Protein 3EAP (pdb70)

Radius of gyration: 31.5 Å; Cα contacts (8 Å, |Δi|>4): 1151; chains: 4; bounding box: 55×84×88 Å

InterPro domains:
  IPR000198 Rho GTPase-activating protein domain [PF00620] (66-207)
  IPR000198 Rho GTPase-activating protein domain [PS50238] (49-239)
  IPR000198 Rho GTPase-activating protein domain [SM00324] (63-236)
  IPR008936 Rho GTPase activation protein [G3DSA:1.10.555.10] (1-253)
  IPR008936 Rho GTPase activation protein [SSF48350] (42-237)
  IPR042869 Rho GTPase-activating protein 11 [PTHR15670] (1-1022)

Organism: Homo sapiens (NCBI:txid9606)

Foldseek 3Di:
DVVCVLADLVVLLVLLQVCLCVPQVQHWPFQQFLDAQVPADWDQDPPLGTEHPLLVVLLVVCVVVLLEDVVLLVVVVVCVRNPPDDNVSSVVVVLRRQLRYPAFLLHPTCLVSLLSLLPDPPVRSLVSLQSSLLNHDVNSLSNLLVNLQSLLVSQVNCVRHVQHLLNVLLRRLCSRNNHDHDDDVDDPVRVSSSSSSSVSRSSCNNPSNSRSPRDPVSVVVDDGD/DDDLVLLLVLLQVCLCVPQVFHWLFQAFLEAQVPAQWDQDPPQGTGHPLLVCLLVVCVVVLLAACPDDVVLVVVSVCNRNVPNNSSVNVVLRRQLRYPAQLLHPGCLVRLLSLLVDDDVSSLVSLLSSLLNHPPNSLSHLLVNLQSVLVSQVNCVRHVCHLLNSLLSRQCSNNVHDVVVVVSSSSSSVSSSSCSNPSNSRNPDDPVSVVPRDD/DLVLLLVLLQVCLCPPQNFHWLVQFLEAQVNADWDQDPPLGTEHPLLVLLLVLCPVVLLAAPLLPPVLLVVQVVCVSPVNRPSNPDDSNSSNVVVLRRQLNHNAFLCHPTLLVSLLSLLPDDDVGSLVSLQSSLLNHDPRSLSHQLVNLQSLLVSQVSCVRHVDHLLNVLLSRLCSRNNHPDPVVVSSSNSSSVSRSSCSNPSVRRSPRDPVSVVD/DVVCVVDDLVLLLVLLQVCCCPPQVFHWLQQFLDAPVRAAWDQDVPQGTERVLLVVLLVVCPVVLLAPPVNLVVVVVCVSVPPNVSSVVVVLRRQLNHPAALLHPTCLVRLLSLLPDDPVSSLVSLQSSLLVHDPNSQSNQLVVLQSLLVSQVSCVRHVQHLLNVLLSNQCSRNNHVPVVVSSSVSSSVSSSSCNPCSNSGNPRDPVSVVVD

CATH classification: 1.10.555.10

B-factor: mean 60.8, std 5.31, range [2.0, 83.1]

Structure (mmCIF, N/CA/C/O backbone):
data_3EAP
#
_entry.id   3EAP
#
_cell.length_a   46.066
_cell.length_b   106.150
_cell.length_c   107.335
_cell.angle_alpha   90.000
_cell.angle_beta   97.160
_cell.angle_gamma   90.000
#
_symmetry.space_group_name_H-M   'P 1 21 1'
#
loop_
_entity.id
_entity.type
_entity.pdbx_description
1 polymer 'Rho GTPase-activating protein 11A'
2 non-polymer 'UNKNOWN LIGAND'
3 water water
#
loop_
_atom_site.group_PDB
_atom_site.id
_atom_site.type_symbol
_atom_site.label_atom_id
_atom_site.label_alt_id
_atom_site.label_comp_id
_atom_site.label_asym_id
_atom_site.label_entity_id
_atom_site.label_seq_id
_atom_site.pdbx_PDB_ins_code
_atom_site.Cartn_x
_atom_site.Cartn_y
_atom_site.Cartn_z
_atom_site.occupancy
_atom_site.B_iso_or_equiv
_atom_site.auth_seq_id
_atom_site.auth_comp_id
_atom_site.auth_asym_id
_atom_site.auth_atom_id
_atom_site.pdbx_PDB_model_num
ATOM 1 N N . LEU A 1 14 ? -10.581 48.058 45.672 1.00 69.77 -4 LEU A N 1
ATOM 2 C CA . LEU A 1 14 ? -9.300 48.017 46.433 1.00 69.46 -4 LEU A CA 1
ATOM 3 C C . LEU A 1 14 ? -9.368 49.127 47.474 1.00 70.41 -4 LEU A C 1
ATOM 4 O O . LEU A 1 14 ? -8.524 50.023 47.547 1.00 69.86 -4 LEU A O 1
ATOM 9 N N . TYR A 1 15 ? -10.427 49.040 48.262 1.00 70.72 -3 TYR A N 1
ATOM 10 C CA . TYR A 1 15 ? -10.738 50.039 49.278 1.00 71.78 -3 TYR A CA 1
ATOM 11 C C . TYR A 1 15 ? -9.671 50.074 50.361 1.00 70.85 -3 TYR A C 1
ATOM 12 O O . TYR A 1 15 ? -9.155 51.145 50.737 1.00 70.41 -3 TYR A O 1
ATOM 21 N N . PHE A 1 16 ? -9.354 48.895 50.871 1.00 67.50 -2 PHE A N 1
ATOM 22 C CA . PHE A 1 16 ? -8.467 48.803 52.033 1.00 65.33 -2 PHE A CA 1
ATOM 23 C C . PHE A 1 16 ? -7.186 49.606 51.838 1.00 62.45 -2 PHE A C 1
ATOM 24 O O . PHE A 1 16 ? -6.726 50.292 52.738 1.00 61.10 -2 PHE A O 1
ATOM 32 N N . GLN A 1 17 ? -6.639 49.539 50.635 1.00 61.17 -1 GLN A N 1
ATOM 33 C CA . GLN A 1 17 ? -5.379 50.247 50.298 1.00 60.67 -1 GLN A CA 1
ATOM 34 C C . GLN A 1 17 ? -5.606 51.753 50.050 1.00 59.33 -1 GLN A C 1
ATOM 35 O O . GLN A 1 17 ? -4.684 52.567 50.121 1.00 58.07 -1 GLN A O 1
ATOM 41 N N . GLY A 1 18 ? -6.859 52.094 49.811 1.00 58.92 0 GLY A N 1
ATOM 42 C CA . GLY A 1 18 ? -7.302 53.485 49.657 1.00 59.09 0 GLY A CA 1
ATOM 43 C C . GLY A 1 18 ? -7.204 54.254 50.952 1.00 58.99 0 GLY A C 1
ATOM 44 O O . GLY A 1 18 ? -7.270 55.491 50.983 1.00 58.93 0 GLY A O 1
ATOM 45 N N . MET A 1 19 ? -7.014 53.500 52.021 1.00 58.83 1 MET A N 1
ATOM 46 C CA . MET A 1 19 ? -6.893 54.078 53.378 1.00 59.58 1 MET A CA 1
ATOM 47 C C . MET A 1 19 ? -5.507 54.600 53.684 1.00 57.97 1 MET A C 1
ATOM 48 O O . MET A 1 19 ? -5.243 55.128 54.769 1.00 58.26 1 MET A O 1
ATOM 53 N N . TRP A 1 20 ? -4.646 54.465 52.692 1.00 56.44 2 TRP A N 1
ATOM 54 C CA . TRP A 1 20 ? -3.297 54.992 52.748 1.00 55.23 2 TRP A CA 1
ATOM 55 C C . TRP A 1 20 ? -3.159 56.045 51.684 1.00 55.24 2 TRP A C 1
ATOM 56 O O . TRP A 1 20 ? -3.800 55.969 50.653 1.00 54.71 2 TRP A O 1
ATOM 67 N N . ASP A 1 21 ? -2.337 57.040 51.963 1.00 56.23 3 ASP A N 1
ATOM 68 C CA . ASP A 1 21 ? -1.965 58.043 50.954 1.00 56.33 3 ASP A CA 1
ATOM 69 C C . ASP A 1 21 ? -1.223 57.323 49.840 1.00 56.75 3 ASP A C 1
ATOM 70 O O . ASP A 1 21 ? -0.143 56.794 50.055 1.00 57.96 3 ASP A O 1
ATOM 75 N N . GLN A 1 22 ? -1.813 57.304 48.652 1.00 55.34 4 GLN A N 1
ATOM 76 C CA . GLN A 1 22 ? -1.227 56.575 47.525 1.00 55.61 4 GLN A CA 1
ATOM 77 C C . GLN A 1 22 ? 0.180 57.061 47.207 1.00 54.18 4 GLN A C 1
ATOM 78 O O . GLN A 1 22 ? 1.019 56.319 46.728 1.00 52.42 4 GLN A O 1
ATOM 80 N N . ARG A 1 23 ? 0.417 58.328 47.476 1.00 54.28 5 ARG A N 1
ATOM 81 C CA . ARG A 1 23 ? 1.743 58.933 47.264 1.00 55.25 5 ARG A CA 1
ATOM 82 C C . ARG A 1 23 ? 2.808 58.121 47.985 1.00 56.15 5 ARG A C 1
ATOM 83 O O . ARG A 1 23 ? 3.828 57.744 47.417 1.00 56.75 5 ARG A O 1
ATOM 85 N N . LEU A 1 24 ? 2.526 57.867 49.256 1.00 56.61 6 LEU A N 1
ATOM 86 C CA . LEU A 1 24 ? 3.431 57.138 50.149 1.00 56.12 6 LEU A CA 1
ATOM 87 C C . LEU A 1 24 ? 3.460 55.661 49.807 1.00 56.22 6 LEU A C 1
ATOM 88 O O . LEU A 1 24 ? 4.521 55.026 49.831 1.00 54.65 6 LEU A O 1
ATOM 90 N N . VAL A 1 25 ? 2.299 55.121 49.460 1.00 55.14 7 VAL A N 1
ATOM 91 C CA . VAL A 1 25 ? 2.218 53.703 49.072 1.00 55.62 7 VAL A CA 1
ATOM 92 C C . VAL A 1 25 ? 3.169 53.441 47.908 1.00 55.89 7 VAL A C 1
ATOM 93 O O . VAL A 1 25 ? 3.822 52.412 47.816 1.00 56.97 7 VAL A O 1
ATOM 97 N N . ARG A 1 26 ? 3.236 54.419 47.038 1.00 57.34 8 ARG A N 1
ATOM 98 C CA . ARG A 1 26 ? 4.015 54.345 45.807 1.00 59.96 8 ARG A CA 1
ATOM 99 C C . ARG A 1 26 ? 5.496 54.363 46.145 1.00 59.27 8 ARG A C 1
ATOM 100 O O . ARG A 1 26 ? 6.284 53.572 45.644 1.00 57.90 8 ARG A O 1
ATOM 108 N N . LEU A 1 27 ? 5.846 55.301 47.009 1.00 58.58 9 LEU A N 1
ATOM 109 C CA . LEU A 1 27 ? 7.227 55.443 47.510 1.00 58.42 9 LEU A CA 1
ATOM 110 C C . LEU A 1 27 ? 7.707 54.147 48.157 1.00 56.91 9 LEU A C 1
ATOM 111 O O . LEU A 1 27 ? 8.829 53.679 47.914 1.00 58.43 9 LEU A O 1
ATOM 116 N N . ALA A 1 28 ? 6.830 53.572 48.964 1.00 54.20 10 ALA A N 1
ATOM 117 C CA . ALA A 1 28 ? 7.118 52.326 49.684 1.00 53.48 10 ALA A CA 1
ATOM 118 C C . ALA A 1 28 ? 7.240 51.117 48.750 1.00 54.03 10 ALA A C 1
ATOM 119 O O . ALA A 1 28 ? 8.070 50.246 48.955 1.00 54.98 10 ALA A O 1
ATOM 121 N N . LEU A 1 29 ? 6.410 51.067 47.727 1.00 53.08 11 LEU A N 1
ATOM 122 C CA . LEU A 1 29 ? 6.519 49.993 46.732 1.00 54.21 11 LEU A CA 1
ATOM 123 C C . LEU A 1 29 ? 7.882 50.041 46.036 1.00 54.52 11 LEU A C 1
ATOM 124 O O . LEU A 1 29 ? 8.563 49.016 45.866 1.00 52.35 11 LEU A O 1
ATOM 129 N N . LEU A 1 30 ? 8.241 51.248 45.622 1.00 53.73 12 LEU A N 1
ATOM 130 C CA . LEU A 1 30 ? 9.494 51.494 44.904 1.00 55.11 12 LEU A CA 1
ATOM 131 C C . LEU A 1 30 ? 10.709 51.182 45.767 1.00 56.41 12 LEU A C 1
ATOM 132 O O . LEU A 1 30 ? 11.727 50.677 45.292 1.00 56.98 12 LEU A O 1
ATOM 137 N N . GLN A 1 31 ? 10.579 51.477 47.047 1.00 57.03 13 GLN A N 1
ATOM 138 C CA . GLN A 1 31 ? 11.663 51.252 48.001 1.00 58.17 13 GLN A CA 1
ATOM 139 C C . GLN A 1 31 ? 11.892 49.761 48.217 1.00 57.11 13 GLN A C 1
ATOM 140 O O . GLN A 1 31 ? 13.024 49.306 48.282 1.00 56.57 13 GLN A O 1
ATOM 146 N N . HIS A 1 32 ? 10.799 49.020 48.306 1.00 55.97 14 HIS A N 1
ATOM 147 C CA . HIS A 1 32 ? 10.844 47.552 48.498 1.00 56.28 14 HIS A CA 1
ATOM 148 C C . HIS A 1 32 ? 11.383 46.833 47.250 1.00 55.20 14 HIS A C 1
ATOM 149 O O . HIS A 1 32 ? 12.064 45.823 47.348 1.00 54.30 14 HIS A O 1
ATOM 156 N N . LEU A 1 33 ? 11.061 47.371 46.083 1.00 54.59 15 LEU A N 1
ATOM 157 C CA . LEU A 1 33 ? 11.472 46.768 44.790 1.00 54.34 15 LEU A CA 1
ATOM 158 C C . LEU A 1 33 ? 12.998 46.895 44.577 1.00 55.77 15 LEU A C 1
ATOM 159 O O . LEU A 1 33 ? 13.646 46.033 43.951 1.00 55.28 15 LEU A O 1
ATOM 164 N N . ARG A 1 34 ? 13.560 47.977 45.106 1.00 54.56 16 ARG A N 1
ATOM 165 C CA . ARG A 1 34 ? 15.007 48.202 45.014 1.00 55.47 16 ARG A CA 1
ATOM 166 C C . ARG A 1 34 ? 15.720 47.417 46.109 1.00 56.41 16 ARG A C 1
ATOM 167 O O . ARG A 1 34 ? 16.641 46.629 45.842 1.00 55.12 16 ARG A O 1
ATOM 169 N N . ALA A 1 35 ? 15.237 47.603 47.332 1.00 57.77 17 ALA A N 1
ATOM 170 C CA . ALA A 1 35 ? 15.861 47.019 48.548 1.00 58.46 17 ALA A CA 1
ATOM 171 C C . ALA A 1 35 ? 15.935 45.510 48.481 1.00 60.03 17 ALA A C 1
ATOM 172 O O . ALA A 1 35 ? 16.920 44.877 48.853 1.00 62.03 17 ALA A O 1
ATOM 174 N N . PHE A 1 36 ? 14.866 44.947 47.990 1.00 60.71 18 PHE A N 1
ATOM 175 C CA . PHE A 1 36 ? 14.622 43.531 48.122 1.00 63.16 18 PHE A CA 1
ATOM 176 C C . PHE A 1 36 ? 15.004 42.756 46.855 1.00 63.85 18 PHE A C 1
ATOM 177 O O . PHE A 1 36 ? 15.401 41.590 46.922 1.00 64.69 18 PHE A O 1
ATOM 185 N N . TYR A 1 37 ? 14.877 43.425 45.711 1.00 63.61 19 TYR A N 1
ATOM 186 C CA . TYR A 1 37 ? 15.066 42.788 44.394 1.00 62.70 19 TYR A CA 1
ATOM 187 C C . TYR A 1 37 ? 16.024 43.483 43.431 1.00 63.09 19 TYR A C 1
ATOM 188 O O . TYR A 1 37 ? 16.350 42.952 42.380 1.00 65.94 19 TYR A O 1
ATOM 197 N N . GLY A 1 38 ? 16.474 44.665 43.789 1.00 62.23 20 GLY A N 1
ATOM 198 C CA . GLY A 1 38 ? 17.381 45.432 42.938 1.00 62.33 20 GLY A CA 1
ATOM 199 C C . GLY A 1 38 ? 16.726 46.052 41.723 1.00 63.32 20 GLY A C 1
ATOM 200 O O . GLY A 1 38 ? 17.389 46.627 40.868 1.00 63.73 20 GLY A O 1
ATOM 201 N N . ILE A 1 39 ? 15.406 45.925 41.659 1.00 64.47 21 ILE A N 1
ATOM 202 C CA . ILE A 1 39 ? 14.605 46.513 40.576 1.00 63.92 21 ILE A CA 1
ATOM 203 C C . ILE A 1 39 ? 14.360 48.005 40.846 1.00 66.42 21 ILE A C 1
ATOM 204 O O . ILE A 1 39 ? 13.621 48.389 41.763 1.00 65.29 21 ILE A O 1
ATOM 209 N N . LYS A 1 40 ? 15.012 48.829 40.033 1.00 68.91 22 LYS A N 1
ATOM 210 C CA . LYS A 1 40 ? 14.829 50.285 40.054 1.00 70.84 22 LYS A CA 1
ATOM 211 C C . LYS A 1 40 ? 13.916 50.708 38.912 1.00 72.79 22 LYS A C 1
ATOM 212 O O . LYS A 1 40 ? 14.094 50.290 37.763 1.00 76.20 22 LYS A O 1
ATOM 214 N N . VAL A 1 41 ? 12.915 51.507 39.246 1.00 72.72 23 VAL A N 1
ATOM 215 C CA . VAL A 1 41 ? 12.097 52.178 38.247 1.00 72.76 23 VAL A CA 1
ATOM 216 C C . VAL A 1 41 ? 12.354 53.685 38.318 1.00 72.89 23 VAL A C 1
ATOM 217 O O . VAL A 1 41 ? 13.165 54.224 37.558 1.00 73.33 23 VAL A O 1
ATOM 221 N N . GLY A 1 61 ? -7.392 57.618 12.903 1.00 47.59 43 GLY A N 1
ATOM 222 C CA . GLY A 1 61 ? -8.366 58.577 12.361 1.00 48.85 43 GLY A CA 1
ATOM 223 C C . GLY A 1 61 ? -9.805 58.201 12.647 1.00 48.42 43 GLY A C 1
ATOM 224 O O . GLY A 1 61 ? -10.704 59.015 12.530 1.00 44.69 43 GLY A O 1
ATOM 225 N N . GLY A 1 62 ? -9.987 56.947 13.040 1.00 50.92 44 GLY A N 1
ATOM 226 C CA . GLY A 1 62 ? -11.293 56.394 13.424 1.00 52.81 44 GLY A CA 1
ATOM 227 C C . GLY A 1 62 ? -11.593 56.492 14.914 1.00 55.76 44 GLY A C 1
ATOM 228 O O . GLY A 1 62 ? -10.847 57.087 15.710 1.00 56.85 44 GLY A O 1
ATOM 229 N N . LYS A 1 63 ? -12.687 55.851 15.285 1.00 56.87 45 LYS A N 1
ATOM 230 C CA . LYS A 1 63 ? -13.346 56.101 16.579 1.00 58.04 45 LYS A CA 1
ATOM 231 C C . LYS A 1 63 ? -12.836 55.227 17.731 1.00 59.16 45 LYS A C 1
ATOM 232 O O . LYS A 1 63 ? -13.013 55.548 18.921 1.00 60.47 45 LYS A O 1
ATOM 234 N N . ILE A 1 64 ? -12.192 54.133 17.367 1.00 58.34 46 ILE A N 1
ATOM 235 C CA . ILE A 1 64 ? -11.731 53.165 18.336 1.00 59.04 46 ILE A CA 1
ATOM 236 C C . ILE A 1 64 ? -10.210 53.039 18.334 1.00 59.38 46 ILE A C 1
ATOM 237 O O . ILE A 1 64 ? -9.542 53.418 19.293 1.00 60.35 46 ILE A O 1
ATOM 242 N N . PHE A 1 65 ? -9.686 52.525 17.230 1.00 58.15 47 PHE A N 1
ATOM 243 C CA . PHE A 1 65 ? -8.259 52.145 17.126 1.00 57.45 47 PHE A CA 1
ATOM 244 C C . PHE A 1 65 ? -7.306 53.338 17.026 1.00 57.04 47 PHE A C 1
ATOM 245 O O . PHE A 1 65 ? -7.509 54.276 16.263 1.00 54.60 47 PHE A O 1
ATOM 253 N N . GLY A 1 66 ? -6.266 53.286 17.841 1.00 57.86 48 GLY A N 1
ATOM 254 C CA . GLY A 1 66 ? -5.259 54.347 17.893 1.00 59.34 48 GLY A CA 1
ATOM 255 C C . GLY A 1 66 ? -5.609 55.505 18.806 1.00 60.98 48 GLY A C 1
ATOM 256 O O . GLY A 1 66 ? -4.807 56.413 19.005 1.00 63.55 48 GLY A O 1
ATOM 257 N N . VAL A 1 67 ? -6.825 55.474 19.337 1.00 61.96 49 VAL A N 1
ATOM 258 C CA . VAL A 1 67 ? -7.278 56.441 20.349 1.00 61.81 49 VAL A CA 1
ATOM 259 C C . VAL A 1 67 ? -6.715 56.057 21.725 1.00 60.79 49 VAL A C 1
ATOM 260 O O . VAL A 1 67 ? -6.652 54.873 22.063 1.00 60.69 49 VAL A O 1
ATOM 264 N N . PRO A 1 68 ? -6.253 57.045 22.508 1.00 60.30 50 PRO A N 1
ATOM 265 C CA . PRO A 1 68 ? -5.874 56.694 23.890 1.00 60.48 50 PRO A CA 1
ATOM 266 C C . PRO A 1 68 ? -7.074 56.099 24.604 1.00 60.97 50 PRO A C 1
ATOM 267 O O . PRO A 1 68 ? -8.170 56.691 24.585 1.00 59.44 50 PRO A O 1
ATOM 271 N N . PHE A 1 69 ? -6.883 54.929 25.212 1.00 61.18 51 PHE A N 1
ATOM 272 C CA . PHE A 1 69 ? -8.039 54.141 25.689 1.00 62.72 51 PHE A CA 1
ATOM 273 C C . PHE A 1 69 ? -8.860 54.879 26.735 1.00 63.90 51 PHE A C 1
ATOM 274 O O . PHE A 1 69 ? -10.070 54.658 26.871 1.00 64.32 51 PHE A O 1
ATOM 282 N N . ASN A 1 70 ? -8.199 55.777 27.451 1.00 65.22 52 ASN A N 1
ATOM 283 C CA . ASN A 1 70 ? -8.893 56.643 28.418 1.00 66.14 52 ASN A CA 1
ATOM 284 C C . ASN A 1 70 ? -9.876 57.601 27.738 1.00 65.02 52 ASN A C 1
ATOM 285 O O . ASN A 1 70 ? -10.857 58.020 28.324 1.00 67.06 52 ASN A O 1
ATOM 290 N N . ALA A 1 71 ? -9.614 57.917 26.487 1.00 64.19 53 ALA A N 1
ATOM 291 C CA . ALA A 1 71 ? -10.456 58.871 25.723 1.00 64.61 53 ALA A CA 1
ATOM 292 C C . ALA A 1 71 ? -11.656 58.214 25.019 1.00 64.76 53 ALA A C 1
ATOM 293 O O . ALA A 1 71 ? -12.473 58.900 24.389 1.00 66.11 53 ALA A O 1
ATOM 295 N N . LEU A 1 72 ? -11.739 56.889 25.131 1.00 64.00 54 LEU A N 1
ATOM 296 C CA . LEU A 1 72 ? -12.800 56.077 24.489 1.00 62.78 54 LEU A CA 1
ATOM 297 C C . LEU A 1 72 ? -14.073 56.109 25.324 1.00 62.67 54 LEU A C 1
ATOM 298 O O . LEU A 1 72 ? -14.033 56.485 26.500 1.00 62.77 54 LEU A O 1
ATOM 303 N N . PRO A 1 73 ? -15.215 55.727 24.717 1.00 62.60 55 PRO A N 1
ATOM 304 C CA . PRO A 1 73 ? -16.423 55.483 25.508 1.00 62.64 55 PRO A CA 1
ATOM 305 C C . PRO A 1 73 ? -16.194 54.418 26.552 1.00 61.25 55 PRO A C 1
ATOM 306 O O . PRO A 1 73 ? -15.808 53.319 26.235 1.00 62.25 55 PRO A O 1
ATOM 310 N N . HIS A 1 74 ? -16.439 54.766 27.796 1.00 61.34 56 HIS A N 1
ATOM 311 C CA . HIS A 1 74 ? -16.358 53.797 28.885 1.00 62.17 56 HIS A CA 1
ATOM 312 C C . HIS A 1 74 ? -17.727 53.355 29.321 1.00 61.70 56 HIS A C 1
ATOM 313 O O . HIS A 1 74 ? -18.728 54.068 29.169 1.00 60.98 56 HIS A O 1
ATOM 320 N N . SER A 1 75 ? -17.743 52.142 29.843 1.00 60.81 57 SER A N 1
ATOM 321 C CA . SER A 1 75 ? -18.924 51.586 30.463 1.00 61.50 57 SER A CA 1
ATOM 322 C C . SER A 1 75 ? -18.595 51.226 31.895 1.00 62.08 57 SER A C 1
ATOM 323 O O . SER A 1 75 ? -17.558 50.618 32.176 1.00 63.23 57 SER A O 1
ATOM 326 N N . ALA A 1 76 ? -19.466 51.634 32.801 1.00 62.26 58 ALA A N 1
ATOM 327 C CA . ALA A 1 76 ? -19.398 51.143 34.184 1.00 62.85 58 ALA A CA 1
ATOM 328 C C . ALA A 1 76 ? -19.555 49.627 34.141 1.00 62.92 58 ALA A C 1
ATOM 329 O O . ALA A 1 76 ? -20.527 49.096 33.587 1.00 62.08 58 ALA A O 1
ATOM 331 N N . VAL A 1 77 ? -18.559 48.952 34.689 1.00 63.87 59 VAL A N 1
ATOM 332 C CA . VAL A 1 77 ? -18.568 47.495 34.856 1.00 65.47 59 VAL A CA 1
ATOM 333 C C . VAL A 1 77 ? -18.412 47.196 36.359 1.00 68.27 59 VAL A C 1
ATOM 334 O O . VAL A 1 77 ? -17.511 47.750 37.007 1.00 68.27 59 VAL A O 1
ATOM 338 N N . PRO A 1 78 ? -19.273 46.321 36.917 1.00 70.41 60 PRO A N 1
ATOM 339 C CA . PRO A 1 78 ? -19.242 46.143 38.368 1.00 71.78 60 PRO A CA 1
ATOM 340 C C . PRO A 1 78 ? -18.023 45.373 38.822 1.00 71.23 60 PRO A C 1
ATOM 341 O O . PRO A 1 78 ? -17.496 44.514 38.096 1.00 72.47 60 PRO A O 1
ATOM 345 N N . GLU A 1 79 ? -17.572 45.746 40.009 1.00 69.17 61 GLU A N 1
ATOM 346 C CA . GLU A 1 79 ? -16.394 45.174 40.656 1.00 67.57 61 GLU A CA 1
ATOM 347 C C . GLU A 1 79 ? -15.122 45.370 39.865 1.00 67.11 61 GLU A C 1
ATOM 348 O O . GLU A 1 79 ? -14.089 44.814 40.210 1.00 68.18 61 GLU A O 1
ATOM 350 N N . TYR A 1 80 ? -15.223 46.139 38.779 1.00 66.44 62 TYR A N 1
ATOM 351 C CA . TYR A 1 80 ? -14.041 46.592 37.997 1.00 65.35 62 TYR A CA 1
ATOM 352 C C . TYR A 1 80 ? -13.999 48.093 37.739 1.00 64.42 62 TYR A C 1
ATOM 353 O O . TYR A 1 80 ? -12.944 48.651 37.484 1.00 66.85 62 TYR A O 1
ATOM 362 N N . GLY A 1 81 ? -15.149 48.731 37.805 1.00 62.34 63 GLY A N 1
ATOM 363 C CA . GLY A 1 81 ? -15.253 50.175 37.551 1.00 61.98 63 GLY A CA 1
ATOM 364 C C . GLY A 1 81 ? -15.648 50.491 36.118 1.00 61.11 63 GLY A C 1
ATOM 365 O O . GLY A 1 81 ? -16.437 49.779 35.500 1.00 59.90 63 GLY A O 1
ATOM 366 N N . HIS A 1 82 ? -15.075 51.562 35.595 1.00 59.88 64 HIS A N 1
ATOM 367 C CA . HIS A 1 82 ? -15.312 51.963 34.215 1.00 59.86 64 HIS A CA 1
ATOM 368 C C . HIS A 1 82 ? -14.216 51.418 33.337 1.00 60.33 64 HIS A C 1
ATOM 369 O O . HIS A 1 82 ? -13.003 51.633 33.565 1.00 58.78 64 HIS A O 1
ATOM 376 N N . ILE A 1 83 ? -14.672 50.667 32.345 1.00 58.95 65 ILE A N 1
ATOM 377 C CA . ILE A 1 83 ? -13.795 50.032 31.391 1.00 57.94 65 ILE A CA 1
ATOM 378 C C . ILE A 1 83 ? -14.283 50.439 29.993 1.00 57.82 65 ILE A C 1
ATOM 379 O O . ILE A 1 83 ? -15.488 50.583 29.791 1.00 55.28 65 ILE A O 1
ATOM 384 N N . PRO A 1 84 ? -13.352 50.641 29.032 1.00 58.43 66 PRO A N 1
ATOM 385 C CA . PRO A 1 84 ? -13.745 50.947 27.636 1.00 58.74 66 PRO A CA 1
ATOM 386 C C . PRO A 1 84 ? -14.773 49.971 27.079 1.00 57.10 66 PRO A C 1
ATOM 387 O O . PRO A 1 84 ? -14.672 48.762 27.282 1.00 55.63 66 PRO A O 1
ATOM 391 N N . SER A 1 85 ? -15.767 50.533 26.412 1.00 56.55 67 SER A N 1
ATOM 392 C CA . SER A 1 85 ? -16.947 49.777 25.940 1.00 56.81 67 SER A CA 1
ATOM 393 C C . SER A 1 85 ? -16.578 48.728 24.889 1.00 58.45 67 SER A C 1
ATOM 394 O O . SER A 1 85 ? -17.092 47.602 24.913 1.00 60.76 67 SER A O 1
ATOM 397 N N . PHE A 1 86 ? -15.659 49.082 23.998 1.00 57.61 68 PHE A N 1
ATOM 398 C CA . PHE A 1 86 ? -15.130 48.101 23.015 1.00 57.38 68 PHE A CA 1
ATOM 399 C C . PHE A 1 86 ? -14.594 46.838 23.691 1.00 57.10 68 PHE A C 1
ATOM 400 O O . PHE A 1 86 ? -14.803 45.711 23.222 1.00 55.68 68 PHE A O 1
ATOM 408 N N . LEU A 1 87 ? -13.867 47.050 24.775 1.00 57.23 69 LEU A N 1
ATOM 409 C CA . LEU A 1 87 ? -13.243 45.933 25.531 1.00 56.82 69 LEU A CA 1
ATOM 410 C C . LEU A 1 87 ? -14.299 45.060 26.149 1.00 57.19 69 LEU A C 1
ATOM 411 O O . LEU A 1 87 ? -14.299 43.836 26.016 1.00 57.30 69 LEU A O 1
ATOM 416 N N . VAL A 1 88 ? -15.199 45.739 26.840 1.00 57.91 70 VAL A N 1
ATOM 417 C CA . VAL A 1 88 ? -16.356 45.116 27.484 1.00 58.21 70 VAL A CA 1
ATOM 418 C C . VAL A 1 88 ? -17.138 44.279 26.481 1.00 59.14 70 VAL A C 1
ATOM 419 O O . VAL A 1 88 ? -17.405 43.116 26.702 1.00 60.99 70 VAL A O 1
ATOM 423 N N . ASP A 1 89 ? -17.469 44.888 25.360 1.00 60.29 71 ASP A N 1
ATOM 424 C CA . ASP A 1 89 ? -18.295 44.225 24.315 1.00 61.43 71 ASP A CA 1
ATOM 425 C C . ASP A 1 89 ? -17.573 43.108 23.540 1.00 60.32 71 ASP A C 1
ATOM 426 O O . ASP A 1 89 ? -18.169 42.109 23.148 1.00 60.73 71 ASP A O 1
ATOM 431 N N . ALA A 1 90 ? -16.288 43.289 23.329 1.00 59.52 72 ALA A N 1
ATOM 432 C CA . ALA A 1 90 ? -15.475 42.254 22.703 1.00 59.85 72 ALA A CA 1
ATOM 433 C C . ALA A 1 90 ? -15.418 41.027 23.617 1.00 61.84 72 ALA A C 1
ATOM 434 O O . ALA A 1 90 ? -15.641 39.882 23.187 1.00 61.15 72 ALA A O 1
ATOM 436 N N . CYS A 1 91 ? -15.110 41.289 24.886 1.00 61.87 73 CYS A N 1
ATOM 437 C CA . CYS A 1 91 ? -14.912 40.215 25.871 1.00 62.47 73 CYS A CA 1
ATOM 438 C C . CYS A 1 91 ? -16.204 39.514 26.170 1.00 63.45 73 CYS A C 1
ATOM 439 O O . CYS A 1 91 ? -16.257 38.288 26.226 1.00 64.99 73 CYS A O 1
ATOM 442 N N . THR A 1 92 ? -17.246 40.310 26.356 1.00 64.12 74 THR A N 1
ATOM 443 C CA . THR A 1 92 ? -18.613 39.785 26.584 1.00 64.23 74 THR A CA 1
ATOM 444 C C . THR A 1 92 ? -19.140 38.949 25.422 1.00 65.18 74 THR A C 1
ATOM 445 O O . THR A 1 92 ? -19.937 38.024 25.614 1.00 66.64 74 THR A O 1
ATOM 449 N N . SER A 1 93 ? -18.694 39.269 24.217 1.00 65.57 75 SER A N 1
ATOM 450 C CA . SER A 1 93 ? -19.139 38.523 23.020 1.00 66.35 75 SER A CA 1
ATOM 451 C C . SER A 1 93 ? -18.427 37.186 22.907 1.00 65.71 75 SER A C 1
ATOM 452 O O . SER A 1 93 ? -18.970 36.232 22.369 1.00 65.93 75 SER A O 1
ATOM 455 N N . LEU A 1 94 ? -17.209 37.141 23.426 1.00 65.28 76 LEU A N 1
ATOM 456 C CA . LEU A 1 94 ? -16.385 35.916 23.424 1.00 66.08 76 LEU A CA 1
ATOM 457 C C . LEU A 1 94 ? -16.683 35.018 24.628 1.00 67.71 76 LEU A C 1
ATOM 458 O O . LEU A 1 94 ? -16.232 33.877 24.697 1.00 67.25 76 LEU A O 1
ATOM 463 N N . GLU A 1 95 ? -17.447 35.556 25.570 1.00 69.26 77 GLU A N 1
ATOM 464 C CA . GLU A 1 95 ? -17.827 34.827 26.790 1.00 70.29 77 GLU A CA 1
ATOM 465 C C . GLU A 1 95 ? -18.421 33.466 26.474 1.00 69.95 77 GLU A C 1
ATOM 466 O O . GLU A 1 95 ? -18.167 32.481 27.171 1.00 69.68 77 GLU A O 1
ATOM 468 N N . ASP A 1 96 ? -19.209 33.441 25.408 1.00 69.59 78 ASP A N 1
ATOM 469 C CA . ASP A 1 96 ? -20.017 32.267 25.036 1.00 69.68 78 ASP A CA 1
ATOM 470 C C . ASP A 1 96 ? -19.258 31.256 24.192 1.00 69.28 78 ASP A C 1
ATOM 471 O O . ASP A 1 96 ? -19.758 30.163 23.890 1.00 69.58 78 ASP A O 1
ATOM 473 N N . HIS A 1 97 ? -18.045 31.631 23.822 1.00 69.57 79 HIS A N 1
ATOM 474 C CA . HIS A 1 97 ? -17.207 30.818 22.933 1.00 69.64 79 HIS A CA 1
ATOM 475 C C . HIS A 1 97 ? -15.862 30.422 23.519 1.00 69.32 79 HIS A C 1
ATOM 476 O O . HIS A 1 97 ? -15.021 29.871 22.819 1.00 69.20 79 HIS A O 1
ATOM 483 N N . ILE A 1 98 ? -15.682 30.673 24.813 1.00 69.16 80 ILE A N 1
ATOM 484 C CA . ILE A 1 98 ? -14.430 30.303 25.537 1.00 69.14 80 ILE A CA 1
ATOM 485 C C . ILE A 1 98 ? -13.997 28.852 25.317 1.00 70.12 80 ILE A C 1
ATOM 486 O O . ILE A 1 98 ? -12.824 28.531 25.393 1.00 69.58 80 ILE A O 1
ATOM 491 N N . HIS A 1 99 ? -14.976 28.001 25.046 1.00 72.44 81 HIS A N 1
ATOM 492 C CA . HIS A 1 99 ? -14.767 26.562 24.766 1.00 73.98 81 HIS A CA 1
ATOM 493 C C . HIS A 1 99 ? -14.070 26.310 23.427 1.00 74.17 81 HIS A C 1
ATOM 494 O O . HIS A 1 99 ? -13.291 25.360 23.275 1.00 73.72 81 HIS A O 1
ATOM 501 N N . THR A 1 100 ? -14.374 27.172 22.467 1.00 73.83 82 THR A N 1
ATOM 502 C CA . THR A 1 100 ? -13.875 27.039 21.084 1.00 73.32 82 THR A CA 1
ATOM 503 C C . THR A 1 100 ? -12.362 26.764 21.024 1.00 72.69 82 THR A C 1
ATOM 504 O O . THR A 1 100 ? -11.541 27.628 21.348 1.00 71.62 82 THR A O 1
ATOM 506 N N . SER A 1 109 ? -9.071 35.067 7.661 1.00 69.66 91 SER A N 1
ATOM 507 C CA . SER A 1 109 ? -8.837 36.046 6.591 1.00 70.21 91 SER A CA 1
ATOM 508 C C . SER A 1 109 ? -8.737 37.458 7.146 1.00 69.84 91 SER A C 1
ATOM 509 O O . SER A 1 109 ? -9.672 37.978 7.760 1.00 68.76 91 SER A O 1
ATOM 511 N N . VAL A 1 110 ? -7.579 38.061 6.905 1.00 70.21 92 VAL A N 1
ATOM 512 C CA . VAL A 1 110 ? -7.283 39.438 7.348 1.00 70.25 92 VAL A CA 1
ATOM 513 C C . VAL A 1 110 ? -7.988 40.465 6.471 1.00 69.14 92 VAL A C 1
ATOM 514 O O . VAL A 1 110 ? -8.049 41.646 6.802 1.00 71.47 92 VAL A O 1
ATOM 518 N N . ILE A 1 111 ? -8.527 40.006 5.355 1.00 66.60 93 ILE A N 1
ATOM 519 C CA . ILE A 1 111 ? -9.424 40.843 4.553 1.00 65.26 93 ILE A CA 1
ATOM 520 C C . ILE A 1 111 ? -10.768 40.938 5.293 1.00 63.88 93 ILE A C 1
ATOM 521 O O . ILE A 1 111 ? -11.295 42.032 5.524 1.00 64.67 93 ILE A O 1
ATOM 523 N N . ARG A 1 112 ? -11.292 39.788 5.701 1.00 61.65 94 ARG A N 1
ATOM 524 C CA . ARG A 1 112 ? -12.562 39.750 6.461 1.00 61.31 94 ARG A CA 1
ATOM 525 C C . ARG A 1 112 ? -12.396 40.426 7.833 1.00 59.44 94 ARG A C 1
ATOM 526 O O . ARG A 1 112 ? -13.286 41.118 8.303 1.00 59.43 94 ARG A O 1
ATOM 534 N N . LEU A 1 113 ? -11.235 40.233 8.442 1.00 58.08 95 LEU A N 1
ATOM 535 C CA . LEU A 1 113 ? -10.908 40.862 9.746 1.00 57.27 95 LEU A CA 1
ATOM 536 C C . LEU A 1 113 ? -10.858 42.376 9.654 1.00 56.70 95 LEU A C 1
ATOM 537 O O . LEU A 1 113 ? -11.386 43.086 10.503 1.00 58.72 95 LEU A O 1
ATOM 542 N N . LYS A 1 114 ? -10.201 42.835 8.604 1.00 56.73 96 LYS A N 1
ATOM 543 C CA . LYS A 1 114 ? -10.011 44.273 8.311 1.00 56.43 96 LYS A CA 1
ATOM 544 C C . LYS A 1 114 ? -11.336 44.988 8.054 1.00 55.47 96 LYS A C 1
ATOM 545 O O . LYS A 1 114 ? -11.531 46.128 8.468 1.00 56.69 96 LYS A O 1
ATOM 547 N N . ALA A 1 115 ? -12.238 44.313 7.362 1.00 54.49 97 ALA A N 1
ATOM 548 C CA . ALA A 1 115 ? -13.576 44.878 7.118 1.00 54.91 97 ALA A CA 1
ATOM 549 C C . ALA A 1 115 ? -14.283 45.140 8.457 1.00 54.71 97 ALA A C 1
ATOM 550 O O . ALA A 1 115 ? -14.827 46.220 8.676 1.00 53.91 97 ALA A O 1
ATOM 552 N N . LEU A 1 116 ? -14.209 44.163 9.360 1.00 54.88 98 LEU A N 1
ATOM 553 C CA . LEU A 1 116 ? -14.858 44.280 10.689 1.00 55.43 98 LEU A CA 1
ATOM 554 C C . LEU A 1 116 ? -14.206 45.369 11.527 1.00 56.73 98 LEU A C 1
ATOM 555 O O . LEU A 1 116 ? -14.889 46.144 12.213 1.00 57.13 98 LEU A O 1
ATOM 560 N N . LYS A 1 117 ? -12.881 45.420 11.463 1.00 57.38 99 LYS A N 1
ATOM 561 C CA . LYS A 1 117 ? -12.123 46.503 12.124 1.00 57.83 99 LYS A CA 1
ATOM 562 C C . LYS A 1 117 ? -12.613 47.873 11.634 1.00 57.59 99 LYS A C 1
ATOM 563 O O . LYS A 1 117 ? -12.862 48.765 12.428 1.00 58.75 99 LYS A O 1
ATOM 565 N N . ASN A 1 118 ? -12.774 48.011 10.326 1.00 56.30 100 ASN A N 1
ATOM 566 C CA . ASN A 1 118 ? -13.259 49.275 9.733 1.00 57.22 100 ASN A CA 1
ATOM 567 C C . ASN A 1 118 ? -14.680 49.650 10.144 1.00 56.83 100 ASN A C 1
ATOM 568 O O . ASN A 1 118 ? -14.996 50.827 10.346 1.00 56.07 100 ASN A O 1
ATOM 573 N N . LYS A 1 119 ? -15.526 48.632 10.242 1.00 56.60 101 LYS A N 1
ATOM 574 C CA . LYS A 1 119 ? -16.916 48.813 10.679 1.00 55.64 101 LYS A CA 1
ATOM 575 C C . LYS A 1 119 ? -16.901 49.248 12.140 1.00 56.54 101 LYS A C 1
ATOM 576 O O . LYS A 1 119 ? -17.544 50.222 12.523 1.00 56.99 101 LYS A O 1
ATOM 578 N N . VAL A 1 120 ? -16.122 48.543 12.943 1.00 57.28 102 VAL A N 1
ATOM 579 C CA . VAL A 1 120 ? -15.970 48.900 14.356 1.00 58.48 102 VAL A CA 1
ATOM 580 C C . VAL A 1 120 ? -15.392 50.307 14.501 1.00 59.01 102 VAL A C 1
ATOM 581 O O . VAL A 1 120 ? -15.879 51.104 15.292 1.00 59.99 102 VAL A O 1
ATOM 585 N N . ASP A 1 121 ? -14.372 50.617 13.711 1.00 59.49 103 ASP A N 1
ATOM 586 C CA . ASP A 1 121 ? -13.741 51.969 13.762 1.00 60.58 103 ASP A CA 1
ATOM 587 C C . ASP A 1 121 ? -14.731 53.065 13.321 1.00 62.27 103 ASP A C 1
ATOM 588 O O . ASP A 1 121 ? -14.685 54.193 13.816 1.00 63.55 103 ASP A O 1
ATOM 593 N N . HIS A 1 122 ? -15.620 52.707 12.394 1.00 62.61 104 HIS A N 1
ATOM 594 C CA . HIS A 1 122 ? -16.710 53.599 11.940 1.00 63.23 104 HIS A CA 1
ATOM 595 C C . HIS A 1 122 ? -17.886 53.605 12.929 1.00 64.18 104 HIS A C 1
ATOM 596 O O . HIS A 1 122 ? -18.536 54.626 13.126 1.00 64.50 104 HIS A O 1
ATOM 598 N N . GLY A 1 123 ? -18.130 52.455 13.546 1.00 64.99 105 GLY A N 1
ATOM 599 C CA . GLY A 1 123 ? -19.185 52.289 14.560 1.00 65.34 105 GLY A CA 1
ATOM 600 C C . GLY A 1 123 ? -20.474 51.674 14.018 1.00 66.23 105 GLY A C 1
ATOM 601 O O . GLY A 1 123 ? -20.485 50.557 13.481 1.00 66.31 105 GLY A O 1
ATOM 60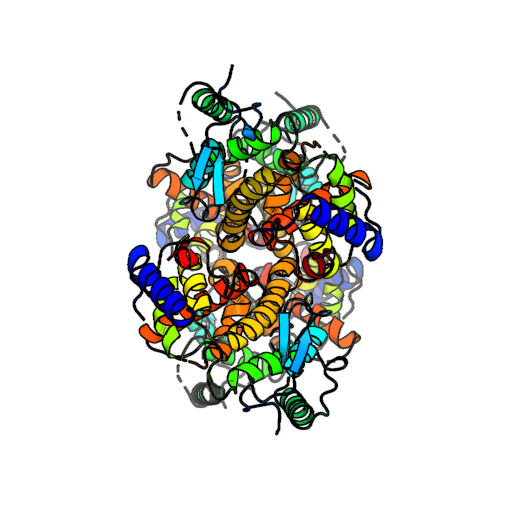2 N N . SER A 1 129 ? -22.314 39.615 17.299 1.00 65.57 111 SER A N 1
ATOM 603 C CA . SER A 1 129 ? -22.683 39.165 15.956 1.00 66.68 111 SER A CA 1
ATOM 604 C C . SER A 1 129 ? -21.506 38.585 15.171 1.00 67.46 111 SER A C 1
ATOM 605 O O . SER A 1 129 ? -21.661 37.638 14.409 1.00 67.40 111 SER A O 1
ATOM 607 N N . ALA A 1 130 ? -20.325 39.153 15.383 1.00 68.71 112 ALA A N 1
ATOM 608 C CA . ALA A 1 130 ? -19.120 38.779 14.594 1.00 69.41 112 ALA A CA 1
ATOM 609 C C . ALA A 1 130 ? -18.736 37.303 14.753 1.00 69.06 112 ALA A C 1
ATOM 610 O O . ALA A 1 130 ? -19.158 36.644 15.707 1.00 71.46 112 ALA A O 1
ATOM 612 N N . PRO A 1 131 ? -17.920 36.776 13.819 1.00 67.29 113 PRO A N 1
ATOM 613 C CA . PRO A 1 131 ? -17.273 35.487 14.111 1.00 65.96 113 PRO A CA 1
ATOM 614 C C . PRO A 1 131 ? -16.297 35.639 15.290 1.00 65.21 113 PRO A C 1
ATOM 615 O O . PRO A 1 131 ? -15.659 36.682 15.412 1.00 65.50 113 PRO A O 1
ATOM 619 N N . PRO A 1 132 ? -16.174 34.608 16.153 1.00 63.73 114 PRO A N 1
ATOM 620 C CA . PRO A 1 132 ? -15.401 34.748 17.402 1.00 61.89 114 PRO A CA 1
ATOM 621 C C . PRO A 1 132 ? -13.922 34.974 17.159 1.00 60.22 114 PRO A C 1
ATOM 622 O O . PRO A 1 132 ? -13.299 35.819 17.788 1.00 59.35 114 PRO A O 1
ATOM 626 N N . CYS A 1 133 ? -13.391 34.183 16.246 1.00 59.30 115 CYS A N 1
ATOM 627 C CA . CYS A 1 133 ? -12.050 34.390 15.651 1.00 59.07 115 CYS A CA 1
ATOM 628 C C . CYS A 1 133 ? -11.713 35.878 15.461 1.00 58.55 115 CYS A C 1
ATOM 629 O O . CYS A 1 133 ? -10.703 36.387 15.967 1.00 58.90 115 CYS A O 1
ATOM 631 N N . ASP A 1 134 ? -12.597 36.559 14.742 1.00 58.35 116 ASP A N 1
ATOM 632 C CA . ASP A 1 134 ? -12.379 37.963 14.336 1.00 58.35 116 ASP A CA 1
ATOM 633 C C . ASP A 1 134 ? -12.428 38.957 15.505 1.00 58.26 116 ASP A C 1
ATOM 634 O O . ASP A 1 134 ? -11.716 39.975 15.509 1.00 57.35 116 ASP A O 1
ATOM 639 N N . ILE A 1 135 ? -13.277 38.664 16.482 1.00 57.71 117 ILE A N 1
ATOM 640 C CA . ILE A 1 135 ? -13.339 39.492 17.724 1.00 58.19 117 ILE A CA 1
ATOM 641 C C . ILE A 1 135 ? -12.001 39.441 18.453 1.00 57.30 117 ILE A C 1
ATOM 642 O O . ILE A 1 135 ? -11.409 40.471 18.838 1.00 55.72 117 ILE A O 1
ATOM 647 N N . ALA A 1 136 ? -11.545 38.205 18.613 1.00 58.02 118 ALA A N 1
ATOM 648 C CA . ALA A 1 136 ? -10.244 37.882 19.226 1.00 57.81 118 ALA A CA 1
ATOM 649 C C . ALA A 1 136 ? -9.133 38.598 18.509 1.00 58.95 118 ALA A C 1
ATOM 650 O O . ALA A 1 136 ? -8.271 39.264 19.121 1.00 60.69 118 ALA A O 1
ATOM 652 N N . GLY A 1 137 ? -9.169 38.435 17.197 1.00 57.85 119 GLY A N 1
ATOM 653 C CA . GLY A 1 137 ? -8.276 39.128 16.289 1.00 57.92 119 GLY A CA 1
ATOM 654 C C . GLY A 1 137 ? -8.259 40.621 16.500 1.00 58.75 119 GLY A C 1
ATOM 655 O O . GLY A 1 137 ? -7.208 41.257 16.411 1.00 61.57 119 GLY A O 1
ATOM 656 N N . LEU A 1 138 ? -9.428 41.189 16.769 1.00 58.18 120 LEU A N 1
ATOM 657 C CA . LEU A 1 138 ? -9.546 42.655 16.999 1.00 57.24 120 LEU A CA 1
ATOM 658 C C . LEU A 1 138 ? -9.023 43.074 18.351 1.00 56.93 120 LEU A C 1
ATOM 659 O O . LEU A 1 138 ? -8.518 44.201 18.509 1.00 56.97 120 LEU A O 1
ATOM 664 N N . LEU A 1 139 ? -9.162 42.187 19.330 1.00 55.97 121 LEU A N 1
ATOM 665 C CA . LEU A 1 139 ? -8.637 42.479 20.679 1.00 56.66 121 LEU A CA 1
ATOM 666 C C . LEU A 1 139 ? -7.113 42.633 20.621 1.00 56.88 121 LEU A C 1
ATOM 667 O O . LEU A 1 139 ? -6.557 43.552 21.175 1.00 54.18 121 LEU A O 1
ATOM 672 N N . LYS A 1 140 ? -6.467 41.733 19.887 1.00 59.87 122 LYS A N 1
ATOM 673 C CA . LYS A 1 140 ? -4.996 41.778 19.714 1.00 60.34 122 LYS A CA 1
ATOM 674 C C . LYS A 1 140 ? -4.566 43.081 19.034 1.00 60.47 122 LYS A C 1
ATOM 675 O O . LYS A 1 140 ? -3.611 43.761 19.468 1.00 60.64 122 LYS A O 1
ATOM 681 N N . GLN A 1 141 ? -5.290 43.425 17.977 1.00 57.12 123 GLN A N 1
ATOM 682 C CA . GLN A 1 141 ? -5.011 44.658 17.204 1.00 56.75 123 GLN A CA 1
ATOM 683 C C . GLN A 1 141 ? -5.228 45.927 18.037 1.00 57.79 123 GLN A C 1
ATOM 684 O O . GLN A 1 141 ? -4.458 46.906 17.930 1.00 56.03 123 GLN A O 1
ATOM 686 N N . PHE A 1 142 ? -6.273 45.877 18.876 1.00 57.31 124 PHE A N 1
ATOM 687 C CA . PHE A 1 142 ? -6.645 47.001 19.770 1.00 56.90 124 PHE A CA 1
ATOM 688 C C . PHE A 1 142 ? -5.468 47.428 20.655 1.00 56.30 124 PHE A C 1
ATOM 689 O O . PHE A 1 142 ? -5.075 48.589 20.711 1.00 56.31 124 PHE A O 1
ATOM 697 N N . PHE A 1 143 ? -4.899 46.456 21.321 1.00 57.20 125 PHE A N 1
ATOM 698 C CA . PHE A 1 143 ? -3.767 46.703 22.232 1.00 57.46 125 PHE A CA 1
ATOM 699 C C . PHE A 1 143 ? -2.496 47.115 21.483 1.00 57.10 125 PHE A C 1
ATOM 700 O O . PHE A 1 143 ? -1.774 48.044 21.886 1.00 56.05 125 PHE A O 1
ATOM 708 N N . ARG A 1 144 ? -2.253 46.437 20.372 1.00 57.15 126 ARG A N 1
ATOM 709 C CA . ARG A 1 144 ? -1.100 46.762 19.520 1.00 56.97 126 ARG A CA 1
ATOM 710 C C . ARG A 1 144 ? -1.139 48.209 19.047 1.00 57.43 126 ARG A C 1
ATOM 711 O O . ARG A 1 144 ? -0.100 48.837 18.882 1.00 59.53 126 ARG A O 1
ATOM 713 N N . GLU A 1 145 ? -2.343 48.734 18.840 1.00 57.79 127 GLU A N 1
ATOM 714 C CA . GLU A 1 145 ? -2.514 50.040 18.151 1.00 59.07 127 GLU A CA 1
ATOM 715 C C . GLU A 1 145 ? -2.636 51.229 19.086 1.00 56.98 127 GLU A C 1
ATOM 716 O O . GLU A 1 145 ? -2.686 52.381 18.638 1.00 54.44 127 GLU A O 1
ATOM 722 N N . LEU A 1 146 ? -2.666 50.934 20.379 1.00 56.51 128 LEU A N 1
ATOM 723 C CA . LEU A 1 146 ? -2.735 51.985 21.410 1.00 56.40 128 LEU A CA 1
ATOM 724 C C . LEU A 1 146 ? -1.552 52.927 21.272 1.00 57.66 128 LEU A C 1
ATOM 725 O O . LEU A 1 146 ? -0.418 52.482 21.061 1.00 58.23 128 LEU A O 1
ATOM 730 N N . PRO A 1 147 ? -1.797 54.237 21.407 1.00 59.64 129 PRO A N 1
ATOM 731 C CA . PRO A 1 147 ? -0.689 55.206 21.271 1.00 61.03 129 PRO A CA 1
ATOM 732 C C . PRO A 1 147 ? 0.514 54.800 22.119 1.00 61.66 129 PRO A C 1
ATOM 733 O O . PRO A 1 147 ? 1.644 54.791 21.659 1.00 62.48 129 PRO A O 1
ATOM 737 N N . GLU A 1 148 ? 0.215 54.464 23.363 1.00 62.97 130 GLU A N 1
ATOM 738 C CA . GLU A 1 148 ? 1.178 53.946 24.310 1.00 62.44 130 GLU A CA 1
ATOM 739 C C . GLU A 1 148 ? 0.741 52.544 24.681 1.00 61.78 130 GLU A C 1
ATOM 740 O O . GLU A 1 148 ? -0.455 52.293 24.799 1.00 61.13 130 GLU A O 1
ATOM 746 N N . PRO A 1 149 ? 1.697 51.618 24.870 1.00 62.61 131 PRO A N 1
ATOM 747 C CA . PRO A 1 149 ? 1.382 50.285 25.415 1.00 62.54 131 PRO A CA 1
ATOM 748 C C . PRO A 1 149 ? 0.711 50.370 26.773 1.00 60.58 131 PRO A C 1
ATOM 749 O O . PRO A 1 149 ? 1.087 51.200 27.606 1.00 58.72 131 PRO A O 1
ATOM 753 N N . ILE A 1 150 ? -0.269 49.508 26.983 1.00 60.14 132 ILE A N 1
ATOM 754 C CA . ILE A 1 150 ? -1.017 49.473 28.260 1.00 60.48 132 ILE A CA 1
ATOM 755 C C . ILE A 1 150 ? -0.158 49.047 29.441 1.00 62.00 132 ILE A C 1
ATOM 756 O O . ILE A 1 150 ? -0.385 49.435 30.582 1.00 64.08 132 ILE A O 1
ATOM 761 N N . LEU A 1 151 ? 0.833 48.235 29.140 1.00 62.82 133 LEU A N 1
ATOM 762 C CA . LEU A 1 151 ? 1.932 47.993 30.056 1.00 61.11 133 LEU A CA 1
ATOM 763 C C . LEU A 1 151 ? 3.028 48.953 29.604 1.00 60.43 133 LEU A C 1
ATOM 764 O O . LEU A 1 151 ? 3.680 48.712 28.585 1.00 60.02 133 LEU A O 1
ATOM 769 N N . PRO A 1 152 ? 3.235 50.041 30.355 1.00 60.20 134 PRO A N 1
ATOM 770 C CA . PRO A 1 152 ? 4.076 51.119 29.871 1.00 60.94 134 PRO A CA 1
ATOM 771 C C . PRO A 1 152 ? 5.540 50.740 29.821 1.00 61.21 134 PRO A C 1
ATOM 772 O O . PRO A 1 152 ? 6.052 50.031 30.684 1.00 60.75 134 PRO A O 1
ATOM 776 N N . ALA A 1 153 ? 6.186 51.245 28.782 1.00 62.73 135 ALA A N 1
ATOM 777 C CA . ALA A 1 153 ? 7.577 50.877 28.420 1.00 63.57 135 ALA A CA 1
ATOM 778 C C . ALA A 1 153 ? 8.580 50.992 29.562 1.00 63.49 135 ALA A C 1
ATOM 779 O O . ALA A 1 153 ? 9.533 50.218 29.652 1.00 63.81 135 ALA A O 1
ATOM 781 N N . ASP A 1 154 ? 8.363 51.961 30.435 1.00 63.79 136 ASP A N 1
ATOM 782 C CA . ASP A 1 154 ? 9.290 52.194 31.560 1.00 65.63 136 ASP A CA 1
ATOM 783 C C . ASP A 1 154 ? 9.293 51.061 32.588 1.00 64.94 136 ASP A C 1
ATOM 784 O O . ASP A 1 154 ? 10.231 50.905 33.369 1.00 66.37 136 ASP A O 1
ATOM 789 N N . LEU A 1 155 ? 8.241 50.267 32.567 1.00 64.32 137 LEU A N 1
ATOM 790 C CA . LEU A 1 155 ? 8.131 49.106 33.462 1.00 63.96 137 LEU A CA 1
ATOM 791 C C . LEU A 1 155 ? 8.689 47.818 32.865 1.00 63.12 137 LEU A C 1
ATOM 792 O O . LEU A 1 155 ? 8.895 46.836 33.582 1.00 62.84 137 LEU A O 1
ATOM 797 N N . HIS A 1 156 ? 8.947 47.838 31.561 1.00 61.07 138 HIS A N 1
ATOM 798 C CA . HIS A 1 156 ? 9.286 46.600 30.815 1.00 60.73 138 HIS A CA 1
ATOM 799 C C . HIS A 1 156 ? 10.528 45.913 31.328 1.00 60.89 138 HIS A C 1
ATOM 800 O O . HIS A 1 156 ? 10.508 44.732 31.679 1.00 59.42 138 HIS A O 1
ATOM 807 N N . GLU A 1 157 ? 11.616 46.664 31.376 1.00 62.85 139 GLU A N 1
ATOM 808 C CA . GLU A 1 157 ? 12.865 46.136 31.943 1.00 63.15 139 GLU A CA 1
ATOM 809 C C . GLU A 1 157 ? 12.611 45.566 33.353 1.00 61.66 139 GLU A C 1
ATOM 810 O O . GLU A 1 157 ? 13.019 44.448 33.672 1.00 63.45 139 GLU A O 1
ATOM 816 N N . ALA A 1 158 ? 11.891 46.321 34.171 1.00 58.93 140 ALA A N 1
ATOM 817 C CA . ALA A 1 158 ? 11.613 45.923 35.573 1.00 57.43 140 ALA A CA 1
ATOM 818 C C . ALA A 1 158 ? 10.862 44.614 35.603 1.00 56.59 140 ALA A C 1
ATOM 819 O O . ALA A 1 158 ? 11.129 43.731 36.406 1.00 56.96 140 ALA A O 1
ATOM 821 N N . LEU A 1 159 ? 9.919 44.518 34.690 1.00 55.75 141 LEU A N 1
ATOM 822 C CA . LEU A 1 159 ? 9.060 43.346 34.560 1.00 55.53 141 LEU A CA 1
ATOM 823 C C . LEU A 1 159 ? 9.830 42.095 34.142 1.00 57.28 141 LEU A C 1
ATOM 824 O O . LEU A 1 159 ? 9.628 40.997 34.686 1.00 57.54 141 LEU A O 1
ATOM 829 N N . LEU A 1 160 ? 10.724 42.294 33.184 1.00 59.67 142 LEU A N 1
ATOM 830 C CA . LEU A 1 160 ? 11.668 41.254 32.723 1.00 60.71 142 LEU A CA 1
ATOM 831 C C . LEU A 1 160 ? 12.638 40.848 33.793 1.00 59.57 142 LEU A C 1
ATOM 832 O O . LEU A 1 160 ? 12.964 39.684 33.938 1.00 58.97 142 LEU A O 1
ATOM 837 N N . LYS A 1 161 ? 13.133 41.837 34.517 1.00 61.10 143 LYS A N 1
ATOM 838 C CA . LYS A 1 161 ? 14.035 41.574 35.670 1.00 60.42 143 LYS A CA 1
ATOM 839 C C . LYS A 1 161 ? 13.319 40.715 36.700 1.00 59.51 143 LYS A C 1
ATOM 840 O O . LYS A 1 161 ? 13.846 39.746 37.211 1.00 59.23 143 LYS A O 1
ATOM 843 N N . ALA A 1 162 ? 12.082 41.064 36.964 1.00 58.89 144 ALA A N 1
ATOM 844 C CA . ALA A 1 162 ? 11.242 40.283 37.893 1.00 60.64 144 ALA A CA 1
ATOM 845 C C . ALA A 1 162 ? 11.164 38.817 37.493 1.00 61.61 144 ALA A C 1
ATOM 846 O O . ALA A 1 162 ? 10.988 37.923 38.313 1.00 64.25 144 ALA A O 1
ATOM 848 N N . GLN A 1 163 ? 11.288 38.602 36.200 1.00 62.00 145 GLN A N 1
ATOM 849 C CA . GLN A 1 163 ? 11.028 37.313 35.572 1.00 62.68 145 GLN A CA 1
ATOM 850 C C . GLN A 1 163 ? 12.286 36.439 35.557 1.00 63.28 145 GLN A C 1
ATOM 851 O O . GLN A 1 163 ? 12.294 35.316 35.061 1.00 63.42 145 GLN A O 1
ATOM 857 N N . GLN A 1 164 ? 13.338 36.981 36.148 1.00 63.13 146 GLN A N 1
ATOM 858 C CA . GLN A 1 164 ? 14.597 36.274 36.334 1.00 63.30 146 GLN A CA 1
ATOM 859 C C . GLN A 1 164 ? 14.809 35.837 37.771 1.00 61.55 146 GLN A C 1
ATOM 860 O O . GLN A 1 164 ? 15.649 34.992 38.075 1.00 61.23 146 GLN A O 1
ATOM 866 N N . LEU A 1 165 ? 13.997 36.391 38.645 1.00 60.03 147 LEU A N 1
ATOM 867 C CA . LEU A 1 165 ? 13.960 35.960 40.041 1.00 58.22 147 LEU A CA 1
ATOM 868 C C . LEU A 1 165 ? 13.524 34.501 40.110 1.00 59.01 147 LEU A C 1
ATOM 869 O O . LEU A 1 165 ? 13.029 33.927 39.139 1.00 59.37 147 LEU A O 1
ATOM 874 N N . GLY A 1 166 ? 13.737 33.911 41.269 1.00 60.84 148 GLY A N 1
ATOM 875 C CA . GLY A 1 166 ? 13.190 32.592 41.591 1.00 62.31 148 GLY A CA 1
ATOM 876 C C . GLY A 1 166 ? 11.677 32.572 41.463 1.00 63.40 148 GLY A C 1
ATOM 877 O O . GLY A 1 166 ? 11.006 33.602 41.577 1.00 63.78 148 GLY A O 1
ATOM 878 N N . THR A 1 167 ? 11.152 31.387 41.214 1.00 63.61 149 THR A N 1
ATOM 879 C CA . THR A 1 167 ? 9.704 31.191 40.974 1.00 64.78 149 THR A CA 1
ATOM 880 C C . THR A 1 167 ? 8.826 32.003 41.921 1.00 64.12 149 THR A C 1
ATOM 881 O O . THR A 1 167 ? 8.008 32.854 41.502 1.00 65.23 149 THR A O 1
ATOM 885 N N . GLU A 1 168 ? 9.033 31.762 43.202 1.00 62.91 150 GLU A N 1
ATOM 886 C CA . GLU A 1 168 ? 8.156 32.310 44.244 1.00 63.93 150 GLU A CA 1
ATOM 887 C C . GLU A 1 168 ? 8.258 33.821 44.252 1.00 65.53 150 GLU A C 1
ATOM 888 O O . GLU A 1 168 ? 7.282 34.554 44.503 1.00 65.53 150 GLU A O 1
ATOM 894 N N . GLU A 1 169 ? 9.438 34.292 43.915 1.00 65.31 151 GLU A N 1
ATOM 895 C CA . GLU A 1 169 ? 9.718 35.722 44.012 1.00 66.61 151 GLU A CA 1
ATOM 896 C C . GLU A 1 169 ? 9.404 36.486 42.711 1.00 67.16 151 GLU A C 1
ATOM 897 O O . GLU A 1 169 ? 9.210 37.700 42.736 1.00 66.65 151 GLU A O 1
ATOM 903 N N . LYS A 1 170 ? 9.259 35.750 41.604 1.00 65.61 152 LYS A N 1
ATOM 904 C CA . LYS A 1 170 ? 8.846 36.374 40.304 1.00 65.14 152 LYS A CA 1
ATOM 905 C C . LYS A 1 170 ? 7.451 36.922 40.435 1.00 61.31 152 LYS A C 1
ATOM 906 O O . LYS A 1 170 ? 7.140 38.038 40.041 1.00 59.73 152 LYS A O 1
ATOM 912 N N . ASN A 1 171 ? 6.625 36.074 40.993 1.00 60.51 153 ASN A N 1
ATOM 913 C CA . ASN A 1 171 ? 5.203 36.325 41.164 1.00 61.14 153 ASN A CA 1
ATOM 914 C C . ASN A 1 171 ? 4.967 37.551 42.012 1.00 60.13 153 ASN A C 1
ATOM 915 O O . ASN A 1 171 ? 4.228 38.447 41.639 1.00 60.67 153 ASN A O 1
ATOM 920 N N . LYS A 1 172 ? 5.658 37.569 43.130 1.00 59.91 154 LYS A N 1
ATOM 921 C CA . LYS A 1 172 ? 5.618 38.680 44.098 1.00 60.95 154 LYS A CA 1
ATOM 922 C C . LYS A 1 172 ? 6.036 40.008 43.467 1.00 59.11 154 LYS A C 1
ATOM 923 O O . LYS A 1 172 ? 5.371 41.020 43.599 1.00 60.64 154 LYS A O 1
ATOM 926 N N . ALA A 1 173 ? 7.182 39.970 42.818 1.00 55.92 155 ALA A N 1
ATOM 927 C CA . ALA A 1 173 ? 7.780 41.162 42.218 1.00 55.80 155 ALA A CA 1
ATOM 928 C C . ALA A 1 173 ? 6.889 41.717 41.107 1.00 55.48 155 ALA A C 1
ATOM 929 O O . ALA A 1 173 ? 6.633 42.918 41.002 1.00 52.17 155 ALA A O 1
ATOM 931 N N . THR A 1 174 ? 6.420 40.794 40.289 1.00 55.44 156 THR A N 1
ATOM 932 C CA . THR A 1 174 ? 5.566 41.135 39.158 1.00 55.70 156 THR A CA 1
ATOM 933 C C . THR A 1 174 ? 4.305 41.845 39.632 1.00 55.14 156 THR A C 1
ATOM 934 O O . THR A 1 174 ? 3.922 42.859 39.093 1.00 54.57 156 THR A O 1
ATOM 938 N N . LEU A 1 175 ? 3.702 41.300 40.671 1.00 55.87 157 LEU A N 1
ATOM 939 C CA . LEU A 1 175 ? 2.463 41.861 41.261 1.00 54.43 157 LEU A CA 1
ATOM 940 C C . LEU A 1 175 ? 2.702 43.216 41.938 1.00 52.69 157 LEU A C 1
ATOM 941 O O . LEU A 1 175 ? 1.952 44.148 41.763 1.00 53.30 157 LEU A O 1
ATOM 946 N N . LEU A 1 176 ? 3.800 43.340 42.648 1.00 54.95 158 LEU A N 1
ATOM 947 C CA . LEU A 1 176 ? 4.275 44.685 43.124 1.00 55.96 158 LEU A CA 1
ATOM 948 C C . LEU A 1 176 ? 4.422 45.719 41.974 1.00 55.64 158 LEU A C 1
ATOM 949 O O . LEU A 1 176 ? 4.001 46.896 42.090 1.00 56.57 158 LEU A O 1
ATOM 954 N N . LEU A 1 177 ? 4.984 45.271 40.860 1.00 53.95 159 LEU A N 1
ATOM 955 C CA . LEU A 1 177 ? 5.110 46.139 39.682 1.00 55.07 159 LEU A CA 1
ATOM 956 C C . LEU A 1 177 ? 3.735 46.622 39.142 1.00 56.31 159 LEU A C 1
ATOM 957 O O . LEU A 1 177 ? 3.565 47.797 38.782 1.00 55.92 159 LEU A O 1
ATOM 962 N N . SER A 1 178 ? 2.755 45.724 39.157 1.00 55.10 160 SER A N 1
ATOM 963 C CA . SER A 1 178 ? 1.388 46.069 38.705 1.00 56.19 160 SER A CA 1
ATOM 964 C C . SER A 1 178 ? 0.722 47.148 39.581 1.00 57.13 160 SER A C 1
ATOM 965 O O . SER A 1 178 ? -0.208 47.873 39.142 1.00 58.41 160 SER A O 1
ATOM 968 N N . CYS A 1 179 ? 1.190 47.245 40.820 1.00 57.71 161 CYS A N 1
ATOM 969 C CA . CYS A 1 179 ? 0.704 48.276 41.756 1.00 57.39 161 CYS A CA 1
ATOM 970 C C . CYS A 1 179 ? 1.304 49.648 41.464 1.00 57.18 161 CYS A C 1
ATOM 971 O O . CYS A 1 179 ? 0.925 50.628 42.059 1.00 59.14 161 CYS A O 1
ATOM 974 N N . LEU A 1 180 ? 2.254 49.698 40.550 1.00 58.83 162 LEU A N 1
ATOM 975 C CA . LEU A 1 180 ? 2.867 50.976 40.122 1.00 58.96 162 LEU A CA 1
ATOM 976 C C . LEU A 1 180 ? 2.084 51.624 38.973 1.00 59.70 162 LEU A C 1
ATOM 977 O O . LEU A 1 180 ? 2.340 52.760 38.572 1.00 60.65 162 LEU A O 1
ATOM 982 N N . LEU A 1 181 ? 1.127 50.875 38.468 1.00 59.65 163 LEU A N 1
ATOM 983 C CA . LEU A 1 181 ? 0.321 51.276 37.312 1.00 60.18 163 LEU A CA 1
ATOM 984 C C . LEU A 1 181 ? -0.671 52.298 37.771 1.00 59.68 163 LEU A C 1
ATOM 985 O O . LEU A 1 181 ? -1.092 52.289 38.925 1.00 58.23 163 LEU A O 1
ATOM 990 N N . ALA A 1 182 ? -1.015 53.201 36.857 1.00 61.36 164 ALA A N 1
ATOM 991 C CA . ALA A 1 182 ? -2.047 54.218 37.109 1.00 62.53 164 ALA A CA 1
ATOM 992 C C . ALA A 1 182 ? -3.289 53.433 37.401 1.00 63.26 164 ALA A C 1
ATOM 993 O O . ALA A 1 182 ? -3.450 52.335 36.862 1.00 61.32 164 ALA A O 1
ATOM 995 N N . ASP A 1 183 ? -4.167 53.939 38.258 1.00 64.15 165 ASP A N 1
ATOM 996 C CA . ASP A 1 183 ? -5.269 53.078 38.714 1.00 67.85 165 ASP A CA 1
ATOM 997 C C . ASP A 1 183 ? -6.363 52.896 37.641 1.00 67.64 165 ASP A C 1
ATOM 998 O O . ASP A 1 183 ? -7.119 51.932 37.704 1.00 67.67 165 ASP A O 1
ATOM 1003 N N . HIS A 1 184 ? -6.433 53.767 36.635 1.00 66.54 166 HIS A N 1
ATOM 1004 C CA . HIS A 1 184 ? -7.349 53.470 35.532 1.00 67.59 166 HIS A CA 1
ATOM 1005 C C . HIS A 1 184 ? -6.844 52.218 34.813 1.00 64.49 166 HIS A C 1
ATOM 1006 O O . HIS A 1 184 ? -7.587 51.293 34.565 1.00 64.69 166 HIS A O 1
ATOM 1013 N N . THR A 1 185 ? -5.555 52.214 34.535 1.00 61.54 167 THR A N 1
ATOM 1014 C CA . THR A 1 185 ? -4.867 51.087 33.870 1.00 61.47 167 THR A CA 1
ATOM 1015 C C . THR A 1 185 ? -5.018 49.803 34.628 1.00 60.60 167 THR A C 1
ATOM 1016 O O . THR A 1 185 ? -5.299 48.764 34.060 1.00 59.18 167 THR A O 1
ATOM 1020 N N . VAL A 1 186 ? -4.802 49.911 35.930 1.00 62.16 168 VAL A N 1
ATOM 1021 C CA . VAL A 1 186 ? -4.987 48.799 36.877 1.00 61.14 168 VAL A CA 1
ATOM 1022 C C . VAL A 1 186 ? -6.340 48.159 36.715 1.00 60.62 168 VAL A C 1
ATOM 1023 O O . VAL A 1 186 ? -6.469 46.944 36.710 1.00 61.13 168 VAL A O 1
ATOM 1027 N N . HIS A 1 187 ? -7.357 48.988 36.568 1.00 60.59 169 HIS A N 1
ATOM 1028 C CA . HIS A 1 187 ? -8.745 48.488 36.476 1.00 60.50 169 HIS A CA 1
ATOM 1029 C C . HIS A 1 187 ? -9.070 47.881 35.113 1.00 59.48 169 HIS A C 1
ATOM 1030 O O . HIS A 1 187 ? -9.718 46.835 35.018 1.00 58.98 169 HIS A O 1
ATOM 1037 N N . VAL A 1 188 ? -8.585 48.524 34.063 1.00 57.53 170 VAL A N 1
ATOM 1038 C CA . VAL A 1 188 ? -8.685 47.970 32.689 1.00 56.24 170 VAL A CA 1
ATOM 1039 C C . VAL A 1 188 ? -7.943 46.611 32.591 1.00 56.94 170 VAL A C 1
ATOM 1040 O O . VAL A 1 188 ? -8.439 45.634 32.028 1.00 57.67 170 VAL A O 1
ATOM 1044 N N . LEU A 1 189 ? -6.758 46.558 33.177 1.00 54.67 171 LEU A N 1
ATOM 1045 C CA . LEU A 1 189 ? -5.955 45.338 33.155 1.00 56.87 171 LEU A CA 1
ATOM 1046 C C . LEU A 1 189 ? -6.529 44.225 34.032 1.00 56.26 171 LEU A C 1
ATOM 1047 O O . LEU A 1 189 ? -6.480 43.069 33.678 1.00 57.94 171 LEU A O 1
ATOM 1052 N N . ARG A 1 190 ? -7.099 44.588 35.161 1.00 56.25 172 ARG A N 1
ATOM 1053 C CA . ARG A 1 190 ? -7.735 43.588 36.064 1.00 57.25 172 ARG A CA 1
ATOM 1054 C C . ARG A 1 190 ? -8.925 42.911 35.389 1.00 57.39 172 ARG A C 1
ATOM 1055 O O . ARG A 1 190 ? -9.217 41.731 35.597 1.00 58.94 172 ARG A O 1
ATOM 1063 N N . TYR A 1 191 ? -9.632 43.714 34.613 1.00 57.93 173 TYR A N 1
ATOM 1064 C CA . TYR A 1 191 ? -10.785 43.279 33.842 1.00 56.52 173 TYR A CA 1
ATOM 1065 C C . TYR A 1 191 ? -10.365 42.341 32.721 1.00 56.91 173 TYR A C 1
ATOM 1066 O O . TYR A 1 191 ? -10.907 41.244 32.518 1.00 57.69 173 TYR A O 1
ATOM 1075 N N . PHE A 1 192 ? -9.400 42.803 31.972 1.00 56.06 174 PHE A N 1
ATOM 1076 C CA . PHE A 1 192 ? -8.926 42.057 30.798 1.00 56.18 174 PHE A CA 1
ATOM 1077 C C . PHE A 1 192 ? -8.192 40.777 31.193 1.00 57.03 174 PHE A C 1
ATOM 1078 O O . PHE A 1 192 ? -8.406 39.719 30.625 1.00 58.22 174 PHE A O 1
ATOM 1086 N N . PHE A 1 193 ? -7.335 40.877 32.180 1.00 55.85 175 PHE A N 1
ATOM 1087 C CA . PHE A 1 193 ? -6.641 39.683 32.667 1.00 56.76 175 PHE A CA 1
ATOM 1088 C C . PHE A 1 193 ? -7.583 38.685 33.338 1.00 56.78 175 PHE A C 1
ATOM 1089 O O . PHE A 1 193 ? -7.363 37.486 33.233 1.00 56.97 175 PHE A O 1
ATOM 1097 N N . ASN A 1 194 ? -8.658 39.169 33.958 1.00 55.77 176 ASN A N 1
ATOM 1098 C CA . ASN A 1 194 ? -9.737 38.263 34.421 1.00 56.94 176 ASN A CA 1
ATOM 1099 C C . ASN A 1 194 ? -10.355 37.461 33.284 1.00 57.31 176 ASN A C 1
ATOM 1100 O O . ASN A 1 194 ? -10.595 36.259 33.396 1.00 58.24 176 ASN A O 1
ATOM 1105 N N . PHE A 1 195 ? -10.635 38.154 32.196 1.00 59.48 177 PHE A N 1
ATOM 1106 C CA . PHE A 1 195 ? -11.157 37.509 30.985 1.00 59.88 177 PHE A CA 1
ATOM 1107 C C . PHE A 1 195 ? -10.196 36.467 30.454 1.00 59.90 177 PHE A C 1
ATOM 1108 O O . PHE A 1 195 ? -10.582 35.338 30.170 1.00 61.77 177 PHE A O 1
ATOM 1116 N N . LEU A 1 196 ? -8.938 36.858 30.350 1.00 57.84 178 LEU A N 1
ATOM 1117 C CA . LEU A 1 196 ? -7.870 35.938 29.938 1.00 57.64 178 LEU A CA 1
ATOM 1118 C C . LEU A 1 196 ? -7.765 34.757 30.860 1.00 56.47 178 LEU A C 1
ATOM 1119 O O . LEU A 1 196 ? -7.613 33.626 30.431 1.00 55.77 178 LEU A O 1
ATOM 1124 N N . ARG A 1 197 ? -7.813 35.040 32.149 1.00 57.89 179 ARG A N 1
ATOM 1125 C CA . ARG A 1 197 ? -7.655 33.991 33.148 1.00 56.69 179 ARG A CA 1
ATOM 1126 C C . ARG A 1 197 ? -8.718 32.935 32.969 1.00 56.44 179 ARG A C 1
ATOM 1127 O O . ARG A 1 197 ? -8.482 31.739 33.159 1.00 55.54 179 ARG A O 1
ATOM 1135 N N . ASN A 1 198 ? -9.906 33.420 32.650 1.00 56.71 180 ASN A N 1
ATOM 1136 C CA . ASN A 1 198 ? -11.083 32.574 32.479 1.00 56.18 180 ASN A CA 1
ATOM 1137 C C . ASN A 1 198 ? -10.939 31.695 31.272 1.00 53.67 180 ASN A C 1
ATOM 1138 O O . ASN A 1 198 ? -11.310 30.547 31.282 1.00 52.24 180 ASN A O 1
ATOM 1143 N N . VAL A 1 199 ? -10.370 32.243 30.224 1.00 53.65 181 VAL A N 1
ATOM 1144 C CA . VAL A 1 199 ? -10.076 31.413 29.060 1.00 54.25 181 VAL A CA 1
ATOM 1145 C C . VAL A 1 199 ? -9.129 30.303 29.518 1.00 54.33 181 VAL A C 1
ATOM 1146 O O . VAL A 1 199 ? -9.347 29.119 29.267 1.00 55.35 181 VAL A O 1
ATOM 1150 N N . SER A 1 200 ? -8.102 30.715 30.242 1.00 54.55 182 SER A N 1
ATOM 1151 C CA . SER A 1 200 ? -7.022 29.810 30.613 1.00 55.37 182 SER A CA 1
ATOM 1152 C C . SER A 1 200 ? -7.503 28.679 31.503 1.00 55.05 182 SER A C 1
ATOM 1153 O O . SER A 1 200 ? -7.035 27.566 31.376 1.00 56.15 182 SER A O 1
ATOM 1156 N N . LEU A 1 201 ? -8.429 28.984 32.409 1.00 53.55 183 LEU A N 1
ATOM 1157 C CA . LEU A 1 201 ? -8.951 27.982 33.345 1.00 54.10 183 LEU A CA 1
ATOM 1158 C C . LEU A 1 201 ? -9.746 26.870 32.664 1.00 54.11 183 LEU A C 1
ATOM 1159 O O . LEU A 1 201 ? -10.007 25.837 33.253 1.00 54.32 183 LEU A O 1
ATOM 1164 N N . ARG A 1 202 ? -10.112 27.095 31.417 1.00 56.50 184 ARG A N 1
ATOM 1165 C CA . ARG A 1 202 ? -10.934 26.145 30.658 1.00 56.93 184 ARG A CA 1
ATOM 1166 C C . ARG A 1 202 ? -10.198 25.559 29.465 1.00 56.32 184 ARG A C 1
ATOM 1167 O O . ARG A 1 202 ? -10.771 25.301 28.402 1.00 52.49 184 ARG A O 1
ATOM 1175 N N . SER A 1 203 ? -8.911 25.315 29.701 1.00 57.40 185 SER A N 1
ATOM 1176 C CA . SER A 1 203 ? -7.958 24.887 28.647 1.00 57.85 185 SER A CA 1
ATOM 1177 C C . SER A 1 203 ? -8.072 23.427 28.266 1.00 56.60 185 SER A C 1
ATOM 1178 O O . SER A 1 203 ? -7.600 23.002 27.207 1.00 56.91 185 SER A O 1
ATOM 1181 N N . SER A 1 204 ? -8.696 22.653 29.137 1.00 56.48 186 SER A N 1
ATOM 1182 C CA . SER A 1 204 ? -8.989 21.259 28.815 1.00 55.66 186 SER A CA 1
ATOM 1183 C C . SER A 1 204 ? -9.781 21.238 27.527 1.00 56.19 186 SER A C 1
ATOM 1184 O O . SER A 1 204 ? -9.645 20.322 26.730 1.00 56.55 186 SER A O 1
ATOM 1187 N N . GLU A 1 205 ? -10.555 22.301 27.325 1.00 56.84 187 GLU A N 1
ATOM 1188 C CA . GLU A 1 205 ? -11.463 22.450 26.170 1.00 57.27 187 GLU A CA 1
ATOM 1189 C C . GLU A 1 205 ? -10.854 23.256 25.020 1.00 57.69 187 GLU A C 1
ATOM 1190 O O . GLU A 1 205 ? -10.680 22.757 23.910 1.00 58.66 187 GLU A O 1
ATOM 1196 N N . ASN A 1 206 ? -10.538 24.504 25.288 1.00 57.87 188 ASN A N 1
ATOM 1197 C CA . ASN A 1 206 ? -10.127 25.445 24.217 1.00 58.26 188 ASN A CA 1
ATOM 1198 C C . ASN A 1 206 ? -8.674 25.333 23.805 1.00 60.46 188 ASN A C 1
ATOM 1199 O O . ASN A 1 206 ? -8.246 25.956 22.835 1.00 60.74 188 ASN A O 1
ATOM 1204 N N . LYS A 1 207 ? -7.924 24.550 24.569 1.00 62.20 189 LYS A N 1
ATOM 1205 C CA . LYS A 1 207 ? -6.492 24.314 24.314 1.00 63.03 189 LYS A CA 1
ATOM 1206 C C . LYS A 1 207 ? -5.575 25.508 24.623 1.00 64.07 189 LYS A C 1
ATOM 1207 O O . LYS A 1 207 ? -4.345 25.391 24.588 1.00 64.92 189 LYS A O 1
ATOM 1209 N N . MET A 1 208 ? -6.178 26.646 24.938 1.00 64.01 190 MET A N 1
ATOM 1210 C CA . MET A 1 208 ? -5.422 27.850 25.299 1.00 63.82 190 MET A CA 1
ATOM 1211 C C . MET A 1 208 ? -5.250 27.917 26.821 1.00 64.45 190 MET A C 1
ATOM 1212 O O . MET A 1 208 ? -6.161 28.294 27.562 1.00 64.78 190 MET A O 1
ATOM 1217 N N . ASP A 1 209 ? -4.075 27.500 27.265 1.00 63.69 191 ASP A N 1
ATOM 1218 C CA . ASP A 1 209 ? -3.634 27.707 28.639 1.00 61.82 191 ASP A CA 1
ATOM 1219 C C . ASP A 1 209 ? -2.898 29.055 28.693 1.00 59.64 191 ASP A C 1
ATOM 1220 O O . ASP A 1 209 ? -2.681 29.686 27.679 1.00 59.61 191 ASP A O 1
ATOM 1225 N N . SER A 1 210 ? -2.536 29.493 29.887 1.00 60.17 192 SER A N 1
ATOM 1226 C CA . SER A 1 210 ? -2.033 30.878 30.087 1.00 57.69 192 SER A CA 1
ATOM 1227 C C . SER A 1 210 ? -0.717 31.120 29.405 1.00 57.42 192 SER A C 1
ATOM 1228 O O . SER A 1 210 ? -0.383 32.237 29.036 1.00 58.31 192 SER A O 1
ATOM 1231 N N . SER A 1 211 ? 0.031 30.055 29.254 1.00 57.57 193 SER A N 1
ATOM 1232 C CA . SER A 1 211 ? 1.284 30.094 28.511 1.00 58.26 193 SER A CA 1
ATOM 1233 C C . SER A 1 211 ? 1.003 30.393 27.048 1.00 58.13 193 SER A C 1
ATOM 1234 O O . SER A 1 211 ? 1.605 31.280 26.438 1.00 57.36 193 SER A O 1
ATOM 1237 N N . ASN A 1 212 ? 0.073 29.618 26.513 1.00 58.39 194 ASN A N 1
ATOM 1238 C CA . ASN A 1 212 ? -0.402 29.745 25.125 1.00 58.37 194 ASN A CA 1
ATOM 1239 C C . ASN A 1 212 ? -0.968 31.134 24.824 1.00 59.48 194 ASN A C 1
ATOM 1240 O O . ASN A 1 212 ? -0.679 31.713 23.800 1.00 56.32 194 ASN A O 1
ATOM 1245 N N . LEU A 1 213 ? -1.785 31.651 25.744 1.00 60.73 195 LEU A N 1
ATOM 1246 C CA . LEU A 1 213 ? -2.383 33.002 25.586 1.00 60.87 195 LEU A CA 1
ATOM 1247 C C . LEU A 1 213 ? -1.335 34.123 25.673 1.00 59.75 195 LEU A C 1
ATOM 1248 O O . LEU A 1 213 ? -1.372 35.097 24.916 1.00 60.34 195 LEU A O 1
ATOM 1253 N N . ALA A 1 214 ? -0.427 33.973 26.624 1.00 57.90 196 ALA A N 1
ATOM 1254 C CA . ALA A 1 214 ? 0.650 34.963 26.871 1.00 57.28 196 ALA A CA 1
ATOM 1255 C C . ALA A 1 214 ? 1.568 35.181 25.632 1.00 58.09 196 ALA A C 1
ATOM 1256 O O . ALA A 1 214 ? 1.918 36.321 25.239 1.00 56.49 196 ALA A O 1
ATOM 1258 N N . VAL A 1 215 ? 1.941 34.065 25.026 1.00 57.39 197 VAL A N 1
ATOM 1259 C CA . VAL A 1 215 ? 2.793 34.086 23.846 1.00 56.05 197 VAL A CA 1
ATOM 1260 C C . VAL A 1 215 ? 2.150 34.954 22.769 1.00 57.07 197 VAL A C 1
ATOM 1261 O O . VAL A 1 215 ? 2.804 35.752 22.093 1.00 54.55 197 VAL A O 1
ATOM 1265 N N . ILE A 1 216 ? 0.839 34.801 22.672 1.00 58.71 198 ILE A N 1
ATOM 1266 C CA . ILE A 1 216 ? 0.002 35.498 21.676 1.00 59.05 198 ILE A CA 1
ATOM 1267 C C . ILE A 1 216 ? -0.214 36.978 22.003 1.00 59.75 198 ILE A C 1
ATOM 1268 O O . ILE A 1 216 ? -0.025 37.857 21.170 1.00 63.54 198 ILE A O 1
ATOM 1273 N N . PHE A 1 217 ? -0.557 37.245 23.240 1.00 58.53 199 PHE A N 1
ATOM 1274 C CA . PHE A 1 217 ? -0.917 38.605 23.657 1.00 58.44 199 PHE A CA 1
ATOM 1275 C C . PHE A 1 217 ? 0.263 39.489 24.016 1.00 58.06 199 PHE A C 1
ATOM 1276 O O . PHE A 1 217 ? 0.242 40.692 23.756 1.00 57.28 199 PHE A O 1
ATOM 1284 N N . ALA A 1 218 ? 1.279 38.896 24.620 1.00 56.76 200 ALA A N 1
ATOM 1285 C CA . ALA A 1 218 ? 2.444 39.678 25.119 1.00 56.71 200 ALA A CA 1
ATOM 1286 C C . ALA A 1 218 ? 2.937 40.703 24.101 1.00 57.79 200 ALA A C 1
ATOM 1287 O O . ALA A 1 218 ? 3.026 41.892 24.417 1.00 58.94 200 ALA A O 1
ATOM 1289 N N . PRO A 1 219 ? 3.250 40.260 22.860 1.00 59.54 201 PRO A N 1
ATOM 1290 C CA . PRO A 1 219 ? 3.717 41.239 21.856 1.00 59.45 201 PRO A CA 1
ATOM 1291 C C . PRO A 1 219 ? 2.734 42.374 21.610 1.00 59.13 201 PRO A C 1
ATOM 1292 O O . PRO A 1 219 ? 3.136 43.486 21.274 1.00 57.89 201 PRO A O 1
ATOM 1296 N N . ASN A 1 220 ? 1.458 42.060 21.766 1.00 58.22 202 ASN A N 1
ATOM 1297 C CA . ASN A 1 220 ? 0.362 43.031 21.537 1.00 59.08 202 ASN A CA 1
ATOM 1298 C C . ASN A 1 220 ? 0.199 43.990 22.708 1.00 59.72 202 ASN A C 1
ATOM 1299 O O . ASN A 1 220 ? -0.120 45.184 22.531 1.00 60.61 202 ASN A O 1
ATOM 1304 N N . LEU A 1 221 ? 0.465 43.463 23.898 1.00 59.01 203 LEU A N 1
ATOM 1305 C CA . LEU A 1 221 ? 0.305 44.230 25.134 1.00 58.53 203 LEU A CA 1
ATOM 1306 C C . LEU A 1 221 ? 1.504 45.091 25.354 1.00 58.85 203 LEU A C 1
ATOM 1307 O O . LEU A 1 221 ? 1.382 46.253 25.777 1.00 58.99 203 LEU A O 1
ATOM 1312 N N . LEU A 1 222 ? 2.665 44.515 25.047 1.00 57.41 204 LEU A N 1
ATOM 1313 C CA . LEU A 1 222 ? 3.949 45.212 25.228 1.00 58.25 204 LEU A CA 1
ATOM 1314 C C . LEU A 1 222 ? 4.354 45.995 24.003 1.00 60.09 204 LEU A C 1
ATOM 1315 O O . LEU A 1 222 ? 5.171 46.892 24.079 1.00 61.73 204 LEU A O 1
ATOM 1320 N N . GLN A 1 223 ? 3.749 45.652 22.880 1.00 62.01 205 GLN A N 1
ATOM 1321 C CA . GLN A 1 223 ? 3.945 46.361 21.612 1.00 64.27 205 GLN A CA 1
ATOM 1322 C C . GLN A 1 223 ? 5.341 46.095 21.131 1.00 65.75 205 GLN A C 1
ATOM 1323 O O . GLN A 1 223 ? 6.112 47.001 20.788 1.00 64.75 205 GLN A O 1
ATOM 1329 N N . THR A 1 224 ? 5.634 44.802 21.127 1.00 67.53 206 THR A N 1
ATOM 1330 C CA . THR A 1 224 ? 6.921 44.265 20.707 1.00 69.02 206 THR A CA 1
ATOM 1331 C C . THR A 1 224 ? 6.768 43.382 19.462 1.00 70.56 206 THR A C 1
ATOM 1332 O O . THR A 1 224 ? 5.653 43.093 19.001 1.00 69.77 206 THR A O 1
ATOM 1336 N N . SER A 1 225 ? 7.907 42.958 18.930 1.00 71.60 207 SER A N 1
ATOM 1337 C CA . SER A 1 225 ? 7.936 42.105 17.726 1.00 71.37 207 SER A CA 1
ATOM 1338 C C . SER A 1 225 ? 7.574 40.685 18.108 1.00 72.02 207 SER A C 1
ATOM 1339 O O . SER A 1 225 ? 7.551 40.305 19.283 1.00 72.58 207 SER A O 1
ATOM 1342 N N . GLU A 1 226 ? 7.297 39.906 17.084 1.00 73.15 208 GLU A N 1
ATOM 1343 C CA . GLU A 1 226 ? 6.882 38.524 17.261 1.00 74.11 208 GLU A CA 1
ATOM 1344 C C . GLU A 1 226 ? 8.081 37.641 17.009 1.00 72.68 208 GLU A C 1
ATOM 1345 O O . GLU A 1 226 ? 9.116 38.086 16.509 1.00 72.49 208 GLU A O 1
ATOM 1351 N N . GLY A 1 227 ? 7.908 36.374 17.338 1.00 71.04 209 GLY A N 1
ATOM 1352 C CA . GLY A 1 227 ? 8.946 35.376 17.169 1.00 68.98 209 GLY A CA 1
ATOM 1353 C C . GLY A 1 227 ? 9.131 35.036 15.712 1.00 67.90 209 GLY A C 1
ATOM 1354 O O . GLY A 1 227 ? 8.183 34.985 14.940 1.00 68.18 209 GLY A O 1
ATOM 1355 N N . HIS A 1 228 ? 10.376 34.812 15.349 1.00 65.77 210 HIS A N 1
ATOM 1356 C CA . HIS A 1 228 ? 10.722 34.385 13.999 1.00 64.38 210 HIS A CA 1
ATOM 1357 C C . HIS A 1 228 ? 11.908 33.415 14.012 1.00 63.82 210 HIS A C 1
ATOM 1358 O O . HIS A 1 228 ? 12.441 33.079 15.068 1.00 63.88 210 HIS A O 1
ATOM 1365 N N . GLU A 1 229 ? 12.308 32.976 12.833 1.00 63.53 211 GLU A N 1
ATOM 1366 C CA . GLU A 1 229 ? 13.247 31.853 12.709 1.00 63.56 211 GLU A CA 1
ATOM 1367 C C . GLU A 1 229 ? 14.701 32.232 12.964 1.00 64.14 211 GLU A C 1
ATOM 1368 O O . GLU A 1 229 ? 15.468 31.463 13.562 1.00 64.59 211 GLU A O 1
ATOM 1370 N N . LYS A 1 230 ? 15.092 33.403 12.482 1.00 63.84 212 LYS A N 1
ATOM 1371 C CA . LYS A 1 230 ? 16.523 33.818 12.526 1.00 63.54 212 LYS A CA 1
ATOM 1372 C C . LYS A 1 230 ? 16.894 34.524 13.837 1.00 62.35 212 LYS A C 1
ATOM 1373 O O . LYS A 1 230 ? 17.902 35.230 13.919 1.00 62.00 212 LYS A O 1
ATOM 1375 N N . MET A 1 231 ? 16.066 34.306 14.853 1.00 61.20 213 MET A N 1
ATOM 1376 C CA . MET A 1 231 ? 16.234 34.967 16.154 1.00 60.28 213 MET A CA 1
ATOM 1377 C C . MET A 1 231 ? 17.543 34.634 16.825 1.00 60.14 213 MET A C 1
ATOM 1378 O O . MET A 1 231 ? 17.914 33.475 17.000 1.00 57.92 213 MET A O 1
ATOM 1383 N N . SER A 1 232 ? 18.217 35.694 17.227 1.00 60.79 214 SER A N 1
ATOM 1384 C CA . SER A 1 232 ? 19.359 35.587 18.122 1.00 61.11 214 SER A CA 1
ATOM 1385 C C . SER A 1 232 ? 18.902 34.891 19.388 1.00 62.07 214 SER A C 1
ATOM 1386 O O . SER A 1 232 ? 17.703 34.867 19.718 1.00 62.29 214 SER A O 1
ATOM 1389 N N . SER A 1 233 ? 19.873 34.323 20.086 1.00 62.42 215 SER A N 1
ATOM 1390 C CA . SER A 1 233 ? 19.628 33.699 21.396 1.00 63.48 215 SER A CA 1
ATOM 1391 C C . SER A 1 233 ? 19.088 34.734 22.391 1.00 64.43 215 SER A C 1
ATOM 1392 O O . SER A 1 233 ? 18.276 34.422 23.274 1.00 65.26 215 SER A O 1
ATOM 1394 N N . ASN A 1 234 ? 19.527 35.973 22.191 1.00 64.33 216 ASN A N 1
ATOM 1395 C CA . ASN A 1 234 ? 19.155 37.118 23.049 1.00 64.33 216 ASN A CA 1
ATOM 1396 C C . ASN A 1 234 ? 17.744 37.629 22.812 1.00 64.00 216 ASN A C 1
ATOM 1397 O O . ASN A 1 234 ? 16.999 37.941 23.747 1.00 62.66 216 ASN A O 1
ATOM 1399 N N . THR A 1 235 ? 17.401 37.734 21.537 1.00 64.55 217 THR A N 1
ATOM 1400 C CA . THR A 1 235 ? 16.092 38.257 21.117 1.00 63.73 217 THR A CA 1
ATOM 1401 C C . THR A 1 235 ? 14.989 37.316 21.565 1.00 63.35 217 THR A C 1
ATOM 1402 O O . THR A 1 235 ? 13.901 37.723 21.971 1.00 63.13 217 THR A O 1
ATOM 1404 N N . GLU A 1 236 ? 15.304 36.042 21.485 1.00 63.38 218 GLU A N 1
ATOM 1405 C CA . GLU A 1 236 ? 14.338 34.995 21.765 1.00 63.93 218 GLU A CA 1
ATOM 1406 C C . GLU A 1 236 ? 14.116 34.827 23.266 1.00 61.98 218 GLU A C 1
ATOM 1407 O O . GLU A 1 236 ? 12.986 34.633 23.725 1.00 61.01 218 GLU A O 1
ATOM 1413 N N . LYS A 1 237 ? 15.204 34.905 24.018 1.00 60.92 219 LYS A N 1
ATOM 1414 C CA . LYS A 1 237 ? 15.130 34.825 25.491 1.00 61.05 219 LYS A CA 1
ATOM 1415 C C . LYS A 1 237 ? 14.217 35.937 26.012 1.00 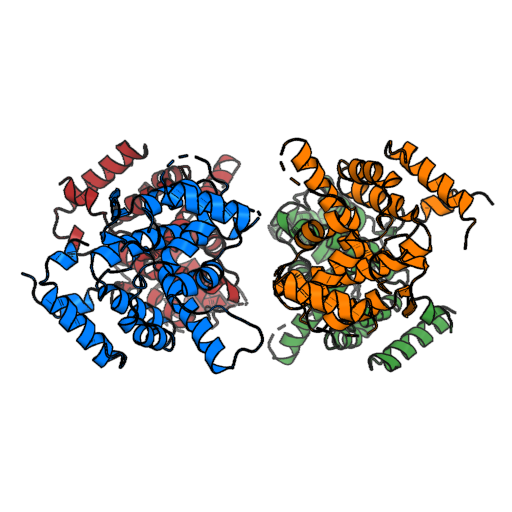60.80 219 LYS A C 1
ATOM 1416 O O . LYS A 1 237 ? 13.319 35.710 26.827 1.00 60.94 219 LYS A O 1
ATOM 1418 N N . LYS A 1 238 ? 14.445 37.131 25.484 1.00 60.58 220 LYS A N 1
ATOM 1419 C CA . LYS A 1 238 ? 13.608 38.318 25.780 1.00 59.73 220 LYS A CA 1
ATOM 1420 C C . LYS A 1 238 ? 12.137 38.057 25.479 1.00 60.04 220 LYS A C 1
ATOM 1421 O O . LYS A 1 238 ? 11.261 38.348 26.308 1.00 56.52 220 LYS A O 1
ATOM 1427 N N . LEU A 1 239 ? 11.871 37.495 24.293 1.00 60.02 221 LEU A N 1
ATOM 1428 C CA . LEU A 1 239 ? 10.468 37.135 23.898 1.00 59.87 221 LEU A CA 1
ATOM 1429 C C . LEU A 1 239 ? 9.802 36.252 24.937 1.00 59.64 221 LEU A C 1
ATOM 1430 O O . LEU A 1 239 ? 8.688 36.497 25.377 1.00 58.68 221 LEU A O 1
ATOM 1435 N N . ARG A 1 240 ? 10.538 35.226 25.330 1.00 60.23 222 ARG A N 1
ATOM 1436 C CA . ARG A 1 240 ? 10.034 34.201 26.250 1.00 59.57 222 ARG A CA 1
ATOM 1437 C C . ARG A 1 240 ? 9.675 34.824 27.588 1.00 58.91 222 ARG A C 1
ATOM 1438 O O . ARG A 1 240 ? 8.659 34.500 28.191 1.00 59.50 222 ARG A O 1
ATOM 1440 N N . LEU A 1 241 ? 10.528 35.736 28.022 1.00 59.44 223 LEU A N 1
ATOM 1441 C CA . LEU A 1 241 ? 10.404 36.389 29.335 1.00 58.58 223 LEU A CA 1
ATOM 1442 C C . LEU A 1 241 ? 9.264 37.418 29.324 1.00 59.42 223 LEU A C 1
ATOM 1443 O O . LEU A 1 241 ? 8.488 37.560 30.297 1.00 58.70 223 LEU A O 1
ATOM 1448 N N . GLN A 1 242 ? 9.132 38.086 28.190 1.00 58.22 224 GLN A N 1
ATOM 1449 C CA . GLN A 1 242 ? 7.984 38.973 27.944 1.00 57.94 224 GLN A CA 1
ATOM 1450 C C . GLN A 1 242 ? 6.674 38.214 27.969 1.00 58.05 224 GLN A C 1
ATOM 1451 O O . GLN A 1 242 ? 5.707 38.660 28.554 1.00 57.14 224 GLN A O 1
ATOM 1457 N N . ALA A 1 243 ? 6.644 37.055 27.327 1.00 57.70 225 ALA A N 1
ATOM 1458 C CA . ALA A 1 243 ? 5.476 36.169 27.452 1.00 57.24 225 ALA A CA 1
ATOM 1459 C C . ALA A 1 243 ? 5.271 35.722 28.904 1.00 57.07 225 ALA A C 1
ATOM 1460 O O . ALA A 1 243 ? 4.153 35.583 29.371 1.00 57.47 225 ALA A O 1
ATOM 1462 N N . ALA A 1 244 ? 6.371 35.512 29.607 1.00 57.45 226 ALA A N 1
ATOM 1463 C CA . ALA A 1 244 ? 6.333 35.028 31.008 1.00 59.24 226 ALA A CA 1
ATOM 1464 C C . ALA A 1 244 ? 5.701 36.091 31.951 1.00 58.00 226 ALA A C 1
ATOM 1465 O O . ALA A 1 244 ? 4.917 35.784 32.814 1.00 60.29 226 ALA A O 1
ATOM 1467 N N . VAL A 1 245 ? 6.057 37.341 31.739 1.00 57.61 227 VAL A N 1
ATOM 1468 C CA . VAL A 1 245 ? 5.396 38.474 32.385 1.00 55.36 227 VAL A CA 1
ATOM 1469 C C . VAL A 1 245 ? 3.859 38.358 32.277 1.00 57.14 227 VAL A C 1
ATOM 1470 O O . VAL A 1 245 ? 3.124 38.426 33.282 1.00 58.30 227 VAL A O 1
ATOM 1474 N N . VAL A 1 246 ? 3.397 38.175 31.048 1.00 56.20 228 VAL A N 1
ATOM 1475 C CA . VAL A 1 246 ? 1.965 38.174 30.729 1.00 57.28 228 VAL A CA 1
ATOM 1476 C C . VAL A 1 246 ? 1.254 36.952 31.279 1.00 59.28 228 VAL A C 1
ATOM 1477 O O . VAL A 1 246 ? 0.116 37.039 31.781 1.00 62.12 228 VAL A O 1
ATOM 1481 N N . GLN A 1 247 ? 1.952 35.826 31.209 1.00 57.47 229 GLN A N 1
ATOM 1482 C CA . GLN A 1 247 ? 1.480 34.578 31.799 1.00 56.33 229 GLN A CA 1
ATOM 1483 C C . GLN A 1 247 ? 1.261 34.714 33.320 1.00 55.67 229 GLN A C 1
ATOM 1484 O O . GLN A 1 247 ? 0.297 34.230 33.860 1.00 53.81 229 GLN A O 1
ATOM 1490 N N . THR A 1 248 ? 2.191 35.366 33.989 1.00 56.15 230 THR A N 1
ATOM 1491 C CA . THR A 1 248 ? 2.060 35.634 35.429 1.00 57.00 230 THR A CA 1
ATOM 1492 C C . THR A 1 248 ? 0.799 36.483 35.697 1.00 55.87 230 THR A C 1
ATOM 1493 O O . THR A 1 248 ? -0.025 36.179 36.551 1.00 55.00 230 THR A O 1
ATOM 1497 N N . LEU A 1 249 ? 0.682 37.552 34.936 1.00 56.95 231 LEU A N 1
ATOM 1498 C CA . LEU A 1 249 ? -0.509 38.443 34.990 1.00 55.95 231 LEU A CA 1
ATOM 1499 C C . LEU A 1 249 ? -1.834 37.696 34.800 1.00 57.71 231 LEU A C 1
ATOM 1500 O O . LEU A 1 249 ? -2.834 38.016 35.450 1.00 58.00 231 LEU A O 1
ATOM 1505 N N . ILE A 1 250 ? -1.815 36.682 33.930 1.00 58.58 232 ILE A N 1
ATOM 1506 C CA . ILE A 1 250 ? -2.985 35.815 33.688 1.00 58.90 232 ILE A CA 1
ATOM 1507 C C . ILE A 1 250 ? -3.294 34.932 34.916 1.00 59.01 232 ILE A C 1
ATOM 1508 O O . ILE A 1 250 ? -4.425 34.873 35.410 1.00 57.81 232 ILE A O 1
ATOM 1513 N N . ASP A 1 251 ? -2.256 34.278 35.408 1.00 57.74 233 ASP A N 1
ATOM 1514 C CA . ASP A 1 251 ? -2.394 33.283 36.482 1.00 56.63 233 ASP A CA 1
ATOM 1515 C C . ASP A 1 251 ? -2.784 33.941 37.806 1.00 57.34 233 ASP A C 1
ATOM 1516 O O . ASP A 1 251 ? -3.526 33.380 38.590 1.00 55.37 233 ASP A O 1
ATOM 1521 N N . TYR A 1 252 ? -2.265 35.147 38.028 1.00 57.46 234 TYR A N 1
ATOM 1522 C CA . TYR A 1 252 ? -2.572 35.934 39.225 1.00 57.08 234 TYR A CA 1
ATOM 1523 C C . TYR A 1 252 ? -3.462 37.168 38.935 1.00 57.10 234 TYR A C 1
ATOM 1524 O O . TYR A 1 252 ? -3.316 38.244 39.530 1.00 57.70 234 TYR A O 1
ATOM 1533 N N . ALA A 1 253 ? -4.408 36.976 38.026 1.00 56.16 235 ALA A N 1
ATOM 1534 C CA . ALA A 1 253 ? -5.296 38.061 37.551 1.00 56.16 235 ALA A CA 1
ATOM 1535 C C . ALA A 1 253 ? -5.925 38.840 38.684 1.00 56.84 235 ALA A C 1
ATOM 1536 O O . ALA A 1 253 ? -6.035 40.089 38.642 1.00 53.20 235 ALA A O 1
ATOM 1538 N N . SER A 1 254 ? -6.335 38.090 39.702 1.00 55.64 236 SER A N 1
ATOM 1539 C CA . SER A 1 254 ? -7.180 38.667 40.754 1.00 57.68 236 SER A CA 1
ATOM 1540 C C . SER A 1 254 ? -6.366 39.503 41.726 1.00 55.64 236 SER A C 1
ATOM 1541 O O . SER A 1 254 ? -6.909 40.312 42.437 1.00 55.73 236 SER A O 1
ATOM 1544 N N . ASP A 1 255 ? -5.057 39.331 41.672 1.00 55.54 237 ASP A N 1
ATOM 1545 C CA . ASP A 1 255 ? -4.114 40.032 42.538 1.00 56.86 237 ASP A CA 1
ATOM 1546 C C . ASP A 1 255 ? -3.433 41.243 41.875 1.00 57.84 237 ASP A C 1
ATOM 1547 O O . ASP A 1 255 ? -2.614 41.914 42.488 1.00 59.14 237 ASP A O 1
ATOM 1552 N N . ILE A 1 256 ? -3.805 41.522 40.645 1.00 58.29 238 ILE A N 1
ATOM 1553 C CA . ILE A 1 256 ? -3.270 42.686 39.917 1.00 58.37 238 ILE A CA 1
ATOM 1554 C C . ILE A 1 256 ? -3.649 43.978 40.646 1.00 57.45 238 ILE A C 1
ATOM 1555 O O . ILE A 1 256 ? -4.788 44.159 41.036 1.00 57.21 238 ILE A O 1
ATOM 1560 N N . GLY A 1 257 ? -2.669 44.847 40.862 1.00 55.97 239 GLY A N 1
ATOM 1561 C CA . GLY A 1 257 ? -2.917 46.180 41.467 1.00 55.65 239 GLY A CA 1
ATOM 1562 C C . GLY A 1 257 ? -3.167 46.195 42.981 1.00 55.95 239 GLY A C 1
ATOM 1563 O O . GLY A 1 257 ? -3.383 47.235 43.590 1.00 55.61 239 GLY A O 1
ATOM 1564 N N . ARG A 1 258 ? -3.104 45.020 43.559 1.00 55.79 240 ARG A N 1
ATOM 1565 C CA . ARG A 1 258 ? -3.432 44.774 44.960 1.00 57.32 240 ARG A CA 1
ATOM 1566 C C . ARG A 1 258 ? -2.158 44.837 45.803 1.00 55.57 240 ARG A C 1
ATOM 1567 O O . ARG A 1 258 ? -1.308 43.992 45.685 1.00 56.09 240 ARG A O 1
ATOM 1575 N N . VAL A 1 259 ? -2.044 45.861 46.642 1.00 55.57 241 VAL A N 1
ATOM 1576 C CA . VAL A 1 259 ? -0.833 46.093 47.443 1.00 55.45 241 VAL A CA 1
ATOM 1577 C C . VAL A 1 259 ? -0.797 45.128 48.621 1.00 56.58 241 VAL A C 1
ATOM 1578 O O . VAL A 1 259 ? -1.750 45.053 49.363 1.00 59.69 241 VAL A O 1
ATOM 1582 N N . PRO A 1 260 ? 0.300 44.375 48.791 1.00 56.08 242 PRO A N 1
ATOM 1583 C CA . PRO A 1 260 ? 0.414 43.481 49.955 1.00 57.51 242 PRO A CA 1
ATOM 1584 C C . PRO A 1 260 ? 0.540 44.187 51.301 1.00 58.79 242 PRO A C 1
ATOM 1585 O O . PRO A 1 260 ? 1.038 45.315 51.410 1.00 57.86 242 PRO A O 1
ATOM 1589 N N . ASP A 1 261 ? 0.111 43.475 52.317 1.00 59.72 243 ASP A N 1
ATOM 1590 C CA . ASP A 1 261 ? 0.059 44.002 53.684 1.00 63.87 243 ASP A CA 1
ATOM 1591 C C . ASP A 1 261 ? 1.391 44.357 54.286 1.00 62.97 243 ASP A C 1
ATOM 1592 O O . ASP A 1 261 ? 1.471 45.202 55.174 1.00 63.81 243 ASP A O 1
ATOM 1597 N N . PHE A 1 262 ? 2.440 43.714 53.800 1.00 62.65 244 PHE A N 1
ATOM 1598 C CA . PHE A 1 262 ? 3.806 43.986 54.306 1.00 62.09 244 PHE A CA 1
ATOM 1599 C C . PHE A 1 262 ? 4.292 45.310 53.791 1.00 60.51 244 PHE A C 1
ATOM 1600 O O . PHE A 1 262 ? 5.129 45.955 54.409 1.00 65.08 244 PHE A O 1
ATOM 1608 N N . ILE A 1 263 ? 3.765 45.722 52.650 1.00 59.07 245 ILE A N 1
ATOM 1609 C CA . ILE A 1 263 ? 4.002 47.089 52.148 1.00 57.58 245 ILE A CA 1
ATOM 1610 C C . ILE A 1 263 ? 3.255 48.069 53.020 1.00 54.97 245 ILE A C 1
ATOM 1611 O O . ILE A 1 263 ? 3.818 48.993 53.575 1.00 55.12 245 ILE A O 1
ATOM 1616 N N . LEU A 1 264 ? 1.962 47.830 53.118 1.00 55.81 246 LEU A N 1
ATOM 1617 C CA . LEU A 1 264 ? 1.019 48.719 53.847 1.00 57.36 246 LEU A CA 1
ATOM 1618 C C . LEU A 1 264 ? 1.344 48.824 55.318 1.00 58.48 246 LEU A C 1
ATOM 1619 O O . LEU A 1 264 ? 1.203 49.889 55.933 1.00 59.18 246 LEU A O 1
ATOM 1624 N N . GLU A 1 265 ? 1.801 47.699 55.854 1.00 60.11 247 GLU A N 1
ATOM 1625 C CA . GLU A 1 265 ? 2.206 47.568 57.273 1.00 62.77 247 GLU A CA 1
ATOM 1626 C C . GLU A 1 265 ? 3.269 48.585 57.698 1.00 62.85 247 GLU A C 1
ATOM 1627 O O . GLU A 1 265 ? 3.323 48.990 58.847 1.00 64.01 247 GLU A O 1
ATOM 1629 N N . LYS A 1 266 ? 4.092 48.988 56.744 1.00 64.52 248 LYS A N 1
ATOM 1630 C CA . LYS A 1 266 ? 5.225 49.921 56.989 1.00 65.06 248 LYS A CA 1
ATOM 1631 C C . LYS A 1 266 ? 4.805 51.371 57.054 1.00 65.16 248 LYS A C 1
ATOM 1632 O O . LYS A 1 266 ? 5.610 52.246 57.376 1.00 63.52 248 LYS A O 1
ATOM 1638 N N . ILE A 1 267 ? 3.546 51.616 56.719 1.00 66.81 249 ILE A N 1
ATOM 1639 C CA . ILE A 1 267 ? 3.013 52.983 56.607 1.00 67.82 249 ILE A CA 1
ATOM 1640 C C . ILE A 1 267 ? 1.819 53.207 57.537 1.00 68.92 249 ILE A C 1
ATOM 1641 O O . ILE A 1 267 ? 1.078 52.271 57.817 1.00 69.49 249 ILE A O 1
ATOM 1646 N N . PRO A 1 268 ? 1.637 54.449 58.033 1.00 70.05 250 PRO A N 1
ATOM 1647 C CA . PRO A 1 268 ? 0.371 54.782 58.681 1.00 70.40 250 PRO A CA 1
ATOM 1648 C C . PRO A 1 268 ? -0.650 55.257 57.657 1.00 70.32 250 PRO A C 1
ATOM 1649 O O . PRO A 1 268 ? -0.284 55.766 56.603 1.00 71.13 250 PRO A O 1
ATOM 1653 N N . ALA A 1 269 ? -1.919 55.066 57.979 1.00 70.51 251 ALA A N 1
ATOM 1654 C CA . ALA A 1 269 ? -3.039 55.349 57.050 1.00 70.90 251 ALA A CA 1
ATOM 1655 C C . ALA A 1 269 ? -3.814 56.608 57.413 1.00 70.31 251 ALA A C 1
ATOM 1656 O O . ALA A 1 269 ? -4.243 56.787 58.550 1.00 69.54 251 ALA A O 1
ATOM 1658 N N . MET A 1 270 ? -3.978 57.461 56.411 1.00 70.32 252 MET A N 1
ATOM 1659 C CA . MET A 1 270 ? -4.771 58.713 56.503 1.00 69.92 252 MET A CA 1
ATOM 1660 C C . MET A 1 270 ? -5.159 59.090 57.936 1.00 70.26 252 MET A C 1
ATOM 1661 O O . MET A 1 270 ? -6.246 58.752 58.408 1.00 70.39 252 MET A O 1
ATOM 1666 N N . MET B 1 19 ? 0.529 -11.328 -5.827 1.00 67.37 1 MET B N 1
ATOM 1667 C CA . MET B 1 19 ? -0.030 -11.622 -7.189 1.00 67.80 1 MET B CA 1
ATOM 1668 C C . MET B 1 19 ? -1.416 -12.293 -7.146 1.00 67.61 1 MET B C 1
ATOM 1669 O O . MET B 1 19 ? -1.622 -13.387 -6.603 1.00 67.18 1 MET B O 1
ATOM 1671 N N . TRP B 1 20 ? -2.363 -11.564 -7.703 1.00 66.29 2 TRP B N 1
ATOM 1672 C CA . TRP B 1 20 ? -3.683 -12.091 -8.007 1.00 65.12 2 TRP B CA 1
ATOM 1673 C C . TRP B 1 20 ? -4.167 -11.378 -9.242 1.00 64.07 2 TRP B C 1
ATOM 1674 O O . TRP B 1 20 ? -3.603 -10.362 -9.650 1.00 60.23 2 TRP B O 1
ATOM 1685 N N . ASP B 1 21 ? -5.218 -11.936 -9.813 1.00 64.48 3 ASP B N 1
ATOM 1686 C CA . ASP B 1 21 ? -5.952 -11.302 -10.913 1.00 64.69 3 ASP B CA 1
ATOM 1687 C C . ASP B 1 21 ? -6.620 -10.041 -10.403 1.00 63.37 3 ASP B C 1
ATOM 1688 O O . ASP B 1 21 ? -7.514 -10.063 -9.560 1.00 62.32 3 ASP B O 1
ATOM 1693 N N . GLN B 1 22 ? -6.180 -8.943 -10.971 1.00 63.87 4 GLN B N 1
ATOM 1694 C CA . GLN B 1 22 ? -6.506 -7.606 -10.462 1.00 65.46 4 GLN B CA 1
ATOM 1695 C C . GLN B 1 22 ? -7.983 -7.251 -10.713 1.00 65.52 4 GLN B C 1
ATOM 1696 O O . GLN B 1 22 ? -8.634 -6.603 -9.890 1.00 65.06 4 GLN B O 1
ATOM 1702 N N . ARG B 1 23 ? -8.500 -7.720 -11.845 1.00 62.69 5 ARG B N 1
ATOM 1703 C CA . ARG B 1 23 ? -9.876 -7.413 -12.235 1.00 62.21 5 ARG B CA 1
ATOM 1704 C C . ARG B 1 23 ? -10.863 -8.157 -11.353 1.00 61.43 5 ARG B C 1
ATOM 1705 O O . ARG B 1 23 ? -11.876 -7.601 -10.907 1.00 60.91 5 ARG B O 1
ATOM 1707 N N . LEU B 1 24 ? -10.546 -9.423 -11.116 1.00 59.60 6 LEU B N 1
ATOM 1708 C CA . LEU B 1 24 ? -11.335 -10.279 -10.209 1.00 58.33 6 LEU B CA 1
ATOM 1709 C C . LEU B 1 24 ? -11.377 -9.711 -8.791 1.00 58.92 6 LEU B C 1
ATOM 1710 O O . LEU B 1 24 ? -12.416 -9.693 -8.150 1.00 59.08 6 LEU B O 1
ATOM 1715 N N . VAL B 1 25 ? -10.243 -9.219 -8.321 1.00 58.70 7 VAL B N 1
ATOM 1716 C CA . VAL B 1 25 ? -10.152 -8.738 -6.942 1.00 60.87 7 VAL B CA 1
ATOM 1717 C C . VAL B 1 25 ? -10.995 -7.494 -6.797 1.00 61.52 7 VAL B C 1
ATOM 1718 O O . VAL B 1 25 ? -11.711 -7.320 -5.804 1.00 62.81 7 VAL B O 1
ATOM 1722 N N . ARG B 1 26 ? -10.969 -6.679 -7.834 1.00 61.06 8 ARG B N 1
ATOM 1723 C CA . ARG B 1 26 ? -11.755 -5.439 -7.866 1.00 61.76 8 ARG B CA 1
ATOM 1724 C C . ARG B 1 26 ? -13.233 -5.729 -7.796 1.00 60.51 8 ARG B C 1
ATOM 1725 O O . ARG B 1 26 ? -13.971 -5.070 -7.083 1.00 63.07 8 ARG B O 1
ATOM 1733 N N . LEU B 1 27 ? -13.670 -6.733 -8.522 1.00 60.80 9 LEU B N 1
ATOM 1734 C CA . LEU B 1 27 ? -15.097 -7.103 -8.520 1.00 61.07 9 LEU B CA 1
ATOM 1735 C C . LEU B 1 27 ? -15.522 -7.611 -7.151 1.00 59.59 9 LEU B C 1
ATOM 1736 O O . LEU B 1 27 ? -16.625 -7.339 -6.677 1.00 58.85 9 LEU B O 1
ATOM 1741 N N . ALA B 1 28 ? -14.631 -8.355 -6.527 1.00 59.68 10 ALA B N 1
ATOM 1742 C CA . ALA B 1 28 ? -14.906 -8.939 -5.204 1.00 59.15 10 ALA B CA 1
ATOM 1743 C C . ALA B 1 28 ? -15.066 -7.839 -4.162 1.00 58.72 10 ALA B C 1
ATOM 1744 O O . ALA B 1 28 ? -15.950 -7.900 -3.313 1.00 59.65 10 ALA B O 1
ATOM 1746 N N . LEU B 1 29 ? -14.215 -6.826 -4.278 1.00 59.28 11 LEU B N 1
ATOM 1747 C CA . LEU B 1 29 ? -14.192 -5.684 -3.345 1.00 58.48 11 LEU B CA 1
ATOM 1748 C C . LEU B 1 29 ? -15.478 -4.860 -3.458 1.00 59.15 11 LEU B C 1
ATOM 1749 O O . LEU B 1 29 ? -16.087 -4.503 -2.465 1.00 60.88 11 LEU B O 1
ATOM 1754 N N . LEU B 1 30 ? -15.874 -4.562 -4.684 1.00 60.28 12 LEU B N 1
ATOM 1755 C CA . LEU B 1 30 ? -17.073 -3.740 -4.947 1.00 61.33 12 LEU B CA 1
ATOM 1756 C C . LEU B 1 30 ? -18.347 -4.497 -4.542 1.00 61.16 12 LEU B C 1
ATOM 1757 O O . LEU B 1 30 ? -19.333 -3.920 -4.080 1.00 60.70 12 LEU B O 1
ATOM 1762 N N . GLN B 1 31 ? -18.288 -5.800 -4.728 1.00 61.03 13 GLN B N 1
ATOM 1763 C CA . GLN B 1 31 ? -19.402 -6.716 -4.424 1.00 60.48 13 GLN B CA 1
ATOM 1764 C C . GLN B 1 31 ? -19.554 -6.884 -2.925 1.00 58.63 13 GLN B C 1
ATOM 1765 O O . GLN B 1 31 ? -20.669 -6.963 -2.395 1.00 56.82 13 GLN B O 1
ATOM 1771 N N . HIS B 1 32 ? -18.419 -6.936 -2.243 1.00 56.33 14 HIS B N 1
ATOM 1772 C CA . HIS B 1 32 ? -18.417 -7.075 -0.774 1.00 56.29 14 HIS B CA 1
ATOM 1773 C C . HIS B 1 32 ? -18.922 -5.786 -0.152 1.00 55.78 14 HIS B C 1
ATOM 1774 O O . HIS B 1 32 ? -19.673 -5.775 0.830 1.00 54.18 14 HIS B O 1
ATOM 1781 N N . LEU B 1 33 ? -18.491 -4.700 -0.768 1.00 55.34 15 LEU B N 1
ATOM 1782 C CA . LEU B 1 33 ? -18.791 -3.355 -0.285 1.00 55.08 15 LEU B CA 1
ATOM 1783 C C . LEU B 1 33 ? -20.290 -3.057 -0.298 1.00 53.99 15 LEU B C 1
ATOM 1784 O O . LEU B 1 33 ? -20.836 -2.567 0.681 1.00 53.70 15 LEU B O 1
ATOM 1789 N N . ARG B 1 34 ? -20.934 -3.362 -1.411 1.00 54.97 16 ARG B N 1
ATOM 1790 C CA . ARG B 1 34 ? -22.395 -3.156 -1.556 1.00 57.38 16 ARG B CA 1
ATOM 1791 C C . ARG B 1 34 ? -23.186 -4.109 -0.661 1.00 58.36 16 ARG B C 1
ATOM 1792 O O . ARG B 1 34 ? -24.124 -3.709 0.009 1.00 61.05 16 ARG B O 1
ATOM 1794 N N . ALA B 1 35 ? -22.768 -5.364 -0.646 1.00 59.24 17 ALA B N 1
ATOM 1795 C CA . ALA B 1 35 ? -23.474 -6.429 0.088 1.00 59.32 17 ALA B CA 1
ATOM 1796 C C . ALA B 1 35 ? -23.446 -6.254 1.591 1.00 60.46 17 ALA B C 1
ATOM 1797 O O . ALA B 1 35 ? -24.459 -6.472 2.271 1.00 63.15 17 ALA B O 1
ATOM 1799 N N . PHE B 1 36 ? -22.290 -5.889 2.107 1.00 58.85 18 PHE B N 1
ATOM 1800 C CA . PHE B 1 36 ? -22.116 -5.712 3.561 1.00 58.57 18 PHE B CA 1
ATOM 1801 C C . PHE B 1 36 ? -22.537 -4.354 4.044 1.00 57.66 18 PHE B C 1
ATOM 1802 O O . PHE B 1 36 ? -23.124 -4.225 5.108 1.00 58.71 18 PHE B O 1
ATOM 1810 N N . TYR B 1 37 ? -22.189 -3.340 3.272 1.00 57.89 19 TYR B N 1
ATOM 1811 C CA . TYR B 1 37 ? -22.254 -1.950 3.753 1.00 57.38 19 TYR B CA 1
ATOM 1812 C C . TYR B 1 37 ? -23.184 -1.038 2.969 1.00 58.94 19 TYR B C 1
ATOM 1813 O O . TYR B 1 37 ? -23.390 0.118 3.342 1.00 59.12 19 TYR B O 1
ATOM 1822 N N . GLY B 1 38 ? -23.768 -1.575 1.907 1.00 59.78 20 GLY B N 1
ATOM 1823 C CA . GLY B 1 38 ? -24.682 -0.807 1.046 1.00 60.13 20 GLY B CA 1
ATOM 1824 C C . GLY B 1 38 ? -23.984 0.340 0.341 1.00 61.05 20 GLY B C 1
ATOM 1825 O O . GLY B 1 38 ? -24.591 1.379 0.028 1.00 60.67 20 GLY B O 1
ATOM 1826 N N . ILE B 1 39 ? -22.693 0.143 0.108 1.00 60.86 21 ILE B N 1
ATOM 1827 C CA . ILE B 1 39 ? -21.828 1.161 -0.517 1.00 60.84 21 ILE B CA 1
ATOM 1828 C C . ILE B 1 39 ? -21.591 0.814 -1.982 1.00 61.26 21 ILE B C 1
ATOM 1829 O O . ILE B 1 39 ? -21.087 -0.258 -2.317 1.00 58.85 21 ILE B O 1
ATOM 1834 N N . LYS B 1 40 ? -22.000 1.751 -2.833 1.00 64.16 22 LYS B N 1
ATOM 1835 C CA . LYS B 1 40 ? -21.881 1.658 -4.300 1.00 65.72 22 LYS B CA 1
ATOM 1836 C C . LYS B 1 40 ? -20.926 2.740 -4.768 1.00 66.15 22 LYS B C 1
ATOM 1837 O O . LYS B 1 40 ? -20.985 3.887 -4.307 1.00 66.16 22 LYS B O 1
ATOM 1839 N N . VAL B 1 41 ? -20.039 2.354 -5.672 1.00 67.38 23 VAL B N 1
ATOM 1840 C CA . VAL B 1 41 ? -18.967 3.245 -6.155 1.00 68.41 23 VAL B CA 1
ATOM 1841 C C . VAL B 1 41 ? -19.271 3.806 -7.546 1.00 68.86 23 VAL B C 1
ATOM 1842 O O . VAL B 1 41 ? -20.024 3.215 -8.318 1.00 68.05 23 VAL B O 1
ATOM 1844 N N . GLY B 1 61 ? 4.272 25.544 -17.678 1.00 64.38 43 GLY B N 1
ATOM 1845 C CA . GLY B 1 61 ? 5.700 25.850 -17.566 1.00 64.13 43 GLY B CA 1
ATOM 1846 C C . GLY B 1 61 ? 6.415 25.013 -16.515 1.00 62.91 43 GLY B C 1
ATOM 1847 O O . GLY B 1 61 ? 7.416 24.349 -16.789 1.00 61.60 43 GLY B O 1
ATOM 1848 N N . GLY B 1 62 ? 5.888 25.064 -15.303 1.00 62.10 44 GLY B N 1
ATOM 1849 C CA . GLY B 1 62 ? 6.478 24.369 -14.161 1.00 61.75 44 GLY B CA 1
ATOM 1850 C C . GLY B 1 62 ? 6.623 22.869 -14.325 1.00 61.91 44 GLY B C 1
ATOM 1851 O O . GLY B 1 62 ? 5.770 22.194 -14.908 1.00 62.60 44 GLY B O 1
ATOM 1852 N N . LYS B 1 63 ? 7.717 22.365 -13.775 1.00 61.50 45 LYS B N 1
ATOM 1853 C CA . LYS B 1 63 ? 8.066 20.925 -13.848 1.00 61.63 45 LYS B CA 1
ATOM 1854 C C . LYS B 1 63 ? 7.212 20.037 -12.939 1.00 60.94 45 LYS B C 1
ATOM 1855 O O . LYS B 1 63 ? 7.040 18.850 -13.206 1.00 61.14 45 LYS B O 1
ATOM 1857 N N . ILE B 1 64 ? 6.687 20.622 -11.869 1.00 58.86 46 ILE B N 1
ATOM 1858 C CA . ILE B 1 64 ? 6.146 19.829 -10.761 1.00 59.21 46 ILE B CA 1
ATOM 1859 C C . ILE B 1 64 ? 4.661 20.022 -10.441 1.00 58.93 46 ILE B C 1
ATOM 1860 O O . ILE B 1 64 ? 3.929 19.072 -10.314 1.00 59.61 46 ILE B O 1
ATOM 1865 N N . PHE B 1 65 ? 4.243 21.264 -10.294 1.00 59.90 47 PHE B N 1
ATOM 1866 C CA . PHE B 1 65 ? 2.901 21.565 -9.787 1.00 58.33 47 PHE B CA 1
ATOM 1867 C C . PHE B 1 65 ? 1.928 21.664 -10.926 1.00 59.16 47 PHE B C 1
ATOM 1868 O O . PHE B 1 65 ? 2.136 22.403 -11.878 1.00 59.40 47 PHE B O 1
ATOM 1876 N N . GLY B 1 66 ? 0.869 20.881 -10.819 1.00 60.14 48 GLY B N 1
ATOM 1877 C CA . GLY B 1 66 ? -0.165 20.822 -11.856 1.00 59.96 48 GLY B CA 1
ATOM 1878 C C . GLY B 1 66 ? 0.056 19.705 -12.843 1.00 59.59 48 GLY B C 1
ATOM 1879 O O . GLY B 1 66 ? -0.735 19.507 -13.764 1.00 59.41 48 GLY B O 1
ATOM 1880 N N . VAL B 1 67 ? 1.138 18.975 -12.645 1.00 58.72 49 VAL B N 1
ATOM 1881 C CA . VAL B 1 67 ? 1.487 17.877 -13.529 1.00 60.07 49 VAL B CA 1
ATOM 1882 C C . VAL B 1 67 ? 0.899 16.559 -12.997 1.00 60.77 49 VAL B C 1
ATOM 1883 O O . VAL B 1 67 ? 0.862 16.335 -11.782 1.00 59.89 49 VAL B O 1
ATOM 1887 N N . PRO B 1 68 ? 0.397 15.691 -13.905 1.00 62.51 50 PRO B N 1
ATOM 1888 C CA . PRO B 1 68 ? -0.058 14.390 -13.427 1.00 63.26 50 PRO B CA 1
ATOM 1889 C C . PRO B 1 68 ? 1.083 13.752 -12.688 1.00 64.44 50 PRO B C 1
ATOM 1890 O O . PRO B 1 68 ? 2.203 13.731 -13.208 1.00 65.52 50 PRO B O 1
ATOM 1894 N N . PHE B 1 69 ? 0.815 13.252 -11.483 1.00 65.36 51 PHE B N 1
ATOM 1895 C CA . PHE B 1 69 ? 1.909 12.787 -10.597 1.00 67.31 51 PHE B CA 1
ATOM 1896 C C . PHE B 1 69 ? 2.586 11.548 -11.152 1.00 67.74 51 PHE B C 1
ATOM 1897 O O . PHE B 1 69 ? 3.737 11.260 -10.828 1.00 68.09 51 PHE B O 1
ATOM 1905 N N . ASN B 1 70 ? 1.875 10.840 -12.018 1.00 69.61 52 ASN B N 1
ATOM 1906 C CA . ASN B 1 70 ? 2.407 9.607 -12.655 1.00 70.30 52 ASN B CA 1
ATOM 1907 C C . ASN B 1 70 ? 3.433 9.903 -13.742 1.00 69.56 52 ASN B C 1
ATOM 1908 O O . ASN B 1 70 ? 4.239 9.034 -14.124 1.00 68.75 52 ASN B O 1
ATOM 1910 N N . ALA B 1 71 ? 3.399 11.134 -14.230 1.00 68.72 53 ALA B N 1
ATOM 1911 C CA . ALA B 1 71 ? 4.336 11.597 -15.282 1.00 67.83 53 ALA B CA 1
ATOM 1912 C C . ALA B 1 71 ? 5.569 12.278 -14.711 1.00 65.49 53 ALA B C 1
ATOM 1913 O O . ALA B 1 71 ? 6.482 12.640 -15.453 1.00 67.60 53 ALA B O 1
ATOM 1915 N N . LEU B 1 72 ? 5.584 12.437 -13.394 1.00 62.26 54 LEU B N 1
ATOM 1916 C CA . LEU B 1 72 ? 6.693 13.137 -12.675 1.00 58.84 54 LEU B CA 1
ATOM 1917 C C . LEU B 1 72 ? 7.961 12.284 -12.564 1.00 56.12 54 LEU B C 1
ATOM 1918 O O . LEU B 1 72 ? 7.888 11.046 -12.625 1.00 56.61 54 LEU B O 1
ATOM 1923 N N . PRO B 1 73 ? 9.123 12.937 -12.349 1.00 53.36 55 PRO B N 1
ATOM 1924 C CA . PRO B 1 73 ? 10.315 12.203 -11.923 1.00 52.89 55 PRO B CA 1
ATOM 1925 C C . PRO B 1 73 ? 10.021 11.466 -10.610 1.00 52.04 55 PRO B C 1
ATOM 1926 O O . PRO B 1 73 ? 9.274 11.948 -9.777 1.00 49.22 55 PRO B O 1
ATOM 1930 N N . HIS B 1 74 ? 10.580 10.278 -10.495 1.00 51.42 56 HIS B N 1
ATOM 1931 C CA . HIS B 1 74 ? 10.311 9.396 -9.398 1.00 52.24 56 HIS B CA 1
ATOM 1932 C C . HIS B 1 74 ? 11.610 8.946 -8.769 1.00 51.67 56 HIS B C 1
ATOM 1933 O O . HIS B 1 74 ? 12.619 8.946 -9.407 1.00 52.54 56 HIS B O 1
ATOM 1940 N N . SER B 1 75 ? 11.537 8.533 -7.509 1.00 53.92 57 SER B N 1
ATOM 1941 C CA . SER B 1 75 ? 12.656 7.882 -6.809 1.00 54.40 57 SER B CA 1
ATOM 1942 C C . SER B 1 75 ? 12.220 6.582 -6.161 1.00 56.36 57 SER B C 1
ATOM 1943 O O . SER B 1 75 ? 11.116 6.463 -5.619 1.00 57.17 57 SER B O 1
ATOM 1946 N N . ALA B 1 76 ? 13.118 5.610 -6.204 1.00 58.71 58 ALA B N 1
ATOM 1947 C CA . ALA B 1 76 ? 12.904 4.322 -5.519 1.00 60.22 58 ALA B CA 1
ATOM 1948 C C . ALA B 1 76 ? 13.080 4.531 -4.036 1.00 60.37 58 ALA B C 1
ATOM 1949 O O . ALA B 1 76 ? 14.125 4.989 -3.589 1.00 64.06 58 ALA B O 1
ATOM 1951 N N . VAL B 1 77 ? 12.047 4.180 -3.300 1.00 60.76 59 VAL B N 1
ATOM 1952 C CA . VAL B 1 77 ? 12.036 4.161 -1.834 1.00 61.15 59 VAL B CA 1
ATOM 1953 C C . VAL B 1 77 ? 11.877 2.723 -1.335 1.00 61.84 59 VAL B C 1
ATOM 1954 O O . VAL B 1 77 ? 11.014 1.994 -1.821 1.00 62.49 59 VAL B O 1
ATOM 1958 N N . PRO B 1 78 ? 12.712 2.306 -0.363 1.00 63.00 60 PRO B N 1
ATOM 1959 C CA . PRO B 1 78 ? 12.545 0.972 0.202 1.00 63.05 60 PRO B CA 1
ATOM 1960 C C . PRO B 1 78 ? 11.170 0.764 0.819 1.00 63.70 60 PRO B C 1
ATOM 1961 O O . PRO B 1 78 ? 10.659 1.609 1.568 1.00 63.36 60 PRO B O 1
ATOM 1965 N N . GLU B 1 79 ? 10.587 -0.374 0.474 1.00 62.77 61 GLU B N 1
ATOM 1966 C CA . GLU B 1 79 ? 9.277 -0.770 0.971 1.00 62.31 61 GLU B CA 1
ATOM 1967 C C . GLU B 1 79 ? 8.121 0.042 0.389 1.00 62.94 61 GLU B C 1
ATOM 1968 O O . GLU B 1 79 ? 6.988 -0.176 0.767 1.00 65.23 61 GLU B O 1
ATOM 1970 N N . TYR B 1 80 ? 8.409 1.000 -0.493 1.00 62.00 62 TYR B N 1
ATOM 1971 C CA . TYR B 1 80 ? 7.331 1.807 -1.128 1.00 61.05 62 TYR B CA 1
ATOM 1972 C C . TYR B 1 80 ? 7.327 1.781 -2.674 1.00 59.87 62 TYR B C 1
ATOM 1973 O O . TYR B 1 80 ? 6.345 2.138 -3.314 1.00 60.39 62 TYR B O 1
ATOM 1982 N N . GLY B 1 81 ? 8.414 1.336 -3.262 1.00 58.74 63 GLY B N 1
ATOM 1983 C CA . GLY B 1 81 ? 8.558 1.397 -4.734 1.00 59.21 63 GLY B CA 1
ATOM 1984 C C . GLY B 1 81 ? 8.982 2.768 -5.240 1.00 59.43 63 GLY B C 1
ATOM 1985 O O . GLY B 1 81 ? 9.677 3.509 -4.553 1.00 58.07 63 GLY B O 1
ATOM 1986 N N . HIS B 1 82 ? 8.535 3.097 -6.447 1.00 61.32 64 HIS B N 1
ATOM 1987 C CA . HIS B 1 82 ? 8.832 4.409 -7.093 1.00 62.07 64 HIS B CA 1
ATOM 1988 C C . HIS B 1 82 ? 7.839 5.483 -6.622 1.00 59.26 64 HIS B C 1
ATOM 1989 O O . HIS B 1 82 ? 6.639 5.327 -6.766 1.00 60.10 64 HIS B O 1
ATOM 1996 N N . ILE B 1 83 ? 8.366 6.559 -6.050 1.00 57.49 65 ILE B N 1
ATOM 1997 C CA . ILE B 1 83 ? 7.540 7.686 -5.543 1.00 55.77 65 ILE B CA 1
ATOM 1998 C C . ILE B 1 83 ? 8.011 8.960 -6.209 1.00 57.02 65 ILE B C 1
ATOM 1999 O O . ILE B 1 83 ? 9.201 9.074 -6.496 1.00 56.19 65 ILE B O 1
ATOM 2004 N N . PRO B 1 84 ? 7.090 9.903 -6.514 1.00 57.50 66 PRO B N 1
ATOM 2005 C CA . PRO B 1 84 ? 7.520 11.184 -7.070 1.00 59.05 66 PRO B CA 1
ATOM 2006 C C . PRO B 1 84 ? 8.632 11.756 -6.253 1.00 59.11 66 PRO B C 1
ATOM 2007 O O . PRO B 1 84 ? 8.588 11.741 -5.015 1.00 60.81 66 PRO B O 1
ATOM 2011 N N . SER B 1 85 ? 9.630 12.225 -6.972 1.00 57.92 67 SER B N 1
ATOM 2012 C CA . SER B 1 85 ? 10.868 12.704 -6.384 1.00 57.88 67 SER B CA 1
ATOM 2013 C C . SER B 1 85 ? 10.652 13.940 -5.513 1.00 58.78 67 SER B C 1
ATOM 2014 O O . SER B 1 85 ? 11.292 14.091 -4.487 1.00 59.87 67 SER B O 1
ATOM 2017 N N . PHE B 1 86 ? 9.725 14.805 -5.915 1.00 58.71 68 PHE B N 1
ATOM 2018 C CA . PHE B 1 86 ? 9.342 15.974 -5.077 1.00 57.51 68 PHE B CA 1
ATOM 2019 C C . PHE B 1 86 ? 8.794 15.576 -3.683 1.00 58.00 68 PHE B C 1
ATOM 2020 O O . PHE B 1 86 ? 9.132 16.177 -2.660 1.00 55.89 68 PHE B O 1
ATOM 2028 N N . LEU B 1 87 ? 7.927 14.574 -3.678 1.00 58.11 69 LEU B N 1
ATOM 2029 C CA . LEU B 1 87 ? 7.294 14.096 -2.424 1.00 58.87 69 LEU B CA 1
ATOM 2030 C C . LEU B 1 87 ? 8.325 13.511 -1.469 1.00 57.67 69 LEU B C 1
ATOM 2031 O O . LEU B 1 87 ? 8.285 13.748 -0.270 1.00 55.76 69 LEU B O 1
ATOM 2036 N N . VAL B 1 88 ? 9.250 12.761 -2.047 1.00 56.81 70 VAL B N 1
ATOM 2037 C CA . VAL B 1 88 ? 10.323 12.139 -1.302 1.00 56.92 70 VAL B CA 1
ATOM 2038 C C . VAL B 1 88 ? 11.225 13.190 -0.682 1.00 58.02 70 VAL B C 1
ATOM 2039 O O . VAL B 1 88 ? 11.609 13.075 0.480 1.00 57.02 70 VAL B O 1
ATOM 2043 N N . ASP B 1 89 ? 11.551 14.217 -1.466 1.00 58.99 71 ASP B N 1
ATOM 2044 C CA . ASP B 1 89 ? 12.429 15.310 -0.991 1.00 60.51 71 ASP B CA 1
ATOM 2045 C C . ASP B 1 89 ? 11.735 16.158 0.084 1.00 60.93 71 ASP B C 1
ATOM 2046 O O . ASP B 1 89 ? 12.270 16.385 1.163 1.00 60.85 71 ASP B O 1
ATOM 2051 N N . ALA B 1 90 ? 10.515 16.572 -0.208 1.00 61.88 72 ALA B N 1
ATOM 2052 C CA . ALA B 1 90 ? 9.700 17.336 0.759 1.00 62.76 72 ALA B CA 1
ATOM 2053 C C . ALA B 1 90 ? 9.576 16.607 2.112 1.00 64.44 72 ALA B C 1
ATOM 2054 O O . ALA B 1 90 ? 9.862 17.161 3.175 1.00 64.36 72 ALA B O 1
ATOM 2056 N N . CYS B 1 91 ? 9.136 15.359 2.051 1.00 63.82 73 CYS B N 1
ATOM 2057 C CA . CYS B 1 91 ? 8.885 14.581 3.273 1.00 64.16 73 CYS B CA 1
ATOM 2058 C C . CYS B 1 91 ? 10.149 14.306 4.060 1.00 63.70 73 CYS B C 1
ATOM 2059 O O . CYS B 1 91 ? 10.154 14.351 5.285 1.00 63.18 73 CYS B O 1
ATOM 2062 N N . THR B 1 92 ? 11.206 14.015 3.319 1.00 62.55 74 THR B N 1
ATOM 2063 C CA . THR B 1 92 ? 12.525 13.779 3.890 1.00 61.86 74 THR B CA 1
ATOM 2064 C C . THR B 1 92 ? 13.065 15.036 4.576 1.00 62.99 74 THR B C 1
ATOM 2065 O O . THR B 1 92 ? 13.582 14.965 5.695 1.00 63.04 74 THR B O 1
ATOM 2069 N N . SER B 1 93 ? 12.918 16.181 3.913 1.00 61.46 75 SER B N 1
ATOM 2070 C CA . SER B 1 93 ? 13.491 17.430 4.437 1.00 62.02 75 SER B CA 1
ATOM 2071 C C . SER B 1 93 ? 12.846 17.810 5.753 1.00 61.34 75 SER B C 1
ATOM 2072 O O . SER B 1 93 ? 13.469 18.410 6.628 1.00 60.92 75 SER B O 1
ATOM 2075 N N . LEU B 1 94 ? 11.587 17.435 5.866 1.00 61.10 76 LEU B N 1
ATOM 2076 C CA . LEU B 1 94 ? 10.740 17.784 7.018 1.00 62.30 76 LEU B CA 1
ATOM 2077 C C . LEU B 1 94 ? 10.952 16.868 8.206 1.00 63.30 76 LEU B C 1
ATOM 2078 O O . LEU B 1 94 ? 10.305 17.030 9.239 1.00 62.48 76 LEU B O 1
ATOM 2083 N N . GLU B 1 95 ? 11.878 15.932 8.065 1.00 65.01 77 GLU B N 1
ATOM 2084 C CA . GLU B 1 95 ? 11.998 14.831 9.032 1.00 68.32 77 GLU B CA 1
ATOM 2085 C C . GLU B 1 95 ? 12.498 15.280 10.391 1.00 67.45 77 GLU B C 1
ATOM 2086 O O . GLU B 1 95 ? 11.917 14.923 11.411 1.00 67.65 77 GLU B O 1
ATOM 2092 N N . ASP B 1 96 ? 13.551 16.089 10.391 1.00 66.37 78 ASP B N 1
ATOM 2093 C CA . ASP B 1 96 ? 14.135 16.609 11.645 1.00 66.49 78 ASP B CA 1
ATOM 2094 C C . ASP B 1 96 ? 13.298 17.759 12.211 1.00 66.03 78 ASP B C 1
ATOM 2095 O O . ASP B 1 96 ? 13.705 18.452 13.157 1.00 63.60 78 ASP B O 1
ATOM 2100 N N . HIS B 1 97 ? 12.129 17.952 11.616 1.00 66.20 79 HIS B N 1
ATOM 2101 C CA . HIS B 1 97 ? 11.232 19.042 12.014 1.00 67.66 79 HIS B CA 1
ATOM 2102 C C . HIS B 1 97 ? 9.856 18.587 12.490 1.00 67.46 79 HIS B C 1
ATOM 2103 O O . HIS B 1 97 ? 9.027 19.407 12.890 1.00 67.17 79 HIS B O 1
ATOM 2110 N N . ILE B 1 98 ? 9.645 17.277 12.487 1.00 67.27 80 ILE B N 1
ATOM 2111 C CA . ILE B 1 98 ? 8.349 16.684 12.904 1.00 68.20 80 ILE B CA 1
ATOM 2112 C C . ILE B 1 98 ? 7.991 17.011 14.360 1.00 67.73 80 ILE B C 1
ATOM 2113 O O . ILE B 1 98 ? 6.829 17.004 14.755 1.00 67.05 80 ILE B O 1
ATOM 2118 N N . HIS B 1 99 ? 9.018 17.308 15.136 1.00 67.32 81 HIS B N 1
ATOM 2119 C CA . HIS B 1 99 ? 8.883 17.641 16.574 1.00 67.83 81 HIS B CA 1
ATOM 2120 C C . HIS B 1 99 ? 8.159 18.968 16.899 1.00 66.97 81 HIS B C 1
ATOM 2121 O O . HIS B 1 99 ? 7.850 19.240 18.053 1.00 66.35 81 HIS B O 1
ATOM 2128 N N . THR B 1 100 ? 7.920 19.795 15.892 1.00 66.54 82 THR B N 1
ATOM 2129 C CA . THR B 1 100 ? 7.604 21.208 16.122 1.00 66.46 82 THR B CA 1
ATOM 2130 C C . THR B 1 100 ? 6.159 21.609 15.867 1.00 66.36 82 THR B C 1
ATOM 2131 O O . THR B 1 100 ? 5.546 21.226 14.880 1.00 64.71 82 THR B O 1
ATOM 2133 N N . GLU B 1 101 ? 5.649 22.426 16.774 1.00 67.06 83 GLU B N 1
ATOM 2134 C CA . GLU B 1 101 ? 4.297 23.013 16.657 1.00 67.52 83 GLU B CA 1
ATOM 2135 C C . GLU B 1 101 ? 4.283 24.103 15.584 1.00 67.75 83 GLU B C 1
ATOM 2136 O O . GLU B 1 101 ? 3.474 24.069 14.655 1.00 67.21 83 GLU B O 1
ATOM 2138 N N . SER B 1 107 ? -0.386 29.071 8.126 1.00 69.79 89 SER B N 1
ATOM 2139 C CA . SER B 1 107 ? 0.110 28.731 6.778 1.00 70.79 89 SER B CA 1
ATOM 2140 C C . SER B 1 107 ? 1.137 29.746 6.286 1.00 70.83 89 SER B C 1
ATOM 2141 O O . SER B 1 107 ? 1.380 29.889 5.085 1.00 73.29 89 SER B O 1
ATOM 2143 N N . GLY B 1 108 ? 1.700 30.472 7.246 1.00 69.77 90 GLY B N 1
ATOM 2144 C CA . GLY B 1 108 ? 2.938 31.223 7.062 1.00 67.48 90 GLY B CA 1
ATOM 2145 C C . GLY B 1 108 ? 2.850 32.528 6.323 1.00 66.75 90 GLY B C 1
ATOM 2146 O O . GLY B 1 108 ? 2.406 33.548 6.870 1.00 66.62 90 GLY B O 1
ATOM 2147 N N . SER B 1 109 ? 3.339 32.488 5.083 1.00 64.19 91 SER B N 1
ATOM 2148 C CA . SER B 1 109 ? 3.411 33.666 4.196 1.00 60.82 91 SER B CA 1
ATOM 2149 C C . SER B 1 109 ? 3.354 33.291 2.707 1.00 58.41 91 SER B C 1
ATOM 2150 O O . SER B 1 109 ? 4.160 32.505 2.215 1.00 54.41 91 SER B O 1
ATOM 2152 N N . VAL B 1 110 ? 2.391 33.883 2.010 1.00 56.90 92 VAL B N 1
ATOM 2153 C CA . VAL B 1 110 ? 2.038 33.467 0.633 1.00 56.59 92 VAL B CA 1
ATOM 2154 C C . VAL B 1 110 ? 3.105 33.841 -0.395 1.00 55.27 92 VAL B C 1
ATOM 2155 O O . VAL B 1 110 ? 3.453 33.056 -1.277 1.00 54.82 92 VAL B O 1
ATOM 2159 N N . ILE B 1 111 ? 3.619 35.050 -0.245 1.00 54.73 93 ILE B N 1
ATOM 2160 C CA . ILE B 1 111 ? 4.657 35.558 -1.144 1.00 54.41 93 ILE B CA 1
ATOM 2161 C C . ILE B 1 111 ? 5.845 34.617 -1.085 1.00 54.88 93 ILE B C 1
ATOM 2162 O O . ILE B 1 111 ? 6.356 34.127 -2.097 1.00 52.42 93 ILE B O 1
ATOM 2167 N N . ARG B 1 112 ? 6.227 34.321 0.137 1.00 54.98 94 ARG B N 1
ATOM 2168 C CA . ARG B 1 112 ? 7.429 33.539 0.403 1.00 56.08 94 ARG B CA 1
ATOM 2169 C C . ARG B 1 112 ? 7.300 32.125 -0.139 1.00 56.58 94 ARG B C 1
ATOM 2170 O O . ARG B 1 112 ? 8.220 31.555 -0.738 1.00 56.19 94 ARG B O 1
ATOM 2178 N N . LEU B 1 113 ? 6.111 31.577 0.051 1.00 56.09 95 LEU B N 1
ATOM 2179 C CA . LEU B 1 113 ? 5.808 30.236 -0.385 1.00 55.14 95 LEU B CA 1
ATOM 2180 C C . LEU B 1 113 ? 5.702 30.206 -1.879 1.00 53.69 95 LEU B C 1
ATOM 2181 O O . LEU B 1 113 ? 6.059 29.239 -2.531 1.00 52.37 95 LEU B O 1
ATOM 2186 N N . LYS B 1 114 ? 5.188 31.295 -2.411 1.00 53.15 96 LYS B N 1
ATOM 2187 C CA . LYS B 1 114 ? 5.049 31.461 -3.866 1.00 52.90 96 LYS B CA 1
ATOM 2188 C C . LYS B 1 114 ? 6.403 31.325 -4.562 1.00 53.11 96 LYS B C 1
ATOM 2189 O O . LYS B 1 114 ? 6.553 30.572 -5.549 1.00 53.11 96 LYS B O 1
ATOM 2191 N N . ALA B 1 115 ? 7.370 32.066 -4.020 1.00 51.15 97 ALA B N 1
ATOM 2192 C CA . ALA B 1 115 ? 8.782 32.057 -4.492 1.00 50.77 97 ALA B CA 1
ATOM 2193 C C . ALA B 1 115 ? 9.425 30.654 -4.488 1.00 52.61 97 ALA B C 1
ATOM 2194 O O . ALA B 1 115 ? 10.158 30.273 -5.427 1.00 52.68 97 ALA B O 1
ATOM 2196 N N . LEU B 1 116 ? 9.153 29.898 -3.431 1.00 51.39 98 LEU B N 1
ATOM 2197 C CA . LEU B 1 116 ? 9.762 28.567 -3.283 1.00 52.77 98 LEU B CA 1
ATOM 2198 C C . LEU B 1 116 ? 9.127 27.580 -4.264 1.00 55.00 98 LEU B C 1
ATOM 2199 O O . LEU B 1 116 ? 9.800 26.723 -4.830 1.00 54.91 98 LEU B O 1
ATOM 2204 N N . LYS B 1 117 ? 7.825 27.728 -4.467 1.00 56.78 99 LYS B N 1
ATOM 2205 C CA . LYS B 1 117 ? 7.104 26.956 -5.501 1.00 57.83 99 LYS B CA 1
ATOM 2206 C C . LYS B 1 117 ? 7.710 27.186 -6.893 1.00 57.72 99 LYS B C 1
ATOM 2207 O O . LYS B 1 117 ? 7.813 26.270 -7.687 1.00 57.30 99 LYS B O 1
ATOM 2213 N N . ASN B 1 118 ? 8.117 28.414 -7.173 1.00 58.89 100 ASN B N 1
ATOM 2214 C CA . ASN B 1 118 ? 8.736 28.727 -8.488 1.00 60.42 100 ASN B CA 1
ATOM 2215 C C . ASN B 1 118 ? 10.056 28.015 -8.677 1.00 59.87 100 ASN B C 1
ATOM 2216 O O . ASN B 1 118 ? 10.281 27.345 -9.671 1.00 59.99 100 ASN B O 1
ATOM 2221 N N . LYS B 1 119 ? 10.920 28.168 -7.691 1.00 60.37 101 LYS B N 1
ATOM 2222 C CA . LYS B 1 119 ? 12.267 27.558 -7.725 1.00 61.27 101 LYS B CA 1
ATOM 2223 C C . LYS B 1 119 ? 12.207 26.035 -7.903 1.00 61.16 101 LYS B C 1
ATOM 2224 O O . LYS B 1 119 ? 13.078 25.435 -8.543 1.00 63.50 101 LYS B O 1
ATOM 2226 N N . VAL B 1 120 ? 11.157 25.434 -7.356 1.00 59.73 102 VAL B N 1
ATOM 2227 C CA . VAL B 1 120 ? 10.911 23.981 -7.475 1.00 58.89 102 VAL B CA 1
ATOM 2228 C C . VAL B 1 120 ? 10.287 23.636 -8.828 1.00 58.89 102 VAL B C 1
ATOM 2229 O O . VAL B 1 120 ? 10.549 22.594 -9.393 1.00 60.75 102 VAL B O 1
ATOM 2233 N N . ASP B 1 121 ? 9.455 24.526 -9.332 1.00 59.17 103 ASP B N 1
ATOM 2234 C CA . ASP B 1 121 ? 8.812 24.340 -10.640 1.00 59.23 103 ASP B CA 1
ATOM 2235 C C . ASP B 1 121 ? 9.766 24.557 -11.817 1.00 59.84 103 ASP B C 1
ATOM 2236 O O . ASP B 1 121 ? 9.628 23.949 -12.874 1.00 59.23 103 ASP B O 1
ATOM 2241 N N . HIS B 1 122 ? 10.717 25.449 -11.627 1.00 61.75 104 HIS B N 1
ATOM 2242 C CA . HIS B 1 122 ? 11.667 25.815 -12.693 1.00 63.53 104 HIS B CA 1
ATOM 2243 C C . HIS B 1 122 ? 13.086 25.629 -12.212 1.00 66.36 104 HIS B C 1
ATOM 2244 O O . HIS B 1 122 ? 13.838 26.578 -11.999 1.00 69.26 104 HIS B O 1
ATOM 2251 N N . GLY B 1 123 ? 13.430 24.365 -12.054 1.00 69.01 105 GLY B N 1
ATOM 2252 C CA . GLY B 1 123 ? 14.724 23.967 -11.519 1.00 69.84 105 GLY B CA 1
ATOM 2253 C C . GLY B 1 123 ? 14.588 23.048 -10.329 1.00 68.65 105 GLY B C 1
ATOM 2254 O O . GLY B 1 123 ? 15.576 22.758 -9.665 1.00 69.05 105 GLY B O 1
ATOM 2255 N N . PRO B 1 131 ? 11.981 26.857 4.791 1.00 58.58 113 PRO B N 1
ATOM 2256 C CA . PRO B 1 131 ? 11.576 26.621 6.164 1.00 58.06 113 PRO B CA 1
ATOM 2257 C C . PRO B 1 131 ? 10.495 25.579 6.208 1.00 59.89 113 PRO B C 1
ATOM 2258 O O . PRO B 1 131 ? 9.804 25.383 5.204 1.00 55.57 113 PRO B O 1
ATOM 2262 N N . PRO B 1 132 ? 10.290 24.959 7.391 1.00 62.83 114 PRO B N 1
ATOM 2263 C CA . PRO B 1 132 ? 9.450 23.782 7.511 1.00 64.56 114 PRO B CA 1
ATOM 2264 C C . PRO B 1 132 ? 8.025 24.035 7.071 1.00 66.55 114 PRO B C 1
ATOM 2265 O O . PRO B 1 132 ? 7.407 23.177 6.432 1.00 67.75 114 PRO B O 1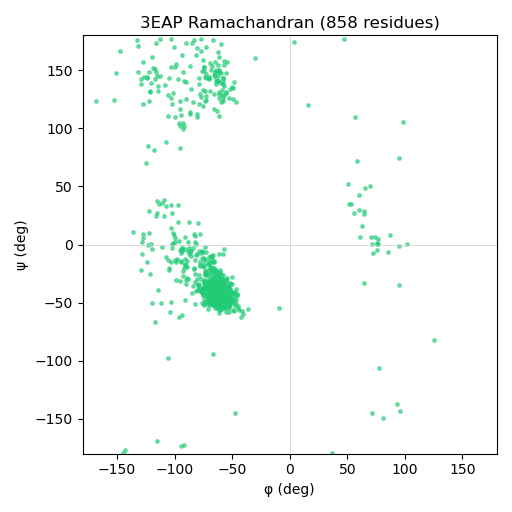
ATOM 2269 N N . CYS B 1 133 ? 7.518 25.214 7.418 1.00 66.96 115 CYS B N 1
ATOM 2270 C CA . CYS B 1 133 ? 6.119 25.579 7.111 1.00 67.10 115 CYS B CA 1
ATOM 2271 C C . CYS B 1 133 ? 5.929 25.877 5.620 1.00 66.83 115 CYS B C 1
ATOM 2272 O O . CYS B 1 133 ? 4.804 25.802 5.093 1.00 67.83 115 CYS B O 1
ATOM 2275 N N . ASP B 1 134 ? 7.033 26.222 4.953 1.00 63.93 116 ASP B N 1
ATOM 2276 C CA . ASP B 1 134 ? 7.036 26.432 3.487 1.00 61.61 116 ASP B CA 1
ATOM 2277 C C . ASP B 1 134 ? 7.072 25.120 2.749 1.00 61.13 116 ASP B C 1
ATOM 2278 O O . ASP B 1 134 ? 6.462 24.965 1.688 1.00 61.55 116 ASP B O 1
ATOM 2283 N N . ILE B 1 135 ? 7.815 24.184 3.314 1.00 59.65 117 ILE B N 1
ATOM 2284 C CA . ILE B 1 135 ? 7.877 22.828 2.761 1.00 59.50 117 ILE B CA 1
ATOM 2285 C C . ILE B 1 135 ? 6.510 22.202 2.927 1.00 58.13 117 ILE B C 1
ATOM 2286 O O . ILE B 1 135 ? 5.905 21.703 1.982 1.00 56.28 117 ILE B O 1
ATOM 2291 N N . ALA B 1 136 ? 6.041 22.269 4.162 1.00 58.71 118 ALA B N 1
ATOM 2292 C CA . ALA B 1 136 ? 4.710 21.786 4.560 1.00 60.11 118 ALA B CA 1
ATOM 2293 C C . ALA B 1 136 ? 3.578 22.472 3.805 1.00 61.04 118 ALA B C 1
ATOM 2294 O O . ALA B 1 136 ? 2.519 21.888 3.570 1.00 63.68 118 ALA B O 1
ATOM 2296 N N . GLY B 1 137 ? 3.809 23.719 3.440 1.00 59.98 119 GLY B N 1
ATOM 2297 C CA . GLY B 1 137 ? 2.880 24.466 2.583 1.00 59.26 119 GLY B CA 1
ATOM 2298 C C . GLY B 1 137 ? 2.853 23.996 1.131 1.00 58.00 119 GLY B C 1
ATOM 2299 O O . GLY B 1 137 ? 1.802 23.975 0.479 1.00 56.74 119 GLY B O 1
ATOM 2300 N N . LEU B 1 138 ? 4.020 23.639 0.616 1.00 55.96 120 LEU B N 1
ATOM 2301 C CA . LEU B 1 138 ? 4.119 23.166 -0.772 1.00 56.44 120 LEU B CA 1
ATOM 2302 C C . LEU B 1 138 ? 3.428 21.823 -0.905 1.00 55.73 120 LEU B C 1
ATOM 2303 O O . LEU B 1 138 ? 2.802 21.519 -1.906 1.00 54.43 120 LEU B O 1
ATOM 2308 N N . LEU B 1 139 ? 3.546 21.031 0.146 1.00 57.89 121 LEU B N 1
ATOM 2309 C CA . LEU B 1 139 ? 2.957 19.707 0.163 1.00 57.75 121 LEU B CA 1
ATOM 2310 C C . LEU B 1 139 ? 1.471 19.825 -0.083 1.00 59.82 121 LEU B C 1
ATOM 2311 O O . LEU B 1 139 ? 0.893 19.163 -0.946 1.00 62.02 121 LEU B O 1
ATOM 2316 N N . LYS B 1 140 ? 0.852 20.682 0.696 1.00 59.70 122 LYS B N 1
ATOM 2317 C CA . LYS B 1 140 ? -0.584 20.838 0.618 1.00 59.15 122 LYS B CA 1
ATOM 2318 C C . LYS B 1 140 ? -0.941 21.224 -0.790 1.00 59.38 122 LYS B C 1
ATOM 2319 O O . LYS B 1 140 ? -1.859 20.662 -1.421 1.00 57.28 122 LYS B O 1
ATOM 2325 N N . GLN B 1 141 ? -0.176 22.196 -1.261 1.00 59.93 123 GLN B N 1
ATOM 2326 C CA . GLN B 1 141 ? -0.373 22.812 -2.591 1.00 61.33 123 GLN B CA 1
ATOM 2327 C C . GLN B 1 141 ? -0.099 21.822 -3.716 1.00 59.65 123 GLN B C 1
ATOM 2328 O O . GLN B 1 141 ? -0.748 21.871 -4.755 1.00 59.34 123 GLN B O 1
ATOM 2334 N N . PHE B 1 142 ? 0.851 20.921 -3.488 1.00 59.72 124 PHE B N 1
ATOM 2335 C CA . PHE B 1 142 ? 1.098 19.791 -4.417 1.00 59.36 124 PHE B CA 1
ATOM 2336 C C . PHE B 1 142 ? -0.171 18.987 -4.658 1.00 59.41 124 PHE B C 1
ATOM 2337 O O . PHE B 1 142 ? -0.566 18.738 -5.811 1.00 58.68 124 PHE B O 1
ATOM 2345 N N . PHE B 1 143 ? -0.838 18.626 -3.568 1.00 58.96 125 PHE B N 1
ATOM 2346 C CA . PHE B 1 143 ? -2.075 17.809 -3.664 1.00 59.12 125 PHE B CA 1
ATOM 2347 C C . PHE B 1 143 ? -3.278 18.611 -4.181 1.00 60.73 125 PHE B C 1
ATOM 2348 O O . PHE B 1 143 ? -4.100 18.120 -4.974 1.00 62.28 125 PHE B O 1
ATOM 2356 N N . ARG B 1 144 ? -3.346 19.860 -3.753 1.00 59.14 126 ARG B N 1
ATOM 2357 C CA . ARG B 1 144 ? -4.418 20.754 -4.160 1.00 59.33 126 ARG B CA 1
ATOM 2358 C C . ARG B 1 144 ? -4.423 20.919 -5.679 1.00 60.45 126 ARG B C 1
ATOM 2359 O O . ARG B 1 144 ? -5.480 21.024 -6.307 1.00 58.97 126 ARG B O 1
ATOM 2367 N N . GLU B 1 145 ? -3.222 20.903 -6.253 1.00 60.51 127 GLU B N 1
ATOM 2368 C CA . GLU B 1 145 ? -3.009 21.253 -7.662 1.00 60.47 127 GLU B CA 1
ATOM 2369 C C . GLU B 1 145 ? -2.825 20.091 -8.647 1.00 59.72 127 GLU B C 1
ATOM 2370 O O . GLU B 1 145 ? -2.467 20.305 -9.782 1.00 59.82 127 GLU B O 1
ATOM 2376 N N . LEU B 1 146 ? -3.063 18.874 -8.205 1.00 59.30 128 LEU B N 1
ATOM 2377 C CA . LEU B 1 146 ? -3.050 17.732 -9.134 1.00 58.32 128 LEU B CA 1
ATOM 2378 C C . LEU B 1 146 ? -4.219 17.891 -10.122 1.00 58.40 128 LEU B C 1
ATOM 2379 O O . LEU B 1 146 ? -5.263 18.442 -9.774 1.00 59.91 128 LEU B O 1
ATOM 2384 N N . PRO B 1 147 ? -4.041 17.452 -11.377 1.00 58.62 129 PRO B N 1
ATOM 2385 C CA . PRO B 1 147 ? -5.175 17.578 -12.319 1.00 59.44 129 PRO B CA 1
ATOM 2386 C C . PRO B 1 147 ? -6.437 16.819 -11.875 1.00 60.35 129 PRO B C 1
ATOM 2387 O O . PRO B 1 147 ? -7.559 17.298 -12.043 1.00 60.12 129 PRO B O 1
ATOM 2391 N N . GLU B 1 148 ? -6.220 15.643 -11.309 1.00 61.57 130 GLU B N 1
ATOM 2392 C CA . GLU B 1 148 ? -7.260 14.871 -10.630 1.00 62.36 130 GLU B CA 1
ATOM 2393 C C . GLU B 1 148 ? -6.884 14.784 -9.134 1.00 61.33 130 GLU B C 1
ATOM 2394 O O . GLU B 1 148 ? -5.699 14.681 -8.799 1.00 59.86 130 GLU B O 1
ATOM 2400 N N . PRO B 1 149 ? -7.883 14.807 -8.226 1.00 61.06 131 PRO B N 1
ATOM 2401 C CA . PRO B 1 149 ? -7.538 14.552 -6.824 1.00 60.24 131 PRO B CA 1
ATOM 2402 C C . PRO B 1 149 ? -7.005 13.148 -6.665 1.00 59.53 131 PRO B C 1
ATOM 2403 O O . PRO B 1 149 ? -7.498 12.201 -7.262 1.00 58.72 131 PRO B O 1
ATOM 2407 N N . ILE B 1 150 ? -5.971 13.033 -5.875 1.00 59.46 132 ILE B N 1
ATOM 2408 C CA . ILE B 1 150 ? -5.291 11.747 -5.719 1.00 60.23 132 ILE B CA 1
ATOM 2409 C C . ILE B 1 150 ? -6.267 10.708 -5.164 1.00 60.68 132 ILE B C 1
ATOM 2410 O O . ILE B 1 150 ? -6.181 9.518 -5.485 1.00 61.34 132 ILE B O 1
ATOM 2415 N N . LEU B 1 151 ? -7.180 11.208 -4.337 1.00 59.99 133 LEU B N 1
ATOM 2416 C CA . LEU B 1 151 ? -8.355 10.479 -3.874 1.00 60.22 133 LEU B CA 1
ATOM 2417 C C . LEU B 1 151 ? -9.478 10.809 -4.850 1.00 61.03 133 LEU B C 1
ATOM 2418 O O . LEU B 1 151 ? -10.082 11.874 -4.767 1.00 62.30 133 LEU B O 1
ATOM 2423 N N . PRO B 1 152 ? -9.771 9.886 -5.776 1.00 61.15 134 PRO B N 1
ATOM 2424 C CA . PRO B 1 152 ? -10.647 10.202 -6.900 1.00 60.78 134 PRO B CA 1
ATOM 2425 C C . PRO B 1 152 ? -12.107 10.406 -6.499 1.00 61.29 134 PRO B C 1
ATOM 2426 O O . PRO B 1 152 ? -12.647 9.728 -5.600 1.00 62.11 134 PRO B O 1
ATOM 2430 N N . ALA B 1 153 ? -12.715 11.339 -7.197 1.00 60.62 135 ALA B N 1
ATOM 2431 C CA . ALA B 1 153 ? -14.086 11.822 -6.923 1.00 62.09 135 ALA B CA 1
ATOM 2432 C C . ALA B 1 153 ? -15.136 10.730 -6.858 1.00 63.18 135 ALA B C 1
ATOM 2433 O O . ALA B 1 153 ? -16.053 10.793 -6.038 1.00 63.43 135 ALA B O 1
ATOM 2435 N N . ASP B 1 154 ? -14.983 9.725 -7.718 1.00 64.71 136 ASP B N 1
ATOM 2436 C CA . ASP B 1 154 ? -15.995 8.644 -7.846 1.00 65.67 136 ASP B CA 1
ATOM 2437 C C . ASP B 1 154 ? -16.055 7.758 -6.613 1.00 64.30 136 ASP B C 1
ATOM 2438 O O . ASP B 1 154 ? -16.979 6.943 -6.459 1.00 63.82 136 ASP B O 1
ATOM 2443 N N . LEU B 1 155 ? -15.083 7.950 -5.728 1.00 61.99 137 LEU B N 1
ATOM 2444 C CA . LEU B 1 155 ? -15.042 7.243 -4.424 1.00 61.96 137 LEU B CA 1
ATOM 2445 C C . LEU B 1 155 ? -15.467 8.117 -3.239 1.00 61.48 137 LEU B C 1
ATOM 2446 O O . LEU B 1 155 ? -15.773 7.602 -2.157 1.00 59.29 137 LEU B O 1
ATOM 2451 N N . HIS B 1 156 ? -15.514 9.431 -3.458 1.00 60.85 138 HIS B N 1
ATOM 2452 C CA . HIS B 1 156 ? -15.723 10.397 -2.348 1.00 61.56 138 HIS B CA 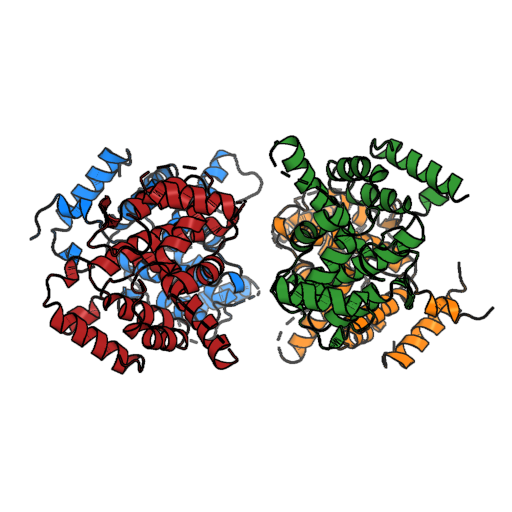1
ATOM 2453 C C . HIS B 1 156 ? -17.015 10.126 -1.585 1.00 61.38 138 HIS B C 1
ATOM 2454 O O . HIS B 1 156 ? -17.042 10.091 -0.352 1.00 62.42 138 HIS B O 1
ATOM 2461 N N . GLU B 1 157 ? -18.080 9.905 -2.335 1.00 61.48 139 GLU B N 1
ATOM 2462 C CA . GLU B 1 157 ? -19.375 9.600 -1.731 1.00 62.25 139 GLU B CA 1
ATOM 2463 C C . GLU B 1 157 ? -19.284 8.296 -0.964 1.00 60.26 139 GLU B C 1
ATOM 2464 O O . GLU B 1 157 ? -19.801 8.165 0.129 1.00 59.10 139 GLU B O 1
ATOM 2470 N N . ALA B 1 158 ? -18.587 7.347 -1.557 1.00 59.38 140 ALA B N 1
ATOM 2471 C CA . ALA B 1 158 ? -18.360 6.049 -0.917 1.00 59.12 140 ALA B CA 1
ATOM 2472 C C . ALA B 1 158 ? -17.659 6.261 0.417 1.00 58.90 140 ALA B C 1
ATOM 2473 O O . ALA B 1 158 ? -18.067 5.738 1.455 1.00 60.13 140 ALA B O 1
ATOM 2475 N N . LEU B 1 159 ? -16.620 7.072 0.370 1.00 59.04 141 LEU B N 1
ATOM 2476 C CA . LEU B 1 159 ? -15.771 7.310 1.533 1.00 58.39 141 LEU B CA 1
ATOM 2477 C C . LEU B 1 159 ? -16.558 7.981 2.638 1.00 60.27 141 LEU B C 1
ATOM 2478 O O . LEU B 1 159 ? -16.457 7.599 3.800 1.00 62.79 141 LEU B O 1
ATOM 2483 N N . LEU B 1 160 ? -17.371 8.951 2.254 1.00 60.57 142 LEU B N 1
ATOM 2484 C CA . LEU B 1 160 ? -18.315 9.592 3.195 1.00 61.55 142 LEU B CA 1
ATOM 2485 C C . LEU B 1 160 ? -19.322 8.605 3.816 1.00 59.89 142 LEU B C 1
ATOM 2486 O O . LEU B 1 160 ? -19.524 8.616 5.024 1.00 59.45 142 LEU B O 1
ATOM 2491 N N . LYS B 1 161 ? -19.932 7.745 3.009 1.00 58.90 143 LYS B N 1
ATOM 2492 C CA . LYS B 1 161 ? -20.869 6.741 3.565 1.00 61.63 143 LYS B CA 1
ATOM 2493 C C . LYS B 1 161 ? -20.179 5.903 4.631 1.00 61.86 143 LYS B C 1
ATOM 2494 O O . LYS B 1 161 ? -20.763 5.581 5.670 1.00 62.77 143 LYS B O 1
ATOM 2500 N N . ALA B 1 162 ? -18.930 5.543 4.357 1.00 61.88 144 ALA B N 1
ATOM 2501 C CA . ALA B 1 162 ? -18.169 4.644 5.265 1.00 61.81 144 ALA B CA 1
ATOM 2502 C C . ALA B 1 162 ? -18.116 5.274 6.640 1.00 61.55 144 ALA B C 1
ATOM 2503 O O . ALA B 1 162 ? -18.167 4.597 7.664 1.00 60.92 144 ALA B O 1
ATOM 2505 N N . GLN B 1 163 ? -18.072 6.593 6.633 1.00 62.93 145 GLN B N 1
ATOM 2506 C CA . GLN B 1 163 ? -17.917 7.392 7.864 1.00 64.59 145 GLN B CA 1
ATOM 2507 C C . GLN B 1 163 ? -19.142 7.398 8.785 1.00 64.76 145 GLN B C 1
ATOM 2508 O O . GLN B 1 163 ? -19.004 7.615 9.997 1.00 65.71 145 GLN B O 1
ATOM 2514 N N . GLN B 1 164 ? -20.320 7.105 8.234 1.00 64.51 146 GLN B N 1
ATOM 2515 C CA . GLN B 1 164 ? -21.549 6.990 9.069 1.00 64.86 146 GLN B CA 1
ATOM 2516 C C . GLN B 1 164 ? -21.698 5.622 9.750 1.00 63.07 146 GLN B C 1
ATOM 2517 O O . GLN B 1 164 ? -22.499 5.459 10.679 1.00 61.53 146 GLN B O 1
ATOM 2523 N N . LEU B 1 165 ? -20.898 4.658 9.309 1.00 61.76 147 LEU B N 1
ATOM 2524 C CA . LEU B 1 165 ? -20.786 3.348 10.013 1.00 61.00 147 LEU B CA 1
ATOM 2525 C C . LEU B 1 165 ? -20.191 3.497 11.411 1.00 60.26 147 LEU B C 1
ATOM 2526 O O . LEU B 1 165 ? -19.477 4.444 11.715 1.00 60.61 147 LEU B O 1
ATOM 2531 N N . GLY B 1 166 ? -20.483 2.527 12.253 1.00 60.79 148 GLY B N 1
ATOM 2532 C CA . GLY B 1 166 ? -19.786 2.400 13.545 1.00 62.18 148 GLY B CA 1
ATOM 2533 C C . GLY B 1 166 ? -18.304 2.157 13.321 1.00 61.44 148 GLY B C 1
ATOM 2534 O O . GLY B 1 166 ? -17.918 1.621 12.283 1.00 59.39 148 GLY B O 1
ATOM 2535 N N . THR B 1 167 ? -17.490 2.534 14.310 1.00 62.04 149 THR B N 1
ATOM 2536 C CA . THR B 1 167 ? -15.989 2.586 14.155 1.00 63.57 149 THR B CA 1
ATOM 2537 C C . THR B 1 167 ? -15.339 1.388 13.472 1.00 62.96 149 THR B C 1
ATOM 2538 O O . THR B 1 167 ? -14.596 1.535 12.503 1.00 62.15 149 THR B O 1
ATOM 2542 N N . GLU B 1 168 ? -15.631 0.200 13.970 1.00 62.56 150 GLU B N 1
ATOM 2543 C CA . GLU B 1 168 ? -14.972 -1.016 13.437 1.00 62.63 150 GLU B CA 1
ATOM 2544 C C . GLU B 1 168 ? -15.328 -1.185 11.960 1.00 60.56 150 GLU B C 1
ATOM 2545 O O . GLU B 1 168 ? -14.492 -1.377 11.114 1.00 61.60 150 GLU B O 1
ATOM 2551 N N . GLU B 1 169 ? -16.596 -1.008 11.665 1.00 61.27 151 GLU B N 1
ATOM 2552 C CA . GLU B 1 169 ? -17.099 -1.154 10.295 1.00 62.32 151 GLU B CA 1
ATOM 2553 C C . GLU B 1 169 ? -16.580 -0.030 9.392 1.00 60.93 151 GLU B C 1
ATOM 2554 O O . GLU B 1 169 ? -16.246 -0.233 8.223 1.00 60.78 151 GLU B O 1
ATOM 2560 N N . LYS B 1 170 ? -16.482 1.144 9.976 1.00 58.90 152 LYS B N 1
ATOM 2561 C CA . LYS B 1 170 ? -16.019 2.333 9.255 1.00 60.63 152 LYS B CA 1
ATOM 2562 C C . LYS B 1 170 ? -14.593 2.115 8.753 1.00 59.94 152 LYS B C 1
ATOM 2563 O O . LYS B 1 170 ? -14.248 2.409 7.633 1.00 60.74 152 LYS B O 1
ATOM 2569 N N . ASN B 1 171 ? -13.777 1.553 9.612 1.00 60.26 153 ASN B N 1
ATOM 2570 C CA . ASN B 1 171 ? -12.375 1.292 9.281 1.00 58.79 153 ASN B CA 1
ATOM 2571 C C . ASN B 1 171 ? -12.230 0.268 8.209 1.00 57.83 153 ASN B C 1
ATOM 2572 O O . ASN B 1 171 ? -11.357 0.362 7.353 1.00 57.16 153 ASN B O 1
ATOM 2577 N N . LYS B 1 172 ? -13.087 -0.736 8.272 1.00 59.36 154 LYS B N 1
ATOM 2578 C CA . LYS B 1 172 ? -13.010 -1.860 7.309 1.00 58.72 154 LYS B CA 1
ATOM 2579 C C . LYS B 1 172 ? -13.399 -1.375 5.927 1.00 57.64 154 LYS B C 1
ATOM 2580 O O . LYS B 1 172 ? -12.718 -1.628 4.950 1.00 59.41 154 LYS B O 1
ATOM 2586 N N . ALA B 1 173 ? -14.501 -0.649 5.888 1.00 55.32 155 ALA B N 1
ATOM 2587 C CA . ALA B 1 173 ? -15.037 -0.119 4.654 1.00 55.77 155 ALA B CA 1
ATOM 2588 C C . ALA B 1 173 ? -14.077 0.875 3.988 1.00 54.55 155 ALA B C 1
ATOM 2589 O O . ALA B 1 173 ? -13.863 0.863 2.775 1.00 54.85 155 ALA B O 1
ATOM 2591 N N . THR B 1 174 ? -13.535 1.749 4.809 1.00 55.01 156 THR B N 1
ATOM 2592 C CA . THR B 1 174 ? -12.589 2.770 4.356 1.00 55.86 156 THR B CA 1
ATOM 2593 C C . THR B 1 174 ? -11.374 2.111 3.759 1.00 57.19 156 THR B C 1
ATOM 2594 O O . THR B 1 174 ? -10.982 2.431 2.639 1.00 59.35 156 THR B O 1
ATOM 2598 N N . LEU B 1 175 ? -10.802 1.154 4.483 1.00 56.77 157 LEU B N 1
ATOM 2599 C CA . LEU B 1 175 ? -9.623 0.418 3.954 1.00 57.07 157 LEU B CA 1
ATOM 2600 C C . LEU B 1 175 ? -9.945 -0.380 2.706 1.00 59.20 157 LEU B C 1
ATOM 2601 O O . LEU B 1 175 ? -9.139 -0.472 1.752 1.00 60.75 157 LEU B O 1
ATOM 2606 N N . LEU B 1 176 ? -11.123 -0.975 2.721 1.00 58.73 158 LEU B N 1
ATOM 2607 C CA . LEU B 1 176 ? -11.593 -1.712 1.553 1.00 57.61 158 LEU B CA 1
ATOM 2608 C C . LEU B 1 176 ? -11.628 -0.769 0.364 1.00 57.11 158 LEU B C 1
ATOM 2609 O O . LEU B 1 176 ? -11.127 -1.091 -0.734 1.00 54.48 158 LEU B O 1
ATOM 2614 N N . LEU B 1 177 ? -12.222 0.403 0.598 1.00 56.09 159 LEU B N 1
ATOM 2615 C CA . LEU B 1 177 ? -12.396 1.392 -0.470 1.00 56.32 159 LEU B CA 1
ATOM 2616 C C . LEU B 1 177 ? -11.027 1.806 -1.019 1.00 56.32 159 LEU B C 1
ATOM 2617 O O . LEU B 1 177 ? -10.844 1.975 -2.228 1.00 55.92 159 LEU B O 1
ATOM 2622 N N . SER B 1 178 ? -10.071 1.898 -0.113 1.00 56.26 160 SER B N 1
ATOM 2623 C CA . SER B 1 178 ? -8.664 2.216 -0.470 1.00 58.52 160 SER B CA 1
ATOM 2624 C C . SER B 1 178 ? -8.017 1.185 -1.403 1.00 59.66 160 SER B C 1
ATOM 2625 O O . SER B 1 178 ? -7.100 1.507 -2.150 1.00 62.11 160 SER B O 1
ATOM 2628 N N . CYS B 1 179 ? -8.523 -0.044 -1.357 1.00 57.55 161 CYS B N 1
ATOM 2629 C CA . CYS B 1 179 ? -8.036 -1.132 -2.207 1.00 56.13 161 CYS B CA 1
ATOM 2630 C C . CYS B 1 179 ? -8.510 -0.996 -3.644 1.00 57.24 161 CYS B C 1
ATOM 2631 O O . CYS B 1 179 ? -8.092 -1.731 -4.534 1.00 51.95 161 CYS B O 1
ATOM 2634 N N . LEU B 1 180 ? -9.377 -0.022 -3.860 1.00 59.73 162 LEU B N 1
ATOM 2635 C CA . LEU B 1 180 ? -9.897 0.249 -5.202 1.00 60.22 162 LEU B CA 1
ATOM 2636 C C . LEU B 1 180 ? -9.090 1.314 -5.931 1.00 59.29 162 LEU B C 1
ATOM 2637 O O . LEU B 1 180 ? -9.370 1.599 -7.082 1.00 59.60 162 LEU B O 1
ATOM 2642 N N . LEU B 1 181 ? -8.087 1.885 -5.267 1.00 58.98 163 LEU B N 1
ATOM 2643 C CA . LEU B 1 181 ? -7.257 2.921 -5.915 1.00 57.16 163 LEU B CA 1
ATOM 2644 C C . LEU B 1 181 ? -6.337 2.240 -6.914 1.00 56.79 163 LEU B C 1
ATOM 2645 O O . LEU B 1 181 ? -6.013 1.075 -6.769 1.00 55.39 163 LEU B O 1
ATOM 2650 N N . ALA B 1 182 ? -5.944 2.984 -7.940 1.00 58.33 164 ALA B N 1
ATOM 2651 C CA . ALA B 1 182 ? -4.921 2.521 -8.898 1.00 59.45 164 ALA B CA 1
ATOM 2652 C C . ALA B 1 182 ? -3.669 2.142 -8.131 1.00 60.26 164 ALA B C 1
ATOM 2653 O O . ALA B 1 182 ? -3.351 2.717 -7.101 1.00 61.62 164 ALA B O 1
ATOM 2655 N N . ASP B 1 183 ? -2.976 1.163 -8.661 1.00 62.37 165 ASP B N 1
ATOM 2656 C CA . ASP B 1 183 ? -1.807 0.566 -8.001 1.00 65.53 165 ASP B CA 1
ATOM 2657 C C . ASP B 1 183 ? -0.770 1.594 -7.605 1.00 65.75 165 ASP B C 1
ATOM 2658 O O . ASP B 1 183 ? -0.186 1.576 -6.527 1.00 66.64 165 ASP B O 1
ATOM 2663 N N . HIS B 1 184 ? -0.518 2.470 -8.533 1.00 65.55 166 HIS B N 1
ATOM 2664 C CA . HIS B 1 184 ? 0.477 3.482 -8.336 1.00 66.73 166 HIS B CA 1
ATOM 2665 C C . HIS B 1 184 ? 0.008 4.474 -7.274 1.00 64.61 166 HIS B C 1
ATOM 2666 O O . HIS B 1 184 ? 0.791 4.937 -6.457 1.00 61.94 166 HIS B O 1
ATOM 2673 N N . THR B 1 185 ? -1.289 4.763 -7.290 1.00 63.37 167 THR B N 1
ATOM 2674 C CA . THR B 1 185 ? -1.886 5.630 -6.269 1.00 61.78 167 THR B CA 1
ATOM 2675 C C . THR B 1 185 ? -1.711 5.028 -4.866 1.00 60.49 167 THR B C 1
ATOM 2676 O O . THR B 1 185 ? -1.368 5.726 -3.914 1.00 58.52 167 THR B O 1
ATOM 2680 N N . VAL B 1 186 ? -1.921 3.727 -4.747 1.00 59.90 168 VAL B N 1
ATOM 2681 C CA . VAL B 1 186 ? -1.740 3.054 -3.430 1.00 58.75 168 VAL B CA 1
ATOM 2682 C C . VAL B 1 186 ? -0.312 3.299 -2.931 1.00 59.37 168 VAL B C 1
ATOM 2683 O O . VAL B 1 186 ? -0.087 3.670 -1.806 1.00 59.07 168 VAL B O 1
ATOM 2687 N N . HIS B 1 187 ? 0.642 3.098 -3.816 1.00 59.21 169 HIS B N 1
ATOM 2688 C CA . HIS B 1 187 ? 2.061 3.224 -3.479 1.00 59.76 169 HIS B CA 1
ATOM 2689 C C . HIS B 1 187 ? 2.358 4.606 -2.896 1.00 58.90 169 HIS B C 1
ATOM 2690 O O . HIS B 1 187 ? 2.951 4.746 -1.842 1.00 57.84 169 HIS B O 1
ATOM 2697 N N . VAL B 1 188 ? 1.916 5.608 -3.629 1.00 58.18 170 VAL B N 1
ATOM 2698 C CA . VAL B 1 188 ? 2.144 7.022 -3.281 1.00 58.82 170 VAL B CA 1
ATOM 2699 C C . VAL B 1 188 ? 1.401 7.470 -2.005 1.00 59.74 170 VAL B C 1
ATOM 2700 O O . VAL B 1 188 ? 1.963 8.158 -1.134 1.00 61.36 170 VAL B O 1
ATOM 2704 N N . LEU B 1 189 ? 0.146 7.071 -1.897 1.00 59.73 171 LEU B N 1
ATOM 2705 C CA . LEU B 1 189 ? -0.662 7.359 -0.684 1.00 59.19 171 LEU B CA 1
ATOM 2706 C C . LEU B 1 189 ? -0.083 6.627 0.516 1.00 57.43 171 LEU B C 1
ATOM 2707 O O . LEU B 1 189 ? 0.037 7.192 1.589 1.00 54.20 171 LEU B O 1
ATOM 2712 N N . ARG B 1 190 ? 0.320 5.376 0.301 1.00 57.14 172 ARG B N 1
ATOM 2713 C CA . ARG B 1 190 ? 0.976 4.595 1.358 1.00 56.83 172 ARG B CA 1
ATOM 2714 C C . ARG B 1 190 ? 2.146 5.403 1.895 1.00 59.35 172 ARG B C 1
ATOM 2715 O O . ARG B 1 190 ? 2.248 5.692 3.083 1.00 59.46 172 ARG B O 1
ATOM 2723 N N . TYR B 1 191 ? 3.010 5.799 0.967 1.00 61.33 173 TYR B N 1
ATOM 2724 C CA . TYR B 1 191 ? 4.177 6.657 1.270 1.00 59.21 173 TYR B CA 1
ATOM 2725 C C . TYR B 1 191 ? 3.816 7.921 2.037 1.00 59.48 173 TYR B C 1
ATOM 2726 O O . TYR B 1 191 ? 4.405 8.253 3.069 1.00 59.56 173 TYR B O 1
ATOM 2735 N N . PHE B 1 192 ? 2.854 8.642 1.507 1.00 60.10 174 PHE B N 1
ATOM 2736 C CA . PHE B 1 192 ? 2.516 9.941 2.097 1.00 60.37 174 PHE B CA 1
ATOM 2737 C C . PHE B 1 192 ? 1.775 9.838 3.431 1.00 59.10 174 PHE B C 1
ATOM 2738 O O . PHE B 1 192 ? 1.994 10.627 4.362 1.00 56.58 174 PHE B O 1
ATOM 2746 N N . PHE B 1 193 ? 0.912 8.848 3.537 1.00 58.97 175 PHE B N 1
ATOM 2747 C CA . PHE B 1 193 ? 0.164 8.670 4.784 1.00 60.30 175 PHE B CA 1
ATOM 2748 C C . PHE B 1 193 ? 1.045 8.120 5.870 1.00 59.45 175 PHE B C 1
ATOM 2749 O O . PHE B 1 193 ? 0.774 8.351 7.040 1.00 58.85 175 PHE B O 1
ATOM 2757 N N . ASN B 1 194 ? 2.111 7.429 5.460 1.00 58.47 176 ASN B N 1
ATOM 2758 C CA . ASN B 1 194 ? 3.158 6.997 6.403 1.00 59.61 176 ASN B CA 1
ATOM 2759 C C . ASN B 1 194 ? 3.756 8.189 7.088 1.00 58.76 176 ASN B C 1
ATOM 2760 O O . ASN B 1 194 ? 3.936 8.201 8.306 1.00 58.98 176 ASN B O 1
ATOM 2765 N N . PHE B 1 195 ? 4.081 9.182 6.274 1.00 59.48 177 PHE B N 1
ATOM 2766 C CA . PHE B 1 195 ? 4.695 10.414 6.770 1.00 58.40 177 PHE B CA 1
ATOM 2767 C C . PHE B 1 195 ? 3.724 11.154 7.703 1.00 57.80 177 PHE B C 1
ATOM 2768 O O . PHE B 1 195 ? 4.098 11.583 8.773 1.00 59.76 177 PHE B O 1
ATOM 2776 N N . LEU B 1 196 ? 2.474 11.263 7.286 1.00 56.55 178 LEU B N 1
ATOM 2777 C CA . LEU B 1 196 ? 1.439 11.926 8.089 1.00 56.35 178 LEU B CA 1
ATOM 2778 C C . LEU B 1 196 ? 1.187 11.183 9.388 1.00 56.85 178 LEU B C 1
ATOM 2779 O O . LEU B 1 196 ? 1.008 11.776 10.445 1.00 54.77 178 LEU B O 1
ATOM 2784 N N . ARG B 1 197 ? 1.216 9.872 9.288 1.00 58.73 179 ARG B N 1
ATOM 2785 C CA . ARG B 1 197 ? 1.119 9.001 10.451 1.00 58.21 179 ARG B CA 1
ATOM 2786 C C . ARG B 1 197 ? 2.258 9.239 11.436 1.00 58.38 179 ARG B C 1
ATOM 2787 O O . ARG B 1 197 ? 2.045 9.325 12.651 1.00 57.02 179 ARG B O 1
ATOM 2795 N N . ASN B 1 198 ? 3.458 9.394 10.898 1.00 58.99 180 ASN B N 1
ATOM 2796 C CA . ASN B 1 198 ? 4.636 9.681 11.716 1.00 58.31 180 ASN B CA 1
ATOM 2797 C C . ASN B 1 198 ? 4.515 11.028 12.429 1.00 58.30 180 ASN B C 1
ATOM 2798 O O . ASN B 1 198 ? 4.888 11.161 13.575 1.00 59.57 180 ASN B O 1
ATOM 2803 N N . VAL B 1 199 ? 3.985 12.031 11.744 1.00 57.56 181 VAL B N 1
ATOM 2804 C CA . VAL B 1 199 ? 3.764 13.335 12.395 1.00 56.22 181 VAL B CA 1
ATOM 2805 C C . VAL B 1 199 ? 2.824 13.138 13.608 1.00 56.70 181 VAL B C 1
ATOM 2806 O O . VAL B 1 199 ? 3.049 13.654 14.716 1.00 53.90 181 VAL B O 1
ATOM 2810 N N . SER B 1 200 ? 1.783 12.342 13.377 1.00 55.02 182 SER B N 1
ATOM 2811 C CA . SER B 1 200 ? 0.636 12.327 14.265 1.00 56.27 182 SER B CA 1
ATOM 2812 C C . SER B 1 200 ? 0.938 11.503 15.496 1.00 56.21 182 SER B C 1
ATOM 2813 O O . SER B 1 200 ? 0.393 11.764 16.569 1.00 56.74 182 SER B O 1
ATOM 2816 N N . LEU B 1 201 ? 1.856 10.550 15.339 1.00 55.30 183 LEU B N 1
ATOM 2817 C CA . LEU B 1 201 ? 2.325 9.709 16.460 1.00 57.41 183 LEU B CA 1
ATOM 2818 C C . LEU B 1 201 ? 3.218 10.477 17.432 1.00 58.15 183 LEU B C 1
ATOM 2819 O O . LEU B 1 201 ? 3.594 9.980 18.498 1.00 56.09 183 LEU B O 1
ATOM 2824 N N . ARG B 1 202 ? 3.536 11.705 17.046 1.00 59.98 184 ARG B N 1
ATOM 2825 C CA . ARG B 1 202 ? 4.360 12.612 17.853 1.00 60.48 184 ARG B CA 1
ATOM 2826 C C . ARG B 1 202 ? 3.601 13.856 18.312 1.00 61.02 184 ARG B C 1
ATOM 2827 O O . ARG B 1 202 ? 4.197 14.918 18.560 1.00 60.78 184 ARG B O 1
ATOM 2835 N N . SER B 1 203 ? 2.288 13.722 18.435 1.00 61.30 185 SER B N 1
ATOM 2836 C CA . SER B 1 203 ? 1.416 14.884 18.723 1.00 61.79 185 SER B CA 1
ATOM 2837 C C . SER B 1 203 ? 1.638 15.480 20.116 1.00 61.88 185 SER B C 1
ATOM 2838 O O . SER B 1 203 ? 1.237 16.615 20.395 1.00 61.17 185 SER B O 1
ATOM 2841 N N . SER B 1 204 ? 2.322 14.742 20.974 1.00 61.55 186 SER B N 1
ATOM 2842 C CA . SER B 1 204 ? 2.647 15.270 22.322 1.00 61.88 186 SER B CA 1
ATOM 2843 C C . SER B 1 204 ? 3.679 16.386 22.228 1.00 61.67 186 SER B C 1
ATOM 2844 O O . SER B 1 204 ? 3.851 17.181 23.142 1.00 62.23 186 SER B O 1
ATOM 2847 N N . GLU B 1 205 ? 4.356 16.429 21.093 1.00 62.59 187 GLU B N 1
ATOM 2848 C CA . GLU B 1 205 ? 5.396 17.429 20.835 1.00 61.57 187 GLU B CA 1
ATOM 2849 C C . GLU B 1 205 ? 4.879 18.523 19.921 1.00 60.44 187 GLU B C 1
ATOM 2850 O O . GLU B 1 205 ? 5.028 19.719 20.193 1.00 59.91 187 GLU B O 1
ATOM 2856 N N . ASN B 1 206 ? 4.273 18.084 18.832 1.00 59.58 188 ASN B N 1
ATOM 2857 C CA . ASN B 1 206 ? 3.863 18.975 17.731 1.00 58.27 188 ASN B CA 1
ATOM 2858 C C . ASN B 1 206 ? 2.423 19.453 17.815 1.00 58.74 188 ASN B C 1
ATOM 2859 O O . ASN B 1 206 ? 2.018 20.383 17.118 1.00 59.06 188 ASN B O 1
ATOM 2864 N N . LYS B 1 207 ? 1.657 18.802 18.674 1.00 59.01 189 LYS B N 1
ATOM 2865 C CA . LYS B 1 207 ? 0.250 19.156 18.900 1.00 60.28 189 LYS B CA 1
ATOM 2866 C C . LYS B 1 207 ? -0.628 18.988 17.662 1.00 59.83 189 LYS B C 1
ATOM 2867 O O . LYS B 1 207 ? -1.736 19.484 17.600 1.00 60.24 189 LYS B O 1
ATOM 2873 N N . MET B 1 208 ? -0.124 18.269 16.679 1.00 60.07 190 MET B N 1
ATOM 2874 C CA . MET B 1 208 ? -0.922 17.941 15.505 1.00 60.33 190 MET B CA 1
ATOM 2875 C C . MET B 1 208 ? -1.306 16.464 15.533 1.00 59.36 190 MET B C 1
ATOM 2876 O O . MET B 1 208 ? -0.614 15.612 14.975 1.00 60.36 190 MET B O 1
ATOM 2881 N N . ASP B 1 209 ? -2.423 16.170 16.179 1.00 57.26 191 ASP B N 1
ATOM 2882 C CA . ASP B 1 209 ? -2.979 14.807 16.125 1.00 58.71 191 ASP B CA 1
ATOM 2883 C C . ASP B 1 209 ? -3.587 14.547 14.759 1.00 56.35 191 ASP B C 1
ATOM 2884 O O . ASP B 1 209 ? -3.708 15.435 13.910 1.00 58.34 191 ASP B O 1
ATOM 2889 N N . SER B 1 210 ? -3.922 13.304 14.547 1.00 55.73 192 SER B N 1
ATOM 2890 C CA . SER B 1 210 ? -4.390 12.835 13.227 1.00 55.16 192 SER B CA 1
ATOM 2891 C C . SER B 1 210 ? -5.646 13.550 12.774 1.00 55.79 192 SER B C 1
ATOM 2892 O O . SER B 1 210 ? -5.875 13.771 11.581 1.00 57.51 192 SER B O 1
ATOM 2895 N N . SER B 1 211 ? -6.451 13.923 13.749 1.00 57.19 193 SER B N 1
ATOM 2896 C CA . SER B 1 211 ? -7.651 14.746 13.508 1.00 58.43 193 SER B CA 1
ATOM 2897 C C . SER B 1 211 ? -7.313 16.171 13.032 1.00 59.29 193 SER B C 1
ATOM 2898 O O . SER B 1 211 ? -7.940 16.738 12.100 1.00 59.52 193 SER B O 1
ATOM 2901 N N . ASN B 1 212 ? -6.332 16.754 13.701 1.00 59.55 194 ASN B N 1
ATOM 2902 C CA . ASN B 1 212 ? -5.885 18.108 13.368 1.00 58.37 194 ASN B CA 1
ATOM 2903 C C . ASN B 1 212 ? -5.293 18.119 11.957 1.00 58.04 194 ASN B C 1
ATOM 2904 O O . ASN B 1 212 ? -5.596 18.983 11.139 1.00 57.92 194 ASN B O 1
ATOM 2909 N N . LEU B 1 213 ? -4.433 17.140 11.714 1.00 58.21 195 LEU B N 1
ATOM 2910 C CA . LEU B 1 213 ? -3.750 16.939 10.399 1.00 59.18 195 LEU B CA 1
ATOM 2911 C C . LEU B 1 213 ? -4.710 16.694 9.228 1.00 58.61 195 LEU B C 1
ATOM 2912 O O . LEU B 1 213 ? -4.473 17.141 8.096 1.00 57.92 195 LEU B O 1
ATOM 2917 N N . ALA B 1 214 ? -5.773 15.958 9.521 1.00 57.51 196 ALA B N 1
ATOM 2918 C CA . ALA B 1 214 ? -6.781 15.595 8.519 1.00 57.48 196 ALA B CA 1
ATOM 2919 C C . ALA B 1 214 ? -7.576 16.812 8.092 1.00 58.03 196 ALA B C 1
ATOM 2920 O O . ALA B 1 214 ? -7.853 17.016 6.917 1.00 60.34 196 ALA B O 1
ATOM 2922 N N . VAL B 1 215 ? -7.923 17.627 9.079 1.00 57.70 197 VAL B N 1
ATOM 2923 C CA . VAL B 1 215 ? -8.709 18.849 8.881 1.00 55.68 197 VAL B CA 1
ATOM 2924 C C . VAL B 1 215 ? -7.983 19.754 7.907 1.00 58.09 197 VAL B C 1
ATOM 2925 O O . VAL B 1 215 ? -8.604 20.450 7.092 1.00 56.82 197 VAL B O 1
ATOM 2929 N N . ILE B 1 216 ? -6.658 19.702 7.997 1.00 58.77 198 ILE B N 1
ATOM 2930 C CA . ILE B 1 216 ? -5.749 20.486 7.133 1.00 58.68 198 ILE B CA 1
ATOM 2931 C C . ILE B 1 216 ? -5.533 19.861 5.751 1.00 57.15 198 ILE B C 1
ATOM 2932 O O . ILE B 1 216 ? -5.481 20.557 4.742 1.00 53.90 198 ILE B O 1
ATOM 2937 N N . PHE B 1 217 ? -5.426 18.536 5.710 1.00 57.42 199 PHE B N 1
ATOM 2938 C CA . PHE B 1 217 ? -5.045 17.871 4.457 1.00 56.68 199 PHE B CA 1
ATOM 2939 C C . PHE B 1 217 ? -6.207 17.495 3.571 1.00 57.49 199 PHE B C 1
ATOM 2940 O O . PHE B 1 217 ? -6.098 17.474 2.336 1.00 57.33 199 PHE B O 1
ATOM 2948 N N . ALA B 1 218 ? -7.323 17.208 4.196 1.00 57.44 200 ALA B N 1
ATOM 2949 C CA . ALA B 1 218 ? -8.446 16.644 3.458 1.00 59.22 200 ALA B CA 1
ATOM 2950 C C . ALA B 1 218 ? -8.928 17.574 2.313 1.00 60.68 200 ALA B C 1
ATOM 2951 O O . ALA B 1 218 ? -9.097 17.121 1.182 1.00 61.03 200 ALA B O 1
ATOM 2953 N N . PRO B 1 219 ? -9.165 18.880 2.600 1.00 60.69 201 PRO B N 1
ATOM 2954 C CA . PRO B 1 219 ? -9.595 19.742 1.489 1.00 61.32 201 PRO B CA 1
ATOM 2955 C C . PRO B 1 219 ? -8.664 19.670 0.269 1.00 60.79 201 PRO B C 1
ATOM 2956 O O . PRO B 1 219 ? -9.125 19.655 -0.860 1.00 61.55 201 PRO B O 1
ATOM 2960 N N . ASN B 1 220 ? -7.367 19.613 0.535 1.00 58.55 202 ASN B N 1
ATOM 2961 C CA . ASN B 1 220 ? -6.344 19.561 -0.510 1.00 58.03 202 ASN B CA 1
ATOM 2962 C C . ASN B 1 220 ? -6.344 18.214 -1.243 1.00 58.32 202 ASN B C 1
ATOM 2963 O O . ASN B 1 220 ? -6.292 18.170 -2.461 1.00 55.83 202 ASN B O 1
ATOM 2968 N N . LEU B 1 221 ? -6.413 17.130 -0.474 1.00 57.66 203 LEU B N 1
ATOM 2969 C CA . LEU B 1 221 ? -6.392 15.755 -1.041 1.00 59.76 203 LEU B CA 1
ATOM 2970 C C . LEU B 1 221 ? -7.630 15.441 -1.874 1.00 60.11 203 LEU B C 1
ATOM 2971 O O . LEU B 1 221 ? -7.563 14.703 -2.848 1.00 61.45 203 LEU B O 1
ATOM 2976 N N . LEU B 1 222 ? -8.749 16.005 -1.454 1.00 60.05 204 LEU B N 1
ATOM 2977 C CA . LEU B 1 222 ? -10.048 15.767 -2.079 1.00 60.34 204 LEU B CA 1
ATOM 2978 C C . LEU B 1 222 ? -10.403 16.876 -3.053 1.00 61.81 204 LEU B C 1
ATOM 2979 O O . LEU B 1 222 ? -11.336 16.760 -3.841 1.00 61.72 204 LEU B O 1
ATOM 2984 N N . GLN B 1 223 ? -9.635 17.953 -2.965 1.00 61.72 205 GLN B N 1
ATOM 2985 C CA . GLN B 1 223 ? -9.833 19.157 -3.756 1.00 62.87 205 GLN B CA 1
ATOM 2986 C C . GLN B 1 223 ? -11.228 19.755 -3.526 1.00 65.19 205 GLN B C 1
ATOM 2987 O O . GLN B 1 223 ? -12.112 19.704 -4.383 1.00 65.06 205 GLN B O 1
ATOM 2993 N N . THR B 1 224 ? -11.383 20.324 -2.333 1.00 67.47 206 THR B N 1
ATOM 2994 C CA . THR B 1 224 ? -12.646 20.958 -1.895 1.00 69.50 206 THR B CA 1
ATOM 2995 C C . THR B 1 224 ? -12.417 22.351 -1.283 1.00 70.39 206 THR B C 1
ATOM 2996 O O . THR B 1 224 ? -11.282 22.753 -1.028 1.00 70.47 206 THR B O 1
ATOM 3000 N N . SER B 1 225 ? -13.506 23.075 -1.043 1.00 71.11 207 SER B N 1
ATOM 3001 C CA . SER B 1 225 ? -13.415 24.416 -0.418 1.00 71.78 207 SER B CA 1
ATOM 3002 C C . SER B 1 225 ? -12.920 24.322 1.034 1.00 71.28 207 SER B C 1
ATOM 3003 O O . SER B 1 225 ? -12.737 23.224 1.575 1.00 70.11 207 SER B O 1
ATOM 3005 N N . SER B 1 233 ? -25.186 24.052 8.206 1.00 69.74 215 SER B N 1
ATOM 3006 C CA . SER B 1 233 ? -25.012 22.975 9.187 1.00 69.88 215 SER B CA 1
ATOM 3007 C C . SER B 1 233 ? -24.832 21.634 8.516 1.00 69.78 215 SER B C 1
ATOM 3008 O O . SER B 1 233 ? -23.860 20.920 8.770 1.00 71.35 215 SER B O 1
ATOM 3010 N N . ASN B 1 234 ? -25.787 21.295 7.663 1.00 68.74 216 ASN B N 1
ATOM 3011 C CA . ASN B 1 234 ? -25.703 20.055 6.853 1.00 67.86 216 ASN B CA 1
ATOM 3012 C C . ASN B 1 234 ? -24.396 19.983 6.050 1.00 67.06 216 ASN B C 1
ATOM 3013 O O . ASN B 1 234 ? -23.790 18.906 5.900 1.00 65.70 216 ASN B O 1
ATOM 3015 N N . THR B 1 235 ? -23.968 21.152 5.571 1.00 65.78 217 THR B N 1
ATOM 3016 C CA . THR B 1 235 ? -22.693 21.318 4.826 1.00 65.37 217 THR B CA 1
ATOM 3017 C C . THR B 1 235 ? -21.466 21.225 5.734 1.00 64.52 217 THR B C 1
ATOM 3018 O O . THR B 1 235 ? -20.401 20.760 5.327 1.00 66.60 217 THR B O 1
ATOM 3020 N N . GLU B 1 236 ? -21.631 21.677 6.965 1.00 63.95 218 GLU B N 1
ATOM 3021 C CA . GLU B 1 236 ? -20.585 21.553 8.002 1.00 64.28 218 GLU B CA 1
ATOM 3022 C C . GLU B 1 236 ? -20.265 20.085 8.291 1.00 63.46 218 GLU B C 1
ATOM 3023 O O . GLU B 1 236 ? -19.111 19.675 8.313 1.00 61.64 218 GLU B O 1
ATOM 3025 N N . LYS B 1 237 ? -21.320 19.311 8.492 1.00 63.49 219 LYS B N 1
ATOM 3026 C CA . LYS B 1 237 ? -21.196 17.864 8.787 1.00 63.21 219 LYS B CA 1
ATOM 3027 C C . LYS B 1 237 ? -20.492 17.133 7.664 1.00 63.75 219 LYS B C 1
ATOM 3028 O O . LYS B 1 237 ? -19.841 16.101 7.875 1.00 65.11 219 LYS B O 1
ATOM 3030 N N . LYS B 1 238 ? -20.627 17.682 6.467 1.00 63.79 220 LYS B N 1
ATOM 3031 C CA . LYS B 1 238 ? -19.959 17.134 5.277 1.00 65.36 220 LYS B CA 1
ATOM 3032 C C . LYS B 1 238 ? -18.443 17.253 5.416 1.00 65.12 220 LYS B C 1
ATOM 3033 O O . LYS B 1 238 ? -17.707 16.276 5.326 1.00 65.01 220 LYS B O 1
ATOM 3037 N N . LEU B 1 239 ? -18.012 18.480 5.660 1.00 65.79 221 LEU B N 1
ATOM 3038 C CA . LEU B 1 239 ? -16.584 18.809 5.884 1.00 65.76 221 LEU B CA 1
ATOM 3039 C C . LEU B 1 239 ? -15.959 18.020 7.030 1.00 65.27 221 LEU B C 1
ATOM 3040 O O . LEU B 1 239 ? -14.793 17.651 6.977 1.00 65.68 221 LEU B O 1
ATOM 3045 N N . ARG B 1 240 ? -16.755 17.794 8.061 1.00 63.82 222 ARG B N 1
ATOM 3046 C CA . ARG B 1 240 ? -16.318 17.033 9.243 1.00 64.15 222 ARG B CA 1
ATOM 3047 C C . ARG B 1 240 ? -16.034 15.602 8.867 1.00 63.20 222 ARG B C 1
ATOM 3048 O O . ARG B 1 240 ? -15.008 15.022 9.236 1.00 63.19 222 ARG B O 1
ATOM 3050 N N . LEU B 1 241 ? -16.987 15.039 8.140 1.00 63.01 223 LEU B N 1
ATOM 3051 C CA . LEU B 1 241 ? -16.914 13.637 7.700 1.00 62.23 223 LEU B CA 1
ATOM 3052 C C . LEU B 1 241 ? -15.748 13.448 6.739 1.00 60.82 223 LEU B C 1
ATOM 3053 O O . LEU B 1 241 ? -15.047 12.441 6.787 1.00 58.38 223 LEU B O 1
ATOM 3058 N N . GLN B 1 242 ? -15.540 14.443 5.891 1.00 60.72 224 GLN B N 1
ATOM 3059 C CA . GLN B 1 242 ? -14.424 14.405 4.908 1.00 61.20 224 GLN B CA 1
ATOM 3060 C C . GLN B 1 242 ? -13.065 14.333 5.616 1.00 60.09 224 GLN B C 1
ATOM 3061 O O . GLN B 1 242 ? -12.214 13.518 5.290 1.00 60.40 224 GLN B O 1
ATOM 3067 N N . ALA B 1 243 ? -12.899 15.174 6.620 1.00 58.79 225 ALA B N 1
ATOM 3068 C CA . ALA B 1 243 ? -11.707 15.131 7.474 1.00 57.94 225 ALA B CA 1
ATOM 3069 C C . ALA B 1 243 ? -11.563 13.743 8.149 1.00 56.75 225 ALA B C 1
ATOM 3070 O O . ALA B 1 243 ? -10.467 13.178 8.227 1.00 57.59 225 ALA B O 1
ATOM 3072 N N . ALA B 1 244 ? -12.677 13.188 8.601 1.00 56.62 226 ALA B N 1
ATOM 3073 C CA . ALA B 1 244 ? -12.669 11.851 9.284 1.00 56.82 226 ALA B CA 1
ATOM 3074 C C . ALA B 1 244 ? -12.152 10.754 8.371 1.00 57.80 226 ALA B C 1
ATOM 3075 O O . ALA B 1 244 ? -11.442 9.858 8.817 1.00 60.09 226 ALA B O 1
ATOM 3077 N N . VAL B 1 245 ? -12.500 10.851 7.087 1.00 56.95 227 VAL B N 1
ATOM 3078 C CA . VAL B 1 245 ? -11.970 9.942 6.043 1.00 56.44 227 VAL B CA 1
ATOM 3079 C C . VAL B 1 245 ? -10.440 9.902 6.064 1.00 55.67 227 VAL B C 1
ATOM 3080 O O . VAL B 1 245 ? -9.784 8.827 6.135 1.00 54.93 227 VAL B O 1
ATOM 3084 N N . VAL B 1 246 ? -9.892 11.106 6.009 1.00 55.17 228 VAL B N 1
ATOM 3085 C CA . VAL B 1 246 ? -8.437 11.322 5.954 1.00 55.34 228 VAL B CA 1
ATOM 3086 C C . VAL B 1 246 ? -7.803 10.908 7.270 1.00 55.26 228 VAL B C 1
ATOM 3087 O O . VAL B 1 246 ? -6.731 10.316 7.293 1.00 56.30 228 VAL B O 1
ATOM 3091 N N . GLN B 1 247 ? -8.511 11.197 8.360 1.00 55.41 229 GLN B N 1
ATOM 3092 C CA . GLN B 1 247 ? -8.050 10.838 9.706 1.00 53.88 229 GLN B CA 1
ATOM 3093 C C . GLN B 1 247 ? -7.906 9.320 9.813 1.00 53.81 229 GLN B C 1
ATOM 3094 O O . GLN B 1 247 ? -6.946 8.826 10.345 1.00 53.38 229 GLN B O 1
ATOM 3100 N N . THR B 1 248 ? -8.871 8.597 9.256 1.00 55.53 230 THR B N 1
ATOM 3101 C CA . THR B 1 248 ? -8.861 7.128 9.289 1.00 57.05 230 THR B CA 1
ATOM 3102 C C . THR B 1 248 ? -7.661 6.604 8.528 1.00 58.37 230 THR B C 1
ATOM 3103 O O . THR B 1 248 ? -7.011 5.648 8.933 1.00 59.70 230 THR B O 1
ATOM 3107 N N . LEU B 1 249 ? -7.371 7.302 7.436 1.00 59.64 231 LEU B N 1
ATOM 3108 C CA . LEU B 1 249 ? -6.264 6.966 6.523 1.00 58.47 231 LEU B CA 1
ATOM 3109 C C . LEU B 1 249 ? -4.906 7.224 7.104 1.00 56.15 231 LEU B C 1
ATOM 3110 O O . LEU B 1 249 ? -3.978 6.456 6.876 1.00 56.68 231 LEU B O 1
ATOM 3115 N N . ILE B 1 250 ? -4.789 8.282 7.879 1.00 57.53 232 ILE B N 1
ATOM 3116 C CA . ILE B 1 250 ? -3.552 8.507 8.666 1.00 57.64 232 ILE B CA 1
ATOM 3117 C C . ILE B 1 250 ? -3.408 7.434 9.728 1.00 58.45 232 ILE B C 1
ATOM 3118 O O . ILE B 1 250 ? -2.358 6.827 9.903 1.00 60.29 232 ILE B O 1
ATOM 3123 N N . ASP B 1 251 ? -4.483 7.180 10.438 1.00 58.90 233 ASP B N 1
ATOM 3124 C CA . ASP B 1 251 ? -4.391 6.267 11.581 1.00 58.32 233 ASP B CA 1
ATOM 3125 C C . ASP B 1 251 ? -4.050 4.878 11.118 1.00 58.08 233 ASP B C 1
ATOM 3126 O O . ASP B 1 251 ? -3.316 4.169 11.792 1.00 59.10 233 ASP B O 1
ATOM 3131 N N . TYR B 1 252 ? -4.598 4.494 9.980 1.00 56.35 234 TYR B N 1
ATOM 3132 C CA . TYR B 1 252 ? -4.413 3.131 9.463 1.00 56.73 234 TYR B CA 1
ATOM 3133 C C . TYR B 1 252 ? -3.486 3.098 8.250 1.00 56.01 234 TYR B C 1
ATOM 3134 O O . TYR B 1 252 ? -3.624 2.261 7.340 1.00 51.97 234 TYR B O 1
ATOM 3143 N N . ALA B 1 253 ? -2.525 4.021 8.278 1.00 57.18 235 ALA B N 1
ATOM 3144 C CA . ALA B 1 253 ? -1.615 4.255 7.137 1.00 57.75 235 ALA B CA 1
ATOM 3145 C C . ALA B 1 253 ? -1.021 2.966 6.562 1.00 58.15 235 ALA B C 1
ATOM 3146 O O . ALA B 1 253 ? -0.919 2.800 5.347 1.00 56.95 235 ALA B O 1
ATOM 3148 N N . SER B 1 254 ? -0.657 2.064 7.461 1.00 56.85 236 SER B N 1
ATOM 3149 C CA . SER B 1 254 ? 0.041 0.805 7.104 1.00 57.65 236 SER B CA 1
ATOM 3150 C C . SER B 1 254 ? -0.838 -0.160 6.335 1.00 57.62 236 SER B C 1
ATOM 3151 O O . SER B 1 254 ? -0.347 -1.071 5.662 1.00 58.61 236 SER B O 1
ATOM 3154 N N . ASP B 1 255 ? -2.131 0.033 6.452 1.00 55.05 237 ASP B N 1
ATOM 3155 C CA . ASP B 1 255 ? -3.068 -0.904 5.874 1.00 56.50 237 ASP B CA 1
ATOM 3156 C C . ASP B 1 255 ? -3.674 -0.418 4.586 1.00 54.12 237 ASP B C 1
ATOM 3157 O O . ASP B 1 255 ? -4.469 -1.084 3.978 1.00 52.72 237 ASP B O 1
ATOM 3162 N N . ILE B 1 256 ? -3.269 0.757 4.167 1.00 55.86 238 ILE B N 1
ATOM 3163 C CA . ILE B 1 256 ? -3.814 1.340 2.919 1.00 56.50 238 ILE B CA 1
ATOM 3164 C C . ILE B 1 256 ? -3.481 0.430 1.757 1.00 56.53 238 ILE B C 1
ATOM 3165 O O . ILE B 1 256 ? -2.337 0.051 1.562 1.00 56.17 238 ILE B O 1
ATOM 3170 N N . GLY B 1 257 ? -4.507 0.049 1.006 1.00 56.78 239 GLY B N 1
ATOM 3171 C CA . GLY B 1 257 ? -4.327 -0.842 -0.143 1.00 55.06 239 GLY B CA 1
ATOM 3172 C C . GLY B 1 257 ? -4.114 -2.306 0.139 1.00 55.54 239 GLY B C 1
ATOM 3173 O O . GLY B 1 257 ? -3.944 -3.094 -0.793 1.00 56.54 239 GLY B O 1
ATOM 3174 N N . ARG B 1 258 ? -4.123 -2.681 1.419 1.00 56.14 240 ARG B N 1
ATOM 3175 C CA . ARG B 1 258 ? -4.011 -4.117 1.835 1.00 56.43 240 ARG B CA 1
ATOM 3176 C C . ARG B 1 258 ? -5.344 -4.874 1.723 1.00 56.54 240 ARG B C 1
ATOM 3177 O O . ARG B 1 258 ? -6.272 -4.606 2.445 1.00 56.35 240 ARG B O 1
ATOM 3185 N N . VAL B 1 259 ? -5.423 -5.825 0.801 1.00 58.28 241 VAL B N 1
ATOM 3186 C CA . VAL B 1 259 ? -6.661 -6.554 0.614 1.00 58.68 241 VAL B CA 1
ATOM 3187 C C . VAL B 1 259 ? -6.719 -7.563 1.758 1.00 58.77 241 VAL B C 1
ATOM 3188 O O . VAL B 1 259 ? -5.755 -8.290 1.952 1.00 60.98 241 VAL B O 1
ATOM 3192 N N . PRO B 1 260 ? -7.845 -7.629 2.500 1.00 57.22 242 PRO B N 1
ATOM 3193 C CA . PRO B 1 260 ? -8.049 -8.665 3.514 1.00 57.54 242 PRO B CA 1
ATOM 3194 C C . PRO B 1 260 ? -8.101 -10.058 2.944 1.00 58.21 242 PRO B C 1
ATOM 3195 O O . PRO B 1 260 ? -8.609 -10.265 1.830 1.00 58.21 242 PRO B O 1
ATOM 3199 N N . ASP B 1 261 ? -7.671 -11.002 3.769 1.00 57.59 243 ASP B N 1
ATOM 3200 C CA . ASP B 1 261 ? -7.675 -12.417 3.414 1.00 56.66 243 ASP B CA 1
ATOM 3201 C C . ASP B 1 261 ? -9.033 -12.848 2.888 1.00 57.37 243 ASP B C 1
ATOM 3202 O O . ASP B 1 261 ? -9.147 -13.519 1.875 1.00 57.07 243 ASP B O 1
ATOM 3207 N N . PHE B 1 262 ? -10.076 -12.457 3.591 1.00 58.38 244 PHE B N 1
ATOM 3208 C CA . PHE B 1 262 ? -11.414 -13.042 3.311 1.00 58.19 244 PHE B CA 1
ATOM 3209 C C . PHE B 1 262 ? -11.865 -12.600 1.911 1.00 54.15 244 PHE B C 1
ATOM 3210 O O . PHE B 1 262 ? -12.662 -13.254 1.277 1.00 53.22 244 PHE B O 1
ATOM 3218 N N . ILE B 1 263 ? -11.328 -11.483 1.433 1.00 54.02 245 ILE B N 1
ATOM 3219 C CA . ILE B 1 263 ? -11.600 -11.051 0.049 1.00 51.94 245 ILE B CA 1
ATOM 3220 C C . ILE B 1 263 ? -10.882 -12.009 -0.901 1.00 53.89 245 ILE B C 1
ATOM 3221 O O . ILE B 1 263 ? -11.482 -12.609 -1.796 1.00 52.74 245 ILE B O 1
ATOM 3226 N N . LEU B 1 264 ? -9.597 -12.186 -0.651 1.00 55.75 246 LEU B N 1
ATOM 3227 C CA . LEU B 1 264 ? -8.728 -13.009 -1.523 1.00 57.75 246 LEU B CA 1
ATOM 3228 C C . LEU B 1 264 ? -9.184 -14.461 -1.585 1.00 59.07 246 LEU B C 1
ATOM 3229 O O . LEU B 1 264 ? -9.090 -15.136 -2.630 1.00 58.22 246 LEU B O 1
ATOM 3234 N N . GLU B 1 265 ? -9.736 -14.886 -0.458 1.00 59.91 247 GLU B N 1
ATOM 3235 C CA . GLU B 1 265 ? -10.332 -16.226 -0.273 1.00 62.31 247 GLU B CA 1
ATOM 3236 C C . GLU B 1 265 ? -11.463 -16.531 -1.232 1.00 61.71 247 GLU B C 1
ATOM 3237 O O . GLU B 1 265 ? -11.709 -17.671 -1.599 1.00 60.95 247 GLU B O 1
ATOM 3243 N N . LYS B 1 266 ? -12.182 -15.484 -1.575 1.00 62.02 248 LYS B N 1
ATOM 3244 C CA . LYS B 1 266 ? -13.426 -15.578 -2.382 1.00 64.15 248 LYS B CA 1
ATOM 3245 C C . LYS B 1 266 ? -13.137 -15.573 -3.878 1.00 62.37 248 LYS B C 1
ATOM 3246 O O . LYS B 1 266 ? -14.015 -15.780 -4.699 1.00 60.26 248 LYS B O 1
ATOM 3252 N N . ILE B 1 267 ? -11.874 -15.361 -4.205 1.00 62.53 249 ILE B N 1
ATOM 3253 C CA . ILE B 1 267 ? -11.438 -15.225 -5.593 1.00 61.34 249 ILE B CA 1
ATOM 3254 C C . ILE B 1 267 ? -11.408 -16.601 -6.267 1.00 60.62 249 ILE B C 1
ATOM 3255 O O . ILE B 1 267 ? -10.911 -17.585 -5.698 1.00 62.07 249 ILE B O 1
ATOM 3260 N N . PRO B 1 268 ? -11.969 -16.688 -7.479 1.00 58.48 250 PRO B N 1
ATOM 3261 C CA . PRO B 1 268 ? -12.004 -17.985 -8.133 1.00 58.17 250 PRO B CA 1
ATOM 3262 C C . PRO B 1 268 ? -10.634 -18.481 -8.546 1.00 57.87 250 PRO B C 1
ATOM 3263 O O . PRO B 1 268 ? -9.735 -17.690 -8.841 1.00 57.22 250 PRO B O 1
ATOM 3267 N N . ALA B 1 269 ? -10.517 -19.803 -8.549 1.00 58.12 251 ALA B N 1
ATOM 3268 C CA . ALA B 1 269 ? -9.316 -20.514 -9.025 1.00 59.85 251 ALA B CA 1
ATOM 3269 C C . ALA B 1 269 ? -9.186 -20.415 -10.557 1.00 60.18 251 ALA B C 1
ATOM 3270 O O . ALA B 1 269 ? -8.656 -19.429 -11.076 1.00 60.04 251 ALA B O 1
ATOM 3272 N N . ASP C 1 21 ? 13.795 -22.444 6.010 1.00 66.16 3 ASP C N 1
ATOM 3273 C CA . ASP C 1 21 ? 13.339 -21.186 5.311 1.00 66.44 3 ASP C CA 1
ATOM 3274 C C . ASP C 1 21 ? 12.761 -20.147 6.284 1.00 64.47 3 ASP C C 1
ATOM 3275 O O . ASP C 1 21 ? 12.873 -18.944 6.062 1.00 64.45 3 ASP C O 1
ATOM 3277 N N . GLN C 1 22 ? 12.157 -20.603 7.368 1.00 63.37 4 GLN C N 1
ATOM 3278 C CA . GLN C 1 22 ? 11.879 -19.680 8.487 1.00 63.29 4 GLN C CA 1
ATOM 3279 C C . GLN C 1 22 ? 13.212 -19.430 9.202 1.00 62.16 4 GLN C C 1
ATOM 3280 O O . GLN C 1 22 ? 13.526 -18.314 9.599 1.00 61.46 4 GLN C O 1
ATOM 3283 N N . ARG C 1 23 ? 14.000 -20.488 9.302 1.00 61.76 5 ARG C N 1
ATOM 3284 C CA . ARG C 1 23 ? 15.418 -20.397 9.742 1.00 61.67 5 ARG C CA 1
ATOM 3285 C C . ARG C 1 23 ? 16.176 -19.329 8.959 1.00 60.12 5 ARG C C 1
ATOM 3286 O O . ARG C 1 23 ? 16.860 -18.477 9.513 1.00 59.12 5 ARG C O 1
ATOM 3288 N N . LEU C 1 24 ? 16.034 -19.407 7.652 1.00 59.38 6 LEU C N 1
ATOM 3289 C CA . LEU C 1 24 ? 16.691 -18.465 6.736 1.00 59.94 6 LEU C CA 1
ATOM 3290 C C . LEU C 1 24 ? 16.188 -17.045 6.936 1.00 61.01 6 LEU C C 1
ATOM 3291 O O . LEU C 1 24 ? 16.947 -16.072 6.893 1.00 61.18 6 LEU C O 1
ATOM 3296 N N . VAL C 1 25 ? 14.883 -16.950 7.148 1.00 60.48 7 VAL C N 1
ATOM 3297 C CA . VAL C 1 25 ? 14.204 -15.666 7.318 1.00 59.50 7 VAL C CA 1
ATOM 3298 C C . VAL C 1 25 ? 14.711 -14.985 8.578 1.00 59.17 7 VAL C C 1
ATOM 3299 O O . VAL C 1 25 ? 14.969 -13.790 8.591 1.00 57.79 7 VAL C O 1
ATOM 3303 N N . ARG C 1 26 ? 14.892 -15.782 9.617 1.00 60.29 8 ARG C N 1
ATOM 3304 C CA . ARG C 1 26 ? 15.456 -15.305 10.900 1.00 61.96 8 ARG C CA 1
ATOM 3305 C C . ARG C 1 26 ? 16.884 -14.742 10.765 1.00 61.11 8 ARG C C 1
ATOM 3306 O O . ARG C 1 26 ? 17.209 -13.662 11.278 1.00 59.47 8 ARG C O 1
ATOM 3314 N N . LEU C 1 27 ? 17.723 -15.528 10.101 1.00 59.78 9 LEU C N 1
ATOM 3315 C CA . LEU C 1 27 ? 19.129 -15.151 9.798 1.00 59.16 9 LEU C CA 1
ATOM 3316 C C . LEU C 1 27 ? 19.218 -13.846 9.030 1.00 58.36 9 LEU C C 1
ATOM 3317 O O . LEU C 1 27 ? 20.069 -13.009 9.305 1.00 59.34 9 LEU C O 1
ATOM 3319 N N . ALA C 1 28 ? 18.322 -13.697 8.063 1.00 57.25 10 ALA C N 1
ATOM 3320 C CA . ALA C 1 28 ? 18.254 -12.483 7.224 1.00 56.01 10 ALA C CA 1
ATOM 3321 C C . ALA C 1 28 ? 17.772 -11.291 8.046 1.00 55.86 10 ALA C C 1
ATOM 3322 O O . ALA C 1 28 ? 18.262 -10.168 7.907 1.00 54.68 10 ALA C O 1
ATOM 3324 N N . LEU C 1 29 ? 16.802 -11.558 8.908 1.00 57.07 11 LEU C N 1
ATOM 3325 C CA . LEU C 1 29 ? 16.301 -10.546 9.849 1.00 56.56 11 LEU C CA 1
ATOM 3326 C C . LEU C 1 29 ? 17.453 -10.090 10.748 1.00 56.39 11 LEU C C 1
ATOM 3327 O O . LEU C 1 29 ? 17.733 -8.894 10.882 1.00 56.82 11 LEU C O 1
ATOM 3332 N N . LEU C 1 30 ? 18.144 -11.068 11.316 1.00 55.85 12 LEU C N 1
ATOM 3333 C CA . LEU C 1 30 ? 19.253 -10.815 12.255 1.00 56.45 12 LEU C CA 1
ATOM 3334 C C . LEU C 1 30 ? 20.406 -10.052 11.617 1.00 56.60 12 LEU C C 1
ATOM 3335 O O . LEU C 1 30 ? 21.010 -9.172 12.242 1.00 58.02 12 LEU C O 1
ATOM 3340 N N . GLN C 1 31 ? 20.698 -10.390 10.367 1.00 55.06 13 GLN C N 1
ATOM 3341 C CA . GLN C 1 31 ? 21.713 -9.689 9.603 1.00 54.50 13 GLN C CA 1
ATOM 3342 C C . GLN C 1 31 ? 21.348 -8.225 9.394 1.00 54.97 13 GLN C C 1
ATOM 3343 O O . GLN C 1 31 ? 22.130 -7.323 9.660 1.00 53.85 13 GLN C O 1
ATOM 3345 N N . HIS C 1 32 ? 20.149 -7.995 8.902 1.00 56.92 14 HIS C N 1
ATOM 3346 C CA . HIS C 1 32 ? 19.690 -6.605 8.622 1.00 58.81 14 HIS C CA 1
ATOM 3347 C C . HIS C 1 32 ? 19.611 -5.734 9.899 1.00 58.78 14 HIS C C 1
ATOM 3348 O O . HIS C 1 32 ? 19.879 -4.524 9.876 1.00 60.11 14 HIS C O 1
ATOM 3355 N N . LEU C 1 33 ? 19.262 -6.376 11.004 1.00 57.22 15 LEU C N 1
ATOM 3356 C CA . LEU C 1 33 ? 19.211 -5.696 12.326 1.00 55.78 15 LEU C CA 1
ATOM 3357 C C . LEU C 1 33 ? 20.564 -5.211 12.761 1.00 55.37 15 LEU C C 1
ATOM 3358 O O . LEU C 1 33 ? 20.708 -4.106 13.272 1.00 56.02 15 LEU C O 1
ATOM 3363 N N . ARG C 1 34 ? 21.560 -6.048 12.520 1.00 55.23 16 ARG C N 1
ATOM 3364 C CA . ARG C 1 34 ? 22.957 -5.702 12.786 1.00 54.48 16 ARG C CA 1
ATOM 3365 C C . ARG C 1 34 ? 23.479 -4.629 11.820 1.00 55.04 16 ARG C C 1
ATOM 3366 O O . ARG C 1 34 ? 24.191 -3.710 12.217 1.00 53.01 16 ARG C O 1
ATOM 3369 N N . ALA C 1 35 ? 23.126 -4.769 10.546 1.00 55.54 17 ALA C N 1
ATOM 3370 C CA . ALA C 1 35 ? 23.759 -3.959 9.454 1.00 54.64 17 ALA C CA 1
ATOM 3371 C C . ALA C 1 35 ? 23.318 -2.506 9.467 1.00 55.22 17 ALA C C 1
ATOM 3372 O O . ALA C 1 35 ? 24.117 -1.594 9.301 1.00 56.36 17 ALA C O 1
ATOM 3374 N N . PHE C 1 36 ? 22.024 -2.314 9.661 1.00 57.28 18 PHE C N 1
ATOM 3375 C CA . PHE C 1 36 ? 21.400 -0.978 9.551 1.00 57.97 18 PHE C CA 1
ATOM 3376 C C . PHE C 1 36 ? 21.392 -0.234 10.871 1.00 58.56 18 PHE C C 1
ATOM 3377 O O . PHE C 1 36 ? 21.549 1.001 10.913 1.00 58.56 18 PHE C O 1
ATOM 3385 N N . TYR C 1 37 ? 21.234 -1.011 11.941 1.00 60.12 19 TYR C N 1
ATOM 3386 C CA . TYR C 1 37 ? 20.922 -0.477 13.295 1.00 59.81 19 TYR C CA 1
ATOM 3387 C C . TYR C 1 37 ? 21.824 -0.944 14.424 1.00 58.66 19 TYR C C 1
ATOM 3388 O O . TYR C 1 37 ? 21.595 -0.609 15.583 1.00 59.12 19 TYR C O 1
ATOM 3397 N N . GLY C 1 38 ? 22.822 -1.741 14.088 1.00 56.31 20 GLY C N 1
ATOM 3398 C CA . GLY C 1 38 ? 23.787 -2.226 15.070 1.00 55.14 20 GLY C CA 1
ATOM 3399 C C . GLY C 1 38 ? 23.213 -3.048 16.201 1.00 55.78 20 GLY C C 1
ATOM 3400 O O . GLY C 1 38 ? 23.731 -3.043 17.305 1.00 52.76 20 GLY C O 1
ATOM 3401 N N . ILE C 1 39 ? 22.122 -3.743 15.914 1.00 58.08 21 ILE C N 1
ATOM 3402 C CA . ILE C 1 39 ? 21.467 -4.625 16.884 1.00 58.83 21 ILE C CA 1
ATOM 3403 C C . ILE C 1 39 ? 21.846 -6.077 16.657 1.00 59.73 21 ILE C C 1
ATOM 3404 O O . ILE C 1 39 ? 21.436 -6.714 15.689 1.00 60.59 21 ILE C O 1
ATOM 3409 N N . LYS C 1 40 ? 22.625 -6.593 17.580 1.00 62.43 22 LYS C N 1
ATOM 3410 C CA . LYS C 1 40 ? 22.953 -8.015 17.624 1.00 63.69 22 LYS C CA 1
ATOM 3411 C C . LYS C 1 40 ? 21.929 -8.643 18.552 1.00 64.81 22 LYS C C 1
ATOM 3412 O O . LYS C 1 40 ? 21.228 -7.934 19.304 1.00 65.25 22 LYS C O 1
ATOM 3414 N N . VAL C 1 41 ? 21.804 -9.962 18.476 1.00 65.37 23 VAL C N 1
ATOM 3415 C CA . VAL C 1 41 ? 20.788 -10.679 19.270 1.00 66.01 23 VAL C CA 1
ATOM 3416 C C . VAL C 1 41 ? 21.375 -11.901 19.983 1.00 65.50 23 VAL C C 1
ATOM 3417 O O . VAL C 1 41 ? 21.855 -12.839 19.338 1.00 64.65 23 VAL C O 1
ATOM 3419 N N . GLY C 1 62 ? -6.313 -23.154 38.994 1.00 65.82 44 GLY C N 1
ATOM 3420 C CA . GLY C 1 62 ? -7.234 -22.899 37.889 1.00 65.44 44 GLY C CA 1
ATOM 3421 C C . GLY C 1 62 ? -6.646 -23.211 36.531 1.00 65.40 44 GLY C C 1
ATOM 3422 O O . GLY C 1 62 ? -5.484 -23.632 36.399 1.00 67.10 44 GLY C O 1
ATOM 3423 N N . LYS C 1 63 ? -7.484 -22.972 35.533 1.00 63.33 45 LYS C N 1
ATOM 3424 C CA . LYS C 1 63 ? -7.254 -23.377 34.152 1.00 61.43 45 LYS C CA 1
ATOM 3425 C C . LYS C 1 63 ? -6.902 -22.229 33.195 1.00 60.23 45 LYS C C 1
ATOM 3426 O O . LYS C 1 63 ? -6.500 -22.475 32.059 1.00 60.19 45 LYS C O 1
ATOM 3428 N N . ILE C 1 64 ? -7.055 -20.986 33.647 1.00 57.99 46 ILE C N 1
ATOM 3429 C CA . ILE C 1 64 ? -6.733 -19.835 32.815 1.00 56.90 46 ILE C CA 1
ATOM 3430 C C . ILE C 1 64 ? -5.412 -19.177 33.218 1.00 57.81 46 ILE C C 1
ATOM 3431 O O . ILE C 1 64 ? -4.488 -19.068 32.424 1.00 56.68 46 ILE C O 1
ATOM 3436 N N . PHE C 1 65 ? -5.338 -18.752 34.465 1.00 58.24 47 PHE C N 1
ATOM 3437 C CA . PHE C 1 65 ? -4.217 -17.910 34.932 1.00 58.76 47 PHE C CA 1
ATOM 3438 C C . PHE C 1 65 ? -3.053 -18.749 35.363 1.00 57.47 47 PHE C C 1
ATOM 3439 O O . PHE C 1 65 ? -3.218 -19.742 36.021 1.00 59.94 47 PHE C O 1
ATOM 3447 N N . GLY C 1 66 ? -1.885 -18.350 34.909 1.00 58.13 48 GLY C N 1
ATOM 3448 C CA . GLY C 1 66 ? -0.636 -19.035 35.208 1.00 59.19 48 GLY C CA 1
ATOM 3449 C C . GLY C 1 66 ? -0.325 -20.167 34.252 1.00 60.14 48 GLY C C 1
ATOM 3450 O O . GLY C 1 66 ? 0.603 -20.951 34.456 1.00 60.87 48 GLY C O 1
ATOM 3451 N N . VAL C 1 67 ? -1.127 -20.246 33.209 1.00 60.99 49 VAL C N 1
ATOM 3452 C CA . VAL C 1 67 ? -1.088 -21.362 32.287 1.00 61.04 49 VAL C CA 1
ATOM 3453 C C . VAL C 1 67 ? -0.403 -20.888 31.007 1.00 62.15 49 VAL C C 1
ATOM 3454 O O . VAL C 1 67 ? -0.549 -19.732 30.642 1.00 63.11 49 VAL C O 1
ATOM 3458 N N . PRO C 1 68 ? 0.399 -21.765 30.360 1.00 61.92 50 PRO C N 1
ATOM 3459 C CA . PRO C 1 68 ? 0.959 -21.420 29.057 1.00 62.46 50 PRO C CA 1
ATOM 3460 C C . PRO C 1 68 ? -0.160 -21.108 28.108 1.00 62.25 50 PRO C C 1
ATOM 3461 O O . PRO C 1 68 ? -1.094 -21.889 27.977 1.00 60.42 50 PRO C O 1
ATOM 3465 N N . PHE C 1 69 ? -0.075 -19.960 27.450 1.00 63.54 51 PHE C N 1
ATOM 3466 C CA . PHE C 1 69 ? -1.208 -19.467 26.632 1.00 64.28 51 PHE C CA 1
ATOM 3467 C C . PHE C 1 69 ? -1.515 -20.347 25.424 1.00 64.61 51 PHE C C 1
ATOM 3468 O O . PHE C 1 69 ? -2.629 -20.314 24.875 1.00 64.63 51 PHE C O 1
ATOM 3476 N N . ASN C 1 70 ? -0.522 -21.139 25.034 1.00 64.67 52 ASN C N 1
ATOM 3477 C CA . ASN C 1 70 ? -0.654 -22.073 23.913 1.00 65.99 52 ASN C CA 1
ATOM 3478 C C . ASN C 1 70 ? -1.488 -23.295 24.283 1.00 63.09 52 ASN C C 1
ATOM 3479 O O . ASN C 1 70 ? -1.975 -24.019 23.430 1.00 63.67 52 ASN C O 1
ATOM 3484 N N . ALA C 1 71 ? -1.649 -23.485 25.576 1.00 61.32 53 ALA C N 1
ATOM 3485 C CA . ALA C 1 71 ? -2.365 -24.642 26.132 1.00 60.76 53 ALA C CA 1
ATOM 3486 C C . ALA C 1 71 ? -3.781 -24.291 26.601 1.00 60.16 53 ALA C C 1
ATOM 3487 O O . ALA C 1 71 ? -4.428 -25.055 27.297 1.00 62.42 53 ALA C O 1
ATOM 3489 N N . LEU C 1 72 ? -4.245 -23.121 26.185 1.00 60.91 54 LEU C N 1
ATOM 3490 C CA . LEU C 1 72 ? -5.560 -22.606 26.573 1.00 57.77 54 LEU C CA 1
ATOM 3491 C C . LEU C 1 72 ? -6.591 -22.862 25.469 1.00 55.88 54 LEU C C 1
ATOM 3492 O O . LEU C 1 72 ? -6.233 -22.964 24.312 1.00 55.67 54 LEU C O 1
ATOM 3497 N N . PRO C 1 73 ? -7.886 -22.929 25.818 1.00 55.28 55 PRO C N 1
ATOM 3498 C CA . PRO C 1 73 ? -8.903 -22.890 24.745 1.00 54.20 55 PRO C CA 1
ATOM 3499 C C . PRO C 1 73 ? -8.828 -21.615 23.906 1.00 53.84 55 PRO C C 1
ATOM 3500 O O . PRO C 1 73 ? -8.611 -20.504 24.398 1.00 53.69 55 PRO C O 1
ATOM 3504 N N . HIS C 1 74 ? -8.988 -21.837 22.625 1.00 54.12 56 HIS C N 1
ATOM 3505 C CA . HIS C 1 74 ? -8.873 -20.824 21.611 1.00 55.37 56 HIS C CA 1
ATOM 3506 C C . HIS C 1 74 ? -10.161 -20.643 20.863 1.00 56.81 56 HIS C C 1
ATOM 3507 O O . HIS C 1 74 ? -10.978 -21.559 20.721 1.00 56.47 56 HIS C O 1
ATOM 3514 N N . SER C 1 75 ? -10.313 -19.425 20.382 1.00 58.01 57 SER C N 1
ATOM 3515 C CA . SER C 1 75 ? -11.394 -19.058 19.483 1.00 57.34 57 SER C CA 1
ATOM 3516 C C . SER C 1 75 ? -10.822 -18.538 18.181 1.00 57.21 57 SER C C 1
ATOM 3517 O O . SER C 1 75 ? -9.846 -17.765 18.167 1.00 55.06 57 SER C O 1
ATOM 3520 N N . ALA C 1 76 ? -11.465 -18.963 17.096 1.00 55.91 58 ALA C N 1
ATOM 3521 C CA . ALA C 1 76 ? -11.139 -18.493 15.738 1.00 57.51 58 ALA C CA 1
ATOM 3522 C C . ALA C 1 76 ? -11.636 -17.060 15.578 1.00 56.49 58 ALA C C 1
ATOM 3523 O O . ALA C 1 76 ? -12.768 -16.733 15.905 1.00 57.06 58 ALA C O 1
ATOM 3525 N N . VAL C 1 77 ? -10.732 -16.210 15.141 1.00 57.12 59 VAL C N 1
ATOM 3526 C CA . VAL C 1 77 ? -11.032 -14.810 14.863 1.00 57.82 59 VAL C CA 1
ATOM 3527 C C . VAL C 1 77 ? -10.672 -14.555 13.416 1.00 58.09 59 VAL C C 1
ATOM 3528 O O . VAL C 1 77 ? -9.536 -14.782 13.035 1.00 58.71 59 VAL C O 1
ATOM 3532 N N . PRO C 1 78 ? -11.628 -14.077 12.610 1.00 58.60 60 PRO C N 1
ATOM 3533 C CA . PRO C 1 78 ? -11.305 -13.638 11.253 1.00 59.48 60 PRO C CA 1
ATOM 3534 C C . PRO C 1 78 ? -10.106 -12.712 11.187 1.00 60.25 60 PRO C C 1
ATOM 3535 O O . PRO C 1 78 ? -9.920 -11.845 12.025 1.00 60.11 60 PRO C O 1
ATOM 3539 N N . GLU C 1 79 ? -9.312 -12.938 10.158 1.00 61.67 61 GLU C N 1
ATOM 3540 C CA . GLU C 1 79 ? -8.049 -12.232 9.896 1.00 62.98 61 GLU C CA 1
ATOM 3541 C C . GLU C 1 79 ? -6.966 -12.463 10.940 1.00 63.96 61 GLU C C 1
ATOM 3542 O O . GLU C 1 79 ? -5.808 -12.491 10.600 1.00 66.23 61 GLU C O 1
ATOM 3548 N N . TYR C 1 80 ? -7.331 -12.647 12.206 1.00 64.27 62 TYR C N 1
ATOM 3549 C CA . TYR C 1 80 ? -6.308 -12.851 13.257 1.00 61.84 62 TYR C CA 1
ATOM 3550 C C . TYR C 1 80 ? -5.999 -14.308 13.506 1.00 61.57 62 TYR C C 1
ATOM 3551 O O . TYR C 1 80 ? -4.915 -14.642 13.947 1.00 62.36 62 TYR C O 1
ATOM 3560 N N . GLY C 1 81 ? -6.981 -15.153 13.239 1.00 58.72 63 GLY C N 1
ATOM 3561 C CA . GLY C 1 81 ? -6.821 -16.608 13.362 1.00 60.36 63 GLY C CA 1
ATOM 3562 C C . GLY C 1 81 ? -7.262 -17.090 14.720 1.00 61.58 63 GLY C C 1
ATOM 3563 O O . GLY C 1 81 ? -8.304 -16.635 15.243 1.00 61.23 63 GLY C O 1
ATOM 3564 N N . HIS C 1 82 ? -6.460 -17.995 15.296 1.00 60.52 64 HIS C N 1
ATOM 3565 C CA . HIS C 1 82 ? -6.774 -18.613 16.606 1.00 59.72 64 HIS C CA 1
ATOM 3566 C C . HIS C 1 82 ? -6.126 -17.952 17.806 1.00 60.10 64 HIS C C 1
ATOM 3567 O O . HIS C 1 82 ? -4.900 -17.937 17.971 1.00 60.51 64 HIS C O 1
ATOM 3574 N N . ILE C 1 83 ? -7.005 -17.429 18.656 1.00 58.09 65 ILE C N 1
ATOM 3575 C CA . ILE C 1 83 ? -6.627 -16.623 19.791 1.00 57.35 65 ILE C CA 1
ATOM 3576 C C . ILE C 1 83 ? -7.214 -17.231 21.118 1.00 56.38 65 ILE C C 1
ATOM 3577 O O . ILE C 1 83 ? -8.305 -17.776 21.133 1.00 57.08 65 ILE C O 1
ATOM 3582 N N . PRO C 1 84 ? -6.463 -17.158 22.217 1.00 53.07 66 PRO C N 1
ATOM 3583 C CA . PRO C 1 84 ? -7.010 -17.531 23.478 1.00 54.09 66 PRO C CA 1
ATOM 3584 C C . PRO C 1 84 ? -8.367 -16.869 23.716 1.00 56.56 66 PRO C C 1
ATOM 3585 O O . PRO C 1 84 ? -8.529 -15.629 23.646 1.00 56.59 66 PRO C O 1
ATOM 3589 N N . SER C 1 85 ? -9.317 -17.731 23.992 1.00 55.61 67 SER C N 1
ATOM 3590 C CA . SER C 1 85 ? -10.713 -17.354 24.121 1.00 57.72 67 SER C CA 1
ATOM 3591 C C . SER C 1 85 ? -10.935 -16.355 25.229 1.00 58.66 67 SER C C 1
ATOM 3592 O O . SER C 1 85 ? -11.772 -15.442 25.093 1.00 56.36 67 SER C O 1
ATOM 3595 N N . PHE C 1 86 ? -10.139 -16.496 26.299 1.00 58.49 68 PHE C N 1
ATOM 3596 C CA . PHE C 1 86 ? -10.150 -15.513 27.381 1.00 58.94 68 PHE C CA 1
ATOM 3597 C C . PHE C 1 86 ? -9.882 -14.107 26.861 1.00 59.48 68 PHE C C 1
ATOM 3598 O O . PHE C 1 86 ? -10.563 -13.149 27.202 1.00 58.83 68 PHE C O 1
ATOM 3606 N N . LEU C 1 87 ? -8.830 -14.003 26.072 1.00 61.19 69 LEU C N 1
ATOM 3607 C CA . LEU C 1 87 ? -8.427 -12.733 25.460 1.00 60.23 69 LEU C CA 1
ATOM 3608 C C . LEU C 1 87 ? -9.498 -12.196 24.560 1.00 60.44 69 LEU C C 1
ATOM 3609 O O . LEU C 1 87 ? -9.790 -11.001 24.513 1.00 63.06 69 LEU C O 1
ATOM 3614 N N . VAL C 1 88 ? -10.074 -13.095 23.804 1.00 61.26 70 VAL C N 1
ATOM 3615 C CA . VAL C 1 88 ? -11.122 -12.705 22.891 1.00 60.10 70 VAL C CA 1
ATOM 3616 C C . VAL C 1 88 ? -12.298 -12.123 23.711 1.00 59.97 70 VAL C C 1
ATOM 3617 O O . VAL C 1 88 ? -12.767 -10.996 23.487 1.00 59.26 70 VAL C O 1
ATOM 3621 N N . ASP C 1 89 ? -12.734 -12.896 24.683 1.00 59.02 71 ASP C N 1
ATOM 3622 C CA . ASP C 1 89 ? -13.905 -12.503 25.483 1.00 60.41 71 ASP C CA 1
ATOM 3623 C C . ASP C 1 89 ? -13.671 -11.220 26.247 1.00 58.05 71 ASP C C 1
ATOM 3624 O O . ASP C 1 89 ? -14.480 -10.336 26.202 1.00 58.66 71 ASP C O 1
ATOM 3629 N N . ALA C 1 90 ? -12.545 -11.150 26.934 1.00 58.13 72 ALA C N 1
ATOM 3630 C CA . ALA C 1 90 ? -12.070 -9.918 27.616 1.00 58.15 72 ALA C CA 1
ATOM 3631 C C . ALA C 1 90 ? -12.113 -8.696 26.740 1.00 56.37 72 ALA C C 1
ATOM 3632 O O . ALA C 1 90 ? -12.726 -7.700 27.077 1.00 57.68 72 ALA C O 1
ATOM 3634 N N . CYS C 1 91 ? -11.426 -8.783 25.610 1.00 58.08 73 CYS C N 1
ATOM 3635 C CA . CYS C 1 91 ? -11.298 -7.635 24.675 1.00 56.58 73 CYS C CA 1
ATOM 3636 C C . CYS C 1 91 ? -12.656 -7.318 24.038 1.00 57.93 73 CYS C C 1
ATOM 3637 O O . CYS C 1 91 ? -13.082 -6.158 23.987 1.00 56.83 73 CYS C O 1
ATOM 3640 N N . THR C 1 92 ? -13.338 -8.371 23.613 1.00 57.69 74 THR C N 1
ATOM 3641 C CA . THR C 1 92 ? -14.707 -8.251 23.072 1.00 58.86 74 THR C CA 1
ATOM 3642 C C . THR C 1 92 ? -15.617 -7.561 24.078 1.00 59.55 74 THR C C 1
ATOM 3643 O O . THR C 1 92 ? -16.397 -6.713 23.730 1.00 61.54 74 THR C O 1
ATOM 3647 N N . SER C 1 93 ? -15.474 -7.911 25.338 1.00 59.30 75 SER C N 1
ATOM 3648 C CA . SER C 1 93 ? -16.316 -7.341 26.369 1.00 59.28 75 SER C CA 1
ATOM 3649 C C . SER C 1 93 ? -16.000 -5.868 26.642 1.00 59.78 75 SER C C 1
ATOM 3650 O O . SER C 1 93 ? -16.875 -5.120 27.081 1.00 60.43 75 SER C O 1
ATOM 3653 N N . LEU C 1 94 ? -14.758 -5.457 26.389 1.00 59.44 76 LEU C N 1
ATOM 3654 C CA . LEU C 1 94 ? -14.342 -4.046 26.620 1.00 59.14 76 LEU C CA 1
ATOM 3655 C C . LEU C 1 94 ? -14.574 -3.111 25.416 1.00 59.75 76 LEU C C 1
ATOM 3656 O O . LEU C 1 94 ? -14.392 -1.877 25.496 1.00 55.37 76 LEU C O 1
ATOM 3661 N N . GLU C 1 95 ? -15.001 -3.701 24.310 1.00 61.11 77 GLU C N 1
ATOM 3662 C CA . GLU C 1 95 ? -15.188 -2.914 23.076 1.00 63.98 77 GLU C CA 1
ATOM 3663 C C . GLU C 1 95 ? -16.140 -1.737 23.246 1.00 62.85 77 GLU C C 1
ATOM 3664 O O . GLU C 1 95 ? -15.957 -0.703 22.659 1.00 61.76 77 GLU C O 1
ATOM 3670 N N . ASP C 1 96 ? -17.166 -1.916 24.043 1.00 64.21 78 ASP C N 1
ATOM 3671 C CA . ASP C 1 96 ? -18.203 -0.869 24.177 1.00 64.35 78 ASP C CA 1
ATOM 3672 C C . ASP C 1 96 ? -17.916 0.102 25.304 1.00 62.49 78 ASP C C 1
ATOM 3673 O O . ASP C 1 96 ? -18.720 0.977 25.605 1.00 64.13 78 ASP C O 1
ATOM 3678 N N . HIS C 1 97 ? -16.740 -0.053 25.894 1.00 60.68 79 HIS C N 1
ATOM 3679 C CA . HIS C 1 97 ? -16.261 0.817 27.001 1.00 59.81 79 HIS C CA 1
ATOM 3680 C C . HIS C 1 97 ? -14.918 1.522 26.738 1.00 61.35 79 HIS C C 1
ATOM 3681 O O . HIS C 1 97 ? -14.416 2.268 27.556 1.00 59.50 79 HIS C O 1
ATOM 3688 N N . ILE C 1 98 ? -14.366 1.248 25.573 1.00 63.30 80 ILE C N 1
ATOM 3689 C CA . ILE C 1 98 ? -13.063 1.782 25.126 1.00 67.52 80 ILE C CA 1
ATOM 3690 C C . ILE C 1 98 ? -13.008 3.300 25.190 1.00 67.32 80 ILE C C 1
ATOM 3691 O O . ILE C 1 98 ? -11.991 3.931 25.434 1.00 66.06 80 ILE C O 1
ATOM 3696 N N . HIS C 1 99 ? -14.152 3.848 24.895 1.00 68.57 81 HIS C N 1
ATOM 3697 C CA . HIS C 1 99 ? -14.398 5.302 24.946 1.00 69.97 81 HIS C CA 1
ATOM 3698 C C . HIS C 1 99 ? -14.377 5.860 26.378 1.00 69.57 81 HIS C C 1
ATOM 3699 O O . HIS C 1 99 ? -14.109 7.034 26.609 1.00 69.87 81 HIS C O 1
ATOM 3706 N N . THR C 1 100 ? -14.643 4.993 27.330 1.00 70.10 82 THR C N 1
ATOM 3707 C CA . THR C 1 100 ? -14.807 5.402 28.734 1.00 70.86 82 THR C CA 1
ATOM 3708 C C . THR C 1 100 ? -13.474 5.715 29.400 1.00 70.18 82 THR C C 1
ATOM 3709 O O . THR C 1 100 ? -12.596 4.864 29.533 1.00 67.96 82 THR C O 1
ATOM 3711 N N . GLU C 1 101 ? -13.356 6.960 29.831 1.00 70.80 83 GLU C N 1
ATOM 3712 C CA . GLU C 1 101 ? -12.187 7.418 30.595 1.00 71.11 83 GLU C CA 1
ATOM 3713 C C . GLU C 1 101 ? -12.118 6.717 31.950 1.00 71.68 83 GLU C C 1
ATOM 3714 O O . GLU C 1 101 ? -13.102 6.663 32.692 1.00 72.41 83 GLU C O 1
ATOM 3720 N N . GLY C 1 102 ? -10.946 6.166 32.246 1.00 72.42 84 GLY C N 1
ATOM 3721 C CA . GLY C 1 102 ? -10.687 5.439 33.506 1.00 72.58 84 GLY C CA 1
ATOM 3722 C C . GLY C 1 102 ? -10.701 3.915 33.418 1.00 73.37 84 GLY C C 1
ATOM 3723 O O . GLY C 1 102 ? -10.497 3.209 34.408 1.00 73.72 84 GLY C O 1
ATOM 3724 N N . LEU C 1 103 ? -10.931 3.393 32.230 1.00 73.87 85 LEU C N 1
ATOM 3725 C CA . LEU C 1 103 ? -10.996 1.921 32.059 1.00 73.64 85 LEU C CA 1
ATOM 3726 C C . LEU C 1 103 ? -9.719 1.219 32.546 1.00 73.05 85 LEU C C 1
ATOM 3727 O O . LEU C 1 103 ? -9.764 0.303 33.407 1.00 71.69 85 LEU C O 1
ATOM 3732 N N . PHE C 1 104 ? -8.596 1.672 31.991 1.00 70.20 86 PHE C N 1
ATOM 3733 C CA . PHE C 1 104 ? -7.263 1.172 32.376 1.00 70.50 86 PHE C CA 1
ATOM 3734 C C . PHE C 1 104 ? -6.575 2.057 33.441 1.00 73.32 86 PHE C C 1
ATOM 3735 O O . PHE C 1 104 ? -5.874 1.565 34.343 1.00 74.53 86 PHE C O 1
ATOM 3743 N N . SER C 1 109 ? -11.907 -2.673 43.073 1.00 56.31 91 SER C N 1
ATOM 3744 C CA . SER C 1 109 ? -11.478 -3.386 44.280 1.00 56.45 91 SER C CA 1
ATOM 3745 C C . SER C 1 109 ? -10.589 -4.584 43.974 1.00 55.03 91 SER C C 1
ATOM 3746 O O . SER C 1 109 ? -10.876 -5.387 43.100 1.00 52.51 91 SER C O 1
ATOM 3748 N N . VAL C 1 110 ? -9.505 -4.689 44.725 1.00 54.79 92 VAL C N 1
ATOM 3749 C CA . VAL C 1 110 ? -8.644 -5.890 44.662 1.00 55.13 92 VAL C CA 1
ATOM 3750 C C . VAL C 1 110 ? -9.441 -7.167 45.007 1.00 54.06 92 VAL C C 1
ATOM 3751 O O . VAL C 1 110 ? -9.234 -8.218 44.458 1.00 54.29 92 VAL C O 1
ATOM 3755 N N . ILE C 1 111 ? -10.364 -7.005 45.919 1.00 53.69 93 ILE C N 1
ATOM 3756 C CA . ILE C 1 111 ? -11.199 -8.102 46.412 1.00 53.79 93 ILE C CA 1
ATOM 3757 C C . ILE C 1 111 ? -12.154 -8.548 45.322 1.00 56.07 93 ILE C C 1
ATOM 3758 O O . ILE C 1 111 ? -12.264 -9.727 45.015 1.00 56.47 93 ILE C O 1
ATOM 3763 N N . ARG C 1 112 ? -12.781 -7.563 44.693 1.00 58.14 94 ARG C N 1
ATOM 3764 C CA . ARG C 1 112 ? -13.747 -7.803 43.608 1.00 58.11 94 ARG C CA 1
ATOM 3765 C C . ARG C 1 112 ? -13.062 -8.408 42.401 1.00 56.56 94 ARG C C 1
ATOM 3766 O O . ARG C 1 112 ? -13.593 -9.324 41.774 1.00 56.79 94 ARG C O 1
ATOM 3774 N N . LEU C 1 113 ? -11.863 -7.914 42.117 1.00 53.49 95 LEU C N 1
ATOM 3775 C CA . LEU C 1 113 ? -11.046 -8.402 40.979 1.00 55.86 95 LEU C CA 1
ATOM 3776 C C . LEU C 1 113 ? -10.619 -9.862 41.141 1.00 55.34 95 LEU C C 1
ATOM 3777 O O . LEU C 1 113 ? -10.555 -10.627 40.163 1.00 54.26 95 LEU C O 1
ATOM 3782 N N . LYS C 1 114 ? -10.327 -10.218 42.385 1.00 53.34 96 LYS C N 1
ATOM 3783 C CA . LYS C 1 114 ? -9.928 -11.567 42.747 1.00 54.96 96 LYS C CA 1
ATOM 3784 C C . LYS C 1 114 ? -11.120 -12.525 42.630 1.00 55.09 96 LYS C C 1
ATOM 3785 O O . LYS C 1 114 ? -11.016 -13.614 42.062 1.00 55.81 96 LYS C O 1
ATOM 3791 N N . ALA C 1 115 ? -12.253 -12.110 43.169 1.00 51.66 97 ALA C N 1
ATOM 3792 C CA . ALA C 1 115 ? -13.486 -12.887 42.980 1.00 52.76 97 ALA C CA 1
ATOM 3793 C C . ALA C 1 115 ? -13.681 -13.216 41.492 1.00 52.58 97 ALA C C 1
ATOM 3794 O O . ALA C 1 115 ? -14.049 -14.324 41.141 1.00 57.45 97 ALA C O 1
ATOM 3796 N N . LEU C 1 116 ? -13.421 -12.252 40.632 1.00 52.10 98 LEU C N 1
ATOM 3797 C CA . LEU C 1 116 ? -13.677 -12.417 39.177 1.00 51.79 98 LEU C CA 1
ATOM 3798 C C . LEU C 1 116 ? -12.636 -13.347 38.526 1.00 53.69 98 LEU C C 1
ATOM 3799 O O . LEU C 1 116 ? -12.922 -14.125 37.627 1.00 52.83 98 LEU C O 1
ATOM 3804 N N . LYS C 1 117 ? -11.416 -13.238 39.008 1.00 55.23 99 LYS C N 1
ATOM 3805 C CA . LYS C 1 117 ? -10.339 -14.092 38.567 1.00 56.85 99 LYS C CA 1
ATOM 3806 C C . LYS C 1 117 ? -10.677 -15.563 38.829 1.00 56.09 99 LYS C C 1
ATOM 3807 O O . LYS C 1 117 ? -10.471 -16.428 37.980 1.00 57.01 99 LYS C O 1
ATOM 3813 N N . ASN C 1 118 ? -11.194 -15.815 40.012 1.00 54.36 100 ASN C N 1
ATOM 3814 C CA . ASN C 1 118 ? -11.533 -17.176 40.438 1.00 56.39 100 ASN C CA 1
ATOM 3815 C C . ASN C 1 118 ? -12.666 -17.775 39.614 1.00 57.31 100 ASN C C 1
ATOM 3816 O O . ASN C 1 118 ? -12.743 -18.995 39.429 1.00 58.30 100 ASN C O 1
ATOM 3821 N N . LYS C 1 119 ? -13.564 -16.908 39.167 1.00 56.73 101 LYS C N 1
ATOM 3822 C CA . LYS C 1 119 ? -14.724 -17.347 38.390 1.00 56.66 101 LYS C CA 1
ATOM 3823 C C . LYS C 1 119 ? -14.200 -17.770 37.051 1.00 55.22 101 LYS C C 1
ATOM 3824 O O . LYS C 1 119 ? -14.444 -18.896 36.605 1.00 52.57 101 LYS C O 1
ATOM 3828 N N . VAL C 1 120 ? -13.421 -16.877 36.448 1.00 55.16 102 VAL C N 1
ATOM 3829 C CA . VAL C 1 120 ? -12.766 -17.138 35.135 1.00 55.34 102 VAL C CA 1
ATOM 3830 C C . VAL C 1 120 ? -11.880 -18.386 35.149 1.00 55.63 102 VAL C C 1
ATOM 3831 O O . VAL C 1 120 ? -11.879 -19.165 34.229 1.00 57.40 102 VAL C O 1
ATOM 3835 N N . ASP C 1 121 ? -11.130 -18.564 36.217 1.00 57.85 103 ASP C N 1
ATOM 3836 C CA . ASP C 1 121 ? -10.199 -19.690 36.321 1.00 59.87 103 ASP C CA 1
ATOM 3837 C C . ASP C 1 121 ? -10.931 -21.035 36.378 1.00 62.61 103 ASP C C 1
ATOM 3838 O O . ASP C 1 121 ? -10.317 -22.089 36.208 1.00 64.13 103 ASP C O 1
ATOM 3843 N N . HIS C 1 122 ? -12.232 -20.969 36.647 1.00 62.55 104 HIS C N 1
ATOM 3844 C CA . HIS C 1 122 ? -13.109 -22.139 36.692 1.00 63.17 104 HIS C CA 1
ATOM 3845 C C . HIS C 1 122 ? -14.280 -22.022 35.696 1.00 62.93 104 HIS C C 1
ATOM 3846 O O . HIS C 1 122 ? -15.358 -22.574 35.875 1.00 60.93 104 HIS C O 1
ATOM 3853 N N . GLY C 1 123 ? -14.019 -21.295 34.629 1.00 64.12 105 GLY C N 1
ATOM 3854 C CA . GLY C 1 123 ? -14.988 -21.121 33.537 1.00 66.76 105 GLY C CA 1
ATOM 3855 C C . GLY C 1 123 ? -16.378 -20.631 33.923 1.00 69.08 105 GLY C C 1
ATOM 3856 O O . GLY C 1 123 ? -17.372 -21.027 33.340 1.00 70.49 105 GLY C O 1
ATOM 3857 N N . GLU C 1 124 ? -16.429 -19.774 34.929 1.00 70.48 106 GLU C N 1
ATOM 3858 C CA . GLU C 1 124 ? -17.679 -19.136 35.363 1.00 69.44 106 GLU C CA 1
ATOM 3859 C C . GLU C 1 124 ? -17.569 -17.635 35.142 1.00 70.07 106 GLU C C 1
ATOM 3860 O O . GLU C 1 124 ? -18.228 -16.826 35.787 1.00 69.82 106 GLU C O 1
ATOM 3866 N N . GLY C 1 125 ? -16.710 -17.286 34.215 1.00 71.79 107 GLY C N 1
ATOM 3867 C CA . GLY C 1 125 ? -16.406 -15.882 33.899 1.00 74.68 107 GLY C CA 1
ATOM 3868 C C . GLY C 1 125 ? -17.509 -14.843 33.817 1.00 75.78 107 GLY C C 1
ATOM 3869 O O . GLY C 1 125 ? -17.505 -13.860 34.559 1.00 76.76 107 GLY C O 1
ATOM 3870 N N . CYS C 1 126 ? -18.423 -15.040 32.878 1.00 76.74 108 CYS C N 1
ATOM 3871 C CA . CYS C 1 126 ? -19.458 -14.038 32.566 1.00 76.37 108 CYS C CA 1
ATOM 3872 C C . CYS C 1 126 ? -18.851 -12.635 32.328 1.00 74.71 108 CYS C C 1
ATOM 3873 O O . CYS C 1 126 ? -19.267 -11.640 32.913 1.00 73.33 108 CYS C O 1
ATOM 3876 N N . LEU C 1 127 ? -17.861 -12.580 31.447 1.00 73.42 109 LEU C N 1
ATOM 3877 C CA . LEU C 1 127 ? -17.107 -11.315 31.210 1.00 73.30 109 LEU C CA 1
ATOM 3878 C C . LEU C 1 127 ? -17.938 -10.151 30.662 1.00 73.99 109 LEU C C 1
ATOM 3879 O O . LEU C 1 127 ? -17.678 -8.998 30.981 1.00 74.97 109 LEU C O 1
ATOM 3884 N N . SER C 1 128 ? -18.937 -10.464 29.852 1.00 75.49 110 SER C N 1
ATOM 3885 C CA . SER C 1 128 ? -19.786 -9.404 29.222 1.00 75.04 110 SER C CA 1
ATOM 3886 C C . SER C 1 128 ? -20.430 -8.502 30.287 1.00 74.60 110 SER C C 1
ATOM 3887 O O . SER C 1 128 ? -20.370 -7.266 30.232 1.00 75.63 110 SER C O 1
ATOM 3889 N N . SER C 1 129 ? -21.030 -9.148 31.264 1.00 73.67 111 SER C N 1
ATOM 3890 C CA . SER C 1 129 ? -21.775 -8.451 32.338 1.00 72.61 111 SER C CA 1
ATOM 3891 C C . SER C 1 129 ? -20.898 -7.916 33.469 1.00 71.22 111 SER C C 1
ATOM 3892 O O . SER C 1 129 ? -21.423 -7.420 34.468 1.00 73.03 111 SER C O 1
ATOM 3894 N N . ALA C 1 130 ? -19.577 -8.001 33.306 1.00 69.71 112 ALA C N 1
ATOM 3895 C CA . ALA C 1 130 ? -18.613 -7.651 34.394 1.00 68.26 112 ALA C CA 1
ATOM 3896 C C . ALA C 1 130 ? -18.1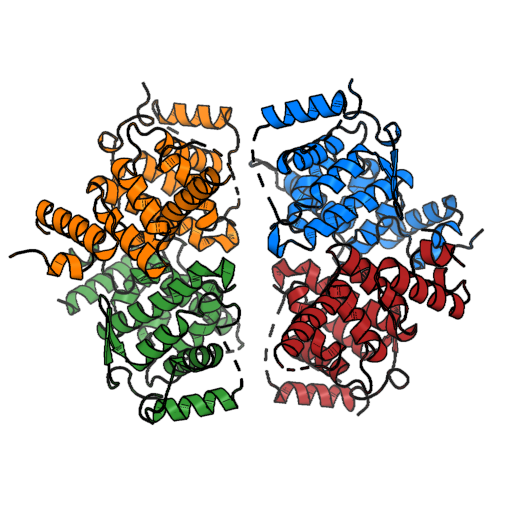48 -6.199 34.317 1.00 67.55 112 ALA C C 1
ATOM 3897 O O . ALA C 1 130 ? -18.035 -5.638 33.227 1.00 67.23 112 ALA C O 1
ATOM 3899 N N . PRO C 1 131 ? -17.856 -5.572 35.472 1.00 67.10 113 PRO C N 1
ATOM 3900 C CA . PRO C 1 131 ? -17.444 -4.165 35.373 1.00 66.37 113 PRO C CA 1
ATOM 3901 C C . PRO C 1 131 ? -16.233 -3.998 34.467 1.00 65.71 113 PRO C C 1
ATOM 3902 O O . PRO C 1 131 ? -15.279 -4.782 34.560 1.00 66.33 113 PRO C O 1
ATOM 3906 N N . PRO C 1 132 ? -16.261 -2.976 33.594 1.00 64.26 114 PRO C N 1
ATOM 3907 C CA . PRO C 1 132 ? -15.145 -2.671 32.699 1.00 62.86 114 PRO C CA 1
ATOM 3908 C C . PRO C 1 132 ? -13.795 -2.695 33.372 1.00 62.28 114 PRO C C 1
ATOM 3909 O O . PRO C 1 132 ? -12.834 -3.206 32.810 1.00 59.98 114 PRO C O 1
ATOM 3913 N N . CYS C 1 133 ? -13.734 -2.134 34.573 1.00 62.21 115 CYS C N 1
ATOM 3914 C CA . CYS C 1 133 ? -12.433 -1.893 35.237 1.00 62.86 115 CYS C CA 1
ATOM 3915 C C . CYS C 1 133 ? -11.834 -3.213 35.678 1.00 59.80 115 CYS C C 1
ATOM 3916 O O . CYS C 1 133 ? -10.631 -3.399 35.669 1.00 58.95 115 CYS C O 1
ATOM 3919 N N . ASP C 1 134 ? -12.705 -4.141 36.022 1.00 57.35 116 ASP C N 1
ATOM 3920 C CA . ASP C 1 134 ? -12.276 -5.494 36.433 1.00 56.43 116 ASP C CA 1
ATOM 3921 C C . ASP C 1 134 ? -11.734 -6.313 35.260 1.00 56.25 116 ASP C C 1
ATOM 3922 O O . ASP C 1 134 ? -10.746 -7.031 35.384 1.00 56.25 116 ASP C O 1
ATOM 3927 N N . ILE C 1 135 ? -12.353 -6.166 34.103 1.00 56.56 117 ILE C N 1
ATOM 3928 C CA . ILE C 1 135 ? -11.878 -6.899 32.919 1.00 56.98 117 ILE C CA 1
ATOM 3929 C C . ILE C 1 135 ? -10.491 -6.399 32.550 1.00 57.14 117 ILE C C 1
ATOM 3930 O O . ILE C 1 135 ? -9.605 -7.186 32.263 1.00 58.86 117 ILE C O 1
ATOM 3935 N N . ALA C 1 136 ? -10.313 -5.080 32.627 1.00 56.89 118 ALA C N 1
ATOM 3936 C CA . ALA C 1 136 ? -9.014 -4.425 32.343 1.00 57.31 118 ALA C CA 1
ATOM 3937 C C . ALA C 1 136 ? -7.928 -4.941 33.254 1.00 55.66 118 ALA C C 1
ATOM 3938 O O . ALA C 1 136 ? -6.837 -5.248 32.829 1.00 58.70 118 ALA C O 1
ATOM 3940 N N . GLY C 1 137 ? -8.241 -4.964 34.531 1.00 53.54 119 GLY C N 1
ATOM 3941 C CA . GLY C 1 137 ? -7.338 -5.522 35.557 1.00 52.97 119 GLY C CA 1
ATOM 3942 C C . GLY C 1 137 ? -6.950 -6.969 35.256 1.00 53.31 119 GLY C C 1
ATOM 3943 O O . GLY C 1 137 ? -5.799 -7.354 35.425 1.00 54.46 119 GLY C O 1
ATOM 3944 N N . LEU C 1 138 ? -7.925 -7.764 34.816 1.00 52.86 120 LEU C N 1
ATOM 3945 C CA . LEU C 1 138 ? -7.678 -9.213 34.518 1.00 54.55 120 LEU C CA 1
ATOM 3946 C C . LEU C 1 138 ? -6.749 -9.374 33.276 1.00 55.43 120 LEU C C 1
ATOM 3947 O O . LEU C 1 138 ? -5.955 -10.335 33.179 1.00 53.81 120 LEU C O 1
ATOM 3952 N N . LEU C 1 139 ? -6.838 -8.413 32.366 1.00 53.88 121 LEU C N 1
ATOM 3953 C CA . LEU C 1 139 ? -5.965 -8.429 31.169 1.00 56.79 121 LEU C CA 1
ATOM 3954 C C . LEU C 1 139 ? -4.483 -8.195 31.538 1.00 59.63 121 LEU C C 1
ATOM 3955 O O . LEU C 1 139 ? -3.573 -8.899 31.083 1.00 59.47 121 LEU C O 1
ATOM 3960 N N . LYS C 1 140 ? -4.258 -7.210 32.387 1.00 61.16 122 LYS C N 1
ATOM 3961 C CA . LYS C 1 140 ? -2.894 -6.977 32.915 1.00 62.11 122 LYS C CA 1
ATOM 3962 C C . LYS C 1 140 ? -2.432 -8.251 33.617 1.00 61.88 122 LYS C C 1
ATOM 3963 O O . LYS C 1 140 ? -1.372 -8.799 33.362 1.00 63.76 122 LYS C O 1
ATOM 3969 N N . GLN C 1 141 ? -3.264 -8.684 34.533 1.00 61.12 123 GLN C N 1
ATOM 3970 C CA . GLN C 1 141 ? -2.959 -9.842 35.349 1.00 62.01 123 GLN C CA 1
ATOM 3971 C C . GLN C 1 141 ? -2.688 -11.073 34.504 1.00 60.23 123 GLN C C 1
ATOM 3972 O O . GLN C 1 141 ? -1.713 -11.753 34.708 1.00 58.50 123 GLN C O 1
ATOM 3978 N N . PHE C 1 142 ? -3.560 -11.333 33.535 1.00 61.08 124 PHE C N 1
ATOM 3979 C CA . PHE C 1 142 ? -3.291 -12.388 32.507 1.00 61.15 124 PHE C CA 1
ATOM 3980 C C . PHE C 1 142 ? -1.836 -12.358 31.951 1.00 58.85 124 PHE C C 1
ATOM 3981 O O . PHE C 1 142 ? -1.117 -13.333 32.031 1.00 56.63 124 PHE C O 1
ATOM 3989 N N . PHE C 1 143 ? -1.397 -11.232 31.421 1.00 56.57 125 PHE C N 1
ATOM 3990 C CA . PHE C 1 143 ? -0.032 -11.191 30.855 1.00 56.99 125 PHE C CA 1
ATOM 3991 C C . PHE C 1 143 ? 1.041 -11.351 31.926 1.00 57.55 125 PHE C C 1
ATOM 3992 O O . PHE C 1 143 ? 2.049 -12.003 31.721 1.00 57.02 125 PHE C O 1
ATOM 4000 N N . ARG C 1 144 ? 0.762 -10.778 33.089 1.00 58.27 126 ARG C N 1
ATOM 4001 C CA . ARG C 1 144 ? 1.672 -10.809 34.227 1.00 59.35 126 ARG C CA 1
ATOM 4002 C C . ARG C 1 144 ? 2.026 -12.208 34.667 1.00 60.45 126 ARG C C 1
ATOM 4003 O O . ARG C 1 144 ? 3.178 -12.475 35.098 1.00 60.00 126 ARG C O 1
ATOM 4011 N N . GLU C 1 145 ? 1.018 -13.083 34.613 1.00 58.35 127 GLU C N 1
ATOM 4012 C CA . GLU C 1 145 ? 1.108 -14.391 35.243 1.00 58.75 127 GLU C CA 1
ATOM 4013 C C . GLU C 1 145 ? 1.439 -15.518 34.308 1.00 57.31 127 GLU C C 1
ATOM 4014 O O . GLU C 1 145 ? 1.448 -16.684 34.712 1.00 59.31 127 GLU C O 1
ATOM 4020 N N . LEU C 1 146 ? 1.715 -15.171 33.064 1.00 57.13 128 LEU C N 1
ATOM 4021 C CA . LEU C 1 146 ? 2.101 -16.170 32.056 1.00 54.26 128 LEU C CA 1
ATOM 4022 C C . LEU C 1 146 ? 3.390 -16.791 32.532 1.00 55.67 128 LEU C C 1
ATOM 4023 O O . LEU C 1 146 ? 4.256 -16.087 33.078 1.00 54.96 128 LEU C O 1
ATOM 4028 N N . PRO C 1 147 ? 3.548 -18.112 32.353 1.00 57.54 129 PRO C N 1
ATOM 4029 C CA . PRO C 1 147 ? 4.778 -18.706 32.900 1.00 58.62 129 PRO C CA 1
ATOM 4030 C C . PRO C 1 147 ? 6.040 -18.025 32.358 1.00 59.54 129 PRO C C 1
ATOM 4031 O O . PRO C 1 147 ? 6.968 -17.722 33.101 1.00 59.48 129 PRO C O 1
ATOM 4035 N N . GLU C 1 148 ? 6.026 -17.806 31.056 1.00 60.96 130 GLU C N 1
ATOM 4036 C CA . GLU C 1 148 ? 7.061 -17.058 30.338 1.00 61.84 130 GLU C CA 1
ATOM 4037 C C . GLU C 1 148 ? 6.466 -15.741 29.798 1.00 60.98 130 GLU C C 1
ATOM 4038 O O . GLU C 1 148 ? 5.297 -15.697 29.436 1.00 61.10 130 GLU C O 1
ATOM 4040 N N . PRO C 1 149 ? 7.264 -14.657 29.768 1.00 61.36 131 PRO C N 1
ATOM 4041 C CA . PRO C 1 149 ? 6.742 -13.394 29.233 1.00 61.44 131 PRO C CA 1
ATOM 4042 C C . PRO C 1 149 ? 6.396 -13.486 27.772 1.00 60.38 131 PRO C C 1
ATOM 4043 O O . PRO C 1 149 ? 7.096 -14.111 27.011 1.00 59.71 131 PRO C O 1
ATOM 4047 N N . ILE C 1 150 ? 5.301 -12.855 27.396 1.00 62.41 132 ILE C N 1
ATOM 4048 C CA . ILE C 1 150 ? 4.814 -12.923 25.998 1.00 62.40 132 ILE C CA 1
ATOM 4049 C C . ILE C 1 150 ? 5.835 -12.287 25.018 1.00 63.05 132 ILE C C 1
ATOM 4050 O O . ILE C 1 150 ? 6.034 -12.759 23.900 1.00 61.81 132 ILE C O 1
ATOM 4055 N N . LEU C 1 151 ? 6.473 -11.222 25.484 1.00 63.43 133 LEU C N 1
ATOM 4056 C CA . LEU C 1 151 ? 7.677 -10.673 24.843 1.00 62.68 133 LEU C CA 1
ATOM 4057 C C . LEU C 1 151 ? 8.890 -11.309 25.525 1.00 63.90 133 LEU C C 1
ATOM 4058 O O . LEU C 1 151 ? 9.222 -10.942 26.668 1.00 61.09 133 LEU C O 1
ATOM 4063 N N . PRO C 1 152 ? 9.547 -12.275 24.839 1.00 64.71 134 PRO C N 1
ATOM 4064 C CA . PRO C 1 152 ? 10.578 -13.111 25.475 1.00 65.16 134 PRO C CA 1
ATOM 4065 C C . PRO C 1 152 ? 11.828 -12.361 25.921 1.00 64.73 134 PRO C C 1
ATOM 4066 O O . PRO C 1 152 ? 12.282 -11.393 25.277 1.00 62.43 134 PRO C O 1
ATOM 4070 N N . ALA C 1 153 ? 12.368 -12.869 27.016 1.00 64.26 135 ALA C N 1
ATOM 4071 C CA . ALA C 1 153 ? 13.542 -12.291 27.700 1.00 65.55 135 ALA C CA 1
ATOM 4072 C C . ALA C 1 153 ? 14.736 -12.050 26.774 1.00 65.64 135 ALA C C 1
ATOM 4073 O O . ALA C 1 153 ? 15.454 -11.076 26.921 1.00 65.92 135 ALA C O 1
ATOM 4075 N N . ASP C 1 154 ? 14.892 -12.921 25.787 1.00 67.36 136 ASP C N 1
ATOM 4076 C CA . ASP C 1 154 ? 16.050 -12.881 24.849 1.00 67.08 136 ASP C CA 1
ATOM 4077 C C . ASP C 1 154 ? 15.977 -11.722 23.845 1.00 65.79 136 ASP C C 1
ATOM 4078 O O . ASP C 1 154 ? 16.996 -11.278 23.283 1.00 66.94 136 ASP C O 1
ATOM 4080 N N . LEU C 1 155 ? 14.770 -11.248 23.614 1.00 63.41 137 LEU C N 1
ATOM 4081 C CA . LEU C 1 155 ? 14.539 -10.112 22.708 1.00 62.44 137 LEU C CA 1
ATOM 4082 C C . LEU C 1 155 ? 14.510 -8.781 23.450 1.00 62.22 137 LEU C C 1
ATOM 4083 O O . LEU C 1 155 ? 14.455 -7.718 22.835 1.00 60.32 137 LEU C O 1
ATOM 4088 N N . HIS C 1 156 ? 14.584 -8.855 24.778 1.00 62.83 138 HIS C N 1
ATOM 4089 C CA . HIS C 1 156 ? 14.357 -7.670 25.637 1.00 63.48 138 HIS C CA 1
ATOM 4090 C C . HIS C 1 156 ? 15.441 -6.608 25.415 1.00 63.35 138 HIS C C 1
ATOM 4091 O O . HIS C 1 156 ? 15.153 -5.443 25.149 1.00 64.83 138 HIS C O 1
ATOM 4098 N N . GLU C 1 157 ? 16.681 -7.044 25.496 1.00 62.41 139 GLU C N 1
ATOM 4099 C CA . GLU C 1 157 ? 17.836 -6.143 25.328 1.00 62.49 139 GLU C CA 1
ATOM 4100 C C . GLU C 1 157 ? 17.796 -5.498 23.958 1.00 62.00 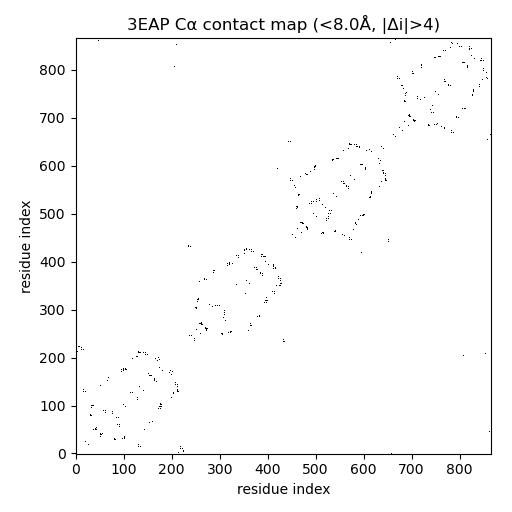139 GLU C C 1
ATOM 4101 O O . GLU C 1 157 ? 17.855 -4.264 23.808 1.00 61.17 139 GLU C O 1
ATOM 4103 N N . ALA C 1 158 ? 17.662 -6.346 22.953 1.00 60.46 140 ALA C N 1
ATOM 4104 C CA . ALA C 1 158 ? 17.619 -5.855 21.560 1.00 59.53 140 ALA C CA 1
ATOM 4105 C C . ALA C 1 158 ? 16.514 -4.814 21.380 1.00 58.42 140 ALA C C 1
ATOM 4106 O O . ALA C 1 158 ? 16.703 -3.778 20.733 1.00 58.60 140 ALA C O 1
ATOM 4108 N N . LEU C 1 159 ? 15.381 -5.078 22.001 1.00 58.00 141 LEU C N 1
ATOM 4109 C CA . LEU C 1 159 ? 14.208 -4.183 21.897 1.00 57.57 141 LEU C CA 1
ATOM 4110 C C . LEU C 1 159 ? 14.473 -2.850 22.561 1.00 57.38 141 LEU C C 1
ATOM 4111 O O . LEU C 1 159 ? 14.091 -1.814 22.060 1.00 58.55 141 LEU C O 1
ATOM 4116 N N . LEU C 1 160 ? 15.160 -2.894 23.688 1.00 58.03 142 LEU C N 1
ATOM 4117 C CA . LEU C 1 160 ? 15.589 -1.664 24.386 1.00 58.10 142 LEU C CA 1
ATOM 4118 C C . LEU C 1 160 ? 16.599 -0.881 23.526 1.00 58.05 142 LEU C C 1
ATOM 4119 O O . LEU C 1 160 ? 16.493 0.334 23.337 1.00 57.52 142 LEU C O 1
ATOM 4124 N N . LYS C 1 161 ? 17.559 -1.602 22.980 1.00 57.68 143 LYS C N 1
ATOM 4125 C CA . LYS C 1 161 ? 18.517 -0.997 22.041 1.00 58.87 143 LYS C CA 1
ATOM 4126 C C . LYS C 1 161 ? 17.819 -0.255 20.903 1.00 58.81 143 LYS C C 1
ATOM 4127 O O . LYS C 1 161 ? 18.170 0.884 20.584 1.00 59.34 143 LYS C O 1
ATOM 4133 N N . ALA C 1 162 ? 16.819 -0.903 20.307 1.00 57.71 144 ALA C N 1
ATOM 4134 C CA . ALA C 1 162 ? 15.973 -0.265 19.252 1.00 57.21 144 ALA C CA 1
ATOM 4135 C C . ALA C 1 162 ? 15.435 1.110 19.645 1.00 57.67 144 ALA C C 1
ATOM 4136 O O . ALA C 1 162 ? 15.449 2.030 18.871 1.00 56.38 144 ALA C O 1
ATOM 4138 N N . GLN C 1 163 ? 14.989 1.247 20.880 1.00 59.80 145 GLN C N 1
ATOM 4139 C CA . GLN C 1 163 ? 14.371 2.523 21.349 1.00 61.07 145 GLN C CA 1
ATOM 4140 C C . GLN C 1 163 ? 15.352 3.682 21.544 1.00 62.08 145 GLN C C 1
ATOM 4141 O O . GLN C 1 163 ? 14.941 4.841 21.689 1.00 60.02 145 GLN C O 1
ATOM 4147 N N . GLN C 1 164 ? 16.638 3.343 21.546 1.00 62.43 146 GLN C N 1
ATOM 4148 C CA . GLN C 1 164 ? 17.719 4.326 21.675 1.00 64.73 146 GLN C CA 1
ATOM 4149 C C . GLN C 1 164 ? 18.197 4.827 20.324 1.00 64.22 146 GLN C C 1
ATOM 4150 O O . GLN C 1 164 ? 19.023 5.725 20.238 1.00 64.86 146 GLN C O 1
ATOM 4156 N N . LEU C 1 165 ? 17.637 4.254 19.271 1.00 64.67 147 LEU C N 1
ATOM 4157 C CA . LEU C 1 165 ? 17.986 4.640 17.881 1.00 64.32 147 LEU C CA 1
ATOM 4158 C C . LEU C 1 165 ? 17.297 5.942 17.543 1.00 64.46 147 LEU C C 1
ATOM 4159 O O . LEU C 1 165 ? 16.503 6.479 18.322 1.00 65.78 147 LEU C O 1
ATOM 4164 N N . GLY C 1 166 ? 17.584 6.428 16.355 1.00 64.01 148 GLY C N 1
ATOM 4165 C CA . GLY C 1 166 ? 16.881 7.576 15.800 1.00 65.52 148 GLY C CA 1
ATOM 4166 C C . GLY C 1 166 ? 15.385 7.372 15.638 1.00 67.32 148 GLY C C 1
ATOM 4167 O O . GLY C 1 166 ? 14.838 6.279 15.798 1.00 64.46 148 GLY C O 1
ATOM 4168 N N . THR C 1 167 ? 14.742 8.464 15.275 1.00 70.14 149 THR C N 1
ATOM 4169 C CA . THR C 1 167 ? 13.266 8.562 15.253 1.00 71.23 149 THR C CA 1
ATOM 4170 C C . THR C 1 167 ? 12.605 7.610 14.273 1.00 71.22 149 THR C C 1
ATOM 4171 O O . THR C 1 167 ? 11.689 6.836 14.605 1.00 69.16 149 THR C O 1
ATOM 4173 N N . GLU C 1 168 ? 13.083 7.724 13.045 1.00 72.18 150 GLU C N 1
ATOM 4174 C CA . GLU C 1 168 ? 12.607 6.918 11.913 1.00 72.99 150 GLU C CA 1
ATOM 4175 C C . GLU C 1 168 ? 13.291 5.569 11.874 1.00 72.20 150 GLU C C 1
ATOM 4176 O O . GLU C 1 168 ? 13.127 4.813 10.919 1.00 75.75 150 GLU C O 1
ATOM 4182 N N . GLU C 1 169 ? 14.043 5.260 12.921 1.00 68.87 151 GLU C N 1
ATOM 4183 C CA . GLU C 1 169 ? 14.811 4.008 12.968 1.00 66.91 151 GLU C CA 1
ATOM 4184 C C . GLU C 1 169 ? 14.347 3.019 14.046 1.00 65.84 151 GLU C C 1
ATOM 4185 O O . GLU C 1 169 ? 14.284 1.813 13.805 1.00 64.74 151 GLU C O 1
ATOM 4188 N N . LYS C 1 170 ? 13.989 3.546 15.209 1.00 64.89 152 LYS C N 1
ATOM 4189 C CA . LYS C 1 170 ? 13.574 2.702 16.350 1.00 65.04 152 LYS C CA 1
ATOM 4190 C C . LYS C 1 170 ? 12.318 1.873 16.051 1.00 62.67 152 LYS C C 1
ATOM 4191 O O . LYS C 1 170 ? 12.175 0.741 16.486 1.00 60.75 152 LYS C O 1
ATOM 4196 N N . ASN C 1 171 ? 11.433 2.475 15.285 1.00 60.45 153 ASN C N 1
ATOM 4197 C CA . ASN C 1 171 ? 10.151 1.858 14.894 1.00 59.52 153 ASN C CA 1
ATOM 4198 C C . ASN C 1 171 ? 10.299 0.736 13.873 1.00 57.92 153 ASN C C 1
ATOM 4199 O O . ASN C 1 171 ? 9.697 -0.296 13.982 1.00 57.72 153 ASN C O 1
ATOM 4204 N N . LYS C 1 172 ? 11.173 0.945 12.914 1.00 59.49 154 LYS C N 1
ATOM 4205 C CA . LYS C 1 172 ? 11.527 -0.105 11.931 1.00 58.90 154 LYS C CA 1
ATOM 4206 C C . LYS C 1 172 ? 12.251 -1.253 12.607 1.00 56.81 154 LYS C C 1
ATOM 4207 O O . LYS C 1 172 ? 11.886 -2.417 12.459 1.00 57.84 154 LYS C O 1
ATOM 4211 N N . ALA C 1 173 ? 13.288 -0.906 13.347 1.00 55.46 155 ALA C N 1
ATOM 4212 C CA . ALA C 1 173 ? 14.087 -1.919 14.091 1.00 56.07 155 ALA C CA 1
ATOM 4213 C C . ALA C 1 173 ? 13.201 -2.754 15.045 1.00 55.72 155 ALA C C 1
ATOM 4214 O O . ALA C 1 173 ? 13.258 -3.984 15.087 1.00 54.69 155 ALA C O 1
ATOM 4216 N N . THR C 1 174 ? 12.362 -2.052 15.775 1.00 56.52 156 THR C N 1
ATOM 4217 C CA . THR C 1 174 ? 11.364 -2.688 16.657 1.00 56.38 156 THR C CA 1
ATOM 4218 C C . THR C 1 174 ? 10.457 -3.674 15.915 1.00 56.10 156 THR C C 1
ATOM 4219 O O . THR C 1 174 ? 10.197 -4.783 16.384 1.00 55.62 156 THR C O 1
ATOM 4223 N N . LEU C 1 175 ? 9.989 -3.251 14.747 1.00 56.36 157 LEU C N 1
ATOM 4224 C CA . LEU C 1 175 ? 9.087 -4.082 13.943 1.00 56.48 157 LEU C CA 1
ATOM 4225 C C . LEU C 1 175 ? 9.772 -5.312 13.395 1.00 56.76 157 LEU C C 1
ATOM 4226 O O . LEU C 1 175 ? 9.210 -6.400 13.380 1.00 58.94 157 LEU C O 1
ATOM 4231 N N . LEU C 1 176 ? 11.006 -5.127 12.965 1.00 57.23 158 LEU C N 1
ATOM 4232 C CA . LEU C 1 176 ? 11.836 -6.248 12.531 1.00 58.39 158 LEU C CA 1
ATOM 4233 C C . LEU C 1 176 ? 12.069 -7.274 13.672 1.00 58.47 158 LEU C C 1
ATOM 4234 O O . LEU C 1 176 ? 12.024 -8.483 13.464 1.00 60.47 158 LEU C O 1
ATOM 4239 N N . LEU C 1 177 ? 12.324 -6.771 14.865 1.00 56.45 159 LEU C N 1
ATOM 4240 C CA . LEU C 1 177 ? 12.526 -7.644 16.043 1.00 56.61 159 LEU C CA 1
ATOM 4241 C C . LEU C 1 177 ? 11.231 -8.461 16.362 1.00 55.66 159 LEU C C 1
ATOM 4242 O O . LEU C 1 177 ? 11.291 -9.599 16.806 1.00 54.27 159 LEU C O 1
ATOM 4247 N N . SER C 1 178 ? 10.083 -7.858 16.093 1.00 56.20 160 SER C N 1
ATOM 4248 C CA . SER C 1 178 ? 8.767 -8.533 16.220 1.00 56.42 160 SER C CA 1
ATOM 4249 C C . SER C 1 178 ? 8.613 -9.741 15.266 1.00 56.14 160 SER C C 1
ATOM 4250 O O . SER C 1 178 ? 7.906 -10.711 15.536 1.00 58.35 160 SER C O 1
ATOM 4253 N N . CYS C 1 179 ? 9.321 -9.699 14.167 1.00 57.66 161 CYS C N 1
ATOM 4254 C CA . CYS C 1 179 ? 9.246 -10.779 13.171 1.00 57.96 161 CYS C CA 1
ATOM 4255 C C . CYS C 1 179 ? 10.062 -11.973 13.606 1.00 57.08 161 CYS C C 1
ATOM 4256 O O . CYS C 1 179 ? 10.040 -13.011 12.972 1.00 58.91 161 CYS C O 1
ATOM 4259 N N . LEU C 1 180 ? 10.775 -11.819 14.698 1.00 58.06 162 LEU C N 1
ATOM 4260 C CA . LEU C 1 180 ? 11.534 -12.932 15.300 1.00 57.76 162 LEU C CA 1
ATOM 4261 C C . LEU C 1 180 ? 10.771 -13.756 16.312 1.00 58.44 162 LEU C C 1
ATOM 4262 O O . LEU C 1 180 ? 11.239 -14.825 16.698 1.00 58.51 162 LEU C O 1
ATOM 4267 N N . LEU C 1 181 ? 9.633 -13.236 16.775 1.00 58.76 163 LEU C N 1
ATOM 4268 C CA . LEU C 1 181 ? 8.775 -13.962 17.731 1.00 59.12 163 LEU C CA 1
ATOM 4269 C C . LEU C 1 181 ? 8.145 -15.144 17.021 1.00 59.12 163 LEU C C 1
ATOM 4270 O O . LEU C 1 181 ? 7.964 -15.152 15.803 1.00 60.85 163 LEU C O 1
ATOM 4275 N N . ALA C 1 182 ? 7.778 -16.121 17.813 1.00 58.04 164 ALA C N 1
ATOM 4276 C CA . ALA C 1 182 ? 7.067 -17.302 17.310 1.00 58.22 164 ALA C CA 1
ATOM 4277 C C . ALA C 1 182 ? 5.718 -16.896 16.696 1.00 59.08 164 ALA C C 1
ATOM 4278 O O . ALA C 1 182 ? 5.067 -15.907 17.113 1.00 60.52 164 ALA C O 1
ATOM 4280 N N . ASP C 1 183 ? 5.307 -17.676 15.709 1.00 59.76 165 ASP C N 1
ATOM 4281 C CA . ASP C 1 183 ? 4.098 -17.393 14.905 1.00 60.42 165 ASP C CA 1
ATOM 4282 C C . ASP C 1 183 ? 2.840 -17.179 15.752 1.00 61.27 165 ASP C C 1
A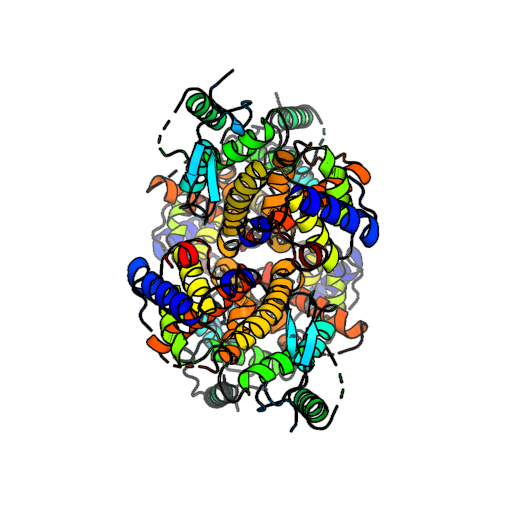TOM 4283 O O . ASP C 1 183 ? 1.991 -16.313 15.451 1.00 58.59 165 ASP C O 1
ATOM 4288 N N . HIS C 1 184 ? 2.722 -18.007 16.783 1.00 58.98 166 HIS C N 1
ATOM 4289 C CA . HIS C 1 184 ? 1.534 -18.017 17.622 1.00 61.46 166 HIS C CA 1
ATOM 4290 C C . HIS C 1 184 ? 1.538 -16.811 18.531 1.00 60.94 166 HIS C C 1
ATOM 4291 O O . HIS C 1 184 ? 0.494 -16.210 18.829 1.00 61.38 166 HIS C O 1
ATOM 4298 N N . THR C 1 185 ? 2.739 -16.446 18.949 1.00 58.00 167 THR C N 1
ATOM 4299 C CA . THR C 1 185 ? 2.949 -15.227 19.697 1.00 58.76 167 THR C CA 1
ATOM 4300 C C . THR C 1 185 ? 2.639 -14.008 18.838 1.00 57.76 167 THR C C 1
ATOM 4301 O O . THR C 1 185 ? 2.113 -13.032 19.337 1.00 58.93 167 THR C O 1
ATOM 4305 N N . VAL C 1 186 ? 2.952 -14.086 17.549 1.00 57.89 168 VAL C N 1
ATOM 4306 C CA . VAL C 1 186 ? 2.679 -12.964 16.606 1.00 56.84 168 VAL C CA 1
ATOM 4307 C C . VAL C 1 186 ? 1.190 -12.779 16.465 1.00 58.81 168 VAL C C 1
ATOM 4308 O O . VAL C 1 186 ? 0.689 -11.654 16.499 1.00 57.61 168 VAL C O 1
ATOM 4312 N N . HIS C 1 187 ? 0.496 -13.910 16.289 1.00 58.18 169 HIS C N 1
ATOM 4313 C CA . HIS C 1 187 ? -0.965 -13.933 16.169 1.00 60.03 169 HIS C CA 1
ATOM 4314 C C . HIS C 1 187 ? -1.617 -13.333 17.413 1.00 60.52 169 HIS C C 1
ATOM 4315 O O . HIS C 1 187 ? -2.465 -12.444 17.341 1.00 62.40 169 HIS C O 1
ATOM 4322 N N . VAL C 1 188 ? -1.197 -13.836 18.554 1.00 59.94 170 VAL C N 1
ATOM 4323 C CA . VAL C 1 188 ? -1.723 -13.351 19.829 1.00 60.43 170 VAL C CA 1
ATOM 4324 C C . VAL C 1 188 ? -1.421 -11.854 20.039 1.00 59.81 170 VAL C C 1
ATOM 4325 O O . VAL C 1 188 ? -2.295 -11.063 20.417 1.00 59.43 170 VAL C O 1
ATOM 4329 N N . LEU C 1 189 ? -0.186 -11.460 19.774 1.00 59.83 171 LEU C N 1
ATOM 4330 C CA . LEU C 1 189 ? 0.200 -10.045 19.988 1.00 58.28 171 LEU C CA 1
ATOM 4331 C C . LEU C 1 189 ? -0.421 -9.101 18.934 1.00 58.85 171 LEU C C 1
ATOM 4332 O O . LEU C 1 189 ? -0.762 -7.959 19.227 1.00 60.64 171 LEU C O 1
ATOM 4337 N N . ARG C 1 190 ? -0.595 -9.596 17.713 1.00 58.36 172 ARG C N 1
ATOM 4338 C CA . ARG C 1 190 ? -1.346 -8.836 16.685 1.00 58.32 172 ARG C CA 1
ATOM 4339 C C . ARG C 1 190 ? -2.804 -8.581 17.144 1.00 56.48 172 ARG C C 1
ATOM 4340 O O . ARG C 1 190 ? -3.352 -7.517 16.976 1.00 56.09 172 ARG C O 1
ATOM 4348 N N . TYR C 1 191 ? -3.413 -9.578 17.735 1.00 57.45 173 TYR C N 1
ATOM 4349 C CA . TYR C 1 191 ? -4.793 -9.416 18.223 1.00 57.82 173 TYR C CA 1
ATOM 4350 C C . TYR C 1 191 ? -4.882 -8.402 19.360 1.00 57.52 173 TYR C C 1
ATOM 4351 O O . TYR C 1 191 ? -5.699 -7.471 19.374 1.00 57.75 173 TYR C O 1
ATOM 4360 N N . PHE C 1 192 ? -4.050 -8.621 20.334 1.00 57.56 174 PHE C N 1
ATOM 4361 C CA . PHE C 1 192 ? -4.093 -7.793 21.523 1.00 60.13 174 PHE C CA 1
ATOM 4362 C C . PHE C 1 192 ? -3.675 -6.338 21.291 1.00 60.64 174 PHE C C 1
ATOM 4363 O O . PHE C 1 192 ? -4.290 -5.392 21.819 1.00 62.31 174 PHE C O 1
ATOM 4371 N N . PHE C 1 193 ? -2.635 -6.165 20.506 1.00 58.42 175 PHE C N 1
ATOM 4372 C CA . PHE C 1 193 ? -2.128 -4.816 20.242 1.00 58.20 175 PHE C CA 1
ATOM 4373 C C . PHE C 1 193 ? -3.046 -4.061 19.341 1.00 58.26 175 PHE C C 1
ATOM 4374 O O . PHE C 1 193 ? -3.093 -2.820 19.402 1.00 58.86 175 PHE C O 1
ATOM 4382 N N . ASN C 1 194 ? -3.817 -4.800 18.545 1.00 57.48 176 ASN C N 1
ATOM 4383 C CA . ASN C 1 194 ? -4.915 -4.183 17.761 1.00 57.41 176 ASN C CA 1
ATOM 4384 C C . ASN C 1 194 ? -5.936 -3.538 18.671 1.00 55.78 176 ASN C C 1
ATOM 4385 O O . ASN C 1 194 ? -6.383 -2.416 18.476 1.00 56.23 176 ASN C O 1
ATOM 4390 N N . PHE C 1 195 ? -6.274 -4.280 19.706 1.00 57.10 177 PHE C N 1
ATOM 4391 C CA . PHE C 1 195 ? -7.205 -3.808 20.703 1.00 56.72 177 PHE C CA 1
ATOM 4392 C C . PHE C 1 195 ? -6.687 -2.567 21.439 1.00 54.88 177 PHE C C 1
ATOM 4393 O O . PHE C 1 195 ? -7.387 -1.558 21.564 1.00 53.04 177 PHE C O 1
ATOM 4401 N N . LEU C 1 196 ? -5.440 -2.638 21.868 1.00 55.19 178 LEU C N 1
ATOM 4402 C CA . LEU C 1 196 ? -4.789 -1.491 22.540 1.00 54.95 178 LEU C CA 1
ATOM 4403 C C . LEU C 1 196 ? -4.689 -0.279 21.636 1.00 55.12 178 LEU C C 1
ATOM 4404 O O . LEU C 1 196 ? -4.927 0.861 22.041 1.00 54.06 178 LEU C O 1
ATOM 4409 N N . ARG C 1 197 ? -4.356 -0.553 20.387 1.00 58.27 179 ARG C N 1
ATOM 4410 C CA . ARG C 1 197 ? -4.342 0.473 19.319 1.00 56.88 179 ARG C CA 1
ATOM 4411 C C . ARG C 1 197 ? -5.682 1.193 19.169 1.00 56.92 179 ARG C C 1
ATOM 4412 O O . ARG C 1 197 ? -5.738 2.406 19.077 1.00 58.65 179 ARG C O 1
ATOM 4420 N N . ASN C 1 198 ? -6.755 0.421 19.157 1.00 56.87 180 ASN C N 1
ATOM 4421 C CA . ASN C 1 198 ? -8.127 0.967 19.048 1.00 56.17 180 ASN C CA 1
ATOM 4422 C C . ASN C 1 198 ? -8.471 1.900 20.208 1.00 56.40 180 ASN C C 1
ATOM 4423 O O . ASN C 1 198 ? -9.193 2.895 20.066 1.00 55.50 180 ASN C O 1
ATOM 4428 N N . VAL C 1 199 ? -7.925 1.555 21.356 1.00 58.74 181 VAL C N 1
ATOM 4429 C CA . VAL C 1 199 ? -8.064 2.379 22.589 1.00 59.39 181 VAL C CA 1
ATOM 4430 C C . VAL C 1 199 ? -7.308 3.702 22.414 1.00 58.96 181 VAL C C 1
ATOM 4431 O O . VAL C 1 199 ? -7.835 4.787 22.688 1.00 58.74 181 VAL C O 1
ATOM 4435 N N . SER C 1 200 ? -6.088 3.586 21.902 1.00 57.91 182 SER C N 1
ATOM 4436 C CA . SER C 1 200 ? -5.196 4.748 21.769 1.00 59.90 182 SER C CA 1
ATOM 4437 C C . SER C 1 200 ? -5.792 5.770 20.831 1.00 58.33 182 SER C C 1
ATOM 4438 O O . SER C 1 200 ? -5.793 6.954 21.116 1.00 57.96 182 SER C O 1
ATOM 4441 N N . LEU C 1 201 ? -6.370 5.280 19.746 1.00 58.51 183 LEU C N 1
ATOM 4442 C CA . LEU C 1 201 ? -6.971 6.158 18.709 1.00 57.18 183 LEU C CA 1
ATOM 4443 C C . LEU C 1 201 ? -8.221 6.896 19.164 1.00 56.96 183 LEU C C 1
ATOM 4444 O O . LEU C 1 201 ? -8.715 7.767 18.455 1.00 56.51 183 LEU C O 1
ATOM 4449 N N . ARG C 1 202 ? -8.741 6.522 20.331 1.00 56.65 184 ARG C N 1
ATOM 4450 C CA . ARG C 1 202 ? -9.866 7.229 20.960 1.00 57.64 184 ARG C CA 1
ATOM 4451 C C . ARG C 1 202 ? -9.466 8.028 22.226 1.00 57.77 184 ARG C C 1
ATOM 4452 O O . ARG C 1 202 ? -10.290 8.331 23.085 1.00 57.64 184 ARG C O 1
ATOM 4456 N N . SER C 1 203 ? -8.202 8.403 22.306 1.00 57.15 185 SER C N 1
ATOM 4457 C CA . SER C 1 203 ? -7.689 9.084 23.513 1.00 58.06 185 SER C CA 1
ATOM 4458 C C . SER C 1 203 ? -8.318 10.461 23.759 1.00 59.25 185 SER C C 1
ATOM 4459 O O . SER C 1 203 ? -8.350 10.944 24.889 1.00 59.30 185 SER C O 1
ATOM 4462 N N . SER C 1 204 ? -8.832 11.074 22.696 1.00 59.77 186 SER C N 1
ATOM 4463 C CA . SER C 1 204 ? -9.592 12.338 22.811 1.00 60.05 186 SER C CA 1
ATOM 4464 C C . SER C 1 204 ? -10.821 12.178 23.699 1.00 59.99 186 SER C C 1
ATOM 4465 O O . SER C 1 204 ? -11.279 13.125 24.341 1.00 57.82 186 SER C O 1
ATOM 4468 N N . GLU C 1 205 ? -11.340 10.959 23.708 1.00 62.00 187 GLU C N 1
ATOM 4469 C CA . GLU C 1 205 ? -12.475 10.569 24.553 1.00 62.91 187 GLU C CA 1
ATOM 4470 C C . GLU C 1 205 ? -11.982 9.967 25.842 1.00 61.83 187 GLU C C 1
ATOM 4471 O O . GLU C 1 205 ? -12.286 10.451 26.903 1.00 62.61 187 GLU C O 1
ATOM 4477 N N . ASN C 1 206 ? -11.239 8.880 25.739 1.00 61.89 188 ASN C N 1
ATOM 4478 C CA . ASN C 1 206 ? -10.881 8.080 26.936 1.00 61.86 188 ASN C CA 1
ATOM 4479 C C . ASN C 1 206 ? -9.678 8.546 27.724 1.00 61.15 188 ASN C C 1
ATOM 4480 O O . ASN C 1 206 ? -9.350 7.975 28.769 1.00 61.12 188 ASN C O 1
ATOM 4485 N N . LYS C 1 207 ? -9.037 9.584 27.220 1.00 60.59 189 LYS C N 1
ATOM 4486 C CA . LYS C 1 207 ? -7.803 10.129 27.819 1.00 60.52 189 LYS C CA 1
ATOM 4487 C C . LYS C 1 207 ? -6.686 9.095 27.982 1.00 60.55 189 LYS C C 1
ATOM 4488 O O . LYS C 1 207 ? -5.794 9.244 28.814 1.00 60.43 189 LYS C O 1
ATOM 4494 N N . MET C 1 208 ? -6.708 8.089 27.119 1.00 60.29 190 MET C N 1
ATOM 4495 C CA . MET C 1 208 ? -5.712 7.030 27.150 1.00 62.52 190 MET C CA 1
ATOM 4496 C C . MET C 1 208 ? -4.936 6.839 25.833 1.00 62.01 190 MET C C 1
ATOM 4497 O O . MET C 1 208 ? -5.238 5.970 25.015 1.00 62.79 190 MET C O 1
ATOM 4502 N N . ASP C 1 209 ? -3.893 7.623 25.670 1.00 60.66 191 ASP C N 1
ATOM 4503 C CA . ASP C 1 209 ? -3.032 7.470 24.506 1.00 59.65 191 ASP C CA 1
ATOM 4504 C C . ASP C 1 209 ? -1.986 6.396 24.755 1.00 57.94 191 ASP C C 1
ATOM 4505 O O . ASP C 1 209 ? -1.865 5.864 25.858 1.00 58.46 191 ASP C O 1
ATOM 4510 N N . SER C 1 210 ? -1.249 6.085 23.698 1.00 54.77 192 SER C N 1
ATOM 4511 C CA . SER C 1 210 ? -0.405 4.893 23.632 1.00 52.51 192 SER C CA 1
ATOM 4512 C C . SER C 1 210 ? 0.722 4.843 24.621 1.00 54.87 192 SER C C 1
ATOM 4513 O O . SER C 1 210 ? 1.143 3.745 25.043 1.00 56.08 192 SER C O 1
ATOM 4516 N N . SER C 1 211 ? 1.196 6.015 25.029 1.00 55.56 193 SER C N 1
ATOM 4517 C CA . SER C 1 211 ? 2.292 6.073 25.999 1.00 57.26 193 SER C CA 1
ATOM 4518 C C . SER C 1 211 ? 1.758 5.741 27.387 1.00 56.49 193 SER C C 1
ATOM 4519 O O . SER C 1 211 ? 2.397 5.010 28.157 1.00 55.61 193 SER C O 1
ATOM 4522 N N . ASN C 1 212 ? 0.581 6.282 27.689 1.00 56.08 194 ASN C N 1
ATOM 4523 C CA . ASN C 1 212 ? -0.096 6.014 28.982 1.00 56.67 194 ASN C CA 1
ATOM 4524 C C . ASN C 1 212 ? -0.373 4.496 29.096 1.00 57.76 194 ASN C C 1
ATOM 4525 O O . ASN C 1 212 ? 0.062 3.829 30.021 1.00 56.54 194 ASN C O 1
ATOM 4530 N N . LEU C 1 213 ? -1.091 3.986 28.101 1.00 58.25 195 LEU C N 1
ATOM 4531 C CA . LEU C 1 213 ? -1.327 2.547 27.945 1.00 58.68 195 LEU C CA 1
ATOM 4532 C C . LEU C 1 213 ? -0.070 1.719 28.099 1.00 59.92 195 LEU C C 1
ATOM 4533 O O . LEU C 1 213 ? -0.032 0.740 28.832 1.00 63.06 195 LEU C O 1
ATOM 4538 N N . ALA C 1 214 ? 0.954 2.126 27.383 1.00 61.26 196 ALA C N 1
ATOM 4539 C CA . ALA C 1 214 ? 2.262 1.427 27.391 1.00 60.37 196 ALA C CA 1
ATOM 4540 C C . ALA C 1 214 ? 2.890 1.330 28.783 1.00 59.56 196 ALA C C 1
ATOM 4541 O O . ALA C 1 214 ? 3.446 0.299 29.146 1.00 60.98 196 ALA C O 1
ATOM 4543 N N . VAL C 1 215 ? 2.807 2.417 29.538 1.00 58.50 197 VAL C N 1
ATOM 4544 C CA . VAL C 1 215 ? 3.331 2.476 30.918 1.00 58.58 197 VAL C CA 1
ATOM 4545 C C . VAL C 1 215 ? 2.586 1.493 31.819 1.00 59.07 197 VAL C C 1
ATOM 4546 O O . VAL C 1 215 ? 3.170 0.832 32.661 1.00 57.42 197 VAL C O 1
ATOM 4550 N N . ILE C 1 216 ? 1.289 1.397 31.583 1.00 59.76 198 ILE C N 1
ATOM 4551 C CA . ILE C 1 216 ? 0.420 0.483 32.311 1.00 60.52 198 ILE C CA 1
ATOM 4552 C C . ILE C 1 216 ? 0.710 -0.966 31.936 1.00 61.41 198 ILE C C 1
ATOM 4553 O O . ILE C 1 216 ? 0.726 -1.839 32.793 1.00 62.60 198 ILE C O 1
ATOM 4558 N N . PHE C 1 217 ? 0.970 -1.212 30.654 1.00 60.08 199 PHE C N 1
ATOM 4559 C CA . PHE C 1 217 ? 1.074 -2.579 30.171 1.00 58.27 199 PHE C CA 1
ATOM 4560 C C . PHE C 1 217 ? 2.467 -3.135 30.100 1.00 58.82 199 PHE C C 1
ATOM 4561 O O . PHE C 1 217 ? 2.672 -4.316 30.280 1.00 61.88 199 PHE C O 1
ATOM 4569 N N . ALA C 1 218 ? 3.434 -2.301 29.840 1.00 59.73 200 ALA C N 1
ATOM 4570 C CA . ALA C 1 218 ? 4.833 -2.793 29.696 1.00 61.53 200 ALA C CA 1
ATOM 4571 C C . ALA C 1 218 ? 5.287 -3.743 30.857 1.00 61.47 200 ALA C C 1
ATOM 4572 O O . ALA C 1 218 ? 5.873 -4.808 30.615 1.00 61.76 200 ALA C O 1
ATOM 4574 N N . PRO C 1 219 ? 5.029 -3.353 32.115 1.00 60.94 201 PRO C N 1
ATOM 4575 C CA . PRO C 1 219 ? 5.518 -4.175 33.215 1.00 60.89 201 PRO C CA 1
ATOM 4576 C C . PRO C 1 219 ? 4.893 -5.568 33.216 1.00 61.86 201 PRO C C 1
ATOM 4577 O O . PRO C 1 219 ? 5.550 -6.576 33.578 1.00 59.13 201 PRO C O 1
ATOM 4581 N N . ASN C 1 220 ? 3.634 -5.608 32.795 1.00 60.83 202 ASN C N 1
ATOM 4582 C CA . ASN C 1 220 ? 2.876 -6.847 32.780 1.00 62.24 202 ASN C CA 1
ATOM 4583 C C . ASN C 1 220 ? 3.305 -7.723 31.623 1.00 61.54 202 ASN C C 1
ATOM 4584 O O . ASN C 1 220 ? 3.430 -8.934 31.772 1.00 61.10 202 ASN C O 1
ATOM 4589 N N . LEU C 1 221 ? 3.565 -7.077 30.494 1.00 62.25 203 LEU C N 1
ATOM 4590 C CA . LEU C 1 221 ? 4.006 -7.758 29.233 1.00 61.75 203 LEU C CA 1
ATOM 4591 C C . LEU C 1 221 ? 5.455 -8.272 29.243 1.00 62.03 203 LEU C C 1
ATOM 4592 O O . LEU C 1 221 ? 5.769 -9.318 28.666 1.00 61.92 203 LEU C O 1
ATOM 4597 N N . LEU C 1 222 ? 6.316 -7.506 29.884 1.00 62.55 204 LEU C N 1
ATOM 4598 C CA . LEU C 1 222 ? 7.748 -7.837 29.995 1.00 63.16 204 LEU C CA 1
ATOM 4599 C C . LEU C 1 222 ? 8.044 -8.638 31.252 1.00 62.33 204 LEU C C 1
ATOM 4600 O O . LEU C 1 222 ? 9.045 -9.326 31.344 1.00 63.64 204 LEU C O 1
ATOM 4605 N N . GLN C 1 223 ? 7.127 -8.549 32.200 1.00 63.21 205 GLN C N 1
ATOM 4606 C CA . GLN C 1 223 ? 7.178 -9.295 33.471 1.00 62.41 205 GLN C CA 1
ATOM 4607 C C . GLN C 1 223 ? 8.371 -8.844 34.329 1.00 65.66 205 GLN C C 1
ATOM 4608 O O . GLN C 1 223 ? 9.143 -9.645 34.880 1.00 67.38 205 GLN C O 1
ATOM 4614 N N . THR C 1 224 ? 8.457 -7.524 34.440 1.00 66.64 206 THR C N 1
ATOM 4615 C CA . THR C 1 224 ? 9.511 -6.820 35.159 1.00 67.27 206 THR C CA 1
ATOM 4616 C C . THR C 1 224 ? 8.898 -6.094 36.346 1.00 67.42 206 THR C C 1
ATOM 4617 O O . THR C 1 224 ? 7.731 -5.712 36.279 1.00 68.23 206 THR C O 1
ATOM 4621 N N . MET C 1 231 ? 15.491 2.703 43.473 1.00 62.97 213 MET C N 1
ATOM 4622 C CA . MET C 1 231 ? 15.616 2.433 42.050 1.00 62.24 213 MET C CA 1
ATOM 4623 C C . MET C 1 231 ? 16.863 3.128 41.518 1.00 61.89 213 MET C C 1
ATOM 4624 O O . MET C 1 231 ? 17.049 4.340 41.679 1.00 61.22 213 MET C O 1
ATOM 4629 N N . SER C 1 232 ? 17.729 2.323 40.916 1.00 61.09 214 SER C N 1
ATOM 4630 C CA . SER C 1 232 ? 18.976 2.825 40.314 1.00 60.36 214 SER C CA 1
ATOM 4631 C C . SER C 1 232 ? 18.635 3.526 39.032 1.00 60.58 214 SER C C 1
ATOM 4632 O O . SER C 1 232 ? 17.673 3.177 38.351 1.00 60.46 214 SER C O 1
ATOM 4635 N N . SER C 1 233 ? 19.447 4.517 38.709 1.00 61.03 215 SER C N 1
ATOM 4636 C CA . SER C 1 233 ? 19.323 5.245 37.430 1.00 61.55 215 SER C CA 1
ATOM 4637 C C . SER C 1 233 ? 19.240 4.283 36.239 1.00 61.40 215 SER C C 1
ATOM 4638 O O . SER C 1 233 ? 18.551 4.543 35.249 1.00 60.33 215 SER C O 1
ATOM 4640 N N . ASN C 1 234 ? 19.944 3.165 36.373 1.00 62.08 216 ASN C N 1
ATOM 4641 C CA . ASN C 1 234 ? 20.012 2.128 35.322 1.00 62.53 216 ASN C CA 1
ATOM 4642 C C . ASN C 1 234 ? 18.682 1.433 35.076 1.00 62.83 216 ASN C C 1
ATOM 4643 O O . ASN C 1 234 ? 18.333 1.154 33.948 1.00 62.04 216 ASN C O 1
ATOM 4645 N N . THR C 1 235 ? 17.950 1.158 36.149 1.00 63.97 217 THR C N 1
ATOM 4646 C CA . THR C 1 235 ? 16.630 0.503 36.032 1.00 64.77 217 THR C CA 1
ATOM 4647 C C . THR C 1 235 ? 15.535 1.527 35.724 1.00 64.56 217 THR C C 1
ATOM 4648 O O . THR C 1 235 ? 14.468 1.191 35.213 1.00 63.45 217 THR C O 1
ATOM 4652 N N . GLU C 1 236 ? 15.827 2.783 36.028 1.00 65.27 218 GLU C N 1
ATOM 4653 C CA . GLU C 1 236 ? 14.866 3.880 35.813 1.00 66.29 218 GLU C CA 1
ATOM 4654 C C . GLU C 1 236 ? 14.728 4.176 34.330 1.00 66.50 218 GLU C C 1
ATOM 4655 O O . GLU C 1 236 ? 13.614 4.263 33.779 1.00 66.17 218 GLU C O 1
ATOM 4661 N N . LYS C 1 237 ? 15.881 4.308 33.687 1.00 66.01 219 LYS C N 1
ATOM 4662 C CA . LYS C 1 237 ? 15.954 4.427 32.207 1.00 65.22 219 LYS C CA 1
ATOM 4663 C C . LYS C 1 237 ? 15.419 3.170 31.504 1.00 65.23 219 LYS C C 1
ATOM 4664 O O . LYS C 1 237 ? 14.766 3.239 30.464 1.00 63.52 219 LYS C O 1
ATOM 4666 N N . LYS C 1 238 ? 15.718 2.027 32.098 1.00 64.86 220 LYS C N 1
ATOM 4667 C CA . LYS C 1 238 ? 15.262 0.730 31.591 1.00 65.08 220 LYS C CA 1
ATOM 4668 C C . LYS C 1 238 ? 13.744 0.730 31.454 1.00 64.39 220 LYS C C 1
ATOM 4669 O O . LYS C 1 238 ? 13.179 0.296 30.443 1.00 65.56 220 LYS C O 1
ATOM 4675 N N . LEU C 1 239 ? 13.106 1.216 32.509 1.00 63.43 221 LEU C N 1
ATOM 4676 C CA . LEU C 1 239 ? 11.623 1.272 32.624 1.00 62.43 221 LEU C CA 1
ATOM 4677 C C . LEU C 1 239 ? 10.999 2.104 31.503 1.00 61.85 221 LEU C C 1
ATOM 4678 O O . LEU C 1 239 ? 10.029 1.700 30.855 1.00 61.61 221 LEU C O 1
ATOM 4681 N N . ARG C 1 240 ? 11.609 3.258 31.272 1.00 61.61 222 ARG C N 1
ATOM 4682 C CA . ARG C 1 240 ? 11.169 4.232 30.242 1.00 61.28 222 ARG C CA 1
ATOM 4683 C C . ARG C 1 240 ? 11.304 3.685 28.824 1.00 61.12 222 ARG C C 1
ATOM 4684 O O . ARG C 1 240 ? 10.415 3.861 27.981 1.00 62.69 222 ARG C O 1
ATOM 4686 N N . LEU C 1 241 ? 12.432 3.036 28.567 1.00 59.62 223 LEU C N 1
ATOM 4687 C CA . LEU C 1 241 ? 12.685 2.404 27.254 1.00 60.60 223 LEU C CA 1
ATOM 4688 C C . LEU C 1 241 ? 11.701 1.247 26.992 1.00 60.14 223 LEU C C 1
ATOM 4689 O O . LEU C 1 241 ? 11.369 0.921 25.845 1.00 58.59 223 LEU C O 1
ATOM 4694 N N . GLN C 1 242 ? 11.265 0.643 28.086 1.00 60.09 224 GLN C N 1
ATOM 4695 C CA . GLN C 1 242 ? 10.396 -0.547 28.068 1.00 61.61 224 GLN C CA 1
ATOM 4696 C C . GLN C 1 242 ? 8.973 -0.165 27.709 1.00 60.50 224 GLN C C 1
ATOM 4697 O O . GLN C 1 242 ? 8.341 -0.807 26.896 1.00 61.60 224 GLN C O 1
ATOM 4703 N N . ALA C 1 243 ? 8.508 0.918 28.302 1.00 59.48 225 ALA C N 1
ATOM 4704 C CA . ALA C 1 243 ? 7.243 1.535 27.898 1.00 59.22 225 ALA C CA 1
ATOM 4705 C C . ALA C 1 243 ? 7.301 1.975 26.423 1.00 59.45 225 ALA C C 1
ATOM 4706 O O . ALA C 1 243 ? 6.312 1.880 25.691 1.00 56.51 225 ALA C O 1
ATOM 4708 N N . ALA C 1 244 ? 8.469 2.459 26.019 1.00 58.61 226 ALA C N 1
ATOM 4709 C CA . ALA C 1 244 ? 8.678 2.951 24.643 1.00 60.68 226 ALA C CA 1
ATOM 4710 C C . ALA C 1 244 ? 8.448 1.832 23.647 1.00 60.54 226 ALA C C 1
ATOM 4711 O O . ALA C 1 244 ? 7.694 1.972 22.702 1.00 63.31 226 ALA C O 1
ATOM 4713 N N . VAL C 1 245 ? 9.100 0.714 23.899 1.00 59.79 227 VAL C N 1
ATOM 4714 C CA . VAL C 1 245 ? 8.910 -0.528 23.111 1.00 58.69 227 VAL C CA 1
ATOM 4715 C C . VAL C 1 245 ? 7.421 -0.882 22.863 1.00 58.49 227 VAL C C 1
ATOM 4716 O O . VAL C 1 245 ? 6.995 -1.249 21.735 1.00 58.78 227 VAL C O 1
ATOM 4720 N N . VAL C 1 246 ? 6.647 -0.804 23.932 1.00 56.08 228 VAL C N 1
ATOM 4721 C CA . VAL C 1 246 ? 5.240 -1.245 23.914 1.00 55.99 228 VAL C CA 1
ATOM 4722 C C . VAL C 1 246 ? 4.427 -0.179 23.220 1.00 55.65 228 VAL C C 1
ATOM 4723 O O . VAL C 1 246 ? 3.558 -0.466 22.391 1.00 57.49 228 VAL C O 1
ATOM 4727 N N . GLN C 1 247 ? 4.768 1.062 23.486 1.00 55.32 229 GLN C N 1
ATOM 4728 C CA . GLN C 1 247 ? 4.109 2.151 22.783 1.00 55.82 229 GLN C CA 1
ATOM 4729 C C . GLN C 1 247 ? 4.282 1.962 21.285 1.00 56.19 229 GLN C C 1
ATOM 4730 O O . GLN C 1 247 ? 3.320 2.081 20.518 1.00 59.58 229 GLN C O 1
ATOM 4736 N N . THR C 1 248 ? 5.488 1.609 20.869 1.00 55.45 230 THR C N 1
ATOM 4737 C CA . THR C 1 248 ? 5.753 1.410 19.431 1.00 56.93 230 THR C CA 1
ATOM 4738 C C . THR C 1 248 ? 4.797 0.391 18.876 1.00 57.62 230 THR C C 1
ATOM 4739 O O . THR C 1 248 ? 4.220 0.557 17.796 1.00 60.91 230 THR C O 1
ATOM 4743 N N . LEU C 1 249 ? 4.631 -0.669 19.645 1.00 59.09 231 LEU C N 1
ATOM 4744 C CA . LEU C 1 249 ? 3.882 -1.862 19.189 1.00 56.30 231 LEU C CA 1
ATOM 4745 C C . LEU C 1 249 ? 2.400 -1.527 19.174 1.00 55.90 231 LEU C C 1
ATOM 4746 O O . LEU C 1 249 ? 1.643 -2.015 18.352 1.00 58.43 231 LEU C O 1
ATOM 4751 N N . ILE C 1 250 ? 1.989 -0.656 20.069 1.00 55.45 232 ILE C N 1
ATOM 4752 C CA . ILE C 1 250 ? 0.619 -0.130 19.994 1.00 56.40 232 ILE C CA 1
ATOM 4753 C C . ILE C 1 250 ? 0.444 0.733 18.725 1.00 57.04 232 ILE C C 1
ATOM 4754 O O . ILE C 1 250 ? -0.474 0.540 17.919 1.00 56.80 232 ILE C O 1
ATOM 4759 N N . ASP C 1 251 ? 1.355 1.671 18.558 1.00 57.15 233 ASP C N 1
ATOM 4760 C CA . ASP C 1 251 ? 1.269 2.626 17.439 1.00 57.48 233 ASP C CA 1
ATOM 4761 C C . ASP C 1 251 ? 1.277 1.927 16.092 1.00 58.30 233 ASP C C 1
ATOM 4762 O O . ASP C 1 251 ? 0.521 2.292 15.189 1.00 55.26 233 ASP C O 1
ATOM 4767 N N . TYR C 1 252 ? 2.088 0.881 16.010 1.00 58.95 234 TYR C N 1
ATOM 4768 C CA . TYR C 1 252 ? 2.289 0.120 14.776 1.00 58.15 234 TYR C CA 1
ATOM 4769 C C . TYR C 1 252 ? 1.708 -1.277 14.842 1.00 58.01 234 TYR C C 1
ATOM 4770 O O . TYR C 1 252 ? 2.229 -2.221 14.246 1.00 58.05 234 TYR C O 1
ATOM 4779 N N . ALA C 1 253 ? 0.580 -1.391 15.519 1.00 57.38 235 ALA C N 1
ATOM 4780 C CA . ALA C 1 253 ? -0.039 -2.705 15.762 1.00 56.59 235 ALA C CA 1
ATOM 4781 C C . ALA C 1 253 ? -0.250 -3.532 14.454 1.00 57.71 235 ALA C C 1
ATOM 4782 O O . ALA C 1 253 ? -0.079 -4.756 14.387 1.00 58.31 235 ALA C O 1
ATOM 4784 N N . SER C 1 254 ? -0.583 -2.839 13.398 1.00 58.51 236 SER C N 1
ATOM 4785 C CA . SER C 1 254 ? -0.859 -3.510 12.124 1.00 56.52 236 SER C CA 1
ATOM 4786 C C . SER C 1 254 ? 0.332 -4.205 11.477 1.00 56.28 236 SER C C 1
ATOM 4787 O O . SER C 1 254 ? 0.127 -5.082 10.657 1.00 51.13 236 SER C O 1
ATOM 4790 N N . ASP C 1 255 ? 1.549 -3.797 11.868 1.00 55.71 237 ASP C N 1
ATOM 4791 C CA . ASP C 1 255 ? 2.807 -4.265 11.268 1.00 56.79 237 ASP C CA 1
ATOM 4792 C C . ASP C 1 255 ? 3.553 -5.316 12.104 1.00 57.51 237 ASP C C 1
ATOM 4793 O O . ASP C 1 255 ? 4.577 -5.882 11.680 1.00 57.17 237 ASP C O 1
ATOM 4798 N N . ILE C 1 256 ? 3.021 -5.616 13.272 1.00 57.37 238 ILE C N 1
ATOM 4799 C CA . ILE C 1 256 ? 3.676 -6.627 14.137 1.00 56.03 238 ILE C CA 1
ATOM 4800 C C . ILE C 1 256 ? 3.786 -7.921 13.395 1.00 53.87 238 ILE C C 1
ATOM 4801 O O . ILE C 1 256 ? 2.814 -8.417 12.855 1.00 52.95 238 ILE C O 1
ATOM 4806 N N . GLY C 1 257 ? 5.004 -8.427 13.335 1.00 54.58 239 GLY C N 1
ATOM 4807 C CA . GLY C 1 257 ? 5.311 -9.703 12.683 1.00 56.38 239 GLY C CA 1
ATOM 4808 C C . GLY C 1 257 ? 5.350 -9.700 11.160 1.00 57.74 239 GLY C C 1
ATOM 4809 O O . GLY C 1 257 ? 5.479 -10.743 10.529 1.00 57.34 239 GLY C O 1
ATOM 4810 N N . ARG C 1 258 ? 5.203 -8.522 10.568 1.00 60.75 240 ARG C N 1
ATOM 4811 C CA . ARG C 1 258 ? 5.226 -8.391 9.076 1.00 59.97 240 ARG C CA 1
ATOM 4812 C C . ARG C 1 258 ? 6.616 -8.239 8.633 1.00 58.59 240 ARG C C 1
ATOM 4813 O O . ARG C 1 258 ? 7.253 -7.245 8.921 1.00 61.67 240 ARG C O 1
ATOM 4821 N N . VAL C 1 259 ? 7.069 -9.239 7.907 1.00 59.61 241 VAL C N 1
ATOM 4822 C CA . VAL C 1 259 ? 8.404 -9.291 7.327 1.00 58.80 241 VAL C CA 1
ATOM 4823 C C . VAL C 1 259 ? 8.410 -8.429 6.070 1.00 57.93 241 VAL C C 1
ATOM 4824 O O . VAL C 1 259 ? 7.652 -8.690 5.180 1.00 58.89 241 VAL C O 1
ATOM 4828 N N . PRO C 1 260 ? 9.271 -7.402 5.998 1.00 58.12 242 PRO C N 1
ATOM 4829 C CA . PRO C 1 260 ? 9.393 -6.659 4.732 1.00 58.96 242 PRO C CA 1
ATOM 4830 C C . PRO C 1 260 ? 9.891 -7.515 3.544 1.00 59.95 242 PRO C C 1
ATOM 4831 O O . PRO C 1 260 ? 10.738 -8.429 3.684 1.00 59.32 242 PRO C O 1
ATOM 4835 N N . ASP C 1 261 ? 9.351 -7.179 2.385 1.00 59.10 243 ASP C N 1
ATOM 4836 C CA . ASP C 1 261 ? 9.721 -7.814 1.101 1.00 59.97 243 ASP C CA 1
ATOM 4837 C C . ASP C 1 261 ? 11.215 -7.947 0.941 1.00 60.07 243 ASP C C 1
ATOM 4838 O O . ASP C 1 261 ? 11.721 -8.993 0.531 1.00 61.43 243 ASP C O 1
ATOM 4840 N N . PHE C 1 262 ? 11.928 -6.892 1.303 1.00 60.15 244 PHE C N 1
ATOM 4841 C CA . PHE C 1 262 ? 13.384 -6.840 1.069 1.00 60.30 244 PHE C CA 1
ATOM 4842 C C . PHE C 1 262 ? 14.161 -7.780 1.979 1.00 59.32 244 PHE C C 1
ATOM 4843 O O . PHE C 1 262 ? 15.320 -8.079 1.719 1.00 57.36 244 PHE C O 1
ATOM 4851 N N . ILE C 1 263 ? 13.522 -8.231 3.047 1.00 59.49 245 ILE C N 1
ATOM 4852 C CA . ILE C 1 263 ? 14.106 -9.293 3.883 1.00 59.60 245 ILE C CA 1
ATOM 4853 C C . ILE C 1 263 ? 13.949 -10.604 3.114 1.00 61.43 245 ILE C C 1
ATOM 4854 O O . ILE C 1 263 ? 14.920 -11.325 2.850 1.00 61.39 245 ILE C O 1
ATOM 4859 N N . LEU C 1 264 ? 12.717 -10.856 2.699 1.00 62.40 246 LEU C N 1
ATOM 4860 C CA . LEU C 1 264 ? 12.370 -12.101 1.992 1.00 63.69 246 LEU C CA 1
ATOM 4861 C C . LEU C 1 264 ? 13.272 -12.285 0.795 1.00 65.99 246 LEU C C 1
ATOM 4862 O O . LEU C 1 264 ? 13.689 -13.393 0.475 1.00 66.62 246 LEU C O 1
ATOM 4867 N N . GLU C 1 265 ? 13.609 -11.167 0.167 1.00 67.21 247 GLU C N 1
ATOM 4868 C CA . GLU C 1 265 ? 14.441 -11.167 -1.055 1.00 67.37 247 GLU C CA 1
ATOM 4869 C C . GLU C 1 265 ? 15.830 -11.841 -0.924 1.00 68.41 247 GLU C C 1
ATOM 4870 O O . GLU C 1 265 ? 16.561 -11.982 -1.899 1.00 67.96 247 GLU C O 1
ATOM 4876 N N . LYS C 1 266 ? 16.169 -12.281 0.276 1.00 68.97 248 LYS C N 1
ATOM 4877 C CA . LYS C 1 266 ? 17.366 -13.118 0.479 1.00 69.14 248 LYS C CA 1
ATOM 4878 C C . LYS C 1 266 ? 16.931 -14.490 1.008 1.00 69.03 248 LYS C C 1
ATOM 4879 O O . LYS C 1 266 ? 17.762 -15.314 1.384 1.00 70.74 248 LYS C O 1
ATOM 4885 N N . LEU D 1 14 ? -7.846 40.565 53.488 1.00 71.37 -4 LEU D N 1
ATOM 4886 C CA . LEU D 1 14 ? -8.967 40.182 54.431 1.00 71.98 -4 LEU D CA 1
ATOM 4887 C C . LEU D 1 14 ? -9.202 41.183 55.578 1.00 72.15 -4 LEU D C 1
ATOM 4888 O O . LEU D 1 14 ? -10.288 41.276 56.146 1.00 72.21 -4 LEU D O 1
ATOM 4893 N N . TYR D 1 15 ? -8.156 41.925 55.893 1.00 71.50 -3 TYR D N 1
ATOM 4894 C CA . TYR D 1 15 ? -8.198 42.954 56.946 1.00 72.07 -3 TYR D CA 1
ATOM 4895 C C . TYR D 1 15 ? -9.388 43.870 56.819 1.00 70.64 -3 TYR D C 1
ATOM 4896 O O . TYR D 1 15 ? -10.029 44.243 57.801 1.00 70.82 -3 TYR D O 1
ATOM 4905 N N . PHE D 1 16 ? -9.668 44.265 55.598 1.00 70.09 -2 PHE D N 1
ATOM 4906 C CA . PHE D 1 16 ? -10.686 45.271 55.389 1.00 69.39 -2 PHE D CA 1
ATOM 4907 C C . PHE D 1 16 ? -11.963 44.835 56.084 1.00 70.02 -2 PHE D C 1
ATOM 4908 O O . PHE D 1 16 ? -12.484 45.527 56.963 1.00 69.95 -2 PHE D O 1
ATOM 4916 N N . GLN D 1 17 ? -12.443 43.662 55.677 1.00 70.26 -1 GLN D N 1
ATOM 4917 C CA . GLN D 1 17 ? -13.756 43.110 56.141 1.00 70.11 -1 GLN D CA 1
ATOM 4918 C C . GLN D 1 17 ? -13.832 42.943 57.683 1.00 71.83 -1 GLN D C 1
ATOM 4919 O O . GLN D 1 17 ? -14.892 42.684 58.261 1.00 73.32 -1 GLN D O 1
ATOM 4925 N N . GLY D 1 18 ? -12.687 43.142 58.323 1.00 71.28 0 GLY D N 1
ATOM 4926 C CA . GLY D 1 18 ? -12.551 43.061 59.764 1.00 70.99 0 GLY D CA 1
ATOM 4927 C C . GLY D 1 18 ? -12.645 44.410 60.431 1.00 71.96 0 GLY D C 1
ATOM 4928 O O . GLY D 1 18 ? -12.485 44.531 61.652 1.00 73.04 0 GLY D O 1
ATOM 4929 N N . MET D 1 19 ? -12.901 45.428 59.615 1.00 71.52 1 MET D N 1
ATOM 4930 C CA . MET D 1 19 ? -13.224 46.768 60.102 1.00 70.43 1 MET D CA 1
ATOM 4931 C C . MET D 1 19 ? -14.731 46.905 60.091 1.00 70.53 1 MET D C 1
ATOM 4932 O O . MET D 1 19 ? -15.293 47.980 59.846 1.00 71.20 1 MET D O 1
ATOM 4937 N N . TRP D 1 20 ? -15.364 45.783 60.376 1.00 70.05 2 TRP D N 1
ATOM 4938 C CA . TRP D 1 20 ? -16.801 45.614 60.238 1.00 69.41 2 TRP D CA 1
ATOM 4939 C C . TRP D 1 20 ? -17.307 44.592 61.231 1.00 68.28 2 TRP D C 1
ATOM 4940 O O . TRP D 1 20 ? -16.611 43.660 61.594 1.00 66.98 2 TRP D O 1
ATOM 4951 N N . ASP D 1 21 ? -18.529 44.807 61.675 1.00 68.02 3 ASP D N 1
ATOM 4952 C CA . ASP D 1 21 ? -19.192 43.858 62.556 1.00 67.38 3 ASP D CA 1
ATOM 4953 C C . ASP D 1 21 ? -19.318 42.548 61.796 1.00 66.50 3 ASP D C 1
ATOM 4954 O O . ASP D 1 21 ? -20.073 42.439 60.825 1.00 67.01 3 ASP D O 1
ATOM 4959 N N . GLN D 1 22 ? -18.553 41.566 62.242 1.00 64.82 4 GLN D N 1
ATOM 4960 C CA . GLN D 1 22 ? -18.521 40.243 61.589 1.00 64.36 4 GLN D CA 1
ATOM 4961 C C . GLN D 1 22 ? -19.920 39.627 61.464 1.00 63.52 4 GLN D C 1
ATOM 4962 O O . GLN D 1 22 ? -20.211 38.928 60.505 1.00 63.47 4 GLN D O 1
ATOM 4964 N N . ARG D 1 23 ? -20.777 39.930 62.433 1.00 63.08 5 ARG D N 1
ATOM 4965 C CA . ARG D 1 23 ? -22.174 39.467 62.419 1.00 62.49 5 ARG D CA 1
ATOM 4966 C C . ARG D 1 23 ? -22.853 39.895 61.136 1.00 62.61 5 ARG D C 1
ATOM 4967 O O . ARG D 1 23 ? -23.334 39.069 60.366 1.00 64.05 5 ARG D O 1
ATOM 4969 N N . LEU D 1 24 ? -22.864 41.206 60.920 1.00 61.43 6 LEU D N 1
ATOM 4970 C CA . LEU D 1 24 ? -23.598 41.826 59.798 1.00 60.41 6 LEU D CA 1
ATOM 4971 C C . LEU D 1 24 ? -22.993 41.529 58.438 1.00 60.06 6 LEU D C 1
ATOM 4972 O O . LEU D 1 24 ? -23.664 41.633 57.409 1.00 58.58 6 LEU D O 1
ATOM 4977 N N . VAL D 1 25 ? -21.714 41.168 58.449 1.00 60.21 7 VAL D N 1
ATOM 4978 C CA . VAL D 1 25 ? -21.026 40.733 57.238 1.00 59.33 7 VAL D CA 1
ATOM 4979 C C . VAL D 1 25 ? -21.635 39.409 56.815 1.00 59.17 7 VAL D C 1
ATOM 4980 O O . VAL D 1 25 ? -22.005 39.221 55.662 1.00 59.12 7 VAL D O 1
ATOM 4982 N N . ARG D 1 26 ? -21.778 38.506 57.774 1.00 59.62 8 ARG D N 1
ATOM 4983 C CA . ARG D 1 26 ? -22.331 37.164 57.489 1.00 60.58 8 ARG D CA 1
ATOM 4984 C C . ARG D 1 26 ? -23.755 37.252 56.957 1.00 60.40 8 ARG D C 1
ATOM 4985 O O . ARG D 1 26 ? -24.156 36.519 56.056 1.00 59.17 8 ARG D O 1
ATOM 4988 N N . LEU D 1 27 ? -24.499 38.190 57.510 1.00 62.44 9 LEU D N 1
ATOM 4989 C CA . LEU D 1 27 ? -25.922 38.351 57.179 1.00 62.38 9 LEU D CA 1
ATOM 4990 C C . LEU D 1 27 ? -26.091 38.835 55.733 1.00 61.85 9 LEU D C 1
ATOM 4991 O O . LEU D 1 27 ? -26.956 38.352 54.989 1.00 61.44 9 LEU D O 1
ATOM 4996 N N . ALA D 1 28 ? -25.225 39.763 55.351 1.00 60.31 10 ALA D N 1
ATOM 4997 C CA . ALA D 1 28 ? -25.192 40.293 53.975 1.00 59.55 10 ALA D CA 1
ATOM 4998 C C . ALA D 1 28 ? -24.752 39.224 52.980 1.00 58.41 10 ALA D C 1
ATOM 4999 O O . ALA D 1 28 ? -25.296 39.117 51.887 1.00 58.42 10 ALA D O 1
ATOM 5001 N N . LEU D 1 29 ? -23.759 38.435 53.370 1.00 58.54 11 LEU D N 1
ATOM 5002 C CA . LEU D 1 29 ? -23.266 37.335 52.512 1.00 57.85 11 LEU D CA 1
ATOM 5003 C C . LEU D 1 29 ? -24.416 36.374 52.294 1.00 58.46 11 LEU D C 1
ATOM 5004 O O . LEU D 1 29 ? -24.849 36.109 51.156 1.00 59.58 11 LEU D O 1
ATOM 5009 N N . LEU D 1 30 ? -24.934 35.902 53.418 1.00 56.82 12 LEU D N 1
ATOM 5010 C CA . LEU D 1 30 ? -26.113 35.016 53.428 1.00 56.30 12 LEU D CA 1
ATOM 5011 C C . LEU D 1 30 ? -27.242 35.561 52.569 1.00 55.42 12 LEU D C 1
ATOM 5012 O O . LEU D 1 30 ? -27.782 34.871 51.709 1.00 55.81 12 LEU D O 1
ATOM 5017 N N . GLN D 1 31 ? -27.568 36.824 52.790 1.00 56.03 13 GLN D N 1
ATOM 5018 C CA . GLN D 1 31 ? -28.625 37.496 52.008 1.00 54.07 13 GLN D CA 1
ATOM 5019 C C . GLN D 1 31 ? -28.328 37.480 50.501 1.00 53.79 13 GLN D C 1
ATOM 5020 O O . GLN D 1 31 ? -29.185 37.177 49.687 1.00 52.53 13 GLN D O 1
ATOM 5022 N N . HIS D 1 32 ? -27.098 37.805 50.136 1.00 55.24 14 HIS D N 1
ATOM 5023 C CA . HIS D 1 32 ? -26.735 37.911 48.693 1.00 55.30 14 HIS D CA 1
ATOM 5024 C C . HIS D 1 32 ? -26.745 36.536 47.998 1.00 55.43 14 HIS D C 1
ATOM 5025 O O . HIS D 1 32 ? -27.184 36.398 46.855 1.00 53.67 14 HIS D O 1
ATOM 5032 N N . LEU D 1 33 ? -26.265 35.537 48.723 1.00 55.53 15 LEU D N 1
ATOM 5033 C CA . LEU D 1 33 ? -26.330 34.118 48.276 1.00 57.86 15 LEU D CA 1
ATOM 5034 C C . LEU D 1 33 ? -27.758 33.605 48.010 1.00 57.76 15 LEU D C 1
ATOM 5035 O O . LEU D 1 33 ? -27.993 32.903 47.038 1.00 56.46 15 LEU D O 1
ATOM 5040 N N . ARG D 1 34 ? -28.684 33.951 48.892 1.00 58.27 16 ARG D N 1
ATOM 5041 C CA . ARG D 1 34 ? -30.089 33.555 48.716 1.00 60.01 16 ARG D CA 1
ATOM 5042 C C . ARG D 1 34 ? -30.703 34.275 47.539 1.00 60.70 16 ARG D C 1
ATOM 5043 O O . ARG D 1 34 ? -31.363 33.673 46.712 1.00 61.94 16 ARG D O 1
ATOM 5045 N N . ALA D 1 35 ? -30.473 35.582 47.475 1.00 61.43 17 ALA D N 1
ATOM 5046 C CA . ALA D 1 35 ? -31.179 36.457 46.511 1.00 61.21 17 ALA D CA 1
ATOM 5047 C C . ALA D 1 35 ? -30.716 36.249 45.074 1.00 60.09 17 ALA D C 1
ATOM 5048 O O . ALA D 1 35 ? -31.528 36.132 44.151 1.00 60.61 17 ALA D O 1
ATOM 5050 N N . PHE D 1 36 ? -29.410 36.175 44.908 1.00 58.73 18 PHE D N 1
ATOM 5051 C CA . PHE D 1 36 ? -28.794 36.129 43.565 1.00 59.31 18 PHE D CA 1
ATOM 5052 C C . PHE D 1 36 ? -28.616 34.747 43.001 1.00 58.81 18 PHE D C 1
ATOM 5053 O O . PHE D 1 36 ? -28.612 34.550 41.781 1.00 58.20 18 PHE D O 1
ATOM 5061 N N . TYR D 1 37 ? -28.449 33.797 43.906 1.00 57.63 19 TYR D N 1
ATOM 5062 C CA . TYR D 1 37 ? -28.042 32.455 43.531 1.00 57.60 19 TYR D CA 1
ATOM 5063 C C . TYR D 1 37 ? -28.936 31.343 44.063 1.00 58.45 19 TYR D C 1
ATOM 5064 O O . TYR D 1 37 ? -28.622 30.160 43.916 1.00 60.43 19 TYR D O 1
ATOM 5073 N N . GLY D 1 38 ? -30.027 31.732 44.702 1.00 56.60 20 GLY D N 1
ATOM 5074 C CA . GLY D 1 38 ? -30.957 30.781 45.310 1.00 55.79 20 GLY D CA 1
ATOM 5075 C C . GLY D 1 38 ? -30.327 29.750 46.239 1.00 55.52 20 GLY D C 1
ATOM 5076 O O . GLY D 1 38 ? -30.786 28.604 46.320 1.00 53.57 20 GLY D O 1
ATOM 5077 N N . ILE D 1 39 ? -29.288 30.180 46.947 1.00 54.82 21 ILE D N 1
ATOM 5078 C CA . ILE D 1 39 ? -28.567 29.345 47.931 1.00 55.67 21 ILE D CA 1
ATOM 5079 C C . ILE D 1 39 ? -28.872 29.726 49.388 1.00 56.34 21 ILE D C 1
ATOM 5080 O O . ILE D 1 39 ? -28.464 30.786 49.879 1.00 55.97 21 ILE D O 1
ATOM 5085 N N . LYS D 1 40 ? -29.577 28.831 50.073 1.00 57.53 22 LYS D N 1
ATOM 5086 C CA . LYS D 1 40 ? -29.866 28.983 51.507 1.00 58.48 22 LYS D CA 1
ATOM 5087 C C . LYS D 1 40 ? -28.902 28.133 52.328 1.00 59.92 22 LYS D C 1
ATOM 5088 O O . LYS D 1 40 ? -28.359 27.129 51.851 1.00 61.26 22 LYS D O 1
ATOM 5090 N N . VAL D 1 41 ? -28.661 28.580 53.554 1.00 60.94 23 VAL D N 1
ATOM 5091 C CA . VAL D 1 41 ? -27.815 27.842 54.517 1.00 61.38 23 VAL D CA 1
ATOM 5092 C C . VAL D 1 41 ? -28.354 27.964 55.949 1.00 62.39 23 VAL D C 1
ATOM 5093 O O . VAL D 1 41 ? -28.948 27.018 56.492 1.00 63.61 23 VAL D O 1
ATOM 5095 N N . GLY D 1 62 ? -1.680 10.037 69.409 1.00 61.59 44 GLY D N 1
ATOM 5096 C CA . GLY D 1 62 ? -0.661 10.837 68.733 1.00 61.85 44 GLY D CA 1
ATOM 5097 C C . GLY D 1 62 ? -0.875 12.337 68.844 1.00 62.44 44 GLY D C 1
ATOM 5098 O O . GLY D 1 62 ? -1.875 12.812 69.397 1.00 62.42 44 GLY D O 1
ATOM 5099 N N . LYS D 1 63 ? 0.085 13.069 68.286 1.00 62.46 45 LYS D N 1
ATOM 5100 C CA . LYS D 1 63 ? 0.193 14.532 68.445 1.00 62.24 45 LYS D CA 1
ATOM 5101 C C . LYS D 1 63 ? -0.239 15.357 67.215 1.00 61.91 45 LYS D C 1
ATOM 5102 O O . LYS D 1 63 ? -0.546 16.538 67.334 1.00 62.03 45 LYS D O 1
ATOM 5104 N N . ILE D 1 64 ? -0.258 14.734 66.049 1.00 61.68 46 ILE D N 1
ATOM 5105 C CA . ILE D 1 64 ? -0.582 15.452 64.800 1.00 63.07 46 ILE D CA 1
ATOM 5106 C C . ILE D 1 64 ? -1.912 15.050 64.170 1.00 62.91 46 ILE D C 1
ATOM 5107 O O . ILE D 1 64 ? -2.753 15.897 63.824 1.00 64.50 46 ILE D O 1
ATOM 5112 N N . PHE D 1 65 ? -2.082 13.752 64.018 1.00 60.74 47 PHE D N 1
ATOM 5113 C CA . PHE D 1 65 ? -3.214 13.200 63.283 1.00 58.57 47 PHE D CA 1
ATOM 5114 C C . PHE D 1 65 ? -4.385 12.946 64.217 1.00 59.05 47 PHE D C 1
ATOM 5115 O O . PHE D 1 65 ? -4.212 12.509 65.355 1.00 58.88 47 PHE D O 1
ATOM 5123 N N . GLY D 1 66 ? -5.577 13.264 63.721 1.00 58.19 48 GLY D N 1
ATOM 5124 C CA . GLY D 1 66 ? -6.821 13.128 64.486 1.00 59.57 48 GLY D CA 1
ATOM 5125 C C . GLY D 1 66 ? -7.041 14.203 65.533 1.00 61.44 48 GLY D C 1
ATOM 5126 O O . GLY D 1 66 ? -8.046 14.207 66.234 1.00 63.28 48 GLY D O 1
ATOM 5127 N N . VAL D 1 67 ? -6.079 15.113 65.606 1.00 62.08 49 VAL D N 1
ATOM 5128 C CA . VAL D 1 67 ? -6.037 16.216 66.572 1.00 62.80 49 VAL D CA 1
ATOM 5129 C C . VAL D 1 67 ? -6.592 17.477 65.925 1.00 64.16 49 VAL D C 1
ATOM 5130 O O . VAL D 1 67 ? -6.354 17.701 64.742 1.00 67.88 49 VAL D O 1
ATOM 5134 N N . PRO D 1 68 ? -7.344 18.306 66.679 1.00 64.30 50 PRO D N 1
ATOM 5135 C CA . PRO D 1 68 ? -7.780 19.597 66.117 1.00 65.77 50 PRO D CA 1
ATOM 5136 C C . PRO D 1 68 ? -6.701 20.701 66.170 1.00 65.75 50 PRO D C 1
ATOM 5137 O O . PRO D 1 68 ? -5.693 20.547 66.843 1.00 63.39 50 PRO D O 1
ATOM 5141 N N . PHE D 1 69 ? -6.955 21.818 65.482 1.00 68.74 51 PHE D N 1
ATOM 5142 C CA . PHE D 1 69 ? -5.951 22.926 65.353 1.00 69.29 51 PHE D CA 1
ATOM 5143 C C . PHE D 1 69 ? -5.633 23.644 66.677 1.00 70.14 51 PHE D C 1
ATOM 5144 O O . PHE D 1 69 ? -4.540 24.179 66.859 1.00 70.60 51 PHE D O 1
ATOM 5152 N N . ASN D 1 70 ? -6.581 23.659 67.600 1.00 69.96 52 ASN D N 1
ATOM 5153 C CA . ASN D 1 70 ? -6.376 24.370 68.896 1.00 70.17 52 ASN D CA 1
ATOM 5154 C C . ASN D 1 70 ? -5.360 23.641 69.760 1.00 69.08 52 ASN D C 1
ATOM 5155 O O . ASN D 1 70 ? -4.905 24.145 70.798 1.00 69.25 52 ASN D O 1
ATOM 5157 N N . ALA D 1 71 ? -5.032 22.439 69.311 1.00 66.92 53 ALA D N 1
ATOM 5158 C CA . ALA D 1 71 ? -4.029 21.602 69.954 1.00 64.96 53 ALA D CA 1
ATOM 5159 C C . ALA D 1 71 ? -2.737 21.572 69.180 1.00 63.82 53 ALA D C 1
ATOM 5160 O O . ALA D 1 71 ? -1.700 21.250 69.745 1.00 65.02 53 ALA D O 1
ATOM 5162 N N . LEU D 1 72 ? -2.801 21.882 67.883 1.00 62.60 54 LEU D N 1
ATOM 5163 C CA . LEU D 1 72 ? -1.610 21.792 66.996 1.00 61.56 54 LEU D CA 1
ATOM 5164 C C . LEU D 1 72 ? -0.638 22.986 67.147 1.00 61.47 54 LEU D C 1
ATOM 5165 O O . LEU D 1 72 ? -1.070 24.134 67.369 1.00 62.13 54 LEU D O 1
ATOM 5170 N N . PRO D 1 73 ? 0.678 22.712 67.044 1.00 58.74 55 PRO D N 1
ATOM 5171 C CA . PRO D 1 73 ? 1.644 23.793 66.972 1.00 57.53 55 PRO D CA 1
ATOM 5172 C C . PRO D 1 73 ? 1.543 24.524 65.660 1.00 56.97 55 PRO D C 1
ATOM 5173 O O . PRO D 1 73 ? 1.262 23.933 64.627 1.00 58.23 55 PRO D O 1
ATOM 5177 N N . HIS D 1 74 ? 1.723 25.827 65.732 1.00 55.54 56 HIS D N 1
ATOM 5178 C CA . HIS D 1 74 ? 1.618 26.679 64.575 1.00 56.73 56 HIS D CA 1
ATOM 5179 C C . HIS D 1 74 ? 2.933 27.368 64.354 1.00 57.13 56 HIS D C 1
ATOM 5180 O O . HIS D 1 74 ? 3.792 27.408 65.230 1.00 56.40 56 HIS D O 1
ATOM 5187 N N . SER D 1 75 ? 3.092 27.854 63.144 1.00 57.21 57 SER D N 1
ATOM 5188 C CA . SER D 1 75 ? 4.205 28.734 62.799 1.00 56.72 57 SER D CA 1
ATOM 5189 C C . SER D 1 75 ? 3.647 29.919 62.045 1.00 56.03 57 SER D C 1
ATOM 5190 O O . SER D 1 75 ? 2.646 29.823 61.306 1.00 54.89 57 SER D O 1
ATOM 5193 N N . ALA D 1 76 ? 4.315 31.020 62.242 1.00 54.48 58 ALA D N 1
ATOM 5194 C CA . ALA D 1 76 ? 4.015 32.254 61.534 1.00 56.01 58 ALA D CA 1
ATOM 5195 C C . ALA D 1 76 ? 4.408 32.053 60.091 1.00 56.39 58 ALA D C 1
ATOM 5196 O O . ALA D 1 76 ? 5.491 31.573 59.796 1.00 59.00 58 ALA D O 1
ATOM 5198 N N . VAL D 1 77 ? 3.503 32.414 59.205 1.00 58.21 59 VAL D N 1
ATOM 5199 C CA . VAL D 1 77 ? 3.755 32.435 57.765 1.00 58.70 59 VAL D CA 1
ATOM 5200 C C . VAL D 1 77 ? 3.366 33.836 57.234 1.00 58.52 59 VAL D C 1
ATOM 5201 O O . VAL D 1 77 ? 2.226 34.279 57.389 1.00 60.28 59 VAL D O 1
ATOM 5205 N N . PRO D 1 78 ? 4.321 34.554 56.638 1.00 59.86 60 PRO D N 1
ATOM 5206 C CA . PRO D 1 78 ? 3.996 35.866 56.063 1.00 59.95 60 PRO D CA 1
ATOM 5207 C C . PRO D 1 78 ? 2.868 35.785 55.062 1.00 61.43 60 PRO D C 1
ATOM 5208 O O . PRO D 1 78 ? 2.845 34.895 54.177 1.00 61.80 60 PRO D O 1
ATOM 5212 N N . GLU D 1 79 ? 1.913 36.678 55.259 1.00 60.01 61 GLU D N 1
ATOM 5213 C CA . GLU D 1 79 ? 0.689 36.757 54.449 1.00 60.29 61 GLU D CA 1
ATOM 5214 C C . GLU D 1 79 ? -0.315 35.697 54.756 1.00 60.26 61 GLU D C 1
ATOM 5215 O O . GLU D 1 79 ? -1.404 35.698 54.179 1.00 60.10 61 GLU D O 1
ATOM 5217 N N . TYR D 1 80 ? 0.003 34.749 55.625 1.00 59.70 62 TYR D N 1
ATOM 5218 C CA . TYR D 1 80 ? -0.987 33.701 55.832 1.00 59.41 62 TYR D CA 1
ATOM 5219 C C . TYR D 1 80 ? -1.339 33.474 57.277 1.00 57.46 62 TYR D C 1
ATOM 5220 O O . TYR D 1 80 ? -2.004 32.522 57.625 1.00 62.18 62 TYR D O 1
ATOM 5229 N N . GLY D 1 81 ? -0.874 34.342 58.124 1.00 58.38 63 GLY D N 1
ATOM 5230 C CA . GLY D 1 81 ? -1.097 34.190 59.566 1.00 58.57 63 GLY D CA 1
ATOM 5231 C C . GLY D 1 81 ? -0.288 33.044 60.159 1.00 56.72 63 GLY D C 1
ATOM 5232 O O . GLY D 1 81 ? 0.829 32.767 59.748 1.00 56.96 63 GLY D O 1
ATOM 5233 N N . HIS D 1 82 ? -0.905 32.398 61.131 1.00 55.63 64 HIS D N 1
ATOM 5234 C CA . HIS D 1 82 ? -0.357 31.242 61.843 1.00 53.85 64 HIS D CA 1
ATOM 5235 C C . HIS D 1 82 ? -1.023 30.012 61.323 1.00 53.33 64 HIS D C 1
ATOM 5236 O O . HIS D 1 82 ? -2.232 29.923 61.292 1.00 53.26 64 HIS D O 1
ATOM 5243 N N . ILE D 1 83 ? -0.184 29.076 60.909 1.00 53.44 65 ILE D N 1
ATOM 5244 C CA . ILE D 1 83 ? -0.588 27.879 60.196 1.00 54.22 65 ILE D CA 1
ATOM 5245 C C . ILE D 1 83 ? 0.013 26.644 60.868 1.00 54.75 65 ILE D C 1
ATOM 5246 O O . ILE D 1 83 ? 1.189 26.659 61.222 1.00 56.04 65 ILE D O 1
ATOM 5251 N N . PRO D 1 84 ? -0.773 25.561 61.006 1.00 55.04 66 PRO D N 1
ATOM 5252 C CA . PRO D 1 84 ? -0.245 24.341 61.613 1.00 56.95 66 PRO D CA 1
ATOM 5253 C C . PRO D 1 84 ? 1.100 23.974 61.033 1.00 57.53 66 PRO D C 1
ATOM 5254 O O . PRO D 1 84 ? 1.240 23.783 59.818 1.00 57.78 66 PRO D O 1
ATOM 5258 N N . SER D 1 85 ? 2.061 23.873 61.940 1.00 56.53 67 SER D N 1
ATOM 5259 C CA . SER D 1 85 ? 3.479 23.713 61.598 1.00 57.23 67 SER D CA 1
ATOM 5260 C C . SER D 1 85 ? 3.724 22.543 60.699 1.00 56.92 67 SER D C 1
ATOM 5261 O O . SER D 1 85 ? 4.499 22.635 59.763 1.00 58.25 67 SER D O 1
ATOM 5264 N N . PHE D 1 86 ? 3.008 21.464 60.974 1.00 56.22 68 PHE D N 1
ATOM 5265 C CA . PHE D 1 86 ? 3.039 20.262 60.142 1.00 56.13 68 PHE D CA 1
ATOM 5266 C C . PHE D 1 86 ? 2.656 20.545 58.679 1.00 55.95 68 PHE D C 1
ATOM 5267 O O . PHE D 1 86 ? 3.253 20.014 57.735 1.00 55.77 68 PHE D O 1
ATOM 5275 N N . LEU D 1 87 ? 1.616 21.339 58.511 1.00 56.19 69 LEU D N 1
ATOM 5276 C CA . LEU D 1 87 ? 1.219 21.775 57.162 1.00 56.95 69 LEU D CA 1
ATOM 5277 C C . LEU D 1 87 ? 2.336 22.596 56.538 1.00 54.71 69 LEU D C 1
ATOM 5278 O O . LEU D 1 87 ? 2.663 22.422 55.397 1.00 53.35 69 LEU D O 1
ATOM 5283 N N . VAL D 1 88 ? 2.929 23.478 57.317 1.00 55.81 70 VAL D N 1
ATOM 5284 C CA . VAL D 1 88 ? 4.054 24.280 56.805 1.00 56.58 70 VAL D CA 1
ATOM 5285 C C . VAL D 1 88 ? 5.235 23.381 56.378 1.00 57.14 70 VAL D C 1
ATOM 5286 O O . VAL D 1 88 ? 5.741 23.492 55.267 1.00 59.59 70 VAL D O 1
ATOM 5290 N N . ASP D 1 89 ? 5.621 22.478 57.256 1.00 55.92 71 ASP D N 1
ATOM 5291 C CA . ASP D 1 89 ? 6.732 21.519 56.991 1.00 57.04 71 ASP D CA 1
ATOM 5292 C C . ASP D 1 89 ? 6.491 20.673 55.744 1.00 56.33 71 ASP D C 1
ATOM 5293 O O . ASP D 1 89 ? 7.314 20.563 54.847 1.00 58.06 71 ASP D O 1
ATOM 5295 N N . ALA D 1 90 ? 5.331 20.069 55.715 1.00 56.65 72 ALA D N 1
ATOM 5296 C CA . ALA D 1 90 ? 4.924 19.234 54.591 1.00 56.45 72 ALA D CA 1
ATOM 5297 C C . ALA D 1 90 ? 4.912 19.996 53.262 1.00 55.97 72 ALA D C 1
ATOM 5298 O O . ALA D 1 90 ? 5.485 19.561 52.280 1.00 56.13 72 ALA D O 1
ATOM 5300 N N . CYS D 1 91 ? 4.275 21.152 53.223 1.00 56.54 73 CYS D N 1
ATOM 5301 C CA . CYS D 1 91 ? 4.171 21.872 51.927 1.00 57.04 73 CYS D CA 1
ATOM 5302 C C . CYS D 1 91 ? 5.532 22.422 51.511 1.00 57.33 73 CYS D C 1
ATOM 5303 O O . CYS D 1 91 ? 5.872 22.458 50.332 1.00 58.41 73 CYS D O 1
ATOM 5306 N N . THR D 1 92 ? 6.300 22.839 52.512 1.00 57.31 74 THR D N 1
ATOM 5307 C CA . THR D 1 92 ? 7.637 23.409 52.287 1.00 57.59 74 THR D CA 1
ATOM 5308 C C . THR D 1 92 ? 8.543 22.337 51.748 1.00 58.02 74 THR D C 1
ATOM 5309 O O . THR D 1 92 ? 9.222 22.529 50.769 1.00 57.56 74 THR D O 1
ATOM 5313 N N . SER D 1 93 ? 8.498 21.183 52.387 1.00 58.49 75 SER D N 1
ATOM 5314 C CA . SER D 1 93 ? 9.276 20.038 51.917 1.00 59.32 75 SER D CA 1
ATOM 5315 C C . SER D 1 93 ? 8.939 19.637 50.462 1.00 58.49 75 SER D C 1
ATOM 5316 O O . SER D 1 93 ? 9.753 19.089 49.768 1.00 62.07 75 SER D O 1
ATOM 5319 N N . LEU D 1 94 ? 7.742 19.930 50.018 1.00 58.71 76 LEU D N 1
ATOM 5320 C CA . LEU D 1 94 ? 7.275 19.517 48.689 1.00 57.80 76 LEU D CA 1
ATOM 5321 C C . LEU D 1 94 ? 7.469 20.561 47.586 1.00 58.67 76 LEU D C 1
ATOM 5322 O O . LEU D 1 94 ? 7.243 20.275 46.394 1.00 57.08 76 LEU D O 1
ATOM 5327 N N . GLU D 1 95 ? 7.888 21.759 47.982 1.00 60.22 77 GLU D N 1
ATOM 5328 C CA . GLU D 1 95 ? 8.087 22.863 47.022 1.00 62.16 77 GLU D CA 1
ATOM 5329 C C . GLU D 1 95 ? 9.055 22.443 45.941 1.00 62.49 77 GLU D C 1
ATOM 5330 O O . GLU D 1 95 ? 8.788 22.607 44.760 1.00 63.56 77 GLU D O 1
ATOM 5336 N N . ASP D 1 96 ? 10.173 21.875 46.359 1.00 62.26 78 ASP D N 1
ATOM 5337 C CA . ASP D 1 96 ? 11.248 21.510 45.419 1.00 62.86 78 ASP D CA 1
ATOM 5338 C C . ASP D 1 96 ? 10.989 20.204 44.679 1.00 61.93 78 ASP D C 1
ATOM 5339 O O . ASP D 1 96 ? 11.915 19.594 44.156 1.00 61.02 78 ASP D O 1
ATOM 5341 N N . HIS D 1 97 ? 9.730 19.782 44.659 1.00 61.75 79 HIS D N 1
ATOM 5342 C CA . HIS D 1 97 ? 9.313 18.553 43.918 1.00 61.02 79 HIS D CA 1
ATOM 5343 C C . HIS D 1 97 ? 8.027 18.718 43.129 1.00 62.09 79 HIS D C 1
ATOM 5344 O O . HIS D 1 97 ? 7.464 17.753 42.635 1.00 60.85 79 HIS D O 1
ATOM 5351 N N . ILE D 1 98 ? 7.578 19.960 43.023 1.00 65.20 80 ILE D N 1
ATOM 5352 C CA . ILE D 1 98 ? 6.262 20.307 42.432 1.00 67.77 80 ILE D CA 1
ATOM 5353 C C . ILE D 1 98 ? 6.178 19.954 40.970 1.00 68.67 80 ILE D C 1
ATOM 5354 O O . ILE D 1 98 ? 5.097 19.789 40.422 1.00 69.59 80 ILE D O 1
ATOM 5359 N N . HIS D 1 99 ? 7.348 19.849 40.359 1.00 71.11 81 HIS D N 1
ATOM 5360 C CA . HIS D 1 99 ? 7.500 19.396 38.954 1.00 71.84 81 HIS D CA 1
ATOM 5361 C C . HIS D 1 99 ? 7.272 17.885 38.734 1.00 72.41 81 HIS D C 1
ATOM 5362 O O . HIS D 1 99 ? 7.340 17.396 37.608 1.00 72.20 81 HIS D O 1
ATOM 5369 N N . THR D 1 100 ? 7.007 17.164 39.816 1.00 73.20 82 THR D N 1
ATOM 5370 C CA . THR D 1 100 ? 6.651 15.722 39.779 1.00 73.19 82 THR D CA 1
ATOM 5371 C C . THR D 1 100 ? 6.699 15.098 38.399 1.00 73.43 82 THR D C 1
ATOM 5372 O O . THR D 1 100 ? 5.796 14.340 38.025 1.00 74.66 82 THR D O 1
ATOM 5374 N N . SER D 1 109 ? 3.494 1.402 49.057 1.00 61.28 91 SER D N 1
ATOM 5375 C CA . SER D 1 109 ? 4.206 1.503 50.318 1.00 60.99 91 SER D CA 1
ATOM 5376 C C . SER D 1 109 ? 3.319 2.133 51.388 1.00 60.45 91 SER D C 1
ATOM 5377 O O . SER D 1 109 ? 3.469 3.300 51.770 1.00 58.91 91 SER D O 1
ATOM 5380 N N . VAL D 1 110 ? 2.384 1.328 51.856 1.00 60.29 92 VAL D N 1
ATOM 5381 C CA . VAL D 1 110 ? 1.471 1.732 52.936 1.00 60.50 92 VAL D CA 1
ATOM 5382 C C . VAL D 1 110 ? 2.109 1.404 54.271 1.00 59.05 92 VAL D C 1
ATOM 5383 O O . VAL D 1 110 ? 1.878 2.060 55.282 1.00 58.03 92 VAL D O 1
ATOM 5385 N N . ILE D 1 111 ? 2.924 0.368 54.249 1.00 58.21 93 ILE D N 1
ATOM 5386 C CA . ILE D 1 111 ? 3.787 0.051 55.384 1.00 58.10 93 ILE D CA 1
ATOM 5387 C C . ILE D 1 111 ? 4.656 1.262 55.704 1.00 59.54 93 ILE D C 1
ATOM 5388 O O . ILE D 1 111 ? 4.666 1.790 56.820 1.00 59.52 93 ILE D O 1
ATOM 5393 N N . ARG D 1 112 ? 5.348 1.711 54.671 1.00 60.81 94 ARG D N 1
ATOM 5394 C CA . ARG D 1 112 ? 6.328 2.810 54.782 1.00 61.55 94 ARG D CA 1
ATOM 5395 C C . ARG D 1 112 ? 5.681 4.101 55.271 1.00 60.51 94 ARG D C 1
ATOM 5396 O O . ARG D 1 112 ? 6.264 4.862 56.054 1.00 60.77 94 ARG D O 1
ATOM 5404 N N . LEU D 1 113 ? 4.455 4.317 54.822 1.00 59.29 95 LEU D N 1
ATOM 5405 C CA . LEU D 1 113 ? 3.725 5.566 55.108 1.00 57.26 95 LEU D CA 1
ATOM 5406 C C . LEU D 1 113 ? 3.269 5.626 56.553 1.00 56.93 95 LEU D C 1
ATOM 5407 O O . LEU D 1 113 ? 3.262 6.702 57.164 1.00 57.77 95 LEU D O 1
ATOM 5412 N N . LYS D 1 114 ? 2.895 4.470 57.095 1.00 56.49 96 LYS D N 1
ATOM 5413 C CA . LYS D 1 114 ? 2.475 4.380 58.514 1.00 56.61 96 LYS D CA 1
ATOM 5414 C C . LYS D 1 114 ? 3.674 4.562 59.428 1.00 57.05 96 LYS D C 1
ATOM 5415 O O . LYS D 1 114 ? 3.580 5.186 60.492 1.00 57.18 96 LYS D O 1
ATOM 5421 N N . ALA D 1 115 ? 4.808 4.030 58.988 1.00 56.66 97 ALA D N 1
ATOM 5422 C CA . ALA D 1 115 ? 6.086 4.286 59.677 1.00 57.67 97 ALA D CA 1
ATOM 5423 C C . ALA D 1 115 ? 6.413 5.795 59.734 1.00 58.53 97 ALA D C 1
ATOM 5424 O O . ALA D 1 115 ? 6.852 6.298 60.757 1.00 60.21 97 ALA D O 1
ATOM 5426 N N . LEU D 1 116 ? 6.175 6.506 58.640 1.00 58.72 98 LEU D N 1
ATOM 5427 C CA . LEU D 1 116 ? 6.373 7.968 58.616 1.00 59.02 98 LEU D CA 1
ATOM 5428 C C . LEU D 1 116 ? 5.356 8.657 59.508 1.00 59.06 98 LEU D C 1
ATOM 5429 O O . LEU D 1 116 ? 5.691 9.452 60.349 1.00 59.20 98 LEU D O 1
ATOM 5431 N N . LYS D 1 117 ? 4.102 8.310 59.310 1.00 60.33 99 LYS D N 1
ATOM 5432 C CA . LYS D 1 117 ? 2.980 8.855 60.106 1.00 61.51 99 LYS D CA 1
ATOM 5433 C C . LYS D 1 117 ? 3.219 8.733 61.616 1.00 62.14 99 LYS D C 1
ATOM 5434 O O . LYS D 1 117 ? 3.047 9.685 62.380 1.00 59.72 99 LYS D O 1
ATOM 5440 N N . ASN D 1 118 ? 3.610 7.527 62.022 1.00 62.80 100 ASN D N 1
ATOM 5441 C CA . ASN D 1 118 ? 3.948 7.234 63.423 1.00 63.38 100 ASN D CA 1
ATOM 5442 C C . ASN D 1 118 ? 5.140 8.028 63.927 1.00 64.22 100 ASN D C 1
ATOM 5443 O O . ASN D 1 118 ? 5.210 8.405 65.095 1.00 64.03 100 ASN D O 1
ATOM 5448 N N . LYS D 1 119 ? 6.078 8.264 63.031 1.00 64.98 101 LYS D N 1
ATOM 5449 C CA . LYS D 1 119 ? 7.233 9.121 63.341 1.00 65.84 101 LYS D CA 1
ATOM 5450 C C . LYS D 1 119 ? 6.748 10.538 63.674 1.00 66.50 101 LYS D C 1
ATOM 5451 O O . LYS D 1 119 ? 6.964 11.067 64.762 1.00 65.62 101 LYS D O 1
ATOM 5453 N N . VAL D 1 120 ? 6.058 11.125 62.711 1.00 67.46 102 VAL D N 1
ATOM 5454 C CA . VAL D 1 120 ? 5.496 12.483 62.842 1.00 67.62 102 VAL D CA 1
ATOM 5455 C C . VAL D 1 120 ? 4.640 12.658 64.115 1.00 68.01 102 VAL D C 1
ATOM 5456 O O . VAL D 1 120 ? 4.719 13.683 64.799 1.00 67.24 102 VAL D O 1
ATOM 5460 N N . ASP D 1 121 ? 3.863 11.631 64.438 1.00 68.66 103 ASP D N 1
ATOM 5461 C CA . ASP D 1 121 ? 2.941 11.669 65.606 1.00 68.75 103 ASP D CA 1
ATOM 5462 C C . ASP D 1 121 ? 3.658 11.654 66.947 1.00 71.04 103 ASP D C 1
ATOM 5463 O O . ASP D 1 121 ? 3.377 12.445 67.839 1.00 71.55 103 ASP D O 1
ATOM 5468 N N . HIS D 1 122 ? 4.571 10.708 67.073 1.00 73.68 104 HIS D N 1
ATOM 5469 C CA . HIS D 1 122 ? 5.329 10.490 68.325 1.00 75.34 104 HIS D CA 1
ATOM 5470 C C . HIS D 1 122 ? 6.512 11.440 68.402 1.00 77.13 104 HIS D C 1
ATOM 5471 O O . HIS D 1 122 ?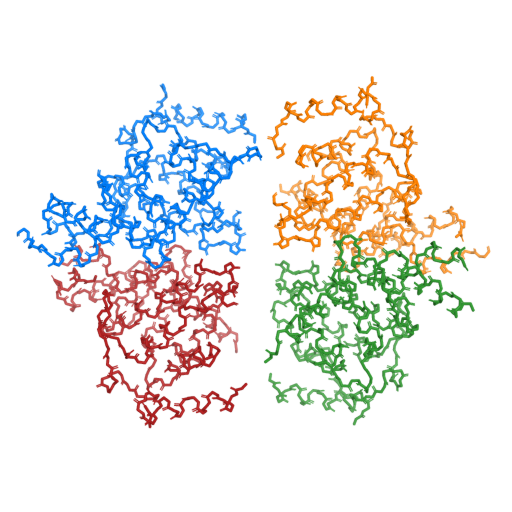 7.056 11.707 69.478 1.00 77.76 104 HIS D O 1
ATOM 5474 N N . GLY D 1 123 ? 6.902 11.929 67.234 1.00 78.31 105 GLY D N 1
ATOM 5475 C CA . GLY D 1 123 ? 7.902 12.971 67.102 1.00 78.79 105 GLY D CA 1
ATOM 5476 C C . GLY D 1 123 ? 7.184 14.253 66.750 1.00 78.98 105 GLY D C 1
ATOM 5477 O O . GLY D 1 123 ? 7.813 15.289 66.554 1.00 80.54 105 GLY D O 1
ATOM 5478 N N . PRO D 1 131 ? 10.695 11.722 50.981 1.00 67.09 113 PRO D N 1
ATOM 5479 C CA . PRO D 1 131 ? 10.115 11.120 49.778 1.00 67.53 113 PRO D CA 1
ATOM 5480 C C . PRO D 1 131 ? 8.769 11.740 49.484 1.00 68.88 113 PRO D C 1
ATOM 5481 O O . PRO D 1 131 ? 7.814 11.521 50.237 1.00 69.90 113 PRO D O 1
ATOM 5485 N N . PRO D 1 132 ? 8.687 12.537 48.403 1.00 69.68 114 PRO D N 1
ATOM 5486 C CA . PRO D 1 132 ? 7.489 13.323 48.069 1.00 68.96 114 PRO D CA 1
ATOM 5487 C C . PRO D 1 132 ? 6.169 12.567 48.144 1.00 67.81 114 PRO D C 1
ATOM 5488 O O . PRO D 1 132 ? 5.169 13.126 48.584 1.00 67.95 114 PRO D O 1
ATOM 5492 N N . CYS D 1 133 ? 6.172 11.308 47.729 1.00 65.39 115 CYS D N 1
ATOM 5493 C CA . CYS D 1 133 ? 4.935 10.511 47.738 1.00 64.55 115 CYS D CA 1
ATOM 5494 C C . CYS D 1 133 ? 4.404 10.311 49.158 1.00 63.04 115 CYS D C 1
ATOM 5495 O O . CYS D 1 133 ? 3.199 10.407 49.406 1.00 63.70 115 CYS D O 1
ATOM 5498 N N . ASP D 1 134 ? 5.313 10.064 50.089 1.00 60.47 116 ASP D N 1
ATOM 5499 C CA . ASP D 1 134 ? 4.933 9.857 51.486 1.00 59.78 116 ASP D CA 1
ATOM 5500 C C . ASP D 1 134 ? 4.363 11.166 52.087 1.00 59.58 116 ASP D C 1
ATOM 5501 O O . ASP D 1 134 ? 3.376 11.146 52.845 1.00 58.10 116 ASP D O 1
ATOM 5506 N N . ILE D 1 135 ? 4.973 12.290 51.709 1.00 58.28 117 ILE D N 1
ATOM 5507 C CA . ILE D 1 135 ? 4.579 13.594 52.244 1.00 58.16 117 ILE D CA 1
ATOM 5508 C C . ILE D 1 135 ? 3.183 13.930 51.730 1.00 59.06 117 ILE D C 1
ATOM 5509 O O . ILE D 1 135 ? 2.330 14.376 52.482 1.00 61.18 117 ILE D O 1
ATOM 5514 N N . ALA D 1 136 ? 2.967 13.676 50.442 1.00 56.95 118 ALA D N 1
ATOM 5515 C CA . ALA D 1 136 ? 1.676 13.915 49.798 1.00 56.76 118 ALA D CA 1
ATOM 5516 C C . ALA D 1 136 ? 0.613 13.093 50.501 1.00 57.66 118 ALA D C 1
ATOM 5517 O O . ALA D 1 136 ? -0.497 13.554 50.780 1.00 56.82 118 ALA D O 1
ATOM 5519 N N . GLY D 1 137 ? 0.979 11.860 50.793 1.00 58.21 119 GLY D N 1
ATOM 5520 C CA . GLY D 1 137 ? 0.086 10.931 51.462 1.00 58.53 119 GLY D CA 1
ATOM 5521 C C . GLY D 1 137 ? -0.259 11.374 52.871 1.00 57.51 119 GLY D C 1
ATOM 5522 O O . GLY D 1 137 ? -1.378 11.181 53.333 1.00 56.80 119 GLY D O 1
ATOM 5523 N N . LEU D 1 138 ? 0.720 11.941 53.569 1.00 57.21 120 LEU D N 1
ATOM 5524 C CA . LEU D 1 138 ? 0.472 12.448 54.930 1.00 59.15 120 LEU D CA 1
ATOM 5525 C C . LEU D 1 138 ? -0.405 13.707 54.883 1.00 59.53 120 LEU D C 1
ATOM 5526 O O . LEU D 1 138 ? -1.212 13.946 55.765 1.00 62.00 120 LEU D O 1
ATOM 5531 N N . LEU D 1 139 ? -0.233 14.502 53.842 1.00 59.04 121 LEU D N 1
ATOM 5532 C CA . LEU D 1 139 ? -1.088 15.663 53.638 1.00 59.73 121 LEU D CA 1
ATOM 5533 C C . LEU D 1 139 ? -2.525 15.220 53.479 1.00 60.78 121 LEU D C 1
ATOM 5534 O O . LEU D 1 139 ? -3.426 15.747 54.140 1.00 62.39 121 LEU D O 1
ATOM 5539 N N . LYS D 1 140 ? -2.724 14.240 52.603 1.00 60.42 122 LYS D N 1
ATOM 5540 C CA . LYS D 1 140 ? -4.060 13.661 52.361 1.00 59.99 122 LYS D CA 1
ATOM 5541 C C . LYS D 1 140 ? -4.666 13.130 53.647 1.00 58.95 122 LYS D C 1
ATOM 5542 O O . LYS D 1 140 ? -5.783 13.474 54.032 1.00 59.84 122 LYS D O 1
ATOM 5548 N N . GLN D 1 141 ? -3.899 12.272 54.292 1.00 58.27 123 GLN D N 1
ATOM 5549 C CA . GLN D 1 141 ? -4.299 11.647 55.560 1.00 58.04 123 GLN D CA 1
ATOM 5550 C C . GLN D 1 141 ? -4.507 12.662 56.668 1.00 57.72 123 GLN D C 1
ATOM 5551 O O . GLN D 1 141 ? -5.326 12.456 57.556 1.00 59.15 123 GLN D O 1
ATOM 5553 N N . PHE D 1 142 ? -3.755 13.750 56.614 1.00 57.72 124 PHE D N 1
ATOM 5554 C CA . PHE D 1 142 ? -3.928 14.828 57.595 1.00 58.83 124 PHE D CA 1
ATOM 5555 C C . PHE D 1 142 ? -5.368 15.381 57.568 1.00 57.79 124 PHE D C 1
ATOM 5556 O O . PHE D 1 142 ? -6.031 15.448 58.589 1.00 59.20 124 PHE D O 1
ATOM 5564 N N . PHE D 1 143 ? -5.874 15.708 56.398 1.00 56.04 125 PHE D N 1
ATOM 5565 C CA . PHE D 1 143 ? -7.220 16.333 56.325 1.00 56.70 125 PHE D CA 1
ATOM 5566 C C . PHE D 1 143 ? -8.323 15.314 56.569 1.00 55.72 125 PHE D C 1
ATOM 5567 O O . PHE D 1 143 ? -9.320 15.595 57.218 1.00 55.94 125 PHE D O 1
ATOM 5575 N N . ARG D 1 144 ? -8.104 14.108 56.084 1.00 57.56 126 ARG D N 1
ATOM 5576 C CA . ARG D 1 144 ? -9.089 13.044 56.218 1.00 57.78 126 ARG D CA 1
ATOM 5577 C C . ARG D 1 144 ? -9.291 12.652 57.673 1.00 59.40 126 ARG D C 1
ATOM 5578 O O . ARG D 1 144 ? -10.322 12.088 58.038 1.00 58.01 126 ARG D O 1
ATOM 5580 N N . GLU D 1 145 ? -8.297 12.923 58.504 1.00 60.24 127 GLU D N 1
ATOM 5581 C CA . GLU D 1 145 ? -8.359 12.442 59.898 1.00 61.17 127 GLU D CA 1
ATOM 5582 C C . GLU D 1 145 ? -8.754 13.489 60.882 1.00 59.86 127 GLU D C 1
ATOM 5583 O O . GLU D 1 145 ? -8.892 13.220 62.069 1.00 60.44 127 GLU D O 1
ATOM 5589 N N . LEU D 1 146 ? -9.008 14.674 60.371 1.00 58.28 128 LEU D N 1
ATOM 5590 C CA . LEU D 1 146 ? -9.407 15.774 61.233 1.00 58.47 128 LEU D CA 1
ATOM 5591 C C . LEU D 1 146 ? -10.728 15.392 61.891 1.00 60.19 128 LEU D C 1
ATOM 5592 O O . LEU D 1 146 ? -11.606 14.792 61.236 1.00 61.53 128 LEU D O 1
ATOM 5597 N N . PRO D 1 147 ? -10.887 15.728 63.185 1.00 60.74 129 PRO D N 1
ATOM 5598 C CA . PRO D 1 147 ? -12.106 15.357 63.905 1.00 61.53 129 PRO D CA 1
ATOM 5599 C C . PRO D 1 147 ? -13.360 15.777 63.161 1.00 62.46 129 PRO D C 1
ATOM 5600 O O . PRO D 1 147 ? -14.258 14.985 62.983 1.00 63.59 129 PRO D O 1
ATOM 5604 N N . GLU D 1 148 ? -13.379 17.024 62.716 1.00 63.93 130 GLU D N 1
ATOM 5605 C CA . GLU D 1 148 ? -14.407 17.524 61.801 1.00 64.24 130 GLU D CA 1
ATOM 5606 C C . GLU D 1 148 ? -13.769 17.960 60.461 1.00 63.82 130 GLU D C 1
ATOM 5607 O O . GLU D 1 148 ? -12.594 18.334 60.411 1.00 63.53 130 GLU D O 1
ATOM 5609 N N . PRO D 1 149 ? -14.533 17.875 59.364 1.00 63.24 131 PRO D N 1
ATOM 5610 C CA . PRO D 1 149 ? -14.011 18.285 58.056 1.00 63.54 131 PRO D CA 1
ATOM 5611 C C . PRO D 1 149 ? -13.653 19.782 57.987 1.00 64.12 131 PRO D C 1
ATOM 5612 O O . PRO D 1 149 ? -14.347 20.638 58.540 1.00 66.70 131 PRO D O 1
ATOM 5616 N N . ILE D 1 150 ? -12.556 20.070 57.310 1.00 63.98 132 ILE D N 1
ATOM 5617 C CA . ILE D 1 150 ? -12.017 21.441 57.206 1.00 61.46 132 ILE D CA 1
ATOM 5618 C C . ILE D 1 150 ? -12.993 22.338 56.445 1.00 62.47 132 ILE D C 1
ATOM 5619 O O . ILE D 1 150 ? -13.126 23.546 56.693 1.00 62.93 132 ILE D O 1
ATOM 5624 N N . LEU D 1 151 ? -13.651 21.720 55.489 1.00 62.50 133 LEU D N 1
ATOM 5625 C CA . LEU D 1 151 ? -14.810 22.304 54.860 1.00 62.26 133 LEU D CA 1
ATOM 5626 C C . LEU D 1 151 ? -16.030 21.739 55.607 1.00 63.22 133 LEU D C 1
ATOM 5627 O O . LEU D 1 151 ? -16.425 20.601 55.383 1.00 61.61 133 LEU D O 1
ATOM 5632 N N . PRO D 1 152 ? -16.619 22.547 56.509 1.00 64.19 134 PRO D N 1
ATOM 5633 C CA . PRO D 1 152 ? -17.591 22.049 57.465 1.00 65.66 134 PRO D CA 1
ATOM 5634 C C . PRO D 1 152 ? -18.858 21.536 56.802 1.00 66.63 134 PRO D C 1
ATOM 5635 O O . PRO D 1 152 ? -19.257 22.009 55.747 1.00 67.90 134 PRO D O 1
ATOM 5639 N N . ALA D 1 153 ? -19.456 20.544 57.434 1.00 67.73 135 ALA D N 1
ATOM 5640 C CA . ALA D 1 153 ? -20.568 19.801 56.830 1.00 67.69 135 ALA D CA 1
ATOM 5641 C C . ALA D 1 153 ? -21.701 20.722 56.475 1.00 66.78 135 ALA D C 1
ATOM 5642 O O . ALA D 1 153 ? -22.296 20.629 55.390 1.00 67.78 135 ALA D O 1
ATOM 5644 N N . ASP D 1 154 ? -21.974 21.631 57.400 1.00 66.50 136 ASP D N 1
ATOM 5645 C CA . ASP D 1 154 ? -23.136 22.574 57.290 1.00 65.95 136 ASP D CA 1
ATOM 5646 C C . ASP D 1 154 ? -23.090 23.498 56.087 1.00 62.93 136 ASP D C 1
ATOM 5647 O O . ASP D 1 154 ? -24.036 24.234 55.843 1.00 60.46 136 ASP D O 1
ATOM 5652 N N . LEU D 1 155 ? -21.970 23.485 55.367 1.00 60.87 137 LEU D N 1
ATOM 5653 C CA . LEU D 1 155 ? -21.842 24.276 54.143 1.00 59.57 137 LEU D CA 1
ATOM 5654 C C . LEU D 1 155 ? -21.782 23.454 52.870 1.00 59.98 137 LEU D C 1
ATOM 5655 O O . LEU D 1 155 ? -21.731 24.014 51.777 1.00 59.15 137 LEU D O 1
ATOM 5660 N N . HIS D 1 156 ? -21.801 22.136 53.011 1.00 60.79 138 HIS D N 1
ATOM 5661 C CA . HIS D 1 156 ? -21.573 21.227 51.860 1.00 62.19 138 HIS D CA 1
ATOM 5662 C C . HIS D 1 156 ? -22.640 21.289 50.792 1.00 62.90 138 HIS D C 1
ATOM 5663 O O . HIS D 1 156 ? -22.339 21.325 49.608 1.00 63.22 138 HIS D O 1
ATOM 5670 N N . GLU D 1 157 ? -23.888 21.286 51.223 1.00 66.42 139 GLU D N 1
ATOM 5671 C CA . GLU D 1 157 ? -25.033 21.418 50.295 1.00 67.18 139 GLU D CA 1
ATOM 5672 C C . GLU D 1 157 ? -24.925 22.722 49.525 1.00 66.35 139 GLU D C 1
ATOM 5673 O O . GLU D 1 157 ? -25.093 22.780 48.305 1.00 66.91 139 GLU D O 1
ATOM 5679 N N . ALA D 1 158 ? -24.642 23.775 50.276 1.00 64.81 140 ALA D N 1
ATOM 5680 C CA . ALA D 1 158 ? -24.492 25.123 49.707 1.00 62.24 140 ALA D CA 1
ATOM 5681 C C . ALA D 1 158 ? -23.426 25.139 48.632 1.00 60.78 140 ALA D C 1
ATOM 5682 O O . ALA D 1 158 ? -23.604 25.706 47.566 1.00 62.08 140 ALA D O 1
ATOM 5684 N N . LEU D 1 159 ? -22.315 24.495 48.915 1.00 59.62 141 LEU D N 1
ATOM 5685 C CA . LEU D 1 159 ? -21.199 24.448 47.954 1.00 59.28 141 LEU D CA 1
ATOM 5686 C C . LEU D 1 159 ? -21.542 23.616 46.721 1.00 59.10 141 LEU D C 1
ATOM 5687 O O . LEU D 1 159 ? -21.180 23.954 45.591 1.00 59.07 141 LEU D O 1
ATOM 5692 N N . LEU D 1 160 ? -22.255 22.531 46.966 1.00 59.08 142 LEU D N 1
ATOM 5693 C CA . LEU D 1 160 ? -22.817 21.688 45.884 1.00 60.00 142 LEU D CA 1
ATOM 5694 C C . LEU D 1 160 ? -23.734 22.497 44.974 1.00 59.32 142 LEU D C 1
ATOM 5695 O O . LEU D 1 160 ? -23.578 22.493 43.748 1.00 59.74 142 LEU D O 1
ATOM 5697 N N . LYS D 1 161 ? -24.671 23.214 45.575 1.00 59.21 143 LYS D N 1
ATOM 5698 C CA . LYS D 1 161 ? -25.646 23.986 44.781 1.00 60.50 143 LYS D CA 1
ATOM 5699 C C . LYS D 1 161 ? -24.926 25.009 43.908 1.00 60.68 143 LYS D C 1
ATOM 5700 O O . LYS D 1 161 ? -25.264 25.198 42.743 1.00 59.07 143 LYS D O 1
ATOM 5702 N N . ALA D 1 162 ? -23.887 25.626 44.462 1.00 62.70 144 ALA D N 1
ATOM 5703 C CA . ALA D 1 162 ? -23.153 26.672 43.712 1.00 63.87 144 ALA D CA 1
ATOM 5704 C C . ALA D 1 162 ? -22.529 26.092 42.449 1.00 65.60 144 ALA D C 1
ATOM 5705 O O . ALA D 1 162 ? -22.446 26.744 41.406 1.00 67.25 144 ALA D O 1
ATOM 5707 N N . GLN D 1 163 ? -22.148 24.832 42.547 1.00 65.50 145 GLN D N 1
ATOM 5708 C CA . GLN D 1 163 ? -21.410 24.151 41.477 1.00 65.70 145 GLN D CA 1
ATOM 5709 C C . GLN D 1 163 ? -22.314 23.792 40.268 1.00 65.24 145 GLN D C 1
ATOM 5710 O O . GLN D 1 163 ? -21.822 23.435 39.188 1.00 64.39 145 GLN D O 1
ATOM 5716 N N . GLN D 1 164 ? -23.626 23.921 40.458 1.00 63.64 146 GLN D N 1
ATOM 5717 C CA . GLN D 1 164 ? -24.605 23.663 39.384 1.00 63.36 146 GLN D CA 1
ATOM 5718 C C . GLN D 1 164 ? -25.131 24.918 38.716 1.00 62.48 146 GLN D C 1
ATOM 5719 O O . GLN D 1 164 ? -26.079 24.849 37.931 1.00 62.37 146 GLN D O 1
ATOM 5725 N N . LEU D 1 165 ? -24.532 26.045 39.058 1.00 61.71 147 LEU D N 1
ATOM 5726 C CA . LEU D 1 165 ? -24.876 27.351 38.472 1.00 62.12 147 LEU D CA 1
ATOM 5727 C C . LEU D 1 165 ? -24.143 27.509 37.157 1.00 63.62 147 LEU D C 1
ATOM 5728 O O . LEU D 1 165 ? -23.323 26.672 36.776 1.00 64.62 147 LEU D O 1
ATOM 5733 N N . GLY D 1 166 ? -24.440 28.616 36.489 1.00 64.95 148 GLY D N 1
ATOM 5734 C CA . GLY D 1 166 ? -23.716 29.054 35.291 1.00 65.07 148 GLY D CA 1
ATOM 5735 C C . GLY D 1 166 ? -22.224 29.167 35.528 1.00 65.84 148 GLY D C 1
ATOM 5736 O O . GLY D 1 166 ? -21.755 29.331 36.656 1.00 63.74 148 GLY D O 1
ATOM 5737 N N . THR D 1 167 ? -21.496 29.084 34.422 1.00 67.15 149 THR D N 1
ATOM 5738 C CA . THR D 1 167 ? -20.009 28.999 34.397 1.00 68.06 149 THR D CA 1
ATOM 5739 C C . THR D 1 167 ? -19.284 30.042 35.260 1.00 67.95 149 THR D C 1
ATOM 5740 O O . THR D 1 167 ? -18.347 29.733 35.977 1.00 67.02 149 THR D O 1
ATOM 5742 N N . GLU D 1 168 ? -19.752 31.279 35.158 1.00 69.78 150 GLU D N 1
ATOM 5743 C CA . GLU D 1 168 ? -19.149 32.443 35.854 1.00 69.15 150 GLU D CA 1
ATOM 5744 C C . GLU D 1 168 ? -19.786 32.723 37.210 1.00 69.91 150 GLU D C 1
ATOM 5745 O O . GLU D 1 168 ? -19.170 33.321 38.080 1.00 70.84 150 GLU D O 1
ATOM 5747 N N . GLU D 1 169 ? -21.014 32.261 37.391 1.00 70.04 151 GLU D N 1
ATOM 5748 C CA . GLU D 1 169 ? -21.734 32.437 38.676 1.00 69.80 151 GLU D CA 1
ATOM 5749 C C . GLU D 1 169 ? -21.299 31.386 39.742 1.00 68.63 151 GLU D C 1
ATOM 5750 O O . GLU D 1 169 ? -21.340 31.642 40.973 1.00 66.00 151 GLU D O 1
ATOM 5756 N N . LYS D 1 170 ? -20.904 30.215 39.239 1.00 66.21 152 LYS D N 1
ATOM 5757 C CA . LYS D 1 170 ? -20.264 29.155 40.054 1.00 65.76 152 LYS D CA 1
ATOM 5758 C C . LYS D 1 170 ? -19.265 29.742 41.041 1.00 64.32 152 LYS D C 1
ATOM 5759 O O . LYS D 1 170 ? -19.334 29.564 42.257 1.00 62.39 152 LYS D O 1
ATOM 5765 N N . ASN D 1 171 ? -18.300 30.411 40.450 1.00 64.19 153 ASN D N 1
ATOM 5766 C CA . ASN D 1 171 ? -17.081 30.834 41.160 1.00 63.95 153 ASN D CA 1
ATOM 5767 C C . ASN D 1 171 ? -17.401 31.869 42.191 1.00 62.56 153 ASN D C 1
ATOM 5768 O O . ASN D 1 171 ? -16.936 31.833 43.314 1.00 64.65 153 ASN D O 1
ATOM 5773 N N . LYS D 1 172 ? -18.240 32.789 41.777 1.00 62.74 154 LYS D N 1
ATOM 5774 C CA . LYS D 1 172 ? -18.654 33.901 42.633 1.00 61.68 154 LYS D CA 1
ATOM 5775 C C . LYS D 1 172 ? -19.350 33.394 43.895 1.00 59.47 154 LYS D C 1
ATOM 5776 O O . LYS D 1 172 ? -19.051 33.828 45.000 1.00 59.85 154 LYS D O 1
ATOM 5782 N N . ALA D 1 173 ? -20.230 32.419 43.711 1.00 57.60 155 ALA D N 1
ATOM 5783 C CA . ALA D 1 173 ? -21.033 31.853 44.816 1.00 55.45 155 ALA D CA 1
ATOM 5784 C C . ALA D 1 173 ? -20.190 30.972 45.754 1.00 53.20 155 ALA D C 1
ATOM 5785 O O . ALA D 1 173 ? -20.300 31.040 46.958 1.00 51.54 155 ALA D O 1
ATOM 5787 N N . THR D 1 174 ? -19.348 30.151 45.172 1.00 52.70 156 THR D N 1
ATOM 5788 C CA . THR D 1 174 ? -18.359 29.361 45.956 1.00 56.00 156 THR D CA 1
ATOM 5789 C C . THR D 1 174 ? -17.461 30.243 46.852 1.00 56.33 156 THR D C 1
ATOM 5790 O O . THR D 1 174 ? -17.263 29.982 48.033 1.00 54.86 156 THR D O 1
ATOM 5794 N N . LEU D 1 175 ? -16.957 31.314 46.262 1.00 57.12 157 LEU D N 1
ATOM 5795 C CA . LEU D 1 175 ? -16.072 32.243 46.979 1.00 57.57 157 LEU D CA 1
ATOM 5796 C C . LEU D 1 175 ? -16.815 32.968 48.096 1.00 56.72 157 LEU D C 1
ATOM 5797 O O . LEU D 1 175 ? -16.286 33.163 49.180 1.00 57.45 157 LEU D O 1
ATOM 5802 N N . LEU D 1 176 ? -18.052 33.344 47.811 1.00 55.44 158 LEU D N 1
ATOM 5803 C CA . LEU D 1 176 ? -18.940 33.925 48.821 1.00 54.52 158 LEU D CA 1
ATOM 5804 C C . LEU D 1 176 ? -19.142 32.996 49.998 1.00 54.15 158 LEU D C 1
ATOM 5805 O O . LEU D 1 176 ? -19.040 33.391 51.173 1.00 52.30 158 LEU D O 1
ATOM 5810 N N . LEU D 1 177 ? -19.443 31.755 49.666 1.00 53.04 159 LEU D N 1
ATOM 5811 C CA . LEU D 1 177 ? -19.589 30.724 50.674 1.00 54.52 159 LEU D CA 1
ATOM 5812 C C . LEU D 1 177 ? -18.307 30.513 51.508 1.00 55.50 159 LEU D C 1
ATOM 5813 O O . LEU D 1 177 ? -18.364 30.304 52.701 1.00 55.21 159 LEU D O 1
ATOM 5818 N N . SER D 1 178 ? -17.160 30.604 50.851 1.00 57.15 160 SER D N 1
ATOM 5819 C CA . SER D 1 178 ? -15.844 30.511 51.529 1.00 56.86 160 SER D CA 1
ATOM 5820 C C . SER D 1 178 ? -15.681 31.604 52.591 1.00 57.98 160 SER D C 1
ATOM 5821 O O . SER D 1 178 ? -14.959 31.435 53.588 1.00 55.88 160 SER D O 1
ATOM 5824 N N . CYS D 1 179 ? -16.397 32.707 52.397 1.00 56.88 161 CYS D N 1
ATOM 5825 C CA . CYS D 1 179 ? -16.353 33.834 53.355 1.00 58.20 161 CYS D CA 1
ATOM 5826 C C . CYS D 1 179 ? -17.146 33.590 54.614 1.00 59.13 161 CYS D C 1
ATOM 5827 O O . CYS D 1 179 ? -17.124 34.408 55.535 1.00 60.71 161 CYS D O 1
ATOM 5830 N N . LEU D 1 180 ? -17.848 32.468 54.643 1.00 58.72 162 LEU D N 1
ATOM 5831 C CA . LEU D 1 180 ? -18.591 32.038 55.826 1.00 59.75 162 LEU D CA 1
ATOM 5832 C C . LEU D 1 180 ? -17.787 31.095 56.727 1.00 61.31 162 LEU D C 1
ATOM 5833 O O . LEU D 1 180 ? -18.265 30.699 57.787 1.00 62.70 162 LEU D O 1
ATOM 5838 N N . LEU D 1 181 ? -16.572 30.750 56.306 1.00 62.19 163 LEU D N 1
ATOM 5839 C CA . LEU D 1 181 ? -15.696 29.884 57.114 1.00 62.13 163 LEU D CA 1
ATOM 5840 C C . LEU D 1 181 ? -15.157 30.695 58.257 1.00 62.00 163 LEU D C 1
ATOM 5841 O O . LEU D 1 181 ? -15.020 31.927 58.167 1.00 62.79 163 LEU D O 1
ATOM 5846 N N . ALA D 1 182 ? -14.848 30.000 59.339 1.00 61.04 164 ALA D N 1
ATOM 5847 C CA . ALA D 1 182 ? -14.224 30.648 60.512 1.00 61.97 164 ALA D CA 1
ATOM 5848 C C . ALA D 1 182 ? -12.873 31.231 60.115 1.00 59.82 164 ALA D C 1
ATOM 5849 O O . ALA D 1 182 ? -12.195 30.709 59.279 1.00 62.11 164 ALA D O 1
ATOM 5851 N N . ASP D 1 183 ? -12.505 32.308 60.759 1.00 59.81 165 ASP D N 1
ATOM 5852 C CA . ASP D 1 183 ? -11.281 33.064 60.435 1.00 62.23 165 ASP D CA 1
ATOM 5853 C C . ASP D 1 183 ? -10.038 32.204 60.374 1.00 61.83 165 ASP D C 1
ATOM 5854 O O . ASP D 1 183 ? -9.221 32.341 59.475 1.00 61.09 165 ASP D O 1
ATOM 5859 N N . HIS D 1 184 ? -9.895 31.334 61.353 1.00 61.59 166 HIS D N 1
ATOM 5860 C CA . HIS D 1 184 ? -8.737 30.465 61.392 1.00 63.68 166 HIS D CA 1
ATOM 5861 C C . HIS D 1 184 ? -8.799 29.443 60.272 1.00 62.84 166 HIS D C 1
ATOM 5862 O O . HIS D 1 184 ? -7.766 29.159 59.623 1.00 62.09 166 HIS D O 1
ATOM 5869 N N . THR D 1 185 ? -10.000 28.926 60.005 1.00 58.49 167 THR D N 1
ATOM 5870 C CA . THR D 1 185 ? -10.159 27.986 58.872 1.00 57.74 167 THR D CA 1
ATOM 5871 C C . THR D 1 185 ? -9.808 28.660 57.536 1.00 57.12 167 THR D C 1
ATOM 5872 O O . THR D 1 185 ? -9.120 28.064 56.703 1.00 56.62 167 THR D O 1
ATOM 5876 N N . VAL D 1 186 ? -10.242 29.903 57.364 1.00 55.71 168 VAL D N 1
ATOM 5877 C CA . VAL D 1 186 ? -9.993 30.646 56.111 1.00 56.43 168 VAL D CA 1
ATOM 5878 C C . VAL D 1 186 ? -8.500 30.752 55.832 1.00 57.91 168 VAL D C 1
ATOM 5879 O O . VAL D 1 186 ? -8.021 30.581 54.694 1.00 57.84 168 VAL D O 1
ATOM 5883 N N . HIS D 1 187 ? -7.766 31.020 56.896 1.00 58.74 169 HIS D N 1
ATOM 5884 C CA . HIS D 1 187 ? -6.321 31.192 56.790 1.00 60.41 169 HIS D CA 1
ATOM 5885 C C . HIS D 1 187 ? -5.557 29.932 56.518 1.00 56.33 169 HIS D C 1
ATOM 5886 O O . HIS D 1 187 ? -4.661 29.913 55.709 1.00 56.19 169 HIS D O 1
ATOM 5893 N N . VAL D 1 188 ? -5.968 28.865 57.150 1.00 56.44 170 VAL D N 1
ATOM 5894 C CA . VAL D 1 188 ? -5.382 27.559 56.851 1.00 55.69 170 VAL D CA 1
ATOM 5895 C C . VAL D 1 188 ? -5.710 27.150 55.424 1.00 56.57 170 VAL D C 1
ATOM 5896 O O . VAL D 1 188 ? -4.859 26.649 54.703 1.00 55.42 170 VAL D O 1
ATOM 5900 N N . LEU D 1 189 ? -6.967 27.370 55.019 1.00 59.11 171 LEU D N 1
ATOM 5901 C CA . LEU D 1 189 ? -7.387 27.042 53.656 1.00 58.59 171 LEU D CA 1
ATOM 5902 C C . LEU D 1 189 ? -6.726 27.945 52.609 1.00 58.22 171 LEU D C 1
ATOM 5903 O O . LEU D 1 189 ? -6.325 27.489 51.545 1.00 57.39 171 LEU D O 1
ATOM 5908 N N . ARG D 1 190 ? -6.568 29.215 52.939 1.00 59.02 172 ARG D N 1
ATOM 5909 C CA . ARG D 1 190 ? -5.811 30.138 52.047 1.00 59.83 172 ARG D CA 1
ATOM 5910 C C . ARG D 1 190 ? -4.385 29.608 51.756 1.00 58.45 172 ARG D C 1
ATOM 5911 O O . ARG D 1 190 ? -3.909 29.568 50.618 1.00 56.63 172 ARG D O 1
ATOM 5919 N N . TYR D 1 191 ? -3.741 29.185 52.812 1.00 58.44 173 TYR D N 1
ATOM 5920 C CA . TYR D 1 191 ? -2.401 28.633 52.730 1.00 57.05 173 TYR D CA 1
ATOM 5921 C C . TYR D 1 191 ? -2.286 27.337 51.881 1.00 58.01 173 TYR D C 1
ATOM 5922 O O . TYR D 1 191 ? -1.453 27.221 50.979 1.00 52.34 173 TYR D O 1
ATOM 5931 N N . PHE D 1 192 ? -3.139 26.365 52.179 1.00 58.20 174 PHE D N 1
ATOM 5932 C CA . PHE D 1 192 ? -3.072 25.062 51.488 1.00 57.92 174 PHE D CA 1
ATOM 5933 C C . PHE D 1 192 ? -3.462 25.143 50.002 1.00 58.00 174 PHE D C 1
ATOM 5934 O O . PHE D 1 192 ? -2.834 24.541 49.130 1.00 58.26 174 PHE D O 1
ATOM 5942 N N . PHE D 1 193 ? -4.501 25.913 49.734 1.00 58.27 175 PHE D N 1
ATOM 5943 C CA . PHE D 1 193 ? -4.976 26.124 48.352 1.00 56.92 175 PHE D CA 1
ATOM 5944 C C . PHE D 1 193 ? -4.007 26.961 47.530 1.00 57.31 175 PHE D C 1
ATOM 5945 O O . PHE D 1 193 ? -3.953 26.827 46.288 1.00 56.58 175 PHE D O 1
ATOM 5953 N N . ASN D 1 194 ? -3.210 27.795 48.216 1.00 55.63 176 ASN D N 1
ATOM 5954 C CA . ASN D 1 194 ? -2.114 28.508 47.536 1.00 56.65 176 ASN D CA 1
ATOM 5955 C C . ASN D 1 194 ? -1.072 27.514 47.011 1.00 55.30 176 ASN D C 1
ATOM 5956 O O . ASN D 1 194 ? -0.629 27.547 45.875 1.00 54.06 176 ASN D O 1
ATOM 5961 N N . PHE D 1 195 ? -0.699 26.632 47.894 1.00 56.41 177 PHE D N 1
ATOM 5962 C CA . PHE D 1 195 ? 0.149 25.501 47.550 1.00 56.88 177 PHE D CA 1
ATOM 5963 C C . PHE D 1 195 ? -0.423 24.656 46.384 1.00 55.45 177 PHE D C 1
ATOM 5964 O O . PHE D 1 195 ? 0.265 24.352 45.410 1.00 55.26 177 PHE D O 1
ATOM 5972 N N . LEU D 1 196 ? -1.686 24.284 46.499 1.00 54.13 178 LEU D N 1
ATOM 5973 C CA . LEU D 1 196 ? -2.300 23.432 45.487 1.00 53.37 178 LEU D CA 1
ATOM 5974 C C . LEU D 1 196 ? -2.373 24.152 44.161 1.00 53.77 178 LEU D C 1
ATOM 5975 O O . LEU D 1 196 ? -2.140 23.569 43.080 1.00 51.44 178 LEU D O 1
ATOM 5980 N N . ARG D 1 197 ? -2.682 25.433 44.252 1.00 56.43 179 ARG D N 1
ATOM 5981 C CA . ARG D 1 197 ? -2.667 26.310 43.072 1.00 56.22 179 ARG D CA 1
ATOM 5982 C C . ARG D 1 197 ? -1.283 26.340 42.441 1.00 54.63 179 ARG D C 1
ATOM 5983 O O . ARG D 1 197 ? -1.119 26.298 41.208 1.00 55.86 179 ARG D O 1
ATOM 5991 N N . ASN D 1 198 ? -0.291 26.430 43.291 1.00 54.33 180 ASN D N 1
ATOM 5992 C CA . ASN D 1 198 ? 1.112 26.387 42.824 1.00 56.42 180 ASN D CA 1
ATOM 5993 C C . ASN D 1 198 ? 1.417 25.126 42.038 1.00 55.96 180 ASN D C 1
ATOM 5994 O O . ASN D 1 198 ? 2.096 25.158 41.005 1.00 53.60 180 ASN D O 1
ATOM 5999 N N . VAL D 1 199 ? 0.883 24.011 42.518 1.00 57.92 181 VAL D N 1
ATOM 6000 C CA . VAL D 1 199 ? 1.090 22.711 41.805 1.00 58.90 181 VAL D CA 1
ATOM 6001 C C . VAL D 1 199 ? 0.354 22.732 40.479 1.00 58.35 181 VAL D C 1
ATOM 6002 O O . VAL D 1 199 ? 0.912 22.363 39.458 1.00 59.43 181 VAL D O 1
ATOM 6006 N N . SER D 1 200 ? -0.885 23.214 40.517 1.00 58.49 182 SER D N 1
ATOM 6007 C CA . SER D 1 200 ? -1.742 23.302 39.318 1.00 59.65 182 SER D CA 1
ATOM 6008 C C . SER D 1 200 ? -1.158 24.174 38.217 1.00 58.90 182 SER D C 1
ATOM 6009 O O . SER D 1 200 ? -1.210 23.810 37.080 1.00 58.79 182 SER D O 1
ATOM 6012 N N . LEU D 1 201 ? -0.581 25.320 38.564 1.00 60.89 183 LEU D N 1
ATOM 6013 C CA . LEU D 1 201 ? -0.085 26.275 37.525 1.00 60.89 183 LEU D CA 1
ATOM 6014 C C . LEU D 1 201 ? 1.107 25.722 36.777 1.00 63.04 183 LEU D C 1
ATOM 6015 O O . LEU D 1 201 ? 1.455 26.197 35.701 1.00 64.32 183 LEU D O 1
ATOM 6020 N N . ARG D 1 202 ? 1.757 24.745 37.395 1.00 65.35 184 ARG D N 1
ATOM 6021 C CA . ARG D 1 202 ? 2.878 24.030 36.789 1.00 65.79 184 ARG D CA 1
ATOM 6022 C C . ARG D 1 202 ? 2.479 22.657 36.264 1.00 65.31 184 ARG D C 1
ATOM 6023 O O . ARG D 1 202 ? 3.317 21.763 36.146 1.00 64.59 184 ARG D O 1
ATOM 6031 N N . SER D 1 203 ? 1.205 22.505 35.909 1.00 64.26 185 SER D N 1
ATOM 6032 C CA . SER D 1 203 ? 0.684 21.192 35.466 1.00 64.04 185 SER D CA 1
ATOM 6033 C C . SER D 1 203 ? 1.271 20.693 34.138 1.00 64.62 185 SER D C 1
ATOM 6034 O O . SER D 1 203 ? 1.066 19.539 33.769 1.00 64.87 185 SER D O 1
ATOM 6037 N N . SER D 1 204 ? 2.015 21.553 33.449 1.00 64.45 186 SER D N 1
ATOM 6038 C CA . SER D 1 204 ? 2.808 21.137 32.265 1.00 64.87 186 SER D CA 1
ATOM 6039 C C . SER D 1 204 ? 3.818 20.067 32.597 1.00 65.66 186 SER D C 1
ATOM 6040 O O . SER D 1 204 ? 4.060 19.145 31.811 1.00 67.40 186 SER D O 1
ATOM 6043 N N . GLU D 1 205 ? 4.422 20.225 33.764 1.00 66.28 187 GLU D N 1
ATOM 6044 C CA . GLU D 1 205 ? 5.523 19.368 34.203 1.00 66.38 187 GLU D CA 1
ATOM 6045 C C . GLU D 1 205 ? 4.999 18.182 34.975 1.00 65.59 187 GLU D C 1
ATOM 6046 O O . GLU D 1 205 ? 5.375 17.032 34.718 1.00 65.42 187 GLU D O 1
ATOM 6052 N N . ASN D 1 206 ? 4.110 18.470 35.910 1.00 64.03 188 ASN D N 1
ATOM 6053 C CA . ASN D 1 206 ? 3.628 17.449 36.860 1.00 64.15 188 ASN D CA 1
ATOM 6054 C C . ASN D 1 206 ? 2.384 16.712 36.397 1.00 63.29 188 ASN D C 1
ATOM 6055 O O . ASN D 1 206 ? 2.071 15.620 36.893 1.00 61.83 188 ASN D O 1
ATOM 6060 N N . LYS D 1 207 ? 1.698 17.307 35.430 1.00 61.65 189 LYS D N 1
ATOM 6061 C CA . LYS D 1 207 ? 0.508 16.705 34.840 1.00 61.89 189 LYS D CA 1
ATOM 6062 C C . LYS D 1 207 ? -0.612 16.566 35.845 1.00 62.45 189 LYS D C 1
ATOM 6063 O O . LYS D 1 207 ? -1.462 15.697 35.744 1.00 62.38 189 LYS D O 1
ATOM 6065 N N . MET D 1 208 ? -0.578 17.440 36.831 1.00 64.35 190 MET D N 1
ATOM 6066 C CA . MET D 1 208 ? -1.649 17.578 37.810 1.00 65.36 190 MET D CA 1
ATOM 6067 C C . MET D 1 208 ? -2.227 18.974 37.699 1.00 63.37 190 MET D C 1
ATOM 6068 O O . MET D 1 208 ? -1.865 19.870 38.436 1.00 62.88 190 MET D O 1
ATOM 6073 N N . ASP D 1 209 ? -3.108 19.144 36.733 1.00 62.41 191 ASP D N 1
ATOM 6074 C CA . ASP D 1 209 ? -3.971 20.328 36.692 1.00 59.57 191 ASP D CA 1
ATOM 6075 C C . ASP D 1 209 ? -4.907 20.254 37.883 1.00 57.16 191 ASP D C 1
ATOM 6076 O O . ASP D 1 209 ? -4.927 19.267 38.632 1.00 54.53 191 ASP D O 1
ATOM 6081 N N . SER D 1 210 ? -5.703 21.302 38.025 1.00 56.23 192 SER D N 1
ATOM 6082 C CA . SER D 1 210 ? -6.516 21.524 39.234 1.00 55.35 192 SER D CA 1
ATOM 6083 C C . SER D 1 210 ? -7.723 20.582 39.350 1.00 56.83 192 SER D C 1
ATOM 6084 O O . SER D 1 210 ? -8.143 20.238 40.451 1.00 55.18 192 SER D O 1
ATOM 6087 N N . SER D 1 211 ? -8.268 20.162 38.212 1.00 60.53 193 SER D N 1
ATOM 6088 C CA . SER D 1 211 ? -9.310 19.104 38.213 1.00 63.36 193 SER D CA 1
ATOM 6089 C C . SER D 1 211 ? -8.726 17.835 38.832 1.00 63.75 193 SER D C 1
ATOM 6090 O O . SER D 1 211 ? -9.331 17.238 39.718 1.00 64.49 193 SER D O 1
ATOM 6093 N N . ASN D 1 212 ? -7.528 17.472 38.378 1.00 63.23 194 ASN D N 1
ATOM 6094 C CA . ASN D 1 212 ? -6.809 16.281 38.883 1.00 62.53 194 ASN D CA 1
ATOM 6095 C C . ASN D 1 212 ? -6.596 16.336 40.379 1.00 61.74 194 ASN D C 1
ATOM 6096 O O . ASN D 1 212 ? -6.906 15.384 41.110 1.00 59.63 194 ASN D O 1
ATOM 6101 N N . LEU D 1 213 ? -6.055 17.463 40.829 1.00 61.97 195 LEU D N 1
ATOM 6102 C CA . LEU D 1 213 ? -5.800 17.673 42.276 1.00 61.95 195 LEU D CA 1
ATOM 6103 C C . LEU D 1 213 ? -7.097 17.635 43.069 1.00 61.49 195 LEU D C 1
ATOM 6104 O O . LEU D 1 213 ? -7.180 17.048 44.145 1.00 61.42 195 LEU D O 1
ATOM 6109 N N . ALA D 1 214 ? -8.116 18.235 42.491 1.00 62.24 196 ALA D N 1
ATOM 6110 C CA . ALA D 1 214 ? -9.435 18.324 43.131 1.00 62.68 196 ALA D CA 1
ATOM 6111 C C . ALA D 1 214 ? -10.034 16.947 43.406 1.00 62.18 196 ALA D C 1
ATOM 6112 O O . ALA D 1 214 ? -10.490 16.666 44.521 1.00 60.94 196 ALA D O 1
ATOM 6114 N N . VAL D 1 215 ? -10.017 16.078 42.401 1.00 63.35 197 VAL D N 1
ATOM 6115 C CA . VAL D 1 215 ? -10.691 14.767 42.529 1.00 64.12 197 VAL D CA 1
ATOM 6116 C C . VAL D 1 215 ? -9.965 13.905 43.537 1.00 64.25 197 VAL D C 1
ATOM 6117 O O . VAL D 1 215 ? -10.564 13.055 44.186 1.00 65.96 197 VAL D O 1
ATOM 6121 N N . ILE D 1 216 ? -8.666 14.144 43.643 1.00 63.33 198 ILE D N 1
ATOM 6122 C CA . ILE D 1 216 ? -7.821 13.490 44.640 1.00 64.35 198 ILE D CA 1
ATOM 6123 C C . ILE D 1 216 ? -8.069 14.057 46.025 1.00 63.61 198 ILE D C 1
ATOM 6124 O O . ILE D 1 216 ? -8.295 13.322 46.969 1.00 64.42 198 ILE D O 1
ATOM 6129 N N . PHE D 1 217 ? -8.021 15.374 46.142 1.00 61.30 199 PHE D N 1
ATOM 6130 C CA . PHE D 1 217 ? -8.094 15.993 47.479 1.00 60.72 199 PHE D CA 1
ATOM 6131 C C . PHE D 1 217 ? -9.521 16.135 48.002 1.00 59.65 199 PHE D C 1
ATOM 6132 O O . PHE D 1 217 ? -9.742 16.146 49.207 1.00 60.66 199 PHE D O 1
ATOM 6140 N N . ALA D 1 218 ? -10.490 16.195 47.109 1.00 58.59 200 ALA D N 1
ATOM 6141 C CA . ALA D 1 218 ? -11.886 16.397 47.540 1.00 60.17 200 ALA D CA 1
ATOM 6142 C C . ALA D 1 218 ? -12.341 15.448 48.668 1.00 61.17 200 ALA D C 1
ATOM 6143 O O . ALA D 1 218 ? -12.782 15.901 49.711 1.00 61.90 200 ALA D O 1
ATOM 6145 N N . PRO D 1 219 ? -12.241 14.121 48.469 1.00 61.95 201 PRO D N 1
ATOM 6146 C CA . PRO D 1 219 ? -12.775 13.269 49.556 1.00 62.45 201 PRO D CA 1
ATOM 6147 C C . PRO D 1 219 ? -12.103 13.444 50.923 1.00 60.94 201 PRO D C 1
ATOM 6148 O O . PRO D 1 219 ? -12.689 13.133 51.950 1.00 62.22 201 PRO D O 1
ATOM 6152 N N . ASN D 1 220 ? -10.890 13.959 50.916 1.00 59.94 202 ASN D N 1
ATOM 6153 C CA . ASN D 1 220 ? -10.149 14.237 52.163 1.00 59.61 202 ASN D CA 1
ATOM 6154 C C . ASN D 1 220 ? -10.503 15.543 52.819 1.00 59.31 202 ASN D C 1
ATOM 6155 O O . ASN D 1 220 ? -10.477 15.677 54.045 1.00 58.76 202 ASN D O 1
ATOM 6160 N N . LEU D 1 221 ? -10.837 16.514 51.987 1.00 60.03 203 LEU D N 1
ATOM 6161 C CA . LEU D 1 221 ? -11.178 17.854 52.472 1.00 61.19 203 LEU D CA 1
ATOM 6162 C C . LEU D 1 221 ? -12.598 17.850 53.029 1.00 61.76 203 LEU D C 1
ATOM 6163 O O . LEU D 1 221 ? -12.891 18.472 54.057 1.00 60.94 203 LEU D O 1
ATOM 6168 N N . LEU D 1 222 ? -13.457 17.094 52.360 1.00 62.24 204 LEU D N 1
ATOM 6169 C CA . LEU D 1 222 ? -14.886 17.063 52.694 1.00 61.38 204 LEU D CA 1
ATOM 6170 C C . LEU D 1 222 ? -15.191 15.934 53.625 1.00 62.38 204 LEU D C 1
ATOM 6171 O O . LEU D 1 222 ? -16.271 15.878 54.230 1.00 64.91 204 LEU D O 1
ATOM 6176 N N . GLN D 1 223 ? -14.242 15.013 53.716 1.00 62.09 205 GLN D N 1
ATOM 6177 C CA . GLN D 1 223 ? -14.388 13.770 54.519 1.00 61.71 205 GLN D CA 1
ATOM 6178 C C . GLN D 1 223 ? -15.572 12.922 54.039 1.00 63.53 205 GLN D C 1
ATOM 6179 O O . GLN D 1 223 ? -16.374 12.386 54.812 1.00 63.22 205 GLN D O 1
ATOM 6185 N N . THR D 1 224 ? -15.659 12.854 52.720 1.00 65.00 206 THR D N 1
ATOM 6186 C CA . THR D 1 224 ? -16.606 11.986 52.024 1.00 65.44 206 THR D CA 1
ATOM 6187 C C . THR D 1 224 ? -15.940 10.662 51.664 1.00 67.51 206 THR D C 1
ATOM 6188 O O . THR D 1 224 ? -14.737 10.482 51.875 1.00 69.12 206 THR D O 1
ATOM 6192 N N . SER D 1 232 ? -26.520 5.242 43.883 1.00 57.72 214 SER D N 1
ATOM 6193 C CA . SER D 1 232 ? -25.208 5.751 43.487 1.00 57.27 214 SER D CA 1
ATOM 6194 C C . SER D 1 232 ? -25.324 6.900 42.513 1.00 56.64 214 SER D C 1
ATOM 6195 O O . SER D 1 232 ? -24.431 7.714 42.407 1.00 55.84 214 SER D O 1
ATOM 6198 N N . SER D 1 233 ? -26.430 6.932 41.784 1.00 57.18 215 SER D N 1
ATOM 6199 C CA . SER D 1 233 ? -26.656 7.963 40.743 1.00 56.91 215 SER D CA 1
ATOM 6200 C C . SER D 1 233 ? -26.562 9.366 41.326 1.00 55.82 215 SER D C 1
ATOM 6201 O O . SER D 1 233 ? -25.918 10.249 40.765 1.00 56.62 215 SER D O 1
ATOM 6203 N N . ASN D 1 234 ? -27.216 9.551 42.462 1.00 55.37 216 ASN D N 1
ATOM 6204 C CA . ASN D 1 234 ? -27.190 10.839 43.178 1.00 55.16 216 ASN D CA 1
ATOM 6205 C C . ASN D 1 234 ? -25.850 11.063 43.849 1.00 53.73 216 ASN D C 1
ATOM 6206 O O . ASN D 1 234 ? -25.364 12.188 43.913 1.00 54.55 216 ASN D O 1
ATOM 6211 N N . THR D 1 235 ? -25.262 9.968 44.327 1.00 53.42 217 THR D N 1
ATOM 6212 C CA . THR D 1 235 ? -23.897 9.960 44.905 1.00 53.68 217 THR D CA 1
ATOM 6213 C C . THR D 1 235 ? -22.881 10.301 43.833 1.00 54.64 217 THR D C 1
ATOM 6214 O O . THR D 1 235 ? -21.902 11.013 44.073 1.00 53.93 217 THR D O 1
ATOM 6218 N N . GLU D 1 236 ? -23.141 9.778 42.641 1.00 55.29 218 GLU D N 1
ATOM 6219 C CA . GLU D 1 236 ? -22.260 9.997 41.477 1.00 56.43 218 GLU D CA 1
ATOM 6220 C C . GLU D 1 236 ? -22.174 11.487 41.187 1.00 55.32 218 GLU D C 1
ATOM 6221 O O . GLU D 1 236 ? -21.098 12.064 41.117 1.00 55.65 218 GLU D O 1
ATOM 6227 N N . LYS D 1 237 ? -23.342 12.096 41.061 1.00 55.96 219 LYS D N 1
ATOM 6228 C CA . LYS D 1 237 ? -23.465 13.565 40.887 1.00 55.84 219 LYS D CA 1
ATOM 6229 C C . LYS D 1 237 ? -22.855 14.381 42.036 1.00 56.07 219 LYS D C 1
ATOM 6230 O O . LYS D 1 237 ? -22.256 15.453 41.812 1.00 56.30 219 LYS D O 1
ATOM 6232 N N . LYS D 1 238 ? -23.021 13.885 43.258 1.00 55.53 220 LYS D N 1
ATOM 6233 C CA . LYS D 1 238 ? -22.427 14.546 44.445 1.00 55.59 220 LYS D CA 1
ATOM 6234 C C . LYS D 1 238 ? -20.938 14.633 44.273 1.00 55.51 220 LYS D C 1
ATOM 6235 O O . LYS D 1 238 ? -20.339 15.703 44.408 1.00 56.48 220 LYS D O 1
ATOM 6237 N N . LEU D 1 239 ? -20.352 13.496 43.935 1.00 55.76 221 LEU D N 1
ATOM 6238 C CA . LEU D 1 239 ? -18.879 13.384 43.718 1.00 57.39 221 LEU D CA 1
ATOM 6239 C C . LEU D 1 239 ? -18.342 14.366 42.693 1.00 56.72 221 LEU D C 1
ATOM 6240 O O . LEU D 1 239 ? -17.317 14.961 42.877 1.00 58.54 221 LEU D O 1
ATOM 6245 N N . ARG D 1 240 ? -19.064 14.483 41.605 1.00 59.71 222 ARG D N 1
ATOM 6246 C CA . ARG D 1 240 ? -18.739 15.396 40.503 1.00 60.89 222 ARG D CA 1
ATOM 6247 C C . ARG D 1 240 ? -18.687 16.812 41.046 1.00 60.58 222 ARG D C 1
ATOM 6248 O O . ARG D 1 240 ? -17.669 17.525 40.945 1.00 58.47 222 ARG D O 1
ATOM 6256 N N . LEU D 1 241 ? -19.801 17.180 41.666 1.00 59.62 223 LEU D N 1
ATOM 6257 C CA . LEU D 1 241 ? -19.977 18.511 42.273 1.00 58.66 223 LEU D CA 1
ATOM 6258 C C . LEU D 1 241 ? -18.982 18.784 43.397 1.00 59.53 223 LEU D C 1
ATOM 6259 O O . LEU D 1 241 ? -18.497 19.906 43.544 1.00 59.80 223 LEU D O 1
ATOM 6264 N N . GLN D 1 242 ? -18.679 17.747 44.170 1.00 59.56 224 GLN D N 1
ATOM 6265 C CA . GLN D 1 242 ? -17.746 17.862 45.312 1.00 61.59 224 GLN D CA 1
ATOM 6266 C C . GLN D 1 242 ? -16.340 18.207 44.840 1.00 61.85 224 GLN D C 1
ATOM 6267 O O . GLN D 1 242 ? -15.669 19.093 45.400 1.00 61.63 224 GLN D O 1
ATOM 6269 N N . ALA D 1 243 ? -15.917 17.534 43.778 1.00 60.49 225 ALA D N 1
ATOM 6270 C CA . ALA D 1 243 ? -14.569 17.755 43.239 1.00 59.40 225 ALA D CA 1
ATOM 6271 C C . ALA D 1 243 ? -14.443 19.158 42.704 1.00 60.25 225 ALA D C 1
ATOM 6272 O O . ALA D 1 243 ? -13.431 19.813 42.899 1.00 59.85 225 ALA D O 1
ATOM 6274 N N . ALA D 1 244 ? -15.506 19.612 42.036 1.00 61.22 226 ALA D N 1
ATOM 6275 C CA . ALA D 1 244 ? -15.526 20.930 41.334 1.00 60.62 226 ALA D CA 1
ATOM 6276 C C . ALA D 1 244 ? -15.488 22.092 42.305 1.00 60.56 226 ALA D C 1
ATOM 6277 O O . ALA D 1 244 ? -14.957 23.159 42.013 1.00 63.07 226 ALA D O 1
ATOM 6279 N N . VAL D 1 245 ? -16.079 21.862 43.464 1.00 59.89 227 VAL D N 1
ATOM 6280 C CA . VAL D 1 245 ? -15.975 22.781 44.601 1.00 58.84 227 VAL D CA 1
ATOM 6281 C C . VAL D 1 245 ? -14.491 23.029 44.934 1.00 59.12 227 VAL D C 1
ATOM 6282 O O . VAL D 1 245 ? -14.044 24.164 45.035 1.00 58.79 227 VAL D O 1
ATOM 6286 N N . VAL D 1 246 ? -13.750 21.932 45.064 1.00 57.87 228 VAL D N 1
ATOM 6287 C CA . VAL D 1 246 ? -12.328 21.972 45.391 1.00 57.29 228 VAL D CA 1
ATOM 6288 C C . VAL D 1 246 ? -11.565 22.557 44.208 1.00 57.57 228 VAL D C 1
ATOM 6289 O O . VAL D 1 246 ? -10.701 23.400 44.372 1.00 56.71 228 VAL D O 1
ATOM 6293 N N . GLN D 1 247 ? -11.945 22.160 43.006 1.00 58.83 229 GLN D N 1
ATOM 6294 C CA . GLN D 1 247 ? -11.300 22.729 41.791 1.00 59.29 229 GLN D CA 1
ATOM 6295 C C . GLN D 1 247 ? -11.398 24.244 41.708 1.00 57.17 229 GLN D C 1
ATOM 6296 O O . GLN D 1 247 ? -10.484 24.920 41.285 1.00 56.57 229 GLN D O 1
ATOM 6302 N N . THR D 1 248 ? -12.535 24.767 42.119 1.00 57.68 230 THR D N 1
ATOM 6303 C CA . THR D 1 248 ? -12.768 26.208 42.049 1.00 56.30 230 THR D CA 1
ATOM 6304 C C . THR D 1 248 ? -11.906 26.893 43.084 1.00 56.67 230 THR D C 1
ATOM 6305 O O . THR D 1 248 ? -11.365 27.963 42.855 1.00 55.80 230 THR D O 1
ATOM 6309 N N . LEU D 1 249 ? -11.788 26.239 44.230 1.00 56.64 231 LEU D N 1
ATOM 6310 C CA . LEU D 1 249 ? -11.103 26.816 45.368 1.00 56.58 231 LEU D CA 1
ATOM 6311 C C . LEU D 1 249 ? -9.619 26.889 45.046 1.00 57.51 231 LEU D C 1
ATOM 6312 O O . LEU D 1 249 ? -8.938 27.833 45.446 1.00 55.83 231 LEU D O 1
ATOM 6317 N N . ILE D 1 250 ? -9.143 25.905 44.285 1.00 55.86 232 ILE D N 1
ATOM 6318 C CA . ILE D 1 250 ? -7.750 25.907 43.800 1.00 56.99 232 ILE D CA 1
ATOM 6319 C C . ILE D 1 250 ? -7.473 27.000 42.754 1.00 58.26 232 ILE D C 1
ATOM 6320 O O . ILE D 1 250 ? -6.456 27.691 42.809 1.00 57.07 232 ILE D O 1
ATOM 6325 N N . ASP D 1 251 ? -8.384 27.116 41.792 1.00 57.92 233 ASP D N 1
ATOM 6326 C CA . ASP D 1 251 ? -8.220 28.027 40.668 1.00 57.38 233 ASP D CA 1
ATOM 6327 C C . ASP D 1 251 ? -8.356 29.473 41.169 1.00 58.47 233 ASP D C 1
ATOM 6328 O O . ASP D 1 251 ? -7.738 30.403 40.637 1.00 58.68 233 ASP D O 1
ATOM 6333 N N . TYR D 1 252 ? -9.164 29.650 42.205 1.00 57.55 234 TYR D N 1
ATOM 6334 C CA . TYR D 1 252 ? -9.401 30.991 42.785 1.00 55.74 234 TYR D CA 1
ATOM 6335 C C . TYR D 1 252 ? -8.837 31.095 44.181 1.00 54.91 234 TYR D C 1
ATOM 6336 O O . TYR D 1 252 ? -9.369 31.788 45.048 1.00 55.63 234 TYR D O 1
ATOM 6345 N N . ALA D 1 253 ? -7.719 30.404 44.368 1.00 55.17 235 ALA D N 1
ATOM 6346 C CA . ALA D 1 253 ? -7.004 30.343 45.667 1.00 54.17 235 ALA D CA 1
ATOM 6347 C C . ALA D 1 253 ? -6.831 31.705 46.369 1.00 53.85 235 ALA D C 1
ATOM 6348 O O . ALA D 1 253 ? -7.044 31.811 47.583 1.00 54.11 235 ALA D O 1
ATOM 6350 N N . SER D 1 254 ? -6.468 32.738 45.613 1.00 51.59 236 SER D N 1
ATOM 6351 C CA . SER D 1 254 ? -6.167 34.075 46.235 1.00 54.01 236 SER D CA 1
ATOM 6352 C C . SER D 1 254 ? -7.376 34.780 46.768 1.00 54.15 236 SER D C 1
ATOM 6353 O O . SER D 1 254 ? -7.277 35.751 47.514 1.00 53.32 236 SER D O 1
ATOM 6356 N N . ASP D 1 255 ? -8.513 34.289 46.332 1.00 57.87 237 ASP D N 1
ATOM 6357 C CA . ASP D 1 255 ? -9.794 34.972 46.512 1.00 58.82 237 ASP D CA 1
ATOM 6358 C C . ASP D 1 255 ? -10.549 34.375 47.683 1.00 59.20 237 ASP D C 1
ATOM 6359 O O . ASP D 1 255 ? -11.511 34.967 48.167 1.00 58.06 237 ASP D O 1
ATOM 6364 N N . ILE D 1 256 ? -10.075 33.211 48.142 1.00 56.98 238 ILE D N 1
ATOM 6365 C CA . ILE D 1 256 ? -10.713 32.494 49.274 1.00 55.97 238 ILE D CA 1
ATOM 6366 C C . ILE D 1 256 ? -10.907 33.390 50.530 1.00 57.76 238 ILE D C 1
ATOM 6367 O O . ILE D 1 256 ? -9.980 34.030 51.039 1.00 56.35 238 ILE D O 1
ATOM 6372 N N . GLY D 1 257 ? -12.142 33.439 50.995 1.00 58.36 239 GLY D N 1
ATOM 6373 C CA . GLY D 1 257 ? -12.482 34.162 52.223 1.00 58.44 239 GLY D CA 1
ATOM 6374 C C . GLY D 1 257 ? -12.411 35.664 52.134 1.00 59.14 239 GLY D C 1
ATOM 6375 O O . GLY D 1 257 ? -12.556 36.347 53.137 1.00 61.38 239 GLY D O 1
ATOM 6376 N N . ARG D 1 258 ? -12.182 36.195 50.938 1.00 60.57 240 ARG D N 1
ATOM 6377 C CA . ARG D 1 258 ? -12.273 37.664 50.736 1.00 60.26 240 ARG D CA 1
ATOM 6378 C C . ARG D 1 258 ? -13.708 38.101 50.411 1.00 59.37 240 ARG D C 1
ATOM 6379 O O . ARG D 1 258 ? -14.248 37.813 49.347 1.00 59.42 240 ARG D O 1
ATOM 6387 N N . VAL D 1 259 ? -14.292 38.820 51.352 1.00 58.45 241 VAL D N 1
ATOM 6388 C CA . VAL D 1 259 ? -15.623 39.358 51.183 1.00 58.58 241 VAL D CA 1
ATOM 6389 C C . VAL D 1 259 ? -15.508 40.492 50.182 1.00 60.35 241 VAL D C 1
ATOM 6390 O O . VAL D 1 259 ? -14.720 41.401 50.388 1.00 61.63 241 VAL D O 1
ATOM 6394 N N . PRO D 1 260 ? -16.285 40.441 49.075 1.00 60.52 242 PRO D N 1
ATOM 6395 C CA . PRO D 1 260 ? -16.280 41.548 48.088 1.00 58.47 242 PRO D CA 1
ATOM 6396 C C . PRO D 1 260 ? -16.730 42.901 48.633 1.00 58.47 242 PRO D C 1
ATOM 6397 O O . PRO D 1 260 ? -17.576 43.013 49.533 1.00 56.97 242 PRO D O 1
ATOM 6401 N N . ASP D 1 261 ? -16.176 43.923 48.020 1.00 56.17 243 ASP D N 1
ATOM 6402 C CA . ASP D 1 261 ? -16.492 45.298 48.370 1.00 58.31 243 ASP D CA 1
ATOM 6403 C C . ASP D 1 261 ? -17.981 45.600 48.360 1.00 58.00 243 ASP D C 1
ATOM 6404 O O . ASP D 1 261 ? -18.468 46.316 49.233 1.00 57.43 243 ASP D O 1
ATOM 6409 N N . PHE D 1 262 ? -18.696 45.032 47.393 1.00 58.00 244 PHE D N 1
ATOM 6410 C CA . PHE D 1 262 ? -20.165 45.289 47.244 1.00 59.74 244 PHE D CA 1
ATOM 6411 C C . PHE D 1 262 ? -21.021 44.583 48.297 1.00 58.61 244 PHE D C 1
ATOM 6412 O O . PHE D 1 262 ? -22.192 44.865 48.416 1.00 58.07 244 PHE D O 1
ATOM 6420 N N . ILE D 1 263 ? -20.436 43.642 49.028 1.00 58.71 245 ILE D N 1
ATOM 6421 C CA . ILE D 1 263 ? -21.092 43.093 50.224 1.00 59.52 245 ILE D CA 1
ATOM 6422 C C . ILE D 1 263 ? -20.950 44.108 51.327 1.00 58.75 245 ILE D C 1
ATOM 6423 O O . ILE D 1 263 ? -21.917 44.491 51.973 1.00 59.63 245 ILE D O 1
ATOM 6428 N N . LEU D 1 264 ? -19.718 44.547 51.519 1.00 58.94 246 LEU D N 1
ATOM 6429 C CA . LEU D 1 264 ? -19.387 45.534 52.567 1.00 60.86 246 LEU D CA 1
ATOM 6430 C C . LEU D 1 264 ? -20.151 46.840 52.371 1.00 61.29 246 LEU D C 1
ATOM 6431 O O . LEU D 1 264 ? -20.492 47.527 53.330 1.00 58.43 246 LEU D O 1
ATOM 6436 N N . GLU D 1 265 ? -20.418 47.154 51.111 1.00 64.37 247 GLU D N 1
ATOM 6437 C CA . GLU D 1 265 ? -21.120 48.406 50.733 1.00 66.56 247 GLU D CA 1
ATOM 6438 C C . GLU D 1 265 ? -22.583 48.402 51.157 1.00 67.88 247 GLU D C 1
ATOM 6439 O O . GLU D 1 265 ? -23.246 49.436 51.159 1.00 66.86 247 GLU D O 1
ATOM 6445 N N . LYS D 1 266 ? -23.064 47.212 51.489 1.00 70.00 248 LYS D N 1
ATOM 6446 C CA . LYS D 1 266 ? -24.469 46.973 51.854 1.00 71.32 248 LYS D CA 1
ATOM 6447 C C . LYS D 1 266 ? -24.620 46.809 53.361 1.00 70.99 248 LYS D C 1
ATOM 6448 O O . LYS D 1 266 ? -25.449 46.035 53.840 1.00 71.60 248 LYS D O 1
ATOM 6454 N N . ILE D 1 267 ? -23.792 47.533 54.100 1.00 70.29 249 ILE D N 1
ATOM 6455 C CA . ILE D 1 267 ? -23.794 47.459 55.571 1.00 69.67 249 ILE D CA 1
ATOM 6456 C C . ILE D 1 267 ? -23.663 48.847 56.196 1.00 70.06 249 ILE D C 1
ATOM 6457 O O . ILE D 1 267 ? -23.531 49.840 55.482 1.00 70.94 249 ILE D O 1
#

Nearest PDB structures (foldseek):
  3eap-assembly2_B  TM=1.005E+00  e=2.087E-33  Homo sapiens
  3eap-assembly1_A  TM=9.762E-01  e=1.667E-28  Homo sapiens
  3eap-assembly4_D  TM=9.890E-01  e=1.972E-27  Homo sapiens
  3eap-assembly3_C  TM=9.754E-01  e=1.405E-27  Homo sapiens
  7qtm-assembly1_H  TM=8.539E-01  e=2.393E-08  Homo sapiens

GO terms:
  GO:0005096 GTPase activator activity (F, IDA)
  GO:0005634 nucleus (C, IDA)
  GO:0043547 positive regulation of GTPase activity (P, IDA)
  GO:0005096 GTPase activator activity (F, TAS)
  GO:0005829 cytosol (C, TAS)
  GO:0051056 regulation of small GTPase mediated signal transduction (P, TAS)

Secondary structure (DSSP, 8-state):
-HHHHTS-HHHHHHHHHHHHHHHH------SSTTS-GGGSPEEEETTTEEEEHHHHHHHHHHGGGTT--HHHHHHHHHHHHH----HHHHHHHHHHHHHHSSS-SS-GGGHHHHHHHTTS-HHHHHHHHHHHHTTS-HHHHHHHHHHHHHHHHHHHTHHHH---HHHHHHHHHHHHHT-PPP-TT--HHHHHHHHHHHHHHHHHHHTGGGTT---HHHHTTS---/---HHHHHHHHHHHHHHHH------SSTTS-GGGS-EEEETTTEEEEHHHHHHHHHTGGGTT-----HHHHHHHHHHHH---HHHHHHHHHHHHHTSSS-SS-HHHHHHHHHHHHS-HHHHHHHHHHHHTTS-HHHHHHHHHHHHHHHHHHTTHHHH---HHHHHHHHHHHHHT---HHHHHHHHHHHHHHHHHHTGGGTT---HHHHHTS--/-HHHHHHHHHHHHHHHH------STTS-GGGS-EEEETTTEEEEHHHHHHHHHHTTTTTSTT---HHHHHHHHHHHTTT----TTS-HHHHHHHHHHHHHT-SS-SS-HHHHHHHHHHHTS-HHHHHHHHHHHHTTS-HHHHHHHHHHHHHHHHHHTTHHHH---HHHHHHHHHHHHHT---HHHHHHHHHHHHHHHHHHHTGGGTT---HHHHT-/--GGGSS-HHHHHHHHHHHHHHHH------STT--TTTS-EEEETTTEEEEHHHHHHHHHHHTTTT--HHHHHHHHHHHHH--HHHHHHHHHHHHHTSSS-SS-GGGHHHHHHHHTS-TTHHHHHHHHHHTTS-HHHHHHHHHHHHHHHHHHHTHHHH---HHHHHHHHHHHHHT--HHHHHHHHHHHHHHHHHHHTGGGTT---HHHHTT-

Solvent-accessible surface area: 41048 Å² total; per-residue (Å²): 62,113,40,37,51,73,27,67,76,66,30,11,87,124,17,0,60,113,15,0,51,74,131,38,62,7,89,93,133,33,60,22,16,38,34,68,28,104,73,10,86,56,36,79,20,116,87,49,34,112,0,0,22,24,0,23,86,8,5,86,45,19,60,74,62,24,97,87,100,127,80,124,41,50,64,45,24,105,52,39,31,91,92,153,26,52,50,67,7,14,32,12,6,1,71,32,2,1,43,94,7,75,136,29,6,4,43,69,108,10,27,118,5,7,14,59,0,12,119,44,43,70,118,68,57,33,53,0,0,22,1,0,5,10,20,10,67,102,57,17,6,61,0,1,32,23,0,0,32,22,2,17,38,17,14,55,78,38,103,96,13,70,50,51,12,47,64,12,0,94,61,13,2,8,19,0,4,60,46,91,105,49,110,108,93,44,63,93,76,45,89,54,102,36,62,51,13,11,26,0,0,52,11,5,0,26,20,1,14,19,1,3,52,12,38,57,91,0,4,83,119,28,118,46,165,153,120,79,123,67,64,6,109,116,8,2,55,127,10,1,51,85,142,38,62,4,74,72,120,21,57,18,16,36,39,73,29,73,75,10,84,51,39,81,27,105,74,46,37,116,0,0,25,19,0,23,86,7,2,70,59,15,57,128,71,21,91,52,114,117,67,48,124,144,115,21,51,60,60,42,83,63,44,9,123,105,74,59,67,3,34,36,8,5,2,53,56,2,0,88,58,9,81,139,26,7,4,38,68,105,8,29,120,1,7,23,58,0,18,140,48,44,78,92,68,37,17,100,0,0,28,4,0,4,20,9,17,69,83,54,13,20,63,0,1,44,20,0,0,30,16,1,16,40,19,14,56,66,35,96,79,3,139,44,57,12,46,67,14,0,93,67,12,1,31,16,0,8,51,31,124,122,95,75,63,53,76,95,64,59,22,12,28,2,0,50,3,4,0,27,19,2,11,20,2,19,90,21,30,79,62,0,54,132,105,35,88,157,96,103,78,122,40,103,58,11,1,49,57,13,0,70,81,140,31,59,2,68,87,76,66,24,16,41,32,66,28,111,71,11,94,56,35,75,28,115,90,55,30,111,0,0,26,13,0,24,72,0,3,70,17,0,85,115,55,15,92,38,126,54,14,30,79,129,140,110,35,114,56,18,28,78,64,10,16,124,73,111,14,104,14,88,98,12,57,46,62,7,1,1,10,0,0,56,29,3,1,132,39,7,83,68,34,6,4,50,72,91,12,30,62,3,6,24,101,0,16,133,52,42,53,101,36,49,28,78,0,0,25,7,0,4,18,18,14,72,105,52,16,18,77,0,1,50,20,0,0,29,9,0,15,46,2,13,61,32,33,92,94,3,119,25,62,12,47,69,0,0,97,48,0,4,53,19,0,6,57,99,170,60,84,73,56,108,55,101,66,68,34,17,14,28,1,0,49,5,5,0,24,20,2,11,20,1,20,90,44,36,65,64,1,106,143,135,45,138,31,36,63,106,78,86,80,62,84,10,44,105,17,2,59,61,12,0,53,84,122,34,71,5,90,93,92,58,18,16,36,25,72,40,116,68,12,84,53,41,74,25,120,88,41,40,107,0,0,31,23,0,33,56,6,3,68,57,17,90,78,75,22,105,95,98,85,159,115,46,133,64,29,44,72,62,46,23,114,92,96,55,80,10,31,31,9,10,1,80,18,1,0,44,75,9,84,68,31,6,2,39,70,114,9,47,155,4,6,31,42,0,14,133,48,33,56,57,77,65,26,128,0,0,25,5,0,5,18,40,15,71,119,72,22,7,56,0,1,29,20,0,0,28,18,1,18,47,16,12,62,79,34,107,90,9,75,48,56,10,42,59,9,0,91,61,11,4,50,25,0,13,58,115,122,85,137,78,126,49,52,92,193,29,18,14,26,4,0,51,10,3,0,25,17,2,10,21,1,0,56,9,41,46,72,1,7,107,125,81

Sequence (866 aa):
LYFQGMWDQRLVRLALLQHLRAFYGIKVGGKIFGVPFNALPHSAVPEYGHIPSFLVDACTSLEDHIHTSVIRLKALKNKVDHGSAPPCDIAGLLKQFFRELPEPILPADLHEALLKAQQLGTEEKNKATLLLSCLLADHTVHVLRYFFNFLRNVSLRSSENKMDSSNLAVIFAPNLLQTSEGHEKMSSNTEKKLRLQAAVVQTLIDYASDIGRVPDFILEKIPAMMWDQRLVRLALLQHLRAFYGIKVGGKIFGVPFNALPHSAVPEYGHIPSFLVDACTSLEDHIHTESGSVIRLKALKNKVDHGPPCDIAGLLKQFFRELPEPILPADLHEALLKAQQLGTEEKNKATLLLSCLLADHTVHVLRYFFNFLRNVSLRSSENKMDSSNLAVIFAPNLLQTSSNTEKKLRLQAAVVQTLIDYASDIGRVPDFILEKIPADQRLVRLALLQHLRAFYGIKVGKIFGVPFNALPHSAVPEYGHIPSFLVDACTSLEDHIHTEGLFSVIRLKALKNKVDHGEGCLSSAPPCDIAGLLKQFFRELPEPILPADLHEALLKAQQLGTEEKNKATLLLSCLLADHTVHVLRYFFNFLRNVSLRSSENKMDSSNLAVIFAPNLLQTMSSNTEKKLRLQAAVVQTLIDYASDIGRVPDFILEKLYFQGMWDQRLVRLALLQHLRAFYGIKVGKIFGVPFNALPHSAVPEYGHIPSFLVDACTSLEDHIHTSVIRLKALKNKVDHGPPCDIAGLLKQFFRELPEPILPADLHEALLKAQQLGTEEKNKATLLLSCLLADHTVHVLRYFFNFLRNVSLRSSENKMDSSNLAVIFAPNLLQTSSNTEKKLRLQAAVVQTLIDYASDIGRVPDFILEKI